Protein AF-A0A177B447-F1 (afdb_monomer)

InterPro domains:
  IPR000772 Ricin B, lectin domain [PF00652] (780-890)
  IPR000772 Ricin B, lectin domain [SM00458] (780-893)
  IPR001173 Glycosyltransferase 2-like [PF00535] (470-618)
  IPR001250 Mannose-6-phosphate isomerase, type I [TIGR00218] (9-293)
  IPR011051 RmlC-like cupin domain superfamily [SSF51182] (7-368)
  IPR014710 RmlC-like jelly roll fold [G3DSA:2.60.120.10] (8-352)
  IPR014710 RmlC-like jelly roll fold [G3DSA:2.60.120.10] (11-272)
  IPR016305 Mannose-6-phosphate isomerase [PR00714] (10-28)
  IPR016305 Mannose-6-phosphate isomerase [PR00714] (83-104)
  IPR016305 Mannose-6-phosphate isomerase [PR00714] (118-141)
  IPR016305 Mannose-6-phosphate isomerase [PR00714] (217-232)
  IPR016305 Mannose-6-phosphate isomerase [PR00714] (233-252)
  IPR016305 Mannose-6-phosphate isomerase [PR00714] (252-271)
  IPR016305 Mannose-6-phosphate isomerase [PR00714] (271-290)
  IPR018050 Phosphomannose isomerase, type I, conserved site [PS00965] (118-126)
  IPR027791 Galactosyltransferase, C-terminal [PF02709] (636-697)
  IPR029044 Nucleotide-diphospho-sugar transferases [G3DSA:3.90.550.10] (394-775)
  IPR029044 Nucleotide-diphospho-sugar transferases [SSF53448] (447-770)
  IPR035992 Ricin B-like lectins [SSF50370] (775-892)
  IPR045885 N-acetylgalactosaminyltransferase [cd02510] (470-768)

Organism: NCBI:txid1819745

Foldseek 3Di:
DPDDDDDFQKQKFWDFDPQADAWPLFPCLVCNVVRHLDDDTDRGTGTFKIKDFCAPVMWMFGDDNPPDPDPCGTPCNVLVHGAQKMKMKGAGNAKDFWWFWAALCVLLVCCVVPCVQRVDNHTKKKKKAAQFKWKKWWFWAFLVQLVVVCVVFPLSVVLQVVHPSVPDGLLRVLVSLLVCCVVPLVVQLVSLVVRLVRLVPDDPVPDDPLSVQLNRLCVQFRSKSCSCSSSTTFMDIDGHRDMDIDDGQMTMMTGHHIIMMMIGNGPGIAGRTSDPDDHDVPCNSVRHDPPPVVQPPPQNNPDPDDCVSVDQPWCCPDPFKTWRDHDPVPPFFTKIKGAADDDDPDDDDDDDPPPDDDDDPAWDWDDDPRMTIITHGPPDDDDDFAQDQDDDQWDFPDSGARFQCAQLGFTAGPLVPDDPVLNVQQVVVCLQAQFRLSSLVRDALAHNHHPPADPVLVPDDFDDDQFAEAEEEEDASDRPSQLSSAVVLCVPQDDPSRHQAYEYEYQAHDDPCVPPVVVVVQVSDPRYDYDYDPHRWAPQVSVVVSLVPIDTQKYKAAYSRKHWDHPQCRVVRSVCRVPQLEKEFEQAFALERYGRRTGQAHLQRGWAWDADLLLHIDTDRQDCVQVVVDPDSQDKGFHLWDPPNTIMHRSVNCVLLVHFDSLQTHDANRRNLVSLSSQQLPGTYIYGSSNYMYGHDGPDDSDDDDPPDPRHVLSVVLSCVQAAPPLSVSNCLQQPDDPDDSDDNVVSNVSCVVSVTHHNVCSCVPRNVVWDRQVQFPAKAFKQQPPDQWTFFAPPDFPDFTATDGDDSNCHRRIWGQHPLQFTDDTQWTQFDPPWGTGTHGDDSPQDRRHWDQDPQAIARVVPRWTWFQDPVVNGIGTGRDDPDSRRGIDGD

Structure (mmCIF, N/CA/C/O backbone):
data_AF-A0A177B447-F1
#
_entry.id   AF-A0A177B447-F1
#
loop_
_atom_site.group_PDB
_atom_site.id
_atom_site.type_symbol
_atom_site.label_atom_id
_atom_site.label_alt_id
_atom_site.label_comp_id
_atom_site.label_asym_id
_atom_site.label_entity_id
_atom_site.label_seq_id
_atom_site.pdbx_PDB_ins_code
_atom_site.Cartn_x
_atom_site.Cartn_y
_atom_site.Cartn_z
_atom_site.occupancy
_atom_site.B_iso_or_equiv
_atom_site.auth_seq_id
_atom_site.auth_comp_id
_atom_site.auth_asym_id
_atom_site.auth_atom_id
_atom_site.pdbx_PDB_model_num
ATOM 1 N N . MET A 1 1 ? 12.030 -34.809 -16.206 1.00 26.50 1 MET A N 1
ATOM 2 C CA . MET A 1 1 ? 12.253 -34.713 -17.666 1.00 26.50 1 MET A CA 1
ATOM 3 C C . MET A 1 1 ? 13.388 -33.735 -17.907 1.00 26.50 1 MET A C 1
ATOM 5 O O . MET A 1 1 ? 13.312 -32.620 -17.406 1.00 26.50 1 MET A O 1
ATOM 9 N N . THR A 1 2 ? 14.439 -34.143 -18.613 1.00 26.55 2 THR A N 1
ATOM 10 C CA . THR A 1 2 ? 15.529 -33.253 -19.038 1.00 26.55 2 THR A CA 1
ATOM 11 C C . THR A 1 2 ? 15.017 -32.325 -20.137 1.00 26.55 2 THR A C 1
ATOM 13 O O . THR A 1 2 ? 14.708 -32.766 -21.241 1.00 26.55 2 THR A O 1
ATOM 16 N N . CYS A 1 3 ? 14.873 -31.034 -19.833 1.00 27.81 3 CYS A N 1
ATOM 17 C CA . CYS A 1 3 ? 14.419 -30.052 -20.814 1.00 27.81 3 CYS A CA 1
ATOM 18 C C . CYS A 1 3 ? 15.589 -29.687 -21.739 1.00 27.81 3 CYS A C 1
ATOM 20 O O . CYS A 1 3 ? 16.423 -28.847 -21.401 1.00 27.81 3 CYS A O 1
ATOM 22 N N . SER A 1 4 ? 15.687 -30.357 -22.888 1.00 37.78 4 SER A N 1
ATOM 23 C CA . SER A 1 4 ? 16.725 -30.094 -23.886 1.00 37.78 4 SER A CA 1
ATOM 24 C C . SER A 1 4 ? 16.532 -28.709 -24.509 1.00 37.78 4 SER A C 1
ATOM 26 O O . SER A 1 4 ? 15.613 -28.502 -25.304 1.00 37.78 4 SER A O 1
ATOM 28 N N . ILE A 1 5 ? 17.408 -27.764 -24.169 1.00 45.44 5 ILE A N 1
ATOM 29 C CA . ILE A 1 5 ? 17.399 -26.419 -24.751 1.00 45.44 5 ILE A CA 1
ATOM 30 C C . ILE A 1 5 ? 17.831 -26.508 -26.218 1.00 45.44 5 ILE A C 1
ATOM 32 O O . ILE A 1 5 ? 18.969 -26.864 -26.524 1.00 45.44 5 ILE A O 1
ATOM 36 N N . LEU A 1 6 ? 16.928 -26.148 -27.131 1.00 53.03 6 LEU A N 1
ATOM 37 C CA . LEU A 1 6 ? 17.249 -25.984 -28.547 1.00 53.03 6 LEU A CA 1
ATOM 38 C C . LEU A 1 6 ? 18.032 -24.684 -28.756 1.00 53.03 6 LEU A C 1
ATOM 40 O O . LEU A 1 6 ? 17.497 -23.589 -28.596 1.00 53.03 6 LEU A O 1
ATOM 44 N N . VAL A 1 7 ? 19.300 -24.814 -29.147 1.00 58.50 7 VAL A N 1
ATOM 45 C CA . VAL A 1 7 ? 20.157 -23.691 -29.546 1.00 58.50 7 VAL A CA 1
ATOM 46 C C . VAL A 1 7 ? 20.194 -23.616 -31.069 1.00 58.50 7 VAL A C 1
ATOM 48 O O . VAL A 1 7 ? 20.606 -24.565 -31.734 1.00 58.50 7 VAL A O 1
ATOM 51 N N . TRP A 1 8 ? 19.793 -22.476 -31.631 1.00 68.12 8 TRP A N 1
ATOM 52 C CA . TRP A 1 8 ? 19.870 -22.218 -33.069 1.00 68.12 8 TRP A CA 1
ATOM 53 C C . TRP A 1 8 ? 21.007 -21.248 -33.383 1.00 68.12 8 TRP A C 1
ATOM 55 O O . TRP A 1 8 ? 21.027 -20.122 -32.889 1.00 68.12 8 TRP A O 1
ATOM 65 N N . ARG A 1 9 ? 21.928 -21.657 -34.262 1.00 72.25 9 ARG A N 1
ATOM 66 C CA . ARG A 1 9 ? 22.871 -20.727 -34.897 1.00 72.25 9 ARG A CA 1
ATOM 67 C C . ARG A 1 9 ? 22.088 -19.825 -35.854 1.00 72.25 9 ARG A C 1
ATOM 69 O O . ARG A 1 9 ? 21.210 -20.299 -36.576 1.00 72.25 9 ARG A O 1
ATOM 76 N N . LEU A 1 10 ? 22.394 -18.531 -35.854 1.00 79.06 10 LEU A N 1
ATOM 77 C CA . LEU A 1 10 ? 21.748 -17.549 -36.725 1.00 79.06 10 LEU A CA 1
ATOM 78 C C . LEU A 1 10 ? 22.632 -17.231 -37.933 1.00 79.06 10 LEU A C 1
ATOM 80 O O . LEU A 1 10 ? 23.852 -17.142 -37.804 1.00 79.06 10 LEU A O 1
ATOM 84 N N . ASN A 1 11 ? 21.995 -17.022 -39.084 1.00 84.06 11 ASN A N 1
ATOM 85 C CA . ASN A 1 11 ? 22.579 -16.315 -40.219 1.00 84.06 11 ASN A CA 1
ATOM 86 C C . ASN A 1 11 ? 22.213 -14.825 -40.067 1.00 84.06 11 ASN A C 1
ATOM 88 O O . ASN A 1 11 ? 21.034 -14.456 -40.168 1.00 84.06 11 ASN A O 1
ATOM 92 N N . ALA A 1 12 ? 23.206 -14.019 -39.693 1.00 86.44 12 ALA A N 1
ATOM 93 C CA . ALA A 1 12 ? 23.085 -12.614 -39.315 1.00 86.44 12 ALA A CA 1
ATOM 94 C C . ALA A 1 12 ? 23.074 -11.676 -40.540 1.00 86.44 12 ALA A C 1
ATOM 96 O O . ALA A 1 12 ? 23.307 -12.105 -41.668 1.00 86.44 12 ALA A O 1
ATOM 97 N N . ALA A 1 13 ? 22.794 -10.385 -40.331 1.00 87.94 13 ALA A N 1
ATOM 98 C CA . ALA A 1 13 ? 22.761 -9.389 -41.408 1.00 87.94 13 ALA A CA 1
ATOM 99 C C . ALA A 1 13 ? 23.809 -8.290 -41.184 1.00 87.94 13 ALA A C 1
ATOM 101 O O . ALA A 1 13 ? 23.809 -7.647 -40.140 1.00 87.94 13 ALA A O 1
ATOM 102 N N . VAL A 1 14 ? 24.683 -8.051 -42.160 1.00 90.56 14 VAL A N 1
ATOM 103 C CA . VAL A 1 14 ? 25.692 -6.978 -42.113 1.00 90.56 14 VAL A CA 1
ATOM 104 C C . VAL A 1 14 ? 25.160 -5.721 -42.793 1.00 90.56 14 VAL A C 1
ATOM 106 O O . VAL A 1 14 ? 24.541 -5.809 -43.852 1.00 90.56 14 VAL A O 1
ATOM 109 N N . GLN A 1 15 ? 25.425 -4.560 -42.195 1.00 90.75 15 GLN A N 1
ATOM 110 C CA . GLN A 1 15 ? 25.188 -3.245 -42.784 1.00 90.75 15 GLN A CA 1
ATOM 111 C C . GLN A 1 15 ? 26.524 -2.549 -43.044 1.00 90.75 15 GLN A C 1
ATOM 113 O O . GLN A 1 15 ? 27.381 -2.452 -42.158 1.00 90.75 15 GLN A O 1
ATOM 118 N N . ASN A 1 16 ? 26.663 -2.022 -44.257 1.00 92.50 16 ASN A N 1
ATOM 119 C CA . ASN A 1 16 ? 27.848 -1.303 -44.700 1.00 92.50 16 ASN A CA 1
ATOM 120 C C . ASN A 1 16 ? 27.535 0.197 -44.725 1.00 92.50 16 ASN A C 1
ATOM 122 O O . ASN A 1 16 ? 26.731 0.655 -45.538 1.00 92.50 16 ASN A O 1
ATOM 126 N N . TYR A 1 17 ? 28.158 0.958 -43.827 1.00 90.38 17 TYR A N 1
ATOM 127 C CA . TYR A 1 17 ? 28.044 2.416 -43.746 1.00 90.38 17 TYR A CA 1
ATOM 128 C C . TYR A 1 17 ? 29.443 3.035 -43.709 1.00 90.38 17 TYR A C 1
ATOM 130 O O . TYR A 1 17 ? 30.357 2.443 -43.142 1.00 90.38 17 TYR A O 1
ATOM 138 N N . SER A 1 18 ? 29.600 4.236 -44.270 1.00 89.69 18 SER A N 1
ATOM 139 C CA . SER A 1 18 ? 30.897 4.923 -44.403 1.00 89.69 18 SER A CA 1
ATOM 140 C C . SER A 1 18 ? 31.614 5.189 -43.077 1.00 89.69 18 SER A C 1
ATOM 142 O O . SER A 1 18 ? 32.833 5.189 -43.045 1.00 89.69 18 SER A O 1
ATOM 144 N N . TRP A 1 19 ? 30.884 5.339 -41.969 1.00 91.38 19 TRP A N 1
ATOM 145 C CA . TRP A 1 19 ? 31.481 5.516 -40.639 1.00 91.38 19 TRP A CA 1
ATOM 146 C C . TRP A 1 19 ? 32.119 4.235 -40.069 1.00 91.38 19 TRP A C 1
ATOM 148 O O . TRP A 1 19 ? 32.776 4.278 -39.025 1.00 91.38 19 TRP A O 1
ATOM 158 N N . GLY A 1 20 ? 31.887 3.082 -40.707 1.00 93.44 20 GLY A N 1
ATOM 159 C CA . GLY A 1 20 ? 32.363 1.776 -40.261 1.00 93.44 20 GLY A CA 1
ATOM 160 C C . GLY A 1 20 ? 33.851 1.546 -40.523 1.00 93.44 20 GLY A C 1
ATOM 161 O O . GLY A 1 20 ? 34.461 2.177 -41.382 1.00 93.44 20 GLY A O 1
ATOM 162 N N . ARG A 1 21 ? 34.464 0.591 -39.820 1.00 94.31 21 ARG A N 1
ATOM 163 C CA . ARG A 1 21 ? 35.858 0.203 -40.101 1.00 94.31 21 ARG A CA 1
ATOM 164 C C . ARG A 1 21 ? 35.981 -0.554 -41.428 1.00 94.31 21 ARG A C 1
ATOM 166 O O . ARG A 1 21 ? 35.160 -1.409 -41.757 1.00 94.31 21 ARG A O 1
ATOM 173 N N . ILE A 1 22 ? 37.049 -0.261 -42.167 1.00 94.25 22 ILE A N 1
ATOM 174 C CA . ILE A 1 22 ? 37.333 -0.851 -43.483 1.00 94.25 22 ILE A CA 1
ATOM 175 C C . ILE A 1 22 ? 37.920 -2.265 -43.350 1.00 94.25 22 ILE A C 1
ATOM 177 O O . ILE A 1 22 ? 38.867 -2.485 -42.585 1.00 94.25 22 ILE A O 1
ATOM 181 N N . GLY A 1 23 ? 37.397 -3.211 -44.133 1.00 92.81 23 GLY A N 1
ATOM 182 C CA . GLY A 1 23 ? 37.979 -4.537 -44.336 1.00 92.81 23 GLY A CA 1
ATOM 183 C C . GLY A 1 23 ? 38.265 -5.292 -43.036 1.00 92.81 23 GLY A C 1
ATOM 184 O O . GLY A 1 23 ? 37.469 -5.296 -42.093 1.00 92.81 23 GLY A O 1
ATOM 185 N N . SER A 1 24 ? 39.448 -5.904 -42.951 1.00 89.56 24 SER A N 1
ATOM 186 C CA . SER A 1 24 ? 39.915 -6.678 -41.789 1.00 89.56 24 SER A CA 1
ATOM 187 C C . SER A 1 24 ? 40.193 -5.843 -40.526 1.00 89.56 24 SER A C 1
ATOM 189 O O . SER A 1 24 ? 40.478 -6.408 -39.465 1.00 89.56 24 SER A O 1
ATOM 191 N N . LYS A 1 25 ? 40.100 -4.504 -40.591 1.00 91.12 25 LYS A N 1
ATOM 192 C CA . LYS A 1 25 ? 40.182 -3.636 -39.401 1.00 91.12 25 LYS A CA 1
ATOM 193 C C . LYS A 1 25 ? 38.880 -3.635 -38.600 1.00 91.12 25 LYS A C 1
ATOM 195 O O . LYS A 1 25 ? 38.932 -3.353 -37.405 1.00 91.12 25 LYS A O 1
ATOM 200 N N . SER A 1 26 ? 37.748 -3.959 -39.229 1.00 93.06 26 SER A N 1
ATOM 201 C CA . SER A 1 26 ? 36.461 -4.102 -38.546 1.00 93.06 26 SER A CA 1
ATOM 202 C C . SER A 1 26 ? 36.430 -5.340 -37.655 1.00 93.06 26 SER A C 1
ATOM 204 O O . SER A 1 26 ? 37.023 -6.373 -37.974 1.00 93.06 26 SER A O 1
ATOM 206 N N . ILE A 1 27 ? 35.720 -5.262 -36.528 1.00 89.94 27 ILE A N 1
ATOM 207 C CA . ILE A 1 27 ? 35.400 -6.465 -35.750 1.00 89.94 27 ILE A CA 1
ATOM 208 C C . ILE A 1 27 ? 34.332 -7.309 -36.458 1.00 89.94 27 ILE A C 1
ATOM 210 O O . ILE A 1 27 ? 34.312 -8.530 -36.321 1.00 89.94 27 ILE A O 1
ATOM 214 N N . ILE A 1 28 ? 33.485 -6.683 -37.281 1.00 91.50 28 ILE A N 1
ATOM 215 C CA . ILE A 1 28 ? 32.382 -7.353 -37.976 1.00 91.50 28 ILE A CA 1
ATOM 216 C C . ILE A 1 28 ? 32.911 -8.308 -39.041 1.00 91.50 28 ILE A C 1
ATOM 218 O O . ILE A 1 28 ? 32.454 -9.443 -39.089 1.00 91.50 28 ILE A O 1
ATOM 222 N N . SER A 1 29 ? 33.925 -7.925 -39.822 1.00 88.62 29 SER A N 1
ATOM 223 C CA . SER A 1 29 ? 34.547 -8.831 -40.804 1.00 88.62 29 SER A CA 1
ATOM 224 C C . SER A 1 29 ? 35.238 -10.045 -40.167 1.00 88.62 29 SER A C 1
ATOM 226 O O . SER A 1 29 ? 35.359 -11.084 -40.810 1.00 88.62 29 SER A O 1
ATOM 228 N N . LYS A 1 30 ? 35.633 -9.955 -38.888 1.00 86.88 30 LYS A N 1
ATOM 229 C CA . LYS A 1 30 ? 36.195 -11.074 -38.105 1.00 86.88 30 LYS A CA 1
ATOM 230 C C . LYS A 1 30 ? 35.110 -11.987 -37.528 1.00 86.88 30 LYS A C 1
ATOM 232 O O . LYS A 1 30 ? 35.327 -13.187 -37.395 1.00 86.88 30 LYS A O 1
ATOM 237 N N . LEU A 1 31 ? 33.949 -11.428 -37.182 1.00 84.31 31 LEU A N 1
ATOM 238 C CA . LEU A 1 31 ? 32.800 -12.157 -36.627 1.00 84.31 31 LEU A CA 1
ATOM 239 C C . LEU A 1 31 ? 31.898 -12.771 -37.709 1.00 84.31 31 LEU A C 1
ATOM 241 O O . LEU A 1 31 ? 31.275 -13.810 -37.482 1.00 84.31 31 LEU A O 1
ATOM 245 N N . ALA A 1 32 ? 31.830 -12.143 -38.882 1.00 84.69 32 ALA A N 1
ATOM 246 C CA . ALA A 1 32 ? 30.949 -12.517 -39.980 1.00 84.69 32 ALA A CA 1
ATOM 247 C C . ALA A 1 32 ? 31.124 -13.975 -40.457 1.00 84.69 32 ALA A C 1
ATOM 249 O O . ALA A 1 32 ? 30.102 -14.646 -40.565 1.00 84.69 32 ALA A O 1
ATOM 250 N N . PRO A 1 33 ? 32.334 -14.554 -40.612 1.00 82.75 33 PRO A N 1
ATOM 251 C CA . PRO A 1 33 ? 32.487 -15.984 -40.926 1.00 82.75 33 PRO A CA 1
ATOM 252 C C . PRO A 1 33 ? 31.827 -16.928 -39.899 1.00 82.75 33 PRO A C 1
ATOM 254 O O . PRO A 1 33 ? 31.399 -18.035 -40.226 1.00 82.75 33 PRO A O 1
ATOM 257 N N . GLY A 1 34 ? 31.703 -16.493 -38.640 1.00 74.19 34 GLY A N 1
ATOM 258 C CA . GLY A 1 34 ? 31.030 -17.245 -37.579 1.00 74.19 34 GLY A CA 1
ATOM 259 C C . GLY A 1 34 ? 29.498 -17.216 -37.663 1.00 74.19 34 GLY A C 1
ATOM 260 O O . GLY A 1 34 ? 28.843 -18.120 -37.135 1.00 74.19 34 GLY A O 1
ATOM 261 N N . CYS A 1 35 ? 28.914 -16.232 -38.348 1.00 76.56 35 CYS A N 1
ATOM 262 C CA . CYS A 1 35 ? 27.470 -15.970 -38.355 1.00 76.56 35 CYS A CA 1
ATOM 263 C C . CYS A 1 35 ? 26.879 -15.664 -39.743 1.00 76.56 35 CYS A C 1
ATOM 265 O O . CYS A 1 35 ? 25.706 -15.320 -39.831 1.00 76.56 35 CYS A O 1
ATOM 267 N N . ILE A 1 36 ? 27.645 -15.839 -40.823 1.00 80.56 36 ILE A N 1
ATOM 268 C CA . ILE A 1 36 ? 27.204 -15.712 -42.215 1.00 80.56 36 ILE A CA 1
ATOM 269 C C . ILE A 1 36 ? 27.780 -16.882 -43.017 1.00 80.56 36 ILE A C 1
ATOM 271 O O . ILE A 1 36 ? 28.972 -17.164 -42.969 1.00 80.56 36 ILE A O 1
ATOM 275 N N . SER A 1 37 ? 26.920 -17.574 -43.760 1.00 69.56 37 SER A N 1
ATOM 276 C CA . SER A 1 37 ? 27.222 -18.844 -44.446 1.00 69.56 37 SER A CA 1
ATOM 277 C C . SER A 1 37 ? 28.223 -18.756 -45.600 1.00 69.56 37 SER A C 1
ATOM 279 O O . SER A 1 37 ? 28.815 -19.766 -45.968 1.00 69.56 37 SER A O 1
ATOM 281 N N . LYS A 1 38 ? 28.359 -17.577 -46.213 1.00 75.56 38 LYS A N 1
ATOM 282 C CA . LYS A 1 38 ? 29.305 -17.269 -47.294 1.00 75.56 38 LYS A CA 1
ATOM 283 C C . LYS A 1 38 ? 29.717 -15.809 -47.136 1.00 75.56 38 LYS A C 1
ATOM 285 O O . LYS A 1 38 ? 29.003 -14.922 -47.599 1.00 75.56 38 LYS A O 1
ATOM 290 N N . PHE A 1 39 ? 30.793 -15.567 -46.395 1.00 83.56 39 PHE A N 1
ATOM 291 C CA . PHE A 1 39 ? 31.331 -14.230 -46.168 1.00 83.56 39 PHE A CA 1
ATOM 292 C C . PHE A 1 39 ? 32.817 -14.206 -46.493 1.00 83.56 39 PHE A C 1
ATOM 294 O O . PHE A 1 39 ? 33.613 -14.834 -45.798 1.00 83.56 39 PHE A O 1
ATOM 301 N N . ASP A 1 40 ? 33.158 -13.411 -47.500 1.00 85.75 40 ASP A N 1
ATOM 302 C CA . ASP A 1 40 ? 34.523 -13.050 -47.847 1.00 85.75 40 ASP A CA 1
ATOM 303 C C . ASP A 1 40 ? 34.730 -11.572 -47.495 1.00 85.75 40 ASP A C 1
ATOM 305 O O . ASP A 1 40 ? 33.882 -10.720 -47.777 1.00 85.75 40 ASP A O 1
ATOM 309 N N . CYS A 1 41 ? 35.843 -11.261 -46.828 1.00 88.12 41 CYS A N 1
ATOM 310 C CA . CYS A 1 41 ? 36.156 -9.896 -46.418 1.00 88.12 41 CYS A CA 1
ATOM 311 C C . CYS A 1 41 ? 36.767 -9.115 -47.589 1.00 88.12 41 CYS A C 1
ATOM 313 O O . CYS A 1 41 ? 37.940 -9.303 -47.908 1.00 88.12 41 CYS A O 1
ATOM 315 N N . ASP A 1 42 ? 36.016 -8.178 -48.163 1.00 91.69 42 ASP A N 1
ATOM 316 C CA . ASP A 1 42 ? 36.554 -7.190 -49.099 1.00 91.69 42 ASP A CA 1
ATOM 317 C C . ASP A 1 42 ? 37.415 -6.164 -48.329 1.00 91.69 42 ASP A C 1
ATOM 319 O O . ASP A 1 42 ? 36.914 -5.529 -47.393 1.00 91.69 42 ASP A O 1
ATOM 323 N N . PRO A 1 43 ? 38.701 -5.974 -48.684 1.00 90.94 43 PRO A N 1
ATOM 324 C CA . PRO A 1 43 ? 39.570 -4.997 -48.036 1.00 90.94 43 PRO A CA 1
ATOM 325 C C . PRO A 1 43 ? 39.143 -3.534 -48.233 1.00 90.94 43 PRO A C 1
ATOM 327 O O . PRO A 1 43 ? 39.664 -2.692 -47.508 1.00 90.94 43 PRO A O 1
ATOM 330 N N . ASN A 1 44 ? 38.227 -3.219 -49.158 1.00 93.06 44 ASN A N 1
ATOM 331 C CA . ASN A 1 44 ? 37.763 -1.851 -49.436 1.00 93.06 44 ASN A CA 1
ATOM 332 C C . ASN A 1 44 ? 36.374 -1.528 -48.846 1.00 93.06 44 ASN A C 1
ATOM 334 O O . ASN A 1 44 ? 36.001 -0.357 -48.731 1.00 93.06 44 ASN A O 1
ATOM 338 N N . THR A 1 45 ? 35.601 -2.539 -48.440 1.00 93.62 45 THR A N 1
ATOM 339 C CA . THR A 1 45 ? 34.256 -2.345 -47.877 1.00 93.62 45 THR A CA 1
ATOM 340 C C . THR A 1 45 ? 34.316 -1.869 -46.422 1.00 93.62 45 THR A C 1
ATOM 342 O O . THR A 1 45 ? 35.092 -2.373 -45.610 1.00 93.62 45 THR A O 1
ATOM 345 N N . HIS A 1 46 ? 33.453 -0.910 -46.073 1.00 93.81 46 HIS A N 1
ATOM 346 C CA . HIS A 1 46 ? 33.256 -0.452 -44.697 1.00 93.81 46 HIS A CA 1
ATOM 347 C C . HIS A 1 46 ? 32.201 -1.325 -44.010 1.00 93.81 46 HIS A C 1
ATOM 349 O O . HIS A 1 46 ? 31.031 -1.300 -44.392 1.00 93.81 46 HIS A O 1
ATOM 355 N N . TYR A 1 47 ? 32.601 -2.079 -42.987 1.00 94.75 47 TYR A N 1
ATOM 356 C CA . TYR A 1 47 ? 31.724 -2.979 -42.237 1.00 94.75 47 TYR A CA 1
ATOM 357 C C . TYR A 1 47 ? 31.337 -2.321 -40.909 1.00 94.75 47 TYR A C 1
ATOM 359 O O . TYR A 1 47 ? 32.165 -2.239 -39.996 1.00 94.75 47 TYR A O 1
ATOM 367 N N . ALA A 1 48 ? 30.096 -1.830 -40.823 1.00 93.31 48 ALA A N 1
ATOM 368 C CA . ALA A 1 48 ? 29.669 -0.866 -39.805 1.00 93.31 48 ALA A CA 1
ATOM 369 C C . ALA A 1 48 ? 28.775 -1.465 -38.710 1.00 93.31 48 ALA A C 1
ATOM 371 O O . ALA A 1 48 ? 29.039 -1.239 -37.529 1.00 93.31 48 ALA A O 1
ATOM 372 N N . GLU A 1 49 ? 27.764 -2.264 -39.078 1.00 93.50 49 GLU A N 1
ATOM 373 C CA . GLU A 1 49 ? 26.900 -2.970 -38.117 1.00 93.50 49 GLU A CA 1
ATOM 374 C C . GLU A 1 49 ? 26.686 -4.453 -38.484 1.00 93.50 49 GLU A C 1
ATOM 376 O O . GLU A 1 49 ? 26.599 -4.806 -39.658 1.00 93.50 49 GLU A O 1
ATOM 381 N N . LEU A 1 50 ? 26.529 -5.323 -37.483 1.00 90.69 50 LEU A N 1
ATOM 382 C CA . LEU A 1 50 ? 26.128 -6.732 -37.622 1.00 90.69 50 LEU A CA 1
ATOM 383 C C . LEU A 1 50 ? 24.878 -6.992 -36.778 1.00 90.69 50 LEU A C 1
ATOM 385 O O . LEU A 1 50 ? 24.952 -6.998 -35.554 1.00 90.69 50 LEU A O 1
ATOM 389 N N . TRP A 1 51 ? 23.737 -7.197 -37.430 1.00 89.94 51 TRP A N 1
ATOM 390 C CA . TRP A 1 51 ? 22.406 -7.219 -36.826 1.00 89.94 51 TRP A CA 1
ATOM 391 C C . TRP A 1 51 ? 21.948 -8.634 -36.476 1.00 89.94 51 TRP A C 1
ATOM 393 O O . TRP A 1 51 ? 21.925 -9.536 -37.322 1.00 89.94 51 TRP A O 1
ATOM 403 N N . MET A 1 52 ? 21.499 -8.783 -35.232 1.00 85.00 52 MET A N 1
ATOM 404 C CA . MET A 1 52 ? 20.982 -10.007 -34.635 1.00 85.00 52 MET A CA 1
ATOM 405 C C . MET A 1 52 ? 19.574 -9.758 -34.066 1.00 85.00 52 MET A C 1
ATOM 407 O O . MET A 1 52 ? 19.397 -9.105 -33.037 1.00 85.00 52 MET A O 1
ATOM 411 N N . GLY A 1 53 ? 18.547 -10.250 -34.761 1.00 81.69 53 GLY A N 1
ATOM 412 C CA . GLY A 1 53 ? 17.147 -10.106 -34.373 1.00 81.69 53 GLY A CA 1
ATOM 413 C C . GLY A 1 53 ? 16.139 -10.428 -35.486 1.00 81.69 53 GLY A C 1
ATOM 414 O O . GLY A 1 53 ? 16.456 -11.000 -36.529 1.00 81.69 53 GLY A O 1
ATOM 415 N N . THR A 1 54 ? 14.883 -10.029 -35.267 1.00 81.38 54 THR A N 1
ATOM 416 C CA . THR A 1 54 ? 13.765 -10.206 -36.221 1.00 81.38 54 THR A CA 1
ATOM 417 C C . THR A 1 54 ? 13.313 -8.893 -36.873 1.00 81.38 54 THR A C 1
ATOM 419 O O . THR A 1 54 ? 12.153 -8.766 -37.278 1.00 81.38 54 THR A O 1
ATOM 422 N N . HIS A 1 55 ? 14.159 -7.861 -36.883 1.00 83.06 55 HIS A N 1
ATOM 423 C CA . HIS A 1 55 ? 13.766 -6.542 -37.379 1.00 83.06 55 HIS A CA 1
ATOM 424 C C . HIS A 1 55 ? 13.714 -6.498 -38.915 1.00 83.06 55 HIS A C 1
ATOM 426 O O . HIS A 1 55 ? 14.521 -7.129 -39.593 1.00 83.06 55 HIS A O 1
ATOM 432 N N . LYS A 1 56 ? 12.784 -5.712 -39.477 1.00 79.62 56 LYS A N 1
ATOM 433 C CA . LYS A 1 56 ? 12.507 -5.638 -40.927 1.00 79.62 56 LYS A CA 1
ATOM 434 C C . LYS A 1 56 ? 13.742 -5.284 -41.778 1.00 79.62 56 LYS A C 1
ATOM 436 O O . LYS A 1 56 ? 13.901 -5.839 -42.857 1.00 79.62 56 LYS A O 1
ATOM 441 N N . ARG A 1 57 ? 14.632 -4.419 -41.269 1.00 77.00 57 ARG A N 1
ATOM 442 C CA . ARG A 1 57 ? 15.877 -3.976 -41.943 1.00 77.00 57 ARG A CA 1
ATOM 443 C C . ARG A 1 57 ? 17.072 -4.945 -41.807 1.00 77.00 57 ARG A C 1
ATOM 445 O O . ARG A 1 57 ? 18.088 -4.736 -42.455 1.00 77.00 57 ARG A O 1
ATOM 452 N N . GLY A 1 58 ? 16.957 -6.001 -40.998 1.00 75.94 58 GLY A N 1
ATOM 453 C CA . GLY A 1 58 ? 18.043 -6.952 -40.725 1.00 75.94 58 GLY A CA 1
ATOM 454 C C . GLY A 1 58 ? 17.510 -8.291 -40.219 1.00 75.94 58 GLY A C 1
ATOM 455 O O . GLY A 1 58 ? 17.860 -8.733 -39.130 1.00 75.94 58 GLY A O 1
ATOM 456 N N . MET A 1 59 ? 16.593 -8.895 -40.979 1.00 84.00 59 MET A N 1
ATOM 457 C CA . MET A 1 59 ? 15.927 -10.149 -40.615 1.00 84.00 59 MET A CA 1
ATOM 458 C C . MET A 1 59 ? 16.916 -11.317 -40.659 1.00 84.00 59 MET A C 1
ATOM 460 O O . MET A 1 59 ? 17.461 -11.616 -41.721 1.00 84.00 59 MET A O 1
ATOM 464 N N . ASN A 1 60 ? 17.112 -12.010 -39.536 1.00 86.25 60 ASN A N 1
ATOM 465 C CA . ASN A 1 60 ? 17.937 -13.218 -39.509 1.00 86.25 60 ASN A CA 1
ATOM 466 C C . ASN A 1 60 ? 17.171 -14.478 -39.932 1.00 86.25 60 ASN A C 1
ATOM 468 O O . ASN A 1 60 ? 15.937 -14.548 -39.889 1.00 86.25 60 ASN A O 1
ATOM 472 N N . TYR A 1 61 ? 17.944 -15.512 -40.249 1.00 83.25 61 TYR A N 1
ATOM 473 C CA . TYR A 1 61 ? 17.478 -16.859 -40.571 1.00 83.25 61 TYR A CA 1
ATOM 474 C C . TYR A 1 61 ? 18.119 -17.865 -39.614 1.00 83.25 61 TYR A C 1
ATOM 476 O O . TYR A 1 61 ? 19.207 -17.618 -39.092 1.00 83.25 61 TYR A O 1
ATOM 484 N N . VAL A 1 62 ? 17.466 -19.006 -39.391 1.00 78.12 62 VAL A N 1
ATOM 485 C CA . VAL A 1 62 ? 18.119 -20.137 -38.711 1.00 78.12 62 VAL A CA 1
ATOM 486 C C . VAL A 1 62 ? 19.124 -20.770 -39.674 1.00 78.12 62 VAL A C 1
ATOM 488 O O . VAL A 1 62 ? 18.813 -20.965 -40.850 1.00 78.12 62 VAL A O 1
ATOM 491 N N . TRP A 1 63 ? 20.331 -21.055 -39.187 1.00 73.06 63 TRP A N 1
ATOM 492 C CA . TRP A 1 63 ? 21.409 -21.642 -39.979 1.00 73.06 63 TRP A CA 1
ATOM 493 C C . TRP A 1 63 ? 21.058 -23.064 -40.422 1.00 73.06 63 TRP A C 1
ATOM 495 O O . TRP A 1 63 ? 20.942 -23.954 -39.588 1.00 73.06 63 TRP A O 1
ATOM 505 N N . ASN A 1 64 ? 20.957 -23.258 -41.734 1.00 65.94 64 ASN A N 1
ATOM 506 C CA . ASN A 1 64 ? 20.966 -24.537 -42.439 1.00 65.94 64 ASN A CA 1
ATOM 507 C C . ASN A 1 64 ? 21.733 -24.310 -43.749 1.00 65.94 64 ASN A C 1
ATOM 509 O O . ASN A 1 64 ? 21.614 -23.231 -44.337 1.00 65.94 64 ASN A O 1
ATOM 513 N N . ASP A 1 65 ? 22.472 -25.311 -44.226 1.00 47.12 65 ASP A N 1
ATOM 514 C CA . ASP A 1 65 ? 23.344 -25.140 -45.398 1.00 47.12 65 ASP A CA 1
ATOM 515 C C . ASP A 1 65 ? 22.555 -25.032 -46.727 1.00 47.12 65 ASP A C 1
ATOM 517 O O . ASP A 1 65 ? 23.018 -24.407 -47.684 1.00 47.12 65 ASP A O 1
ATOM 521 N N . ASP A 1 66 ? 21.305 -25.516 -46.759 1.00 50.69 66 ASP A N 1
ATOM 522 C CA . ASP A 1 66 ? 20.365 -25.369 -47.883 1.00 50.69 66 ASP A CA 1
ATOM 523 C C . ASP A 1 66 ? 19.681 -23.987 -47.932 1.00 50.69 66 ASP A C 1
ATOM 525 O O . ASP A 1 66 ? 18.496 -23.799 -47.620 1.00 50.69 66 ASP A O 1
ATOM 529 N N . LEU A 1 67 ? 20.430 -22.984 -48.391 1.00 51.41 67 LEU A N 1
ATOM 530 C CA . LEU A 1 67 ? 19.930 -21.627 -48.639 1.00 51.41 67 LEU A CA 1
ATOM 531 C C . LEU A 1 67 ? 19.113 -21.501 -49.937 1.00 51.41 67 LEU A C 1
ATOM 533 O O . LEU A 1 67 ? 19.487 -20.792 -50.873 1.00 51.41 67 LEU A O 1
ATOM 537 N N . LYS A 1 68 ? 17.911 -22.086 -49.952 1.00 46.59 68 LYS A N 1
ATOM 538 C CA . LYS A 1 68 ? 16.810 -21.557 -50.779 1.00 46.59 68 LYS A CA 1
ATOM 539 C C . LYS A 1 68 ? 15.995 -20.566 -49.947 1.00 46.59 68 LYS A C 1
ATOM 541 O O . LYS A 1 68 ? 15.601 -20.876 -48.824 1.00 46.59 68 LYS A O 1
ATOM 546 N N . LYS A 1 69 ? 15.730 -19.373 -50.504 1.00 52.97 69 LYS A N 1
ATOM 547 C CA . LYS A 1 69 ? 14.982 -18.254 -49.883 1.00 52.97 69 LYS A CA 1
ATOM 548 C C . LYS A 1 69 ? 13.487 -18.572 -49.672 1.00 52.97 69 LYS A C 1
ATOM 550 O O . LYS A 1 69 ? 12.611 -17.871 -50.167 1.00 52.97 69 LYS A O 1
ATOM 555 N N . ASN A 1 70 ? 13.178 -19.627 -48.925 1.00 54.84 70 ASN A N 1
ATOM 556 C CA . ASN A 1 70 ? 11.826 -19.930 -48.478 1.00 54.84 70 ASN A CA 1
ATOM 557 C C . ASN A 1 70 ? 11.515 -19.123 -47.211 1.00 54.84 70 ASN A C 1
ATOM 559 O O . ASN A 1 70 ? 12.177 -19.284 -46.184 1.00 54.84 70 ASN A O 1
ATOM 563 N N . ASN A 1 71 ? 10.440 -18.327 -47.247 1.00 58.75 71 ASN A N 1
ATOM 564 C CA . ASN A 1 71 ? 9.975 -17.505 -46.117 1.00 58.75 71 ASN A CA 1
ATOM 565 C C . ASN A 1 71 ? 9.782 -18.296 -44.800 1.00 58.75 71 ASN A C 1
ATOM 567 O O . ASN A 1 71 ? 9.792 -17.710 -43.717 1.00 58.75 71 ASN A O 1
ATOM 571 N N . LYS A 1 72 ? 9.647 -19.629 -44.866 1.00 59.53 72 LYS A N 1
ATOM 572 C CA . LYS A 1 72 ? 9.508 -20.540 -43.715 1.00 59.53 72 LYS A CA 1
ATOM 573 C C . LYS A 1 72 ? 10.735 -20.605 -42.776 1.00 59.53 72 LYS A C 1
ATOM 575 O O . LYS A 1 72 ? 10.569 -21.058 -41.647 1.00 59.53 72 LYS A O 1
ATOM 580 N N . ASN A 1 73 ? 11.922 -20.142 -43.193 1.00 69.12 73 ASN A N 1
ATOM 581 C CA . ASN A 1 73 ? 13.168 -20.243 -42.402 1.00 69.12 73 ASN A CA 1
ATOM 582 C C . ASN A 1 73 ? 13.630 -18.934 -41.723 1.00 69.12 73 ASN A C 1
ATOM 584 O O . ASN A 1 73 ? 14.709 -18.901 -41.128 1.00 69.12 73 ASN A O 1
ATOM 588 N N . THR A 1 74 ? 12.842 -17.852 -41.781 1.00 80.44 74 THR A N 1
ATOM 589 C CA . THR A 1 74 ? 13.160 -16.626 -41.018 1.00 80.44 74 THR A CA 1
ATOM 590 C C . THR A 1 74 ? 13.066 -16.879 -39.512 1.00 80.44 74 THR A C 1
ATOM 592 O O . THR A 1 74 ? 12.188 -17.617 -39.055 1.00 80.44 74 THR A O 1
ATOM 595 N N . LEU A 1 75 ? 13.918 -16.216 -38.725 1.00 79.19 75 LEU A N 1
ATOM 596 C CA . LEU A 1 75 ? 13.888 -16.303 -37.262 1.00 79.19 75 LEU A CA 1
ATOM 597 C C . LEU A 1 75 ? 12.507 -15.904 -36.714 1.00 79.19 75 LEU A C 1
ATOM 599 O O . LEU A 1 75 ? 11.947 -16.613 -35.885 1.00 79.19 75 LEU A O 1
ATOM 603 N N . LYS A 1 76 ? 11.900 -14.841 -37.263 1.00 80.56 76 LYS A N 1
ATOM 604 C CA . LYS A 1 76 ? 10.540 -14.400 -36.904 1.00 80.56 76 LYS A CA 1
ATOM 605 C C . LYS A 1 76 ? 9.505 -15.524 -37.041 1.00 80.56 76 LYS A C 1
ATOM 607 O O . LYS A 1 76 ? 8.686 -15.716 -36.147 1.00 80.56 76 LYS A O 1
ATOM 612 N N . ASN A 1 77 ? 9.536 -16.262 -38.152 1.00 80.94 77 ASN A N 1
ATOM 613 C CA . ASN A 1 77 ? 8.566 -17.326 -38.407 1.00 80.94 77 ASN A CA 1
ATOM 614 C C . ASN A 1 77 ? 8.874 -18.587 -37.589 1.00 80.94 77 ASN A C 1
ATOM 616 O O . ASN A 1 77 ? 7.947 -19.300 -37.219 1.00 80.94 77 ASN A O 1
ATOM 620 N N . LYS A 1 78 ? 10.145 -18.840 -37.246 1.00 76.00 78 LYS A N 1
ATOM 621 C CA . LYS A 1 78 ? 10.528 -19.968 -36.382 1.00 76.00 78 LYS A CA 1
ATOM 622 C C . LYS A 1 78 ? 10.179 -19.748 -34.907 1.00 76.00 78 LYS A C 1
ATOM 624 O O . LYS A 1 78 ? 9.805 -20.702 -34.237 1.00 76.00 78 LYS A O 1
ATOM 629 N N . LEU A 1 79 ? 10.220 -18.498 -34.441 1.00 71.44 79 LEU A N 1
ATOM 630 C CA . LEU A 1 79 ? 9.743 -18.086 -33.113 1.00 71.44 79 LEU A CA 1
ATOM 631 C C . LEU A 1 79 ? 8.227 -17.801 -33.068 1.00 71.44 79 LEU A C 1
ATOM 633 O O . LEU A 1 79 ? 7.689 -17.507 -32.003 1.00 71.44 79 LEU A O 1
ATOM 637 N N . ASN A 1 80 ? 7.550 -17.807 -34.223 1.00 78.25 80 ASN A N 1
ATOM 638 C CA . ASN A 1 80 ? 6.173 -17.332 -34.418 1.00 78.25 80 ASN A CA 1
ATOM 639 C C . ASN A 1 80 ? 5.891 -15.919 -33.840 1.00 78.25 80 ASN A C 1
ATOM 641 O O . ASN A 1 80 ? 4.759 -15.581 -33.496 1.00 78.25 80 ASN A O 1
ATOM 645 N N . ARG A 1 81 ? 6.928 -15.078 -33.697 1.00 75.25 81 ARG A N 1
ATOM 646 C CA . ARG A 1 81 ? 6.854 -13.746 -33.069 1.00 75.25 81 ARG A CA 1
ATOM 647 C C . ARG A 1 81 ? 8.014 -12.848 -33.500 1.00 75.25 81 ARG A C 1
ATOM 649 O O . ARG A 1 81 ? 9.016 -13.316 -34.036 1.00 75.25 81 ARG A O 1
ATOM 656 N N . LYS A 1 82 ? 7.898 -11.539 -33.253 1.00 76.25 82 LYS A N 1
ATOM 657 C CA . LYS A 1 82 ? 9.066 -10.641 -33.263 1.00 76.25 82 LYS A CA 1
ATOM 658 C C . LYS A 1 82 ? 9.809 -10.771 -31.927 1.00 76.25 82 LYS A C 1
ATOM 660 O O . LYS A 1 82 ? 9.164 -10.836 -30.881 1.00 76.25 82 LYS A O 1
ATOM 665 N N . LEU A 1 83 ? 11.139 -10.737 -31.958 1.00 73.75 83 LEU A N 1
ATOM 666 C CA . LEU A 1 83 ? 11.948 -10.499 -30.765 1.00 73.75 83 LEU A CA 1
ATOM 667 C C . LEU A 1 83 ? 11.698 -9.069 -30.244 1.00 73.75 83 LEU A C 1
ATOM 669 O O . LEU A 1 83 ? 11.582 -8.140 -31.052 1.00 73.75 83 LEU A O 1
ATOM 673 N N . PRO A 1 84 ? 11.604 -8.874 -28.913 1.00 68.44 84 PRO A N 1
ATOM 674 C CA . PRO A 1 84 ? 11.308 -7.568 -28.322 1.00 68.44 84 PRO A CA 1
ATOM 675 C C . PRO A 1 84 ? 12.514 -6.614 -28.321 1.00 68.44 84 PRO A C 1
ATOM 677 O O . PRO A 1 84 ? 12.345 -5.417 -28.096 1.00 68.44 84 PRO A O 1
ATOM 680 N N . PHE A 1 85 ? 13.710 -7.129 -28.612 1.00 75.31 85 PHE A N 1
ATOM 681 C CA . PHE A 1 85 ? 14.958 -6.384 -28.738 1.00 75.31 85 PHE A CA 1
ATOM 682 C C . PHE A 1 85 ? 15.586 -6.589 -30.123 1.00 75.31 85 PHE A C 1
ATOM 684 O O . PHE A 1 85 ? 15.264 -7.544 -30.839 1.00 75.31 85 PHE A O 1
ATOM 691 N N . LEU A 1 86 ? 16.488 -5.682 -30.484 1.00 79.44 86 LEU A N 1
ATOM 692 C CA . LEU A 1 86 ? 17.429 -5.822 -31.586 1.00 79.44 86 LEU A CA 1
ATOM 693 C C . LEU A 1 86 ? 18.835 -5.705 -30.994 1.00 79.44 86 LEU A C 1
ATOM 695 O O . LEU A 1 86 ? 19.124 -4.769 -30.252 1.00 79.44 86 LEU A O 1
ATOM 699 N N . MET A 1 87 ? 19.687 -6.678 -31.295 1.00 83.81 87 MET A N 1
ATOM 700 C CA . MET A 1 87 ? 21.095 -6.664 -30.922 1.00 83.81 87 MET A CA 1
ATOM 701 C C . MET A 1 87 ? 21.928 -6.347 -32.164 1.00 83.81 87 MET A C 1
ATOM 703 O O . MET A 1 87 ? 21.630 -6.832 -33.258 1.00 83.81 87 MET A O 1
ATOM 707 N N . LYS A 1 88 ? 22.988 -5.563 -32.004 1.00 88.56 88 LYS A N 1
ATOM 708 C CA . LYS A 1 88 ? 23.973 -5.287 -33.044 1.00 88.56 88 LYS A CA 1
ATOM 709 C C . LYS A 1 88 ? 25.389 -5.385 -32.487 1.00 88.56 88 LYS A C 1
ATOM 711 O O . LYS A 1 88 ? 25.610 -5.093 -31.318 1.00 88.56 88 LYS A O 1
ATOM 716 N N . VAL A 1 89 ? 26.356 -5.714 -33.336 1.00 90.94 89 VAL A N 1
ATOM 717 C CA . VAL A 1 89 ? 27.755 -5.299 -33.132 1.00 90.94 89 VAL A CA 1
ATOM 718 C C . VAL A 1 89 ? 28.002 -4.078 -34.005 1.00 90.94 89 VAL A C 1
ATOM 720 O O . VAL A 1 89 ? 27.665 -4.127 -35.185 1.00 90.94 89 VAL A O 1
ATOM 723 N N . LEU A 1 90 ? 28.570 -3.010 -33.451 1.00 94.62 90 LEU A N 1
ATOM 724 C CA . LEU A 1 90 ? 29.006 -1.817 -34.176 1.00 94.62 90 LEU A CA 1
ATOM 725 C C . LEU A 1 90 ? 30.534 -1.832 -34.267 1.00 94.62 90 LEU A C 1
ATOM 727 O O . LEU A 1 90 ? 31.210 -2.208 -33.306 1.00 94.62 90 LEU A O 1
ATOM 731 N N . SER A 1 91 ? 31.079 -1.393 -35.403 1.00 95.88 91 SER A N 1
ATOM 732 C CA . SER A 1 91 ? 32.524 -1.214 -35.580 1.00 95.88 91 SER A CA 1
ATOM 733 C C . SER A 1 91 ? 32.833 0.190 -36.081 1.00 95.88 91 SER A C 1
ATOM 735 O O . SER A 1 91 ? 32.801 0.457 -37.282 1.00 95.88 91 SER A O 1
ATOM 737 N N . ILE A 1 92 ? 33.082 1.105 -35.145 1.00 95.69 92 ILE A N 1
ATOM 738 C CA . ILE A 1 92 ? 33.066 2.549 -35.380 1.00 95.69 92 ILE A CA 1
ATOM 739 C C . ILE A 1 92 ? 34.477 3.052 -35.697 1.00 95.69 92 ILE A C 1
ATOM 741 O O . ILE A 1 92 ? 35.434 2.848 -34.931 1.00 95.69 92 ILE A O 1
ATOM 745 N N . ASN A 1 93 ? 34.590 3.708 -36.853 1.00 93.75 93 ASN A N 1
ATOM 746 C CA . ASN A 1 93 ? 35.776 4.422 -37.317 1.00 93.75 93 ASN A CA 1
ATOM 747 C C . ASN A 1 93 ? 35.598 5.944 -37.215 1.00 93.75 93 ASN A C 1
ATOM 749 O O . ASN A 1 93 ? 36.543 6.634 -36.847 1.00 93.75 93 ASN A O 1
ATOM 753 N N . GLU A 1 94 ? 34.396 6.445 -37.508 1.00 92.56 94 GLU A N 1
ATOM 754 C CA . GLU A 1 94 ? 34.056 7.874 -37.506 1.00 92.56 94 GLU A CA 1
ATOM 755 C C . GLU A 1 94 ? 32.882 8.178 -36.559 1.00 92.56 94 GLU A C 1
ATOM 757 O O . GLU A 1 94 ? 32.041 7.299 -36.350 1.00 92.56 94 GLU A O 1
ATOM 762 N N . PRO A 1 95 ? 32.764 9.410 -36.026 1.00 93.94 95 PRO A N 1
ATOM 763 C CA . PRO A 1 95 ? 31.671 9.783 -35.132 1.00 93.94 95 PRO A CA 1
ATOM 764 C C . PRO A 1 95 ? 30.291 9.636 -35.785 1.00 93.94 95 PRO A C 1
ATOM 766 O O . PRO A 1 95 ? 30.059 10.111 -36.903 1.00 93.94 95 PRO A O 1
ATOM 769 N N . LEU A 1 96 ? 29.365 9.008 -35.058 1.00 93.69 96 LEU A N 1
ATOM 770 C CA . LEU A 1 96 ? 27.958 8.889 -35.443 1.00 93.69 96 LEU A CA 1
ATOM 771 C C . LEU A 1 96 ? 27.192 10.200 -35.195 1.00 93.69 96 LEU A C 1
ATOM 773 O O . LEU A 1 96 ? 27.649 11.102 -34.496 1.00 93.69 96 LEU A O 1
ATOM 777 N N . SER A 1 97 ? 25.980 10.285 -35.749 1.00 93.81 97 SER A N 1
ATOM 778 C CA . SER A 1 97 ? 25.103 11.447 -35.587 1.00 93.81 97 SER A CA 1
ATOM 779 C C . SER A 1 97 ? 24.828 11.780 -34.120 1.00 93.81 97 SER A C 1
ATOM 781 O O . SER A 1 97 ? 24.460 10.884 -33.357 1.00 93.81 97 SER A O 1
ATOM 783 N N . ILE A 1 98 ? 24.877 13.067 -33.759 1.00 93.81 98 ILE A N 1
ATOM 784 C CA . ILE A 1 98 ? 24.344 13.537 -32.472 1.00 93.81 98 ILE A CA 1
ATOM 785 C C . ILE A 1 98 ? 22.845 13.279 -32.464 1.00 93.81 98 ILE A C 1
ATOM 787 O O . ILE A 1 98 ? 22.133 13.718 -33.374 1.00 93.81 98 ILE A O 1
ATOM 791 N N . GLN A 1 99 ? 22.371 12.546 -31.459 1.00 92.94 99 GLN A N 1
ATOM 792 C CA . GLN A 1 99 ? 21.017 12.011 -31.463 1.00 92.94 99 GLN A CA 1
ATOM 793 C C . GLN A 1 99 ? 20.385 11.893 -30.071 1.00 92.94 99 GLN A C 1
ATOM 795 O O . GLN A 1 99 ? 21.070 11.855 -29.049 1.00 92.94 99 GLN A O 1
ATOM 800 N N . ILE A 1 100 ? 19.052 11.815 -30.061 1.00 91.19 100 ILE A N 1
ATOM 801 C CA . ILE A 1 100 ? 18.230 11.361 -28.932 1.00 91.19 100 ILE A CA 1
ATOM 802 C C . ILE A 1 100 ? 17.233 10.298 -29.403 1.00 91.19 100 ILE A C 1
ATOM 804 O O . ILE A 1 100 ? 16.834 10.260 -30.574 1.00 91.19 100 ILE A O 1
ATOM 808 N N . HIS A 1 101 ? 16.761 9.484 -28.460 1.00 88.75 101 HIS A N 1
ATOM 809 C CA . HIS A 1 101 ? 15.662 8.544 -28.675 1.00 88.75 101 HIS A CA 1
ATOM 810 C C . HIS A 1 101 ? 14.424 8.996 -27.904 1.00 88.75 101 HIS A C 1
ATOM 812 O O . HIS A 1 101 ? 14.532 9.235 -26.700 1.00 88.75 101 HIS A O 1
ATOM 818 N N . PRO A 1 102 ? 13.250 9.117 -28.546 1.00 82.06 102 PRO A N 1
ATOM 819 C CA . PRO A 1 102 ? 12.038 9.518 -27.849 1.00 82.06 102 PRO A CA 1
ATOM 820 C C . PRO A 1 102 ? 11.606 8.450 -26.833 1.00 82.06 102 PRO A C 1
ATOM 822 O O . PRO A 1 102 ? 11.719 7.244 -27.075 1.00 82.06 102 PRO A O 1
ATOM 825 N N . ASN A 1 103 ? 11.055 8.896 -25.700 1.00 80.50 103 ASN A N 1
ATOM 826 C CA . ASN A 1 103 ? 10.325 8.017 -24.780 1.00 80.50 103 ASN A CA 1
ATOM 827 C C . ASN A 1 103 ? 9.074 7.416 -25.460 1.00 80.50 103 ASN A C 1
ATOM 829 O O . ASN A 1 103 ? 8.700 7.828 -26.558 1.00 80.50 103 ASN A O 1
ATOM 833 N N . LYS A 1 104 ? 8.414 6.435 -24.827 1.00 81.31 104 LYS A N 1
ATOM 834 C CA . LYS A 1 104 ? 7.370 5.647 -25.507 1.00 81.31 104 LYS A CA 1
ATOM 835 C C . LYS A 1 104 ? 6.186 6.512 -25.948 1.00 81.31 104 LYS A C 1
ATOM 837 O O . LYS A 1 104 ? 5.757 6.404 -27.089 1.00 81.31 104 LYS A O 1
ATOM 842 N N . THR A 1 105 ? 5.726 7.413 -25.083 1.00 78.94 105 THR A N 1
ATOM 843 C CA . THR A 1 105 ? 4.650 8.368 -25.382 1.00 78.94 105 THR A CA 1
ATOM 844 C C . THR A 1 105 ? 5.001 9.248 -26.582 1.00 78.94 105 THR A C 1
ATOM 846 O O . THR A 1 105 ? 4.217 9.361 -27.523 1.00 78.94 105 THR A O 1
ATOM 849 N N . ASN A 1 106 ? 6.210 9.814 -26.594 1.00 79.38 106 ASN A N 1
ATOM 850 C CA . ASN A 1 106 ? 6.683 10.665 -27.682 1.00 79.38 106 ASN A CA 1
ATOM 851 C C . ASN A 1 106 ? 6.875 9.874 -28.983 1.00 79.38 106 ASN A C 1
ATOM 853 O O . ASN A 1 106 ? 6.528 10.381 -30.042 1.00 79.38 106 ASN A O 1
ATOM 857 N N . ALA A 1 107 ? 7.367 8.633 -28.917 1.00 81.94 107 ALA A N 1
ATOM 858 C CA . ALA A 1 107 ? 7.506 7.750 -30.075 1.00 81.94 107 ALA A CA 1
ATOM 859 C C . ALA A 1 107 ? 6.144 7.462 -30.728 1.00 81.94 107 ALA A C 1
ATOM 861 O O . ALA A 1 107 ? 6.002 7.618 -31.937 1.00 81.94 107 ALA A O 1
ATOM 862 N N . THR A 1 108 ? 5.119 7.140 -29.930 1.00 80.75 108 THR A N 1
ATOM 863 C CA . THR A 1 108 ? 3.749 6.932 -30.427 1.00 80.75 108 THR A CA 1
ATOM 864 C C . THR A 1 108 ? 3.177 8.198 -31.083 1.00 80.75 108 THR A C 1
ATOM 866 O O . THR A 1 108 ? 2.581 8.121 -32.156 1.00 80.75 108 THR A O 1
ATOM 869 N N . ILE A 1 109 ? 3.385 9.377 -30.480 1.00 78.00 109 ILE A N 1
ATOM 870 C CA . ILE A 1 109 ? 2.921 10.663 -31.035 1.00 78.00 109 ILE A CA 1
ATOM 871 C C . ILE A 1 109 ? 3.637 10.987 -32.355 1.00 78.00 109 ILE A C 1
ATOM 873 O O . ILE A 1 109 ? 2.985 11.302 -33.350 1.00 78.00 109 ILE A O 1
ATOM 877 N N . LEU A 1 110 ? 4.968 10.882 -32.380 1.00 81.50 110 LEU A N 1
ATOM 878 C CA . LEU A 1 110 ? 5.790 11.175 -33.553 1.00 81.50 110 LEU A CA 1
ATOM 879 C C . LEU A 1 110 ? 5.509 10.212 -34.714 1.00 81.50 110 LEU A C 1
ATOM 881 O O . LEU A 1 110 ? 5.419 10.660 -35.854 1.00 81.50 110 LEU A O 1
ATOM 885 N N . ASN A 1 111 ? 5.297 8.924 -34.432 1.00 87.81 111 ASN A N 1
ATOM 886 C CA . ASN A 1 111 ? 4.893 7.942 -35.438 1.00 87.81 111 ASN A CA 1
ATOM 887 C C . ASN A 1 111 ? 3.504 8.237 -36.016 1.00 87.81 111 ASN A C 1
ATOM 889 O O . ASN A 1 111 ? 3.312 8.120 -37.222 1.00 87.81 111 ASN A O 1
ATOM 893 N N . LYS A 1 112 ? 2.546 8.670 -35.186 1.00 80.56 112 LYS A N 1
ATOM 894 C CA . LYS A 1 112 ? 1.197 9.027 -35.648 1.00 80.56 112 LYS A CA 1
ATOM 895 C C . LYS A 1 112 ? 1.183 10.288 -36.520 1.00 80.56 112 LYS A C 1
ATOM 897 O O . LYS A 1 112 ? 0.404 10.351 -37.466 1.00 80.56 112 LYS A O 1
ATOM 902 N N . LEU A 1 113 ? 2.003 11.289 -36.190 1.00 73.38 113 LEU A N 1
ATOM 903 C CA . LEU A 1 113 ? 2.044 12.573 -36.902 1.00 73.38 113 LEU A CA 1
ATOM 904 C C . LEU A 1 113 ? 2.947 12.543 -38.144 1.00 73.38 113 LEU A C 1
ATOM 906 O O . LEU A 1 113 ? 2.581 13.098 -39.176 1.00 73.38 113 LEU A O 1
ATOM 910 N N . TYR A 1 114 ? 4.102 11.878 -38.064 1.00 81.69 114 TYR A N 1
ATOM 911 C CA . TYR A 1 114 ? 5.118 11.858 -39.122 1.00 81.69 114 TYR A CA 1
ATOM 912 C C . TYR A 1 114 ? 5.653 10.430 -39.380 1.00 81.69 114 TYR A C 1
ATOM 914 O O . TYR A 1 114 ? 6.859 10.189 -39.256 1.00 81.69 114 TYR A O 1
ATOM 922 N N . PRO A 1 115 ? 4.798 9.462 -39.778 1.00 82.69 115 PRO A N 1
ATOM 923 C CA . PRO A 1 115 ? 5.175 8.046 -39.921 1.00 82.69 115 PRO A CA 1
ATOM 924 C C . PRO A 1 115 ? 6.295 7.791 -40.943 1.00 82.69 115 PRO A C 1
ATOM 926 O O . PRO A 1 115 ? 7.030 6.811 -40.831 1.00 82.69 115 PRO A O 1
ATOM 929 N N . ASN A 1 116 ? 6.455 8.685 -41.925 1.00 81.31 116 ASN A N 1
ATOM 930 C CA . ASN A 1 116 ? 7.520 8.617 -42.931 1.00 81.31 116 ASN A CA 1
ATOM 931 C C . ASN A 1 116 ? 8.905 9.013 -42.378 1.00 81.31 116 ASN A C 1
ATOM 933 O O . ASN A 1 116 ? 9.920 8.675 -42.984 1.00 81.31 116 ASN A O 1
ATOM 937 N N . ILE A 1 117 ? 8.947 9.718 -41.240 1.00 80.38 117 ILE A N 1
ATOM 938 C CA . ILE A 1 117 ? 10.170 10.178 -40.562 1.00 80.38 117 ILE A CA 1
ATOM 939 C C . ILE A 1 117 ? 10.454 9.288 -39.341 1.00 80.38 117 ILE A C 1
ATOM 941 O O . ILE A 1 117 ? 11.567 8.786 -39.182 1.00 80.38 117 ILE A O 1
ATOM 945 N N . TYR A 1 118 ? 9.432 9.029 -38.518 1.00 84.06 118 TYR A N 1
ATOM 946 C CA . TYR A 1 118 ? 9.514 8.214 -37.303 1.00 84.06 118 TYR A CA 1
ATOM 947 C C . TYR A 1 118 ? 8.738 6.910 -37.496 1.00 84.06 118 TYR A C 1
ATOM 949 O O . TYR A 1 118 ? 7.536 6.826 -37.254 1.00 84.06 118 TYR A O 1
ATOM 957 N N . GLY A 1 119 ? 9.430 5.888 -38.000 1.00 74.94 119 GLY A N 1
ATOM 958 C CA . GLY A 1 119 ? 8.805 4.676 -38.541 1.00 74.94 119 GLY A CA 1
ATOM 959 C C . GLY A 1 119 ? 8.336 3.625 -37.529 1.00 74.94 119 GLY A C 1
ATOM 960 O O . GLY A 1 119 ? 7.819 2.595 -37.969 1.00 74.94 119 GLY A O 1
ATOM 961 N N . ASP A 1 120 ? 8.531 3.840 -36.224 1.00 80.19 120 ASP A N 1
ATOM 962 C CA . ASP A 1 120 ? 8.132 2.914 -35.157 1.00 80.19 120 ASP A CA 1
ATOM 963 C C . ASP A 1 120 ? 7.437 3.678 -34.002 1.00 80.19 120 ASP A C 1
ATOM 965 O O . ASP A 1 120 ? 7.770 4.823 -33.711 1.00 80.19 120 ASP A O 1
ATOM 969 N N . ASP A 1 121 ? 6.481 3.059 -33.309 1.00 77.19 121 ASP A N 1
ATOM 970 C CA . ASP A 1 121 ? 5.683 3.658 -32.217 1.00 77.19 121 ASP A CA 1
ATOM 971 C C . ASP A 1 121 ? 6.291 3.458 -30.813 1.00 77.19 121 ASP A C 1
ATOM 973 O O . ASP A 1 121 ? 5.749 3.923 -29.804 1.00 77.19 121 ASP A O 1
ATOM 977 N N . ASN A 1 122 ? 7.424 2.756 -30.746 1.00 77.69 122 ASN A N 1
ATOM 978 C CA . ASN A 1 122 ? 8.069 2.302 -29.522 1.00 77.69 122 ASN A CA 1
ATOM 979 C C . ASN A 1 122 ? 9.351 3.096 -29.206 1.00 77.69 122 ASN A C 1
ATOM 981 O O . ASN A 1 122 ? 10.114 3.474 -30.101 1.00 77.69 122 ASN A O 1
ATOM 985 N N . HIS A 1 123 ? 9.623 3.293 -27.914 1.00 74.25 123 HIS A N 1
ATOM 986 C CA . HIS A 1 123 ? 10.899 3.832 -27.437 1.00 74.25 123 HIS A CA 1
ATOM 987 C C . HIS A 1 123 ? 12.090 2.923 -27.756 1.00 74.25 123 HIS A C 1
ATOM 989 O O . HIS A 1 123 ? 11.937 1.717 -27.964 1.00 74.25 123 HIS A O 1
ATOM 995 N N . LYS A 1 124 ? 13.277 3.532 -27.747 1.00 78.38 124 LYS A N 1
ATOM 996 C CA . LYS A 1 124 ? 14.568 2.901 -28.026 1.00 78.38 124 LYS A CA 1
ATOM 997 C C . LYS A 1 124 ? 15.565 3.213 -26.889 1.00 78.38 124 LYS A C 1
ATOM 999 O O . LYS A 1 124 ? 16.425 4.069 -27.063 1.00 78.38 124 LYS A O 1
ATOM 1004 N N . PRO A 1 125 ? 15.410 2.611 -25.692 1.00 73.94 125 PRO A N 1
ATOM 1005 C CA . PRO A 1 125 ? 16.482 2.588 -24.700 1.00 73.94 125 PRO A CA 1
ATOM 1006 C C . PRO A 1 125 ? 17.635 1.740 -25.251 1.00 73.94 125 PRO A C 1
ATOM 1008 O O . PRO A 1 125 ? 17.380 0.735 -25.926 1.00 73.94 125 PRO A O 1
ATOM 1011 N N . GLU A 1 126 ? 18.878 2.122 -24.960 1.00 78.94 126 GLU A N 1
ATOM 1012 C CA . GLU A 1 126 ? 20.069 1.433 -25.477 1.00 78.94 126 GLU A CA 1
ATOM 1013 C C . GLU A 1 126 ? 21.006 1.007 -24.345 1.00 78.94 126 GLU A C 1
ATOM 1015 O O . GLU A 1 126 ? 21.233 1.744 -23.384 1.00 78.94 126 GLU A O 1
ATOM 1020 N N . MET A 1 127 ? 21.566 -0.191 -24.479 1.00 79.19 127 MET A N 1
ATOM 1021 C CA . MET A 1 127 ? 22.639 -0.725 -23.652 1.00 79.19 127 MET A CA 1
ATOM 1022 C C . MET A 1 127 ? 23.819 -1.062 -24.556 1.00 79.19 127 MET A C 1
ATOM 1024 O O . MET A 1 127 ? 23.719 -1.929 -25.425 1.00 79.19 127 MET A O 1
ATOM 1028 N N . VAL A 1 128 ? 24.944 -0.400 -24.323 1.00 82.06 128 VAL A N 1
ATOM 1029 C CA . VAL A 1 128 ? 26.210 -0.640 -25.010 1.00 82.06 128 VAL A CA 1
ATOM 1030 C C . VAL A 1 128 ? 27.109 -1.494 -24.129 1.00 82.06 128 VAL A C 1
ATOM 1032 O O . VAL A 1 128 ? 27.231 -1.220 -22.938 1.00 82.06 128 VAL A O 1
ATOM 1035 N N . VAL A 1 129 ? 27.788 -2.482 -24.709 1.00 79.75 129 VAL A N 1
ATOM 1036 C CA . VAL A 1 129 ? 28.915 -3.198 -24.092 1.00 79.75 129 VAL A CA 1
ATOM 1037 C C . VAL A 1 129 ? 30.118 -3.077 -25.019 1.00 79.75 129 VAL A C 1
ATOM 1039 O O . VAL A 1 129 ? 30.086 -3.565 -26.147 1.00 79.75 129 VAL A O 1
ATOM 1042 N N . ALA A 1 130 ? 31.180 -2.418 -24.573 1.00 82.94 130 ALA A N 1
ATOM 1043 C CA . ALA A 1 130 ? 32.377 -2.216 -25.378 1.00 82.94 130 ALA A CA 1
ATOM 1044 C C . ALA A 1 130 ? 33.102 -3.550 -25.652 1.00 82.94 130 ALA A C 1
ATOM 1046 O O . ALA A 1 130 ? 33.191 -4.418 -24.784 1.00 82.94 130 ALA A O 1
ATOM 1047 N N . LEU A 1 131 ? 33.633 -3.730 -26.863 1.00 81.75 131 LEU A N 1
ATOM 1048 C CA . LEU A 1 131 ? 34.426 -4.906 -27.259 1.00 81.75 131 LEU A CA 1
ATOM 1049 C C . LEU A 1 131 ? 35.935 -4.622 -27.225 1.00 81.75 131 LEU A C 1
ATOM 1051 O O . LEU A 1 131 ? 36.740 -5.539 -27.067 1.00 81.75 131 LEU A O 1
ATOM 1055 N N . ASN A 1 132 ? 36.316 -3.352 -27.339 1.00 85.25 132 ASN A N 1
ATOM 1056 C CA . ASN A 1 132 ? 37.662 -2.828 -27.112 1.00 85.25 132 ASN A CA 1
ATOM 1057 C C . ASN A 1 132 ? 37.561 -1.414 -26.511 1.00 85.25 132 ASN A C 1
ATOM 1059 O O . ASN A 1 132 ? 36.569 -1.119 -25.850 1.00 85.25 132 ASN A O 1
ATOM 1063 N N . LYS A 1 133 ? 38.578 -0.554 -2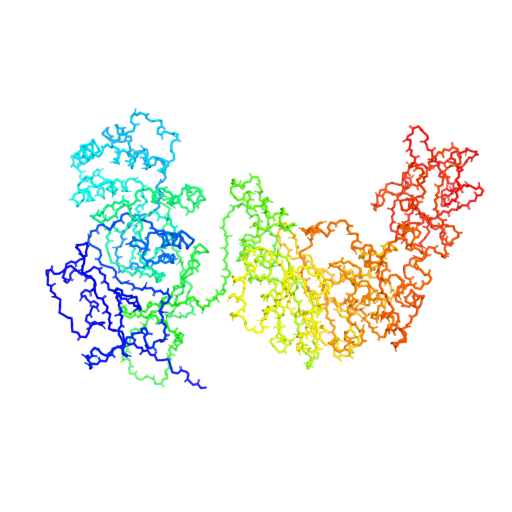6.678 1.00 88.56 133 LYS A N 1
ATOM 1064 C CA . LYS A 1 133 ? 38.476 0.849 -26.256 1.00 88.56 133 LYS A CA 1
ATOM 1065 C C . LYS A 1 133 ? 37.388 1.541 -27.084 1.00 88.56 133 LYS A C 1
ATOM 1067 O O . LYS A 1 133 ? 37.548 1.695 -28.294 1.00 88.56 133 LYS A O 1
ATOM 1072 N N . PHE A 1 134 ? 36.320 1.962 -26.421 1.00 88.81 134 PHE A N 1
ATOM 1073 C CA . PHE A 1 134 ? 35.155 2.598 -27.028 1.00 88.81 134 PHE A CA 1
ATOM 1074 C C . PHE A 1 134 ? 34.963 3.996 -26.443 1.00 88.81 134 PHE A C 1
ATOM 1076 O O . PHE A 1 134 ? 35.010 4.172 -25.228 1.00 88.81 134 PHE A O 1
ATOM 1083 N N . GLU A 1 135 ? 34.749 4.991 -27.294 1.00 91.94 135 GLU A N 1
ATOM 1084 C CA . GLU A 1 135 ? 34.579 6.389 -26.898 1.00 91.94 135 GLU A CA 1
ATOM 1085 C C . GLU A 1 135 ? 33.206 6.903 -27.346 1.00 91.94 135 GLU A C 1
ATOM 1087 O O . GLU A 1 135 ? 32.754 6.617 -28.457 1.00 91.94 135 GLU A O 1
ATOM 1092 N N . ALA A 1 136 ? 32.544 7.687 -26.496 1.00 90.31 136 ALA A N 1
ATOM 1093 C CA . ALA A 1 136 ? 31.230 8.270 -26.763 1.00 90.31 136 ALA A CA 1
ATOM 1094 C C . ALA A 1 136 ? 31.075 9.646 -26.102 1.00 90.31 136 ALA A C 1
ATOM 1096 O O . ALA A 1 136 ? 31.726 9.946 -25.106 1.00 90.31 136 ALA A O 1
ATOM 1097 N N . PHE A 1 137 ? 30.174 10.469 -26.629 1.00 90.44 137 PHE A N 1
ATOM 1098 C CA . PHE A 1 137 ? 29.695 11.696 -25.997 1.00 90.44 137 PHE A CA 1
ATOM 1099 C C . PHE A 1 137 ? 28.284 11.464 -25.453 1.00 90.44 137 PHE A C 1
ATOM 1101 O O . PHE A 1 137 ? 27.453 10.944 -26.193 1.00 90.44 137 PHE A O 1
ATOM 1108 N N . VAL A 1 138 ? 28.001 11.812 -24.190 1.00 86.06 138 VAL A N 1
ATOM 1109 C CA . VAL A 1 138 ? 26.708 11.527 -23.528 1.00 86.06 138 VAL A CA 1
ATOM 1110 C C . VAL A 1 138 ? 26.321 12.604 -22.509 1.00 86.06 138 VAL A C 1
ATOM 1112 O O . VAL A 1 138 ? 27.078 12.899 -21.583 1.00 86.06 138 VAL A O 1
ATOM 1115 N N . GLY A 1 139 ? 25.097 13.126 -22.623 1.00 82.62 139 GLY A N 1
ATOM 1116 C CA . GLY A 1 139 ? 24.511 14.095 -21.690 1.00 82.62 139 GLY A CA 1
ATOM 1117 C C . GLY A 1 139 ? 25.214 15.454 -21.710 1.00 82.62 139 GLY A C 1
ATOM 1118 O O . GLY A 1 139 ? 26.337 15.572 -22.195 1.00 82.62 139 GLY A O 1
ATOM 1119 N N . PHE A 1 140 ? 24.565 16.496 -21.188 1.00 83.00 140 PHE A N 1
ATOM 1120 C CA . PHE A 1 140 ? 25.188 17.818 -21.118 1.00 83.00 140 PHE A CA 1
ATOM 1121 C C . PHE A 1 140 ? 26.340 17.847 -20.110 1.00 83.00 140 PHE A C 1
ATOM 1123 O O . PHE A 1 140 ? 26.271 17.268 -19.025 1.00 83.00 140 PHE A O 1
ATOM 1130 N N . ARG A 1 141 ? 27.416 18.533 -20.487 1.00 84.38 141 ARG A N 1
ATOM 1131 C CA . ARG A 1 141 ? 28.535 18.867 -19.612 1.00 84.38 141 ARG A CA 1
ATOM 1132 C C . ARG A 1 141 ? 28.130 19.980 -18.661 1.00 84.38 141 ARG A C 1
ATOM 1134 O O . ARG A 1 141 ? 27.378 20.864 -19.043 1.00 84.38 141 ARG A O 1
ATOM 1141 N N . ASN A 1 142 ? 28.670 19.968 -17.444 1.00 81.25 142 ASN A N 1
ATOM 1142 C CA . ASN A 1 142 ? 28.453 21.049 -16.485 1.00 81.25 142 ASN A CA 1
ATOM 1143 C C . ASN A 1 142 ? 28.828 22.416 -17.098 1.00 81.25 142 ASN A C 1
ATOM 1145 O O . ASN A 1 142 ? 29.945 22.582 -17.609 1.00 81.25 142 ASN A O 1
ATOM 1149 N N . ARG A 1 143 ? 27.915 23.395 -16.991 1.00 84.25 143 ARG A N 1
ATOM 1150 C CA . ARG A 1 143 ? 28.049 24.744 -17.568 1.00 84.25 143 ARG A CA 1
ATOM 1151 C C . ARG A 1 143 ? 29.396 25.411 -17.295 1.00 84.25 143 ARG A C 1
ATOM 1153 O O . ARG A 1 143 ? 29.917 26.083 -18.174 1.00 84.25 143 ARG A O 1
ATOM 1160 N N . LYS A 1 144 ? 30.014 25.179 -16.128 1.00 82.12 144 LYS A N 1
ATOM 1161 C CA . LYS A 1 144 ? 31.310 25.776 -15.763 1.00 82.12 144 LYS A CA 1
ATOM 1162 C C . LYS A 1 144 ? 32.408 25.411 -16.765 1.00 82.12 144 LYS A C 1
ATOM 1164 O O . LYS A 1 144 ? 33.169 26.284 -17.172 1.00 82.12 144 LYS A O 1
ATOM 1169 N N . PHE A 1 145 ? 32.473 24.150 -17.191 1.00 84.44 145 PHE A N 1
ATOM 1170 C CA . PHE A 1 145 ? 33.450 23.709 -18.190 1.00 84.44 145 PHE A CA 1
ATOM 1171 C C . PHE A 1 145 ? 33.091 24.205 -19.592 1.00 84.44 145 PHE A C 1
ATOM 1173 O O . PHE A 1 145 ? 33.986 24.546 -20.359 1.00 84.44 145 PHE A O 1
ATOM 1180 N N . ILE A 1 146 ? 31.798 24.294 -19.924 1.00 88.94 146 ILE A N 1
ATOM 1181 C CA . ILE A 1 146 ? 31.337 24.875 -21.194 1.00 88.94 146 ILE A CA 1
ATOM 1182 C C . ILE A 1 146 ? 31.780 26.344 -21.287 1.00 88.94 146 ILE A C 1
ATOM 1184 O O . ILE A 1 146 ? 32.477 26.706 -22.233 1.00 88.94 146 ILE A O 1
ATOM 1188 N N . CYS A 1 147 ? 31.472 27.164 -20.277 1.00 88.81 147 CYS A N 1
ATOM 1189 C CA . CYS A 1 147 ? 31.886 28.567 -20.223 1.00 88.81 147 CYS A CA 1
ATOM 1190 C C . CYS A 1 147 ? 33.415 28.723 -20.224 1.00 88.81 147 CYS A C 1
ATOM 1192 O O . CYS A 1 147 ? 33.924 29.638 -20.860 1.00 88.81 147 CYS A O 1
ATOM 1194 N N . GLN A 1 148 ? 34.171 27.807 -19.604 1.00 89.56 148 GLN A N 1
ATOM 1195 C CA . GLN A 1 148 ? 35.637 27.800 -19.714 1.00 89.56 148 GLN A CA 1
ATOM 1196 C C . GLN A 1 148 ? 36.120 27.637 -21.163 1.00 89.56 148 GLN A C 1
ATOM 1198 O O . GLN A 1 148 ? 37.004 28.385 -21.572 1.00 89.56 148 GLN A O 1
ATOM 1203 N N . TYR A 1 149 ? 35.543 26.729 -21.961 1.00 91.31 149 TYR A N 1
ATOM 1204 C CA . TYR A 1 149 ? 35.897 26.609 -23.385 1.00 91.31 149 TYR A CA 1
ATOM 1205 C C . TYR A 1 149 ? 35.429 27.817 -24.213 1.00 91.31 149 TYR A C 1
ATOM 1207 O O . TYR A 1 149 ? 36.173 28.268 -25.082 1.00 91.31 149 TYR A O 1
ATOM 1215 N N . ILE A 1 150 ? 34.247 28.376 -23.918 1.00 91.12 150 ILE A N 1
ATOM 1216 C CA . ILE A 1 150 ? 33.742 29.597 -24.573 1.00 91.12 150 ILE A CA 1
ATOM 1217 C C . ILE A 1 150 ? 34.684 30.782 -24.302 1.00 91.12 150 ILE A C 1
ATOM 1219 O O . ILE A 1 150 ? 35.072 31.474 -25.237 1.00 91.12 150 ILE A O 1
ATOM 1223 N N . HIS A 1 151 ? 35.106 30.991 -23.050 1.00 89.88 151 HIS A N 1
ATOM 1224 C CA . HIS A 1 151 ? 36.013 32.078 -22.659 1.00 89.88 151 HIS A CA 1
ATOM 1225 C C . HIS A 1 151 ? 37.469 31.857 -23.099 1.00 89.88 151 HIS A C 1
ATOM 1227 O O . HIS A 1 151 ? 38.190 32.832 -23.307 1.00 89.88 151 HIS A O 1
ATOM 1233 N N . LYS A 1 152 ? 37.918 30.602 -23.253 1.00 90.62 152 LYS A N 1
ATOM 1234 C CA . LYS A 1 152 ? 39.291 30.271 -23.677 1.00 90.62 152 LYS A CA 1
ATOM 1235 C C . LYS A 1 152 ? 39.601 30.732 -25.106 1.00 90.62 152 LYS A C 1
ATOM 1237 O O . LYS A 1 152 ? 40.755 31.043 -25.389 1.00 90.62 152 LYS A O 1
ATOM 1242 N N . TYR A 1 153 ? 38.598 30.769 -25.985 1.00 90.00 153 TYR A N 1
ATOM 1243 C CA . TYR A 1 153 ? 38.771 31.033 -27.415 1.00 90.00 153 TYR A CA 1
ATOM 1244 C C . TYR A 1 153 ? 38.002 32.275 -27.853 1.00 90.00 153 TYR A C 1
ATOM 1246 O O . TYR A 1 153 ? 36.778 32.350 -27.714 1.00 90.00 153 TYR A O 1
ATOM 1254 N N . LYS A 1 154 ? 38.705 33.255 -28.431 1.00 87.06 154 LYS A N 1
ATOM 1255 C CA . LYS A 1 154 ? 38.127 34.575 -28.730 1.00 87.06 154 LYS A CA 1
ATOM 1256 C C . LYS A 1 154 ? 36.988 34.470 -29.743 1.00 87.06 154 LYS A C 1
ATOM 1258 O O . LYS A 1 154 ? 35.965 35.139 -29.590 1.00 87.06 154 LYS A O 1
ATOM 1263 N N . ASN A 1 155 ? 37.141 33.615 -30.755 1.00 87.31 155 ASN A N 1
ATOM 1264 C CA . ASN A 1 155 ? 36.094 33.406 -31.754 1.00 87.31 155 ASN A CA 1
ATOM 1265 C C . ASN A 1 155 ? 34.899 32.610 -31.194 1.00 87.31 155 ASN A C 1
ATOM 1267 O O . ASN A 1 155 ? 33.791 32.751 -31.707 1.00 87.31 155 ASN A O 1
ATOM 1271 N N . PHE A 1 156 ? 35.090 31.825 -30.125 1.00 89.62 156 PHE A N 1
ATOM 1272 C CA . PHE A 1 156 ? 34.010 31.091 -29.456 1.00 89.62 156 PHE A CA 1
ATOM 1273 C C . PHE A 1 156 ? 33.189 32.031 -28.563 1.00 89.62 156 PHE A C 1
ATOM 1275 O O . PHE A 1 156 ? 31.969 32.078 -28.701 1.00 89.62 156 PHE A O 1
ATOM 1282 N N . ALA A 1 157 ? 33.834 32.873 -27.748 1.00 87.56 157 ALA A N 1
ATOM 1283 C CA . ALA A 1 157 ? 33.157 33.938 -27.001 1.00 87.56 157 ALA A CA 1
ATOM 1284 C C . ALA A 1 157 ? 32.355 34.884 -27.921 1.00 87.56 157 ALA A C 1
ATOM 1286 O O . ALA A 1 157 ? 31.235 35.279 -27.594 1.00 87.56 157 ALA A O 1
ATOM 1287 N N . ALA A 1 158 ? 32.879 35.192 -29.114 1.00 85.69 158 ALA A N 1
ATOM 1288 C CA . ALA A 1 158 ? 32.205 36.054 -30.087 1.00 85.69 158 ALA A CA 1
ATOM 1289 C C . ALA A 1 158 ? 30.831 35.523 -30.557 1.00 85.69 158 ALA A C 1
ATOM 1291 O O . ALA A 1 158 ? 29.967 36.339 -30.893 1.00 85.69 158 ALA A O 1
ATOM 1292 N N . LEU A 1 159 ? 30.592 34.201 -30.515 1.00 82.69 159 LEU A N 1
ATOM 1293 C CA . LEU A 1 159 ? 29.290 33.583 -30.827 1.00 82.69 159 LEU A CA 1
ATOM 1294 C C . LEU A 1 159 ? 28.182 33.972 -29.832 1.00 82.69 159 LEU A C 1
ATOM 1296 O O . LEU A 1 159 ? 27.006 33.913 -30.182 1.00 82.69 159 LEU A O 1
ATOM 1300 N N . TYR A 1 160 ? 28.552 34.388 -28.618 1.00 85.12 160 TYR A N 1
ATOM 1301 C CA . TYR A 1 160 ? 27.631 34.671 -27.514 1.00 85.12 160 TYR A CA 1
ATOM 1302 C C . TYR A 1 160 ? 27.601 36.147 -27.094 1.00 85.12 160 TYR A C 1
ATOM 1304 O O . TYR A 1 160 ? 26.911 36.502 -26.146 1.00 85.12 160 TYR A O 1
ATOM 1312 N N . SER A 1 161 ? 28.315 37.021 -27.809 1.00 69.69 161 SER A N 1
ATOM 1313 C CA . SER A 1 161 ? 28.638 38.404 -27.404 1.00 69.69 161 SER A CA 1
ATOM 1314 C C . SER A 1 161 ? 27.455 39.361 -27.151 1.00 69.69 161 SER A C 1
ATOM 1316 O O . SER A 1 161 ? 27.669 40.474 -26.681 1.00 69.69 161 SER A O 1
ATOM 1318 N N . THR A 1 162 ? 26.215 38.947 -27.424 1.00 63.16 162 THR A N 1
ATOM 1319 C CA . THR A 1 162 ? 24.973 39.694 -27.135 1.00 63.16 162 THR A CA 1
ATOM 1320 C C . THR A 1 162 ? 24.136 39.083 -26.002 1.00 63.16 162 THR A C 1
ATOM 1322 O O . THR A 1 162 ? 22.976 39.451 -25.835 1.00 63.16 162 THR A O 1
ATOM 1325 N N . THR A 1 163 ? 24.671 38.098 -25.276 1.00 65.19 163 THR A N 1
ATOM 1326 C CA . THR A 1 163 ? 23.954 37.285 -24.280 1.00 65.19 163 THR A CA 1
ATOM 1327 C C . THR A 1 163 ? 24.743 37.234 -22.975 1.00 65.19 163 THR A C 1
ATOM 1329 O O . THR A 1 163 ? 25.949 36.997 -23.002 1.00 65.19 163 THR A O 1
ATOM 1332 N N . ASP A 1 164 ? 24.071 37.390 -21.831 1.00 73.06 164 ASP A N 1
ATOM 1333 C CA . ASP A 1 164 ? 24.676 37.101 -20.527 1.00 73.06 164 ASP A CA 1
ATOM 1334 C C . ASP A 1 164 ? 24.777 35.578 -20.328 1.00 73.06 164 ASP A C 1
ATOM 1336 O O . ASP A 1 164 ? 23.847 34.903 -19.879 1.00 73.06 164 ASP A O 1
ATOM 1340 N N . ILE A 1 165 ? 25.922 35.034 -20.732 1.00 76.50 165 ILE A N 1
ATOM 1341 C CA . ILE A 1 165 ? 26.237 33.604 -20.664 1.00 76.50 165 ILE A CA 1
ATOM 1342 C C . ILE A 1 165 ? 26.429 33.079 -19.242 1.00 76.50 165 ILE A C 1
ATOM 1344 O O . ILE A 1 165 ? 26.292 31.872 -19.035 1.00 76.50 165 ILE A O 1
ATOM 1348 N N . ASP A 1 166 ? 26.683 33.942 -18.256 1.00 71.50 166 ASP A N 1
ATOM 1349 C CA . ASP A 1 166 ? 26.866 33.505 -16.870 1.00 71.50 166 ASP A CA 1
ATOM 1350 C C . ASP A 1 166 ? 25.533 33.119 -16.205 1.00 71.50 166 ASP A C 1
ATOM 1352 O O . ASP A 1 166 ? 25.531 32.318 -15.259 1.00 71.50 166 ASP A O 1
ATOM 1356 N N . GLN A 1 167 ? 24.408 33.598 -16.754 1.00 77.44 167 GLN A N 1
ATOM 1357 C CA . GLN A 1 167 ? 23.041 33.245 -16.345 1.00 77.44 167 GLN A CA 1
ATOM 1358 C C . GLN A 1 167 ? 22.455 32.022 -17.077 1.00 77.44 167 GLN A C 1
ATOM 1360 O O . GLN A 1 167 ? 21.395 31.530 -16.690 1.00 77.44 167 GLN A O 1
ATOM 1365 N N . PHE A 1 168 ? 23.095 31.523 -18.140 1.00 83.56 168 PHE A N 1
ATOM 1366 C CA . PHE A 1 168 ? 22.518 30.472 -18.987 1.00 83.56 168 PHE A CA 1
ATOM 1367 C C . PHE A 1 168 ? 22.918 29.061 -18.518 1.00 83.56 168 PHE A C 1
ATOM 1369 O O . PHE A 1 168 ? 24.078 28.776 -18.208 1.00 83.56 168 PHE A O 1
ATOM 1376 N N . SER A 1 169 ? 21.945 28.145 -18.518 1.00 84.31 169 SER A N 1
ATOM 1377 C CA . SER A 1 169 ? 22.181 26.700 -18.379 1.00 84.31 169 SER A CA 1
ATOM 1378 C C . SER A 1 169 ? 22.953 26.131 -19.575 1.00 84.31 169 SER A C 1
ATOM 1380 O O . SER A 1 169 ? 22.939 26.685 -20.678 1.00 84.31 169 SER A O 1
ATOM 1382 N N . SER A 1 170 ? 23.559 24.960 -19.391 1.00 85.62 170 SER A N 1
ATOM 1383 C CA . SER A 1 170 ? 24.256 24.189 -20.435 1.00 85.62 170 SER A CA 1
ATOM 1384 C C . SER A 1 170 ? 23.356 23.948 -21.652 1.00 85.62 170 SER A C 1
ATOM 1386 O O . SER A 1 170 ? 23.791 24.078 -22.799 1.00 85.62 170 SER A O 1
ATOM 1388 N N . PHE A 1 171 ? 22.075 23.657 -21.398 1.00 86.69 171 PHE A N 1
ATOM 1389 C CA . PHE A 1 171 ? 21.055 23.501 -22.431 1.00 86.69 171 PHE A CA 1
ATOM 1390 C C . PHE A 1 171 ? 20.721 24.827 -23.132 1.00 86.69 171 PHE A C 1
ATOM 1392 O O . PHE A 1 171 ? 20.632 24.844 -24.357 1.00 86.69 171 PHE A O 1
ATOM 1399 N N . GLN A 1 172 ? 20.582 25.944 -22.409 1.00 87.00 172 GLN A N 1
ATOM 1400 C CA . GLN A 1 172 ? 20.325 27.253 -23.029 1.00 87.00 172 GLN A CA 1
ATOM 1401 C C . GLN A 1 172 ? 21.510 27.738 -23.879 1.00 87.00 172 GLN A C 1
ATOM 1403 O O . GLN A 1 172 ? 21.293 28.243 -24.979 1.00 87.00 172 GLN A O 1
ATOM 1408 N N . LEU A 1 173 ? 22.754 27.530 -23.433 1.00 88.44 173 LEU A N 1
ATOM 1409 C CA . LEU A 1 173 ? 23.952 27.816 -24.235 1.00 88.44 173 LEU A CA 1
ATOM 1410 C C . LEU A 1 173 ? 23.957 26.986 -25.534 1.00 88.44 173 LEU A C 1
ATOM 1412 O O . LEU A 1 173 ? 24.165 27.525 -26.620 1.00 88.44 173 LEU A O 1
ATOM 1416 N N . PHE A 1 174 ? 23.621 25.695 -25.448 1.00 89.25 174 PHE A N 1
ATOM 1417 C CA . PHE A 1 174 ? 23.461 24.827 -26.619 1.00 89.25 174 PHE A CA 1
ATOM 1418 C C . PHE A 1 174 ? 22.315 25.292 -27.542 1.00 89.25 174 PHE A C 1
ATOM 1420 O O . PHE A 1 174 ? 22.481 25.341 -28.761 1.00 89.25 174 PHE A O 1
ATOM 1427 N N . GLN A 1 175 ? 21.171 25.707 -26.983 1.00 87.62 175 GLN A N 1
ATOM 1428 C CA . GLN A 1 175 ? 20.049 26.273 -27.742 1.00 87.62 175 GLN A CA 1
ATOM 1429 C C . GLN A 1 175 ? 20.428 27.551 -28.500 1.00 87.62 175 GLN A C 1
ATOM 1431 O O . GLN A 1 175 ? 19.978 27.722 -29.632 1.00 87.62 175 GLN A O 1
ATOM 1436 N N . VAL A 1 176 ? 21.228 28.447 -27.909 1.00 87.38 176 VAL A N 1
ATOM 1437 C CA . VAL A 1 176 ? 21.718 29.661 -28.589 1.00 87.38 176 VAL A CA 1
ATOM 1438 C C . VAL A 1 176 ? 22.543 29.283 -29.815 1.00 87.38 176 VAL A C 1
ATOM 1440 O O . VAL A 1 176 ? 22.289 29.803 -30.903 1.00 87.38 176 VAL A O 1
ATOM 1443 N N . LEU A 1 177 ? 23.464 28.326 -29.670 1.00 87.62 177 LEU A N 1
ATOM 1444 C CA . LEU A 1 177 ? 24.299 27.856 -30.773 1.00 87.62 177 LEU A CA 1
ATOM 1445 C C . LEU A 1 177 ? 23.461 27.268 -31.921 1.00 87.62 177 LEU A C 1
ATOM 1447 O O . LEU A 1 177 ? 23.677 27.605 -33.085 1.00 87.62 177 LEU A O 1
ATOM 1451 N N . PHE A 1 178 ? 22.460 26.446 -31.591 1.00 86.06 178 PHE A N 1
ATOM 1452 C CA . PHE A 1 178 ? 21.545 25.845 -32.566 1.00 86.06 178 PHE A CA 1
ATOM 1453 C C . PHE A 1 178 ? 20.655 26.889 -33.250 1.00 86.06 178 PHE A C 1
ATOM 1455 O O . PHE A 1 178 ? 20.523 26.874 -34.472 1.00 86.06 178 PHE A O 1
ATOM 1462 N N . LYS A 1 179 ? 20.121 27.863 -32.503 1.00 84.19 179 LYS A N 1
ATOM 1463 C CA . LYS A 1 179 ? 19.381 28.994 -33.085 1.00 84.19 179 LYS A CA 1
ATOM 1464 C C . LYS A 1 179 ? 20.256 29.850 -33.998 1.00 84.19 179 LYS A C 1
ATOM 1466 O O . LYS A 1 179 ? 19.750 30.351 -34.999 1.00 84.19 179 LYS A O 1
ATOM 1471 N N . MET A 1 180 ? 21.543 30.027 -33.688 1.00 83.19 180 MET A N 1
ATOM 1472 C CA . MET A 1 180 ? 22.457 30.754 -34.573 1.00 83.19 180 MET A CA 1
ATOM 1473 C C . MET A 1 180 ? 22.790 29.946 -35.834 1.00 83.19 180 MET A C 1
ATOM 1475 O O . MET A 1 180 ? 22.892 30.527 -36.913 1.00 83.19 180 MET A O 1
ATOM 1479 N N . TYR A 1 181 ? 22.915 28.620 -35.718 1.00 85.69 181 TYR A N 1
ATOM 1480 C CA . TYR A 1 181 ? 23.082 27.732 -36.868 1.00 85.69 181 TYR A CA 1
ATOM 1481 C C . TYR A 1 181 ? 21.913 27.828 -37.844 1.00 85.69 181 TYR A C 1
ATOM 1483 O O . TYR A 1 181 ? 22.124 27.961 -39.046 1.00 85.69 181 TYR A O 1
ATOM 1491 N N . ASP A 1 182 ? 20.696 27.780 -37.310 1.00 82.50 182 ASP A N 1
ATOM 1492 C CA . ASP A 1 182 ? 19.466 27.755 -38.093 1.00 82.50 182 ASP A CA 1
ATOM 1493 C C . ASP A 1 182 ? 19.189 29.122 -38.747 1.00 82.50 182 ASP A C 1
ATOM 1495 O O . ASP A 1 182 ? 19.070 29.226 -39.967 1.00 82.50 182 ASP A O 1
ATOM 1499 N N . ASN A 1 183 ? 19.234 30.209 -37.964 1.00 82.88 183 ASN A N 1
ATOM 1500 C CA . ASN A 1 183 ? 18.927 31.559 -38.455 1.00 82.88 183 ASN A CA 1
ATOM 1501 C C . ASN A 1 183 ? 20.083 32.245 -39.212 1.00 82.88 183 ASN A C 1
ATOM 1503 O O . ASN A 1 183 ? 19.844 33.175 -39.978 1.00 82.88 183 ASN A O 1
ATOM 1507 N N . GLN A 1 184 ? 21.347 31.871 -38.964 1.00 85.25 184 GLN A N 1
ATOM 1508 C CA . GLN A 1 184 ? 22.535 32.574 -39.488 1.00 85.25 184 GLN A CA 1
ATOM 1509 C C . GLN A 1 184 ? 23.638 31.602 -39.954 1.00 85.25 184 GLN A C 1
ATOM 1511 O O . GLN A 1 184 ? 24.832 31.859 -39.765 1.00 85.25 184 GLN A O 1
ATOM 1516 N N . ARG A 1 185 ? 23.257 30.491 -40.605 1.00 85.38 185 ARG A N 1
ATOM 1517 C CA . ARG A 1 185 ? 24.155 29.388 -41.010 1.00 85.38 185 ARG A CA 1
ATOM 1518 C C . ARG A 1 185 ? 25.476 29.823 -41.653 1.00 85.38 185 ARG A C 1
ATOM 1520 O O . ARG A 1 185 ? 26.529 29.315 -41.279 1.00 85.38 185 ARG A O 1
ATOM 1527 N N . GLY A 1 186 ? 25.451 30.778 -42.586 1.00 86.38 186 GLY A N 1
ATOM 1528 C CA . GLY A 1 186 ? 26.667 31.272 -43.252 1.00 86.38 186 GLY A CA 1
ATOM 1529 C C . GLY A 1 186 ? 27.665 31.919 -42.282 1.00 86.38 186 GLY A C 1
ATOM 1530 O O . GLY A 1 186 ? 28.859 31.624 -42.324 1.00 86.38 186 GLY A O 1
ATOM 1531 N N . LYS A 1 187 ? 27.168 32.735 -41.344 1.00 86.00 187 LYS A N 1
ATOM 1532 C CA . LYS A 1 187 ? 27.972 33.350 -40.277 1.00 86.00 187 LYS A CA 1
ATOM 1533 C C . LYS A 1 187 ? 28.503 32.294 -39.309 1.00 86.00 187 LYS A C 1
ATOM 1535 O O . LYS A 1 187 ? 29.676 32.350 -38.946 1.00 86.00 187 LYS A O 1
ATOM 1540 N N . PHE A 1 188 ? 27.674 31.311 -38.941 1.00 89.06 188 PHE A N 1
ATOM 1541 C CA . PHE A 1 188 ? 28.111 30.185 -38.116 1.00 89.06 188 PHE A CA 1
ATOM 1542 C C . PHE A 1 188 ? 29.272 29.428 -38.765 1.00 89.06 188 PHE A C 1
ATOM 1544 O O . PHE A 1 188 ? 30.286 29.226 -38.109 1.00 89.06 188 PHE A O 1
ATOM 1551 N N . VAL A 1 189 ? 29.170 29.043 -40.042 1.00 90.38 189 VAL A N 1
ATOM 1552 C CA . VAL A 1 189 ? 30.221 28.262 -40.723 1.00 90.38 189 VAL A CA 1
ATOM 1553 C C . VAL A 1 189 ? 31.544 29.035 -40.785 1.00 90.38 189 VAL A C 1
ATOM 1555 O O . VAL A 1 189 ? 32.604 28.455 -40.552 1.00 90.38 189 VAL A O 1
ATOM 1558 N N . LEU A 1 190 ? 31.499 30.351 -41.025 1.00 89.38 190 LEU A N 1
ATOM 1559 C CA . LEU A 1 190 ? 32.690 31.208 -40.988 1.00 89.38 190 LEU A CA 1
ATOM 1560 C C . LEU A 1 190 ? 33.315 31.278 -39.584 1.00 89.38 190 LEU A C 1
ATOM 1562 O O . LEU A 1 190 ? 34.529 31.119 -39.449 1.00 89.38 190 LEU A O 1
ATOM 1566 N N . MET A 1 191 ? 32.503 31.462 -38.538 1.00 88.31 191 MET A N 1
ATOM 1567 C CA . MET A 1 191 ? 32.978 31.494 -37.148 1.00 88.31 191 MET A CA 1
ATOM 1568 C C . MET A 1 191 ? 33.499 30.127 -36.682 1.00 88.31 191 MET A C 1
ATOM 1570 O O . MET A 1 191 ? 34.552 30.056 -36.057 1.00 88.31 191 MET A O 1
ATOM 1574 N N . ALA A 1 192 ? 32.837 29.032 -37.057 1.00 91.38 192 ALA A N 1
ATOM 1575 C CA . ALA A 1 192 ? 33.282 27.670 -36.785 1.00 91.38 192 ALA A CA 1
ATOM 1576 C C . ALA A 1 192 ? 34.637 27.366 -37.442 1.00 91.38 192 ALA A C 1
ATOM 1578 O O . ALA A 1 192 ? 35.506 26.779 -36.801 1.00 91.38 192 ALA A O 1
ATOM 1579 N N . LYS A 1 193 ? 34.862 27.845 -38.674 1.00 94.06 193 LYS A N 1
ATOM 1580 C CA . LYS A 1 193 ? 36.168 27.763 -39.343 1.00 94.06 193 LYS A CA 1
ATOM 1581 C C . LYS A 1 193 ? 37.240 28.598 -38.634 1.00 94.06 193 LYS A C 1
ATOM 1583 O O . LYS A 1 193 ? 38.380 28.154 -38.537 1.00 94.06 193 LYS A O 1
ATOM 1588 N N . ALA A 1 194 ? 36.890 29.781 -38.125 1.00 92.44 194 ALA A N 1
ATOM 1589 C CA . ALA A 1 194 ? 37.814 30.608 -37.348 1.00 92.44 194 ALA A CA 1
ATOM 1590 C C . ALA A 1 194 ? 38.215 29.930 -36.024 1.00 92.44 194 ALA A C 1
ATOM 1592 O O . ALA A 1 194 ? 39.401 29.884 -35.712 1.00 92.44 194 ALA A O 1
ATOM 1593 N N . ILE A 1 195 ? 37.256 29.335 -35.304 1.00 93.50 195 ILE A N 1
ATOM 1594 C CA . ILE A 1 195 ? 37.497 28.563 -34.070 1.00 93.50 195 ILE A CA 1
ATOM 1595 C C . ILE A 1 195 ? 38.335 27.311 -34.364 1.00 93.50 195 ILE A C 1
ATOM 1597 O O . ILE A 1 195 ? 39.283 27.031 -33.637 1.00 93.50 195 ILE A O 1
ATOM 1601 N N . PHE A 1 196 ? 38.042 26.589 -35.452 1.00 94.88 196 PHE A N 1
ATOM 1602 C CA . PHE A 1 196 ? 38.869 25.469 -35.908 1.00 94.88 196 PHE A CA 1
ATOM 1603 C C . PHE A 1 196 ? 40.321 25.904 -36.132 1.00 94.88 196 PHE A C 1
ATOM 1605 O O . PHE A 1 196 ? 41.210 25.331 -35.515 1.00 94.88 196 PHE A O 1
ATOM 1612 N N . ASN A 1 197 ? 40.562 26.954 -36.922 1.00 93.62 197 ASN A N 1
ATOM 1613 C CA . ASN A 1 197 ? 41.915 27.459 -37.175 1.00 93.62 197 ASN A CA 1
ATOM 1614 C C . ASN A 1 197 ? 42.618 27.951 -35.890 1.00 93.62 197 ASN A C 1
ATOM 1616 O O . ASN A 1 197 ? 43.818 27.743 -35.731 1.00 93.62 197 ASN A O 1
ATOM 1620 N N . GLU A 1 198 ? 41.888 28.600 -34.973 1.00 92.81 198 GLU A N 1
ATOM 1621 C CA . GLU A 1 198 ? 42.410 29.070 -33.679 1.00 92.81 198 GLU A CA 1
ATOM 1622 C C . GLU A 1 198 ? 42.922 27.890 -32.833 1.00 92.81 198 GLU A C 1
ATOM 1624 O O . GLU A 1 198 ? 44.030 27.951 -32.300 1.00 92.81 198 GLU A O 1
ATOM 1629 N N . ILE A 1 199 ? 42.167 26.787 -32.779 1.00 93.12 199 ILE A N 1
ATOM 1630 C CA . ILE A 1 199 ? 42.525 25.579 -32.020 1.00 93.12 199 ILE A CA 1
ATOM 1631 C C . ILE A 1 199 ? 43.605 24.751 -32.738 1.00 93.12 199 ILE A C 1
ATOM 1633 O O . ILE A 1 199 ? 44.566 24.335 -32.097 1.00 93.12 199 ILE A O 1
ATOM 1637 N N . ASP A 1 200 ? 43.492 24.553 -34.054 1.00 92.50 200 ASP A N 1
ATOM 1638 C CA . ASP A 1 200 ? 44.423 23.765 -34.885 1.00 92.50 200 ASP A CA 1
ATOM 1639 C C . ASP A 1 200 ? 45.834 24.387 -34.937 1.00 92.50 200 ASP A C 1
ATOM 1641 O O . ASP A 1 200 ? 46.828 23.681 -35.092 1.00 92.50 200 ASP A O 1
ATOM 1645 N N . SER A 1 201 ? 45.940 25.707 -34.724 1.00 90.19 201 SER A N 1
ATOM 1646 C CA . SER A 1 201 ? 47.224 26.417 -34.608 1.00 90.19 201 SER A CA 1
ATOM 1647 C C . SER A 1 201 ? 48.015 26.098 -33.327 1.00 90.19 201 SER A C 1
ATOM 1649 O O . SER A 1 201 ? 49.197 26.443 -33.218 1.00 90.19 201 SER A O 1
ATOM 1651 N N . LEU A 1 202 ? 47.391 25.447 -32.338 1.00 86.75 202 LEU A N 1
ATOM 1652 C CA . LEU A 1 202 ? 48.036 25.067 -31.085 1.00 86.75 202 LEU A CA 1
ATOM 1653 C C . LEU A 1 202 ? 48.776 23.730 -31.227 1.00 86.75 202 LEU A C 1
ATOM 1655 O O . LEU A 1 202 ? 48.287 22.767 -31.806 1.00 86.75 202 LEU A O 1
ATOM 1659 N N . ASN A 1 203 ? 49.961 23.636 -30.619 1.00 76.56 203 ASN A N 1
ATOM 1660 C CA . ASN A 1 203 ? 50.715 22.382 -30.558 1.00 76.56 203 ASN A CA 1
ATOM 1661 C C . ASN A 1 203 ? 49.912 21.303 -29.805 1.00 76.56 203 ASN A C 1
ATOM 1663 O O . ASN A 1 203 ? 49.434 21.567 -28.702 1.00 76.56 203 ASN A O 1
ATOM 1667 N N . SER A 1 204 ? 49.854 20.082 -30.348 1.00 73.06 204 SER A N 1
ATOM 1668 C CA . SER A 1 204 ? 49.159 18.917 -29.774 1.00 73.06 204 SER A CA 1
ATOM 1669 C C . SER A 1 204 ? 49.433 18.678 -28.284 1.00 73.06 204 SER A C 1
ATOM 1671 O O . SER A 1 204 ? 48.523 18.320 -27.546 1.00 73.06 204 SER A O 1
ATOM 1673 N N . LYS A 1 205 ? 50.645 18.964 -27.784 1.00 72.56 205 LYS A N 1
ATOM 1674 C CA . LYS A 1 205 ? 50.972 18.857 -26.344 1.00 72.56 205 LYS A CA 1
ATOM 1675 C C . LYS A 1 205 ? 50.225 19.851 -25.433 1.00 72.56 205 LYS A C 1
ATOM 1677 O O . LYS A 1 205 ? 50.353 19.753 -24.216 1.00 72.56 205 LYS A O 1
ATOM 1682 N N . LYS A 1 206 ? 49.510 20.830 -25.998 1.00 76.88 206 LYS A N 1
ATOM 1683 C CA . LYS A 1 206 ? 48.684 21.825 -25.287 1.00 76.88 206 LYS A CA 1
ATOM 1684 C C . LYS A 1 206 ? 47.177 21.598 -25.459 1.00 76.88 206 LYS A C 1
ATOM 1686 O O . LYS A 1 206 ? 46.404 22.317 -24.825 1.00 76.88 206 LYS A O 1
ATOM 1691 N N . LEU A 1 207 ? 46.769 20.668 -26.323 1.00 87.31 207 LEU A N 1
ATOM 1692 C CA . LEU A 1 207 ? 45.363 20.365 -26.567 1.00 87.31 207 LEU A CA 1
ATOM 1693 C C . LEU A 1 207 ? 44.831 19.391 -25.513 1.00 87.31 207 LEU A C 1
ATOM 1695 O O . LEU A 1 207 ? 45.539 18.519 -25.010 1.00 87.31 207 LEU A O 1
ATOM 1699 N N . SER A 1 208 ? 43.566 19.576 -25.158 1.00 90.06 208 SER A N 1
ATOM 1700 C CA . SER A 1 208 ? 42.790 18.615 -24.380 1.00 90.06 208 SER A CA 1
ATOM 1701 C C . SER A 1 208 ? 42.097 17.610 -25.302 1.00 90.06 208 SER A C 1
ATOM 1703 O O . SER A 1 208 ? 41.787 17.916 -26.453 1.00 90.06 208 SER A O 1
ATOM 1705 N N . GLU A 1 209 ? 41.727 16.443 -24.764 1.00 88.88 209 GLU A N 1
ATOM 1706 C CA . GLU A 1 209 ? 40.956 15.421 -25.497 1.00 88.88 209 GLU A CA 1
ATOM 1707 C C . GLU A 1 209 ? 39.632 15.931 -26.098 1.00 88.88 209 GLU A C 1
ATOM 1709 O O . GLU A 1 209 ? 39.055 15.285 -26.973 1.00 88.88 209 GLU A O 1
ATOM 1714 N N . ILE A 1 210 ? 39.126 17.059 -25.596 1.00 93.44 210 ILE A N 1
ATOM 1715 C CA . ILE A 1 210 ? 37.925 17.737 -26.082 1.00 93.44 210 ILE A CA 1
ATOM 1716 C C . ILE A 1 210 ? 38.217 18.565 -27.332 1.00 93.44 210 ILE A C 1
ATOM 1718 O O . ILE A 1 210 ? 37.434 18.542 -28.279 1.00 93.44 210 ILE A O 1
ATOM 1722 N N . GLU A 1 211 ? 39.344 19.272 -27.345 1.00 94.56 211 GLU A N 1
ATOM 1723 C CA . GLU A 1 211 ? 39.789 20.053 -28.497 1.00 94.56 211 GLU A CA 1
ATOM 1724 C C . GLU A 1 211 ? 40.217 19.129 -29.640 1.00 94.56 211 GLU A C 1
ATOM 1726 O O . GLU A 1 211 ? 39.778 19.335 -30.768 1.00 94.56 211 GLU A O 1
ATOM 1731 N N . ASP A 1 212 ? 40.940 18.044 -29.346 1.00 92.88 212 ASP A N 1
ATOM 1732 C CA . ASP A 1 212 ? 41.250 17.002 -30.336 1.00 92.88 212 ASP A CA 1
ATOM 1733 C C . ASP A 1 212 ? 39.978 16.372 -30.929 1.00 92.88 212 ASP A C 1
ATOM 1735 O O . ASP A 1 212 ? 39.891 16.150 -32.140 1.00 92.88 212 ASP A O 1
ATOM 1739 N N . ALA A 1 213 ? 38.958 16.116 -30.097 1.00 93.94 213 ALA A N 1
ATOM 1740 C CA . ALA A 1 213 ? 37.680 15.588 -30.567 1.00 93.94 213 ALA A CA 1
ATOM 1741 C C . ALA A 1 213 ? 36.920 16.592 -31.447 1.00 93.94 213 ALA A C 1
ATOM 1743 O O . ALA A 1 213 ? 36.380 16.194 -32.480 1.00 93.94 213 ALA A O 1
ATOM 1744 N N . PHE A 1 214 ? 36.918 17.882 -31.091 1.00 95.75 214 PHE A N 1
ATOM 1745 C CA . PHE A 1 214 ? 36.360 18.945 -31.930 1.00 95.75 214 PHE A CA 1
ATOM 1746 C C . PHE A 1 214 ? 37.082 19.038 -33.282 1.00 95.75 214 PHE A C 1
ATOM 1748 O O . PHE A 1 214 ? 36.421 19.031 -34.322 1.00 95.75 214 PHE A O 1
ATOM 1755 N N . LEU A 1 215 ? 38.422 19.059 -33.290 1.00 95.19 215 LEU A N 1
ATOM 1756 C CA . LEU A 1 215 ? 39.215 19.094 -34.523 1.00 95.19 215 LEU A CA 1
ATOM 1757 C C . LEU A 1 215 ? 38.933 17.870 -35.407 1.00 95.19 215 LEU A C 1
ATOM 1759 O O . LEU A 1 215 ? 38.777 18.020 -36.620 1.00 95.19 215 LEU A O 1
ATOM 1763 N N . LEU A 1 216 ? 38.821 16.668 -34.827 1.00 94.00 216 LEU A N 1
ATOM 1764 C CA . LEU A 1 216 ? 38.466 15.460 -35.579 1.00 94.00 216 LEU A CA 1
ATOM 1765 C C . LEU A 1 216 ? 37.050 15.550 -36.163 1.00 94.00 216 LEU A C 1
ATOM 1767 O O . LEU A 1 216 ? 36.880 15.345 -37.364 1.00 94.00 216 LEU A O 1
ATOM 1771 N N . MET A 1 217 ? 36.048 15.895 -35.344 1.00 95.06 217 MET A N 1
ATOM 1772 C CA . MET A 1 217 ? 34.666 16.059 -35.810 1.00 95.06 217 MET A CA 1
ATOM 1773 C C . MET A 1 217 ? 34.574 17.095 -36.932 1.00 95.06 217 MET A C 1
ATOM 1775 O O . MET A 1 217 ? 33.886 16.850 -37.917 1.00 95.06 217 MET A O 1
ATOM 1779 N N . TYR A 1 218 ? 35.277 18.225 -36.816 1.00 95.44 218 TYR A N 1
ATOM 1780 C CA . TYR A 1 218 ? 35.242 19.296 -37.812 1.00 95.44 218 TYR A CA 1
ATOM 1781 C C . TYR A 1 218 ? 35.956 18.928 -39.119 1.00 95.44 218 TYR A C 1
ATOM 1783 O O . TYR A 1 218 ? 35.502 19.324 -40.189 1.00 95.44 218 TYR A O 1
ATOM 1791 N N . ARG A 1 219 ? 37.036 18.135 -39.073 1.00 94.38 219 ARG A N 1
ATOM 1792 C CA . ARG A 1 219 ? 37.692 17.621 -40.291 1.00 94.38 219 ARG A CA 1
ATOM 1793 C C . ARG A 1 219 ? 36.799 16.642 -41.066 1.00 94.38 219 ARG A C 1
ATOM 1795 O O . ARG A 1 219 ? 36.878 16.617 -42.289 1.00 94.38 219 ARG A O 1
ATOM 1802 N N . ILE A 1 220 ? 35.955 15.869 -40.373 1.00 91.81 220 ILE A N 1
ATOM 1803 C CA . ILE A 1 220 ? 35.009 14.914 -40.987 1.00 91.81 220 ILE A CA 1
ATOM 1804 C C . ILE A 1 220 ? 33.716 15.623 -41.436 1.00 91.81 220 ILE A C 1
ATOM 1806 O O . ILE A 1 220 ? 33.216 15.373 -42.530 1.00 91.81 220 ILE A O 1
ATOM 1810 N N . TYR A 1 221 ? 33.195 16.543 -40.619 1.00 92.81 221 TYR A N 1
ATOM 1811 C CA . TYR A 1 221 ? 31.930 17.256 -40.833 1.00 92.81 221 TYR A CA 1
ATOM 1812 C C . TYR A 1 221 ? 32.129 18.791 -40.803 1.00 92.81 221 TYR A C 1
ATOM 1814 O O . TYR A 1 221 ? 31.637 19.472 -39.895 1.00 92.81 221 TYR A O 1
ATOM 1822 N N . PRO A 1 222 ? 32.860 19.377 -41.772 1.00 91.25 222 PRO A N 1
ATOM 1823 C CA . PRO A 1 222 ? 33.208 20.797 -41.754 1.00 91.25 222 PRO A CA 1
ATOM 1824 C C . PRO A 1 222 ? 31.965 21.691 -41.838 1.00 91.25 222 PRO A C 1
ATOM 1826 O O . PRO A 1 222 ? 31.185 21.624 -42.787 1.00 91.25 222 PRO A O 1
ATOM 1829 N N . GLY A 1 223 ? 31.791 22.561 -40.839 1.00 86.62 223 GLY A N 1
ATOM 1830 C CA . GLY A 1 223 ? 30.637 23.462 -40.745 1.00 86.62 223 GLY A CA 1
ATOM 1831 C C . GLY A 1 223 ? 29.329 22.809 -40.265 1.00 86.62 223 GLY A C 1
ATOM 1832 O O . GLY A 1 223 ? 28.272 23.436 -40.359 1.00 86.62 223 GLY A O 1
ATOM 1833 N N . ASP A 1 224 ? 29.367 21.579 -39.747 1.00 92.12 224 ASP A N 1
ATOM 1834 C CA . ASP A 1 224 ? 28.232 20.948 -39.060 1.00 92.12 224 ASP A CA 1
ATOM 1835 C C . ASP A 1 224 ? 28.154 21.417 -37.591 1.00 92.12 224 ASP A C 1
ATOM 1837 O O . ASP A 1 224 ? 29.166 21.495 -36.888 1.00 92.12 224 ASP A O 1
ATOM 1841 N N . ILE A 1 225 ? 26.948 21.736 -37.113 1.00 90.75 225 ILE A N 1
ATOM 1842 C CA . ILE A 1 225 ? 26.694 22.195 -35.736 1.00 90.75 225 ILE A CA 1
ATOM 1843 C C . ILE A 1 225 ? 27.087 21.157 -34.676 1.00 90.75 225 ILE A C 1
ATOM 1845 O O . ILE A 1 225 ? 27.579 21.506 -33.601 1.00 90.75 225 ILE A O 1
ATOM 1849 N N . GLY A 1 226 ? 26.937 19.873 -34.997 1.00 91.69 226 GLY A N 1
ATOM 1850 C CA . GLY A 1 226 ? 27.258 18.749 -34.130 1.00 91.69 226 GLY A CA 1
ATOM 1851 C C . GLY A 1 226 ? 28.740 18.657 -33.780 1.00 91.69 226 GLY A C 1
ATOM 1852 O O . GLY A 1 226 ? 29.067 18.052 -32.763 1.00 91.69 226 GLY A O 1
ATOM 1853 N N . THR A 1 227 ? 29.635 19.310 -34.530 1.00 94.56 227 THR A N 1
ATOM 1854 C CA . THR A 1 227 ? 31.069 19.392 -34.183 1.00 94.56 227 THR A CA 1
ATOM 1855 C C . THR A 1 227 ? 31.286 20.037 -32.814 1.00 94.56 227 THR A C 1
ATOM 1857 O O . THR A 1 227 ? 32.083 19.556 -32.012 1.00 94.56 227 THR A O 1
ATOM 1860 N N . PHE A 1 228 ? 30.493 21.059 -32.479 1.00 93.81 228 PHE A N 1
ATOM 1861 C CA . PHE A 1 228 ? 30.570 21.743 -31.190 1.00 93.81 228 PHE A CA 1
ATOM 1862 C C . PHE A 1 228 ? 30.091 20.885 -30.024 1.00 93.81 228 PHE A C 1
ATOM 1864 O O . PHE A 1 228 ? 30.421 21.198 -28.883 1.00 93.81 228 PHE A O 1
ATOM 1871 N N . SER A 1 229 ? 29.371 19.783 -30.267 1.00 92.00 229 SER A N 1
ATOM 1872 C CA . SER A 1 229 ? 28.945 18.868 -29.201 1.00 92.00 229 SER A CA 1
ATOM 1873 C C . SER A 1 229 ? 30.114 18.351 -28.354 1.00 92.00 229 SER A C 1
ATOM 1875 O O . SER A 1 229 ? 29.925 18.112 -27.163 1.00 92.00 229 SER A O 1
ATOM 1877 N N . ALA A 1 230 ? 31.331 18.300 -28.913 1.00 93.56 230 ALA A N 1
ATOM 1878 C CA . ALA A 1 230 ? 32.559 18.031 -28.174 1.00 93.56 230 ALA A CA 1
ATOM 1879 C C . ALA A 1 230 ? 32.741 18.963 -26.958 1.00 93.56 230 ALA A C 1
ATOM 1881 O O . ALA A 1 230 ? 33.202 18.517 -25.908 1.00 93.56 230 ALA A O 1
ATOM 1882 N N . PHE A 1 231 ? 32.333 20.233 -27.046 1.00 93.62 231 PHE A N 1
ATOM 1883 C CA . PHE A 1 231 ? 32.378 21.197 -25.939 1.00 93.62 231 PHE A CA 1
ATOM 1884 C C . PHE A 1 231 ? 31.183 21.092 -24.980 1.00 93.62 231 PHE A C 1
ATOM 1886 O O . PHE A 1 231 ? 31.341 21.385 -23.794 1.00 93.62 231 PHE A O 1
ATOM 1893 N N . PHE A 1 232 ? 30.020 20.649 -25.469 1.00 91.00 232 PHE A N 1
ATOM 1894 C CA . PHE A 1 232 ? 28.746 20.655 -24.734 1.00 91.00 232 PHE A CA 1
ATOM 1895 C C . PHE A 1 232 ? 28.356 19.326 -24.084 1.00 91.00 232 PHE A C 1
ATOM 1897 O O . PHE A 1 232 ? 27.543 19.341 -23.164 1.00 91.00 232 PHE A O 1
ATOM 1904 N N . LEU A 1 233 ? 28.895 18.191 -24.538 1.00 89.06 233 LEU A N 1
ATOM 1905 C CA . LEU A 1 233 ? 28.544 16.856 -24.042 1.00 89.06 233 LEU A CA 1
ATOM 1906 C C . LEU A 1 233 ? 29.705 16.197 -23.288 1.00 89.06 233 LEU A C 1
ATOM 1908 O O . LEU A 1 233 ? 30.871 16.507 -23.530 1.00 89.06 233 LEU A O 1
ATOM 1912 N N . ASN A 1 234 ? 29.433 15.263 -22.378 1.00 84.19 234 ASN A N 1
ATOM 1913 C CA . ASN A 1 234 ? 30.506 14.587 -21.633 1.00 84.19 234 ASN A CA 1
ATOM 1914 C C . ASN A 1 234 ? 31.178 13.509 -22.484 1.00 84.19 234 ASN A C 1
ATOM 1916 O O . ASN A 1 234 ? 30.488 12.629 -22.991 1.00 84.19 234 ASN A O 1
ATOM 1920 N N . LYS A 1 235 ? 32.511 13.550 -22.614 1.00 85.44 235 LYS A N 1
ATOM 1921 C CA . LYS A 1 235 ? 33.280 12.474 -23.255 1.00 85.44 235 LYS A CA 1
ATOM 1922 C C . LYS A 1 235 ? 33.437 11.313 -22.267 1.00 85.44 235 LYS A C 1
ATOM 1924 O O . LYS A 1 235 ? 33.902 11.515 -21.147 1.00 85.44 235 LYS A O 1
ATOM 1929 N N . ILE A 1 236 ? 33.067 10.114 -22.695 1.00 83.00 236 ILE A N 1
ATOM 1930 C CA . ILE A 1 236 ? 33.166 8.854 -21.956 1.00 83.00 236 ILE A CA 1
ATOM 1931 C C . ILE A 1 236 ? 34.084 7.916 -22.737 1.00 83.00 236 ILE A C 1
ATOM 1933 O O . ILE A 1 236 ? 33.966 7.805 -23.957 1.00 83.00 236 ILE A O 1
ATOM 1937 N N . THR A 1 237 ? 34.952 7.211 -22.018 1.00 83.50 237 THR A N 1
ATOM 1938 C CA . THR A 1 237 ? 35.813 6.153 -22.553 1.00 83.50 237 THR A CA 1
ATOM 1939 C C . THR A 1 237 ? 35.545 4.873 -21.772 1.00 83.50 237 THR A C 1
ATOM 1941 O O . THR A 1 237 ? 35.626 4.885 -20.547 1.00 83.50 237 THR A O 1
ATOM 1944 N N . LEU A 1 238 ? 35.238 3.789 -22.481 1.00 77.94 238 LEU A N 1
ATOM 1945 C CA . LEU A 1 238 ? 35.015 2.448 -21.945 1.00 77.94 238 LEU A CA 1
ATOM 1946 C C . LEU A 1 238 ? 36.143 1.507 -22.380 1.00 77.94 238 LEU A C 1
ATOM 1948 O O . LEU A 1 238 ? 36.588 1.542 -23.531 1.00 77.94 238 LEU A O 1
ATOM 1952 N N . ASN A 1 239 ? 36.561 0.626 -21.478 1.00 80.31 239 ASN A N 1
ATOM 1953 C CA . ASN A 1 239 ? 37.409 -0.526 -21.780 1.00 80.31 239 ASN A CA 1
ATOM 1954 C C . ASN A 1 239 ? 36.569 -1.723 -22.254 1.00 80.31 239 ASN A C 1
ATOM 1956 O O . ASN A 1 239 ? 35.350 -1.759 -22.092 1.00 80.31 239 ASN A O 1
ATOM 1960 N N . ALA A 1 240 ? 37.227 -2.753 -22.792 1.00 77.19 240 ALA A N 1
ATOM 1961 C CA . ALA A 1 240 ? 36.553 -3.984 -23.199 1.00 77.19 240 ALA A CA 1
ATOM 1962 C C . ALA A 1 240 ? 35.708 -4.582 -22.053 1.00 77.19 240 ALA A C 1
ATOM 1964 O O . ALA A 1 240 ? 36.192 -4.767 -20.935 1.00 77.19 240 ALA A O 1
ATOM 1965 N N . TYR A 1 241 ? 34.463 -4.938 -22.370 1.00 67.88 241 TYR A N 1
ATOM 1966 C CA . TYR A 1 241 ? 33.421 -5.461 -21.479 1.00 67.88 241 TYR A CA 1
ATOM 1967 C C . TYR A 1 241 ? 32.849 -4.481 -20.439 1.00 67.88 241 TYR A C 1
ATOM 1969 O O . TYR A 1 241 ? 31.999 -4.891 -19.648 1.00 67.88 241 TYR A O 1
ATOM 1977 N N . GLU A 1 242 ? 33.248 -3.206 -20.444 1.00 68.75 242 GLU A N 1
ATOM 1978 C CA . GLU A 1 242 ? 32.514 -2.149 -19.737 1.00 68.75 242 GLU A CA 1
ATOM 1979 C C . GLU A 1 242 ? 31.262 -1.743 -20.532 1.00 68.75 242 GLU A C 1
ATOM 1981 O O . GLU A 1 242 ? 31.172 -1.967 -21.743 1.00 68.75 242 GLU A O 1
ATOM 1986 N N . SER A 1 243 ? 30.269 -1.167 -19.850 1.00 70.62 243 SER A N 1
ATOM 1987 C CA . SER A 1 243 ? 28.942 -0.916 -20.422 1.00 70.62 243 SER A CA 1
ATOM 1988 C C . SER A 1 243 ? 28.401 0.481 -20.140 1.00 70.62 243 SER A C 1
ATOM 1990 O O . SER A 1 243 ? 28.603 1.018 -19.052 1.00 70.62 243 SER A O 1
ATOM 1992 N N . LEU A 1 244 ? 27.629 1.015 -21.086 1.00 72.38 244 LEU A N 1
ATOM 1993 C CA . LEU A 1 244 ? 26.953 2.311 -21.014 1.00 72.38 244 LEU A CA 1
ATOM 1994 C C . LEU A 1 244 ? 25.458 2.123 -21.294 1.00 72.38 244 LEU A C 1
ATOM 1996 O O . LEU A 1 244 ? 25.085 1.506 -22.286 1.00 72.38 244 LEU A O 1
ATOM 2000 N N . TYR A 1 245 ? 24.607 2.694 -20.445 1.00 75.38 245 TYR A N 1
ATOM 2001 C CA . TYR A 1 245 ? 23.162 2.753 -20.662 1.00 75.38 245 TYR A CA 1
ATOM 2002 C C . TYR A 1 245 ? 22.744 4.157 -21.100 1.00 75.38 245 TYR A C 1
ATOM 2004 O O . TYR A 1 245 ? 23.147 5.145 -20.483 1.00 75.38 245 TYR A O 1
ATOM 2012 N N . LEU A 1 246 ? 21.896 4.233 -22.124 1.00 74.88 246 LEU A N 1
ATOM 2013 C CA . LEU A 1 246 ? 21.321 5.472 -22.633 1.00 74.88 246 LEU A CA 1
ATOM 2014 C C . LEU A 1 246 ? 19.799 5.478 -22.418 1.00 74.88 246 LEU A C 1
ATOM 2016 O O . LEU A 1 246 ? 19.072 4.735 -23.090 1.00 74.88 246 LEU A O 1
ATOM 2020 N N . PRO A 1 247 ? 19.293 6.321 -21.498 1.00 69.81 247 PRO A N 1
ATOM 2021 C CA . PRO A 1 247 ? 17.866 6.547 -21.351 1.00 69.81 247 PRO A CA 1
ATOM 2022 C C . PRO A 1 247 ? 17.308 7.361 -22.525 1.00 69.81 247 PRO A C 1
ATOM 2024 O O . PRO A 1 247 ? 18.023 8.090 -23.217 1.00 69.81 247 PRO A O 1
ATOM 2027 N N . ALA A 1 248 ? 15.985 7.310 -22.687 1.00 78.69 248 ALA A N 1
ATOM 2028 C CA . ALA A 1 248 ? 15.281 8.193 -23.609 1.00 78.69 248 ALA A CA 1
ATOM 2029 C C . ALA A 1 248 ? 15.595 9.680 -23.342 1.00 78.69 248 ALA A C 1
ATOM 2031 O O . ALA A 1 248 ? 15.803 10.097 -22.202 1.00 78.69 248 ALA A O 1
ATOM 2032 N N . ASN A 1 249 ? 15.565 10.477 -24.410 1.00 82.88 249 ASN A N 1
ATOM 2033 C CA . ASN A 1 249 ? 15.780 11.924 -24.444 1.00 82.88 249 ASN A CA 1
ATOM 2034 C C . ASN A 1 249 ? 17.196 12.417 -24.044 1.00 82.88 249 ASN A C 1
ATOM 2036 O O . ASN A 1 249 ? 17.422 13.627 -24.038 1.00 82.88 249 ASN A O 1
ATOM 2040 N N . VAL A 1 250 ? 18.162 11.539 -23.741 1.00 84.62 250 VAL A N 1
ATOM 2041 C CA . VAL A 1 250 ? 19.549 11.943 -23.423 1.00 84.62 250 VAL A CA 1
ATOM 2042 C C . VAL A 1 250 ? 20.370 12.139 -24.709 1.00 84.62 250 VAL A C 1
ATOM 2044 O O . VAL A 1 250 ? 20.453 11.201 -25.508 1.00 84.62 250 VAL A O 1
ATOM 2047 N N . PRO A 1 251 ? 20.987 13.320 -24.935 1.00 89.81 251 PRO A N 1
ATOM 2048 C CA . PRO A 1 251 ? 21.765 13.592 -26.142 1.00 89.81 251 PRO A CA 1
ATOM 2049 C C . PRO A 1 251 ? 23.084 12.824 -26.114 1.00 89.81 251 PRO A C 1
ATOM 2051 O O . PRO A 1 251 ? 23.795 12.854 -25.108 1.00 89.81 251 PRO A O 1
ATOM 2054 N N . HIS A 1 252 ? 23.418 12.138 -27.204 1.00 90.81 252 HIS A N 1
ATOM 2055 C CA . HIS A 1 252 ? 24.648 11.353 -27.289 1.00 90.81 252 HIS A CA 1
ATOM 2056 C C . HIS A 1 252 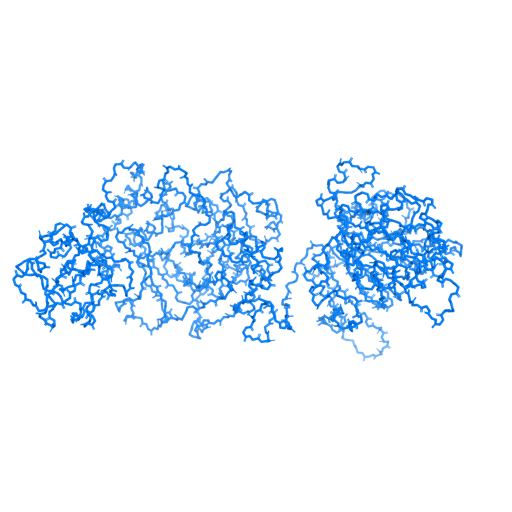? 25.152 11.160 -28.731 1.00 90.81 252 HIS A C 1
ATOM 2058 O O . HIS A 1 252 ? 24.445 11.438 -29.699 1.00 90.81 252 HIS A O 1
ATOM 2064 N N . CYS A 1 253 ? 26.389 10.674 -28.852 1.00 93.06 253 CYS A N 1
ATOM 2065 C CA . CYS A 1 253 ? 27.050 10.239 -30.085 1.00 93.06 253 CYS A CA 1
ATOM 2066 C C . CYS A 1 253 ? 28.072 9.148 -29.742 1.00 93.06 253 CYS A C 1
ATOM 2068 O O . CYS A 1 253 ? 28.884 9.331 -28.835 1.00 93.06 253 CYS A O 1
ATOM 2070 N N . TYR A 1 254 ? 28.102 8.048 -30.492 1.00 94.00 254 TYR A N 1
ATOM 2071 C CA . TYR A 1 254 ? 29.214 7.098 -30.426 1.00 94.00 254 TYR A CA 1
ATOM 2072 C C . TYR A 1 254 ? 30.367 7.609 -31.298 1.00 94.00 254 TYR A C 1
ATOM 2074 O O . TYR A 1 254 ? 30.178 7.884 -32.481 1.00 94.00 254 TYR A O 1
ATOM 2082 N N . PHE A 1 255 ? 31.538 7.802 -30.693 1.00 93.75 255 PHE A N 1
ATOM 2083 C CA . PHE A 1 255 ? 32.643 8.567 -31.272 1.00 93.75 255 PHE A CA 1
ATOM 2084 C C . PHE A 1 255 ? 33.676 7.672 -31.964 1.00 93.75 255 PHE A C 1
ATOM 2086 O O . PHE A 1 255 ? 34.067 7.957 -33.093 1.00 93.75 255 PHE A O 1
ATOM 2093 N N . SER A 1 256 ? 34.108 6.584 -31.315 1.00 94.56 256 SER A N 1
ATOM 2094 C CA . SER A 1 256 ? 35.004 5.590 -31.925 1.00 94.56 256 SER A CA 1
ATOM 2095 C C . SER A 1 256 ? 35.001 4.250 -31.175 1.00 94.56 256 SER A C 1
ATOM 2097 O O . SER A 1 256 ? 34.607 4.182 -30.013 1.00 94.56 256 SER A O 1
ATOM 2099 N N . GLY A 1 257 ? 35.479 3.187 -31.830 1.00 94.56 257 GLY A N 1
ATOM 2100 C CA . GLY A 1 257 ? 35.702 1.871 -31.213 1.00 94.56 257 GLY A CA 1
ATOM 2101 C C . GLY A 1 257 ? 34.655 0.822 -31.586 1.00 94.56 257 GLY A C 1
ATOM 2102 O O . GLY A 1 257 ? 33.753 1.076 -32.379 1.00 94.56 257 GLY A O 1
ATOM 2103 N N . ASP A 1 258 ? 34.789 -0.381 -31.036 1.00 92.81 258 ASP A N 1
ATOM 2104 C CA . ASP A 1 258 ? 33.893 -1.503 -31.322 1.00 92.81 258 ASP A CA 1
ATOM 2105 C C . ASP A 1 258 ? 33.028 -1.828 -30.096 1.00 92.81 258 ASP A C 1
ATOM 2107 O O . ASP A 1 258 ? 33.530 -1.878 -28.969 1.00 92.81 258 ASP A O 1
ATOM 2111 N N . CYS A 1 259 ? 31.735 -2.090 -30.295 1.00 90.44 259 CYS A N 1
ATOM 2112 C CA . CYS A 1 259 ? 30.810 -2.411 -29.205 1.00 90.44 259 CYS A CA 1
ATOM 2113 C C . CYS A 1 259 ? 29.661 -3.333 -29.634 1.00 90.44 259 CYS A C 1
ATOM 2115 O O . CYS A 1 259 ? 29.407 -3.546 -30.817 1.00 90.44 259 CYS A O 1
ATOM 2117 N N . ILE A 1 260 ? 28.953 -3.879 -28.650 1.00 86.25 260 ILE A N 1
ATOM 2118 C CA . ILE A 1 260 ? 27.624 -4.468 -28.796 1.00 86.25 260 ILE A CA 1
ATOM 2119 C C . ILE A 1 260 ? 26.603 -3.409 -28.388 1.00 86.25 260 ILE A C 1
ATOM 2121 O O . ILE A 1 260 ? 26.669 -2.922 -27.265 1.00 86.25 260 ILE A O 1
ATOM 2125 N N . GLU A 1 261 ? 25.637 -3.112 -29.250 1.00 87.25 261 GLU A N 1
ATOM 2126 C CA . GLU A 1 261 ? 24.433 -2.339 -28.928 1.00 87.25 261 GLU A CA 1
ATOM 2127 C C . GLU A 1 261 ? 23.271 -3.324 -28.751 1.00 87.25 261 GLU A C 1
ATOM 2129 O O . GLU A 1 261 ? 22.993 -4.143 -29.629 1.00 87.25 261 GLU A O 1
ATOM 2134 N N . CYS A 1 262 ? 22.576 -3.270 -27.620 1.00 81.75 262 CYS A N 1
ATOM 2135 C CA . CYS A 1 262 ? 21.307 -3.955 -27.420 1.00 81.75 262 CYS A CA 1
ATOM 2136 C C . CYS A 1 262 ? 20.240 -2.912 -27.102 1.00 81.75 262 CYS A C 1
ATOM 2138 O O . CYS A 1 262 ? 20.410 -2.088 -26.207 1.00 81.75 262 CYS A O 1
ATOM 2140 N N . MET A 1 263 ? 19.142 -2.940 -27.847 1.00 79.69 263 MET A N 1
ATOM 2141 C CA . MET A 1 263 ? 18.087 -1.934 -27.771 1.00 79.69 263 MET A CA 1
ATOM 2142 C C . MET A 1 263 ? 16.713 -2.584 -27.891 1.00 79.69 263 MET A C 1
ATOM 2144 O O . MET A 1 263 ? 16.581 -3.683 -28.439 1.00 79.69 263 MET A O 1
ATOM 2148 N N . ALA A 1 264 ? 15.662 -1.914 -27.415 1.00 75.25 264 ALA A N 1
ATOM 2149 C CA . ALA A 1 264 ? 14.301 -2.331 -27.762 1.00 75.25 264 ALA A CA 1
ATOM 2150 C C . ALA A 1 264 ? 14.130 -2.343 -29.295 1.00 75.25 264 ALA A C 1
ATOM 2152 O O . ALA A 1 264 ? 14.792 -1.588 -30.001 1.00 75.25 264 ALA A O 1
ATOM 2153 N N . SER A 1 265 ? 13.248 -3.196 -29.823 1.00 75.69 265 SER A N 1
ATOM 2154 C CA . SER A 1 265 ? 13.030 -3.350 -31.274 1.00 75.69 265 SER A CA 1
ATOM 2155 C C . SER A 1 265 ? 12.352 -2.106 -31.887 1.00 75.69 265 SER A C 1
ATOM 2157 O O . SER A 1 265 ? 11.138 -2.082 -32.090 1.00 75.69 265 SER A O 1
ATOM 2159 N N . SER A 1 266 ? 13.147 -1.054 -32.105 1.00 74.62 266 SER A N 1
ATOM 2160 C CA . SER A 1 266 ? 12.787 0.282 -32.599 1.00 74.62 266 SER A CA 1
ATOM 2161 C C . SER A 1 266 ? 14.014 0.929 -33.256 1.00 74.62 266 SER A C 1
ATOM 2163 O O . SER A 1 266 ? 15.132 0.784 -32.760 1.00 74.62 266 SER A O 1
ATOM 2165 N N . ASP A 1 267 ? 13.817 1.647 -34.362 1.00 73.75 267 ASP A N 1
ATOM 2166 C CA . ASP A 1 267 ? 14.866 2.368 -35.104 1.00 73.75 267 ASP A CA 1
ATOM 2167 C C . ASP A 1 267 ? 14.656 3.900 -35.042 1.00 73.75 267 ASP A C 1
ATOM 2169 O O . ASP A 1 267 ? 15.134 4.662 -35.886 1.00 73.75 267 ASP A O 1
ATOM 2173 N N . ASN A 1 268 ? 13.908 4.368 -34.034 1.00 82.69 268 ASN A N 1
ATOM 2174 C CA . ASN A 1 268 ? 13.616 5.785 -33.818 1.00 82.69 268 ASN A CA 1
ATOM 2175 C C . ASN A 1 268 ? 14.856 6.571 -33.377 1.00 82.69 268 ASN A C 1
ATOM 2177 O O . ASN A 1 268 ? 15.412 6.350 -32.298 1.00 82.69 268 ASN A O 1
ATOM 2181 N N . VAL A 1 269 ? 15.246 7.556 -34.186 1.00 88.00 269 VAL A N 1
ATOM 2182 C CA . VAL A 1 269 ? 16.393 8.432 -33.928 1.00 88.00 269 VAL A CA 1
ATOM 2183 C C . VAL A 1 269 ? 16.059 9.854 -34.371 1.00 88.00 269 VAL A C 1
ATOM 2185 O O . VAL A 1 269 ? 15.833 10.088 -35.559 1.00 88.00 269 VAL A O 1
ATOM 2188 N N . ILE A 1 270 ? 16.078 10.802 -33.434 1.00 91.19 270 ILE A N 1
ATOM 2189 C CA . ILE A 1 270 ? 15.990 12.241 -33.714 1.00 91.19 270 ILE A CA 1
ATOM 2190 C C . ILE A 1 270 ? 17.424 12.776 -33.731 1.00 91.19 270 ILE A C 1
ATOM 2192 O O . ILE A 1 270 ? 18.159 12.561 -32.767 1.00 91.19 270 ILE A O 1
ATOM 2196 N N . ARG A 1 271 ? 17.839 13.423 -34.825 1.00 92.69 271 ARG A N 1
ATOM 2197 C CA . ARG A 1 271 ? 19.228 13.866 -35.052 1.00 92.69 271 ARG A CA 1
ATOM 2198 C C . ARG A 1 271 ? 19.376 15.372 -34.892 1.00 92.69 271 ARG A C 1
ATOM 2200 O O . ARG A 1 271 ? 18.415 16.100 -35.119 1.00 92.69 271 ARG A O 1
ATOM 2207 N N . ALA A 1 272 ? 20.591 15.794 -34.554 1.00 91.19 272 ALA A N 1
ATOM 2208 C CA . ALA A 1 272 ? 20.992 17.181 -34.311 1.00 91.19 272 ALA A CA 1
ATOM 2209 C C . ALA A 1 272 ? 22.361 17.562 -34.917 1.00 91.19 272 ALA A C 1
ATOM 2211 O O . ALA A 1 272 ? 22.838 18.661 -34.666 1.00 91.19 272 ALA A O 1
ATOM 2212 N N . GLY A 1 273 ? 23.015 16.681 -35.680 1.00 92.25 273 GLY A N 1
ATOM 2213 C CA . GLY A 1 273 ? 24.297 16.975 -36.336 1.00 92.25 273 GLY A CA 1
ATOM 2214 C C . GLY A 1 273 ? 25.153 15.732 -36.573 1.00 92.25 273 GLY A C 1
ATOM 2215 O O . GLY A 1 273 ? 24.715 14.611 -36.293 1.00 92.25 273 GLY A O 1
ATOM 2216 N N . LEU A 1 274 ? 26.373 15.949 -37.071 1.00 92.75 274 LEU A N 1
ATOM 2217 C CA . LEU A 1 274 ? 27.343 14.931 -37.504 1.00 92.75 274 LEU A CA 1
ATOM 2218 C C . LEU A 1 274 ? 26.732 13.946 -38.518 1.00 92.75 274 LEU A C 1
ATOM 2220 O O . LEU A 1 274 ? 26.858 12.727 -38.388 1.00 92.75 274 LEU A O 1
ATOM 2224 N N . THR A 1 275 ? 25.952 14.455 -39.483 1.00 90.12 275 THR A N 1
ATOM 2225 C CA . THR A 1 275 ? 25.241 13.590 -40.436 1.00 90.12 275 THR A CA 1
ATOM 2226 C C . THR A 1 275 ? 24.701 14.326 -41.670 1.00 90.12 275 THR A C 1
ATOM 2228 O O . THR A 1 275 ? 24.149 15.413 -41.538 1.00 90.12 275 THR A O 1
ATOM 2231 N N . PRO A 1 276 ? 24.745 13.710 -42.869 1.00 84.88 276 PRO A N 1
ATOM 2232 C CA . PRO A 1 276 ? 24.035 14.209 -44.051 1.00 84.88 276 PRO A CA 1
ATOM 2233 C C . PRO A 1 276 ? 22.550 13.788 -44.093 1.00 84.88 276 PRO A C 1
ATOM 2235 O O . PRO A 1 276 ? 21.849 14.091 -45.056 1.00 84.88 276 PRO A O 1
ATOM 2238 N N . LYS A 1 277 ? 22.066 13.024 -43.101 1.00 86.94 277 LYS A N 1
ATOM 2239 C CA . LYS A 1 277 ? 20.659 12.591 -43.011 1.00 86.94 277 LYS A CA 1
ATOM 2240 C C . LYS A 1 277 ? 19.768 13.737 -42.519 1.00 86.94 277 LYS A C 1
ATOM 2242 O O . LYS A 1 277 ? 20.264 14.734 -42.012 1.00 86.94 277 LYS A O 1
ATOM 2247 N N . PHE A 1 278 ? 18.447 13.568 -42.620 1.00 87.44 278 PHE A N 1
ATOM 2248 C CA . PHE A 1 278 ? 17.481 14.514 -42.054 1.00 87.44 278 PHE A CA 1
ATOM 2249 C C . PHE A 1 278 ? 17.752 14.783 -40.561 1.00 87.44 278 PHE A C 1
ATOM 2251 O O . PHE A 1 278 ? 17.975 13.851 -39.777 1.00 87.44 278 PHE A O 1
ATOM 2258 N N . ILE A 1 279 ? 17.724 16.066 -40.205 1.00 88.94 279 ILE A N 1
ATOM 2259 C CA . ILE A 1 279 ? 17.950 16.623 -38.873 1.00 88.94 279 ILE A CA 1
ATOM 2260 C C . ILE A 1 279 ? 16.685 17.397 -38.494 1.00 88.94 279 ILE A C 1
ATOM 2262 O O . ILE A 1 279 ? 16.175 18.162 -39.308 1.00 88.94 279 ILE A O 1
ATOM 2266 N N . ASP A 1 280 ? 16.197 17.198 -37.270 1.00 88.50 280 ASP A N 1
ATOM 2267 C CA . ASP A 1 280 ? 14.977 17.834 -36.767 1.00 88.50 280 ASP A CA 1
ATOM 2268 C C . ASP A 1 280 ? 15.314 18.601 -35.486 1.00 88.50 280 ASP A C 1
ATOM 2270 O O . ASP A 1 280 ? 15.255 18.062 -34.377 1.00 88.50 280 ASP A O 1
ATOM 2274 N N . TYR A 1 281 ? 15.758 19.848 -35.656 1.00 84.62 281 TYR A N 1
ATOM 2275 C CA . TYR A 1 281 ? 16.201 20.689 -34.546 1.00 84.62 281 TYR A CA 1
ATOM 2276 C C . TYR A 1 281 ? 15.061 21.028 -33.582 1.00 84.62 281 TYR A C 1
ATOM 2278 O O . TYR A 1 281 ? 15.281 21.029 -32.370 1.00 84.62 281 TYR A O 1
ATOM 2286 N N . ASP A 1 282 ? 13.848 21.254 -34.087 1.00 83.19 282 ASP A N 1
ATOM 2287 C CA . ASP A 1 282 ? 12.693 21.614 -33.263 1.00 83.19 282 ASP A CA 1
ATOM 2288 C C . ASP A 1 282 ? 12.267 20.462 -32.354 1.00 83.19 282 ASP A C 1
ATOM 2290 O O . ASP A 1 282 ? 12.147 20.638 -31.137 1.00 83.19 282 ASP A O 1
ATOM 2294 N N . ILE A 1 283 ? 12.091 19.255 -32.905 1.00 85.81 283 ILE A N 1
ATOM 2295 C CA . ILE A 1 283 ? 11.757 18.073 -32.103 1.00 85.81 283 ILE A CA 1
ATOM 2296 C C . ILE A 1 283 ? 12.929 17.692 -31.191 1.00 85.81 283 ILE A C 1
ATOM 2298 O O . ILE A 1 283 ? 12.691 17.327 -30.036 1.00 85.81 283 ILE A O 1
ATOM 2302 N N . PHE A 1 284 ? 14.183 17.840 -31.637 1.00 87.94 284 PHE A N 1
ATOM 2303 C CA . PHE A 1 284 ? 15.349 17.604 -30.781 1.00 87.94 284 PHE A CA 1
ATOM 2304 C C . PHE A 1 284 ? 15.356 18.537 -29.563 1.00 87.94 284 PHE A C 1
ATOM 2306 O O . PHE A 1 284 ? 15.348 18.059 -28.430 1.00 87.94 284 PHE A O 1
ATOM 2313 N N . LEU A 1 285 ? 15.306 19.859 -29.766 1.00 84.62 285 LEU A N 1
ATOM 2314 C CA . LEU A 1 285 ? 15.341 20.849 -28.681 1.00 84.62 285 LEU A CA 1
ATOM 2315 C C . LEU A 1 285 ? 14.078 20.820 -27.804 1.00 84.62 285 LEU A C 1
ATOM 2317 O O . LEU A 1 285 ? 14.132 21.199 -26.631 1.00 84.62 285 LEU A O 1
ATOM 2321 N N . LYS A 1 286 ? 12.941 20.359 -28.339 1.00 82.88 286 LYS A N 1
ATOM 2322 C CA . LYS A 1 286 ? 11.707 20.163 -27.567 1.00 82.88 286 LYS A CA 1
ATOM 2323 C C . LYS A 1 286 ? 11.783 18.950 -26.641 1.00 82.88 286 LYS A C 1
ATOM 2325 O O . LYS A 1 286 ? 11.253 19.024 -25.531 1.00 82.88 286 LYS A O 1
ATOM 2330 N N . LEU A 1 287 ? 12.391 17.851 -27.099 1.00 82.56 287 LEU A N 1
ATOM 2331 C CA . LEU A 1 287 ? 12.368 16.563 -26.397 1.00 82.56 287 LEU A CA 1
ATOM 2332 C C . LEU A 1 287 ? 13.626 16.250 -25.585 1.00 82.56 287 LEU A C 1
ATOM 2334 O O . LEU A 1 287 ? 13.518 15.455 -24.654 1.00 82.56 287 LEU A O 1
ATOM 2338 N N . VAL A 1 288 ? 14.784 16.833 -25.911 1.00 83.75 288 VAL A N 1
ATOM 2339 C CA . VAL A 1 288 ? 16.043 16.599 -25.188 1.00 83.75 288 VAL A CA 1
ATOM 2340 C C . VAL A 1 288 ? 15.897 16.909 -23.693 1.00 83.75 288 VAL A C 1
ATOM 2342 O O . VAL A 1 288 ? 15.214 17.856 -23.297 1.00 83.75 288 VAL A O 1
ATOM 2345 N N . SER A 1 289 ? 16.519 16.080 -22.853 1.00 75.00 289 SER A N 1
ATOM 2346 C CA . SER A 1 289 ? 16.480 16.226 -21.397 1.00 75.00 289 SER A CA 1
ATOM 2347 C C . SER A 1 289 ? 17.069 17.572 -20.971 1.00 75.00 289 SER A C 1
ATOM 2349 O O . SER A 1 289 ? 18.245 17.838 -21.213 1.00 75.00 289 SER A O 1
ATOM 2351 N N . LYS A 1 290 ? 16.243 18.395 -20.317 1.00 68.00 290 LYS A N 1
ATOM 2352 C CA . LYS A 1 290 ? 16.606 19.724 -19.794 1.00 68.00 290 LYS A CA 1
ATOM 2353 C C . LYS A 1 290 ? 17.102 19.683 -18.349 1.00 68.00 290 LYS A C 1
ATOM 2355 O O . LYS A 1 290 ? 17.640 20.675 -17.874 1.00 68.00 290 LYS A O 1
ATOM 2360 N N . ASP A 1 291 ? 16.903 18.555 -17.666 1.00 53.88 291 ASP A N 1
ATOM 2361 C CA . ASP A 1 291 ? 17.307 18.354 -16.276 1.00 53.88 291 ASP A CA 1
ATOM 2362 C C . ASP A 1 291 ? 18.838 18.390 -16.147 1.00 53.88 291 ASP A C 1
ATOM 2364 O O . ASP A 1 291 ? 19.507 17.366 -16.308 1.00 53.88 291 ASP A O 1
ATOM 2368 N N . GLU A 1 292 ? 19.388 19.551 -15.789 1.00 49.78 292 GLU A N 1
ATOM 2369 C CA . GLU A 1 292 ? 20.734 19.632 -15.209 1.00 49.78 292 GLU A CA 1
ATOM 2370 C C . GLU A 1 292 ? 20.759 18.927 -13.837 1.00 49.78 292 GLU A C 1
ATOM 2372 O O . GLU A 1 292 ? 21.738 18.268 -13.496 1.00 49.78 292 GLU A O 1
ATOM 2377 N N . ASP A 1 293 ? 19.638 18.948 -13.102 1.00 36.22 293 ASP A N 1
ATOM 2378 C CA . ASP A 1 293 ? 19.514 18.371 -11.756 1.00 36.22 293 ASP A CA 1
ATOM 2379 C C . ASP A 1 293 ? 19.442 16.839 -11.711 1.00 36.22 293 ASP A C 1
ATOM 2381 O O . ASP A 1 293 ? 19.908 16.231 -10.744 1.00 36.22 293 ASP A O 1
ATOM 2385 N N . ARG A 1 294 ? 19.015 16.173 -12.798 1.00 40.81 294 ARG A N 1
ATOM 2386 C CA . ARG A 1 294 ? 19.272 14.725 -12.958 1.00 40.81 294 ARG A CA 1
ATOM 2387 C C . ARG A 1 294 ? 20.765 14.410 -12.927 1.00 40.81 294 ARG A C 1
ATOM 2389 O O . ARG A 1 294 ? 21.120 13.258 -12.690 1.00 40.81 294 ARG A O 1
ATOM 2396 N N . MET A 1 295 ? 21.617 15.406 -13.175 1.00 43.69 295 MET A N 1
ATOM 2397 C CA . MET A 1 295 ? 23.069 15.284 -13.194 1.00 43.69 295 MET A CA 1
ATOM 2398 C C . MET A 1 295 ? 23.771 15.963 -11.995 1.00 43.69 295 MET A C 1
ATOM 2400 O O . MET A 1 295 ? 24.995 15.882 -11.903 1.00 43.69 295 MET A O 1
ATOM 2404 N N . LEU A 1 296 ? 23.017 16.569 -11.055 1.00 32.47 296 LEU A N 1
ATOM 2405 C CA . LEU A 1 296 ? 23.537 17.297 -9.877 1.00 32.47 296 LEU A CA 1
ATOM 2406 C C . LEU A 1 296 ? 23.163 16.713 -8.501 1.00 32.47 296 LEU A C 1
ATOM 2408 O O . LEU A 1 296 ? 23.639 17.218 -7.487 1.00 32.47 296 LEU A O 1
ATOM 2412 N N . ASN A 1 297 ? 22.451 15.583 -8.426 1.00 30.72 297 ASN A N 1
ATOM 2413 C CA . ASN A 1 297 ? 22.783 14.639 -7.348 1.00 30.72 297 ASN A CA 1
ATOM 2414 C C . ASN A 1 297 ? 24.269 14.253 -7.508 1.00 30.72 297 ASN A C 1
ATOM 2416 O O . ASN A 1 297 ? 24.706 14.074 -8.649 1.00 30.72 297 ASN A O 1
ATOM 2420 N N . ASP A 1 298 ? 25.022 14.104 -6.402 1.00 35.91 298 ASP A N 1
ATOM 2421 C CA . ASP A 1 298 ? 26.474 13.795 -6.323 1.00 35.91 298 ASP A CA 1
ATOM 2422 C C . ASP A 1 298 ? 26.836 12.414 -6.918 1.00 35.91 298 ASP A C 1
ATOM 2424 O O . ASP A 1 298 ? 27.248 11.458 -6.259 1.00 35.91 298 ASP A O 1
ATOM 2428 N N . SER A 1 299 ? 26.550 12.262 -8.201 1.00 35.03 299 SER A N 1
ATOM 2429 C CA . SER A 1 299 ? 26.354 10.993 -8.893 1.00 35.03 299 SER A CA 1
ATOM 2430 C C . SER A 1 299 ? 26.495 11.142 -10.404 1.00 35.03 299 SER A C 1
ATOM 2432 O O . SER A 1 299 ? 26.700 10.133 -11.060 1.00 35.03 299 SER A O 1
ATOM 2434 N N . LEU A 1 300 ? 26.418 12.347 -10.983 1.00 35.59 300 LEU A N 1
ATOM 2435 C CA . LEU A 1 300 ? 26.516 12.542 -12.440 1.00 35.59 300 LEU A CA 1
ATOM 2436 C C . LEU A 1 300 ? 27.281 13.816 -12.869 1.00 35.59 300 LEU A C 1
ATOM 2438 O O . LEU A 1 300 ? 27.209 14.232 -14.025 1.00 35.59 300 LEU A O 1
ATOM 2442 N N . ILE A 1 301 ? 28.115 14.371 -11.981 1.00 30.34 301 ILE A N 1
ATOM 2443 C CA . ILE A 1 301 ? 29.155 15.331 -12.372 1.00 30.34 301 ILE A CA 1
ATOM 2444 C C . ILE A 1 301 ? 30.300 14.561 -13.046 1.00 30.34 301 ILE A C 1
ATOM 2446 O O . ILE A 1 301 ? 31.049 13.838 -12.389 1.00 30.34 301 ILE A O 1
ATOM 2450 N N . PHE A 1 302 ? 30.459 14.746 -14.358 1.00 37.88 302 PHE A N 1
ATOM 2451 C CA . PHE A 1 302 ? 31.598 14.251 -15.139 1.00 37.88 302 PHE A CA 1
ATOM 2452 C C . PHE A 1 302 ? 32.862 15.102 -14.913 1.00 37.88 302 PHE A C 1
ATOM 2454 O O . PHE A 1 302 ? 33.416 15.682 -15.846 1.00 37.88 302 PHE A O 1
ATOM 2461 N N . ASP A 1 303 ? 33.332 15.164 -13.668 1.00 27.66 303 ASP A N 1
ATOM 2462 C CA . ASP A 1 303 ? 34.675 15.646 -13.344 1.00 27.66 303 ASP A CA 1
ATOM 2463 C C . ASP A 1 303 ? 35.405 14.597 -12.501 1.00 27.66 303 ASP A C 1
ATOM 2465 O O . ASP A 1 303 ? 35.085 14.396 -11.331 1.00 27.66 303 ASP A O 1
ATOM 2469 N N . LYS A 1 304 ? 36.333 13.884 -13.156 1.00 33.84 304 LYS A N 1
ATOM 2470 C CA . LYS A 1 304 ? 37.323 12.915 -12.631 1.00 33.84 304 LYS A CA 1
ATOM 2471 C C . LYS A 1 304 ? 36.927 12.061 -11.410 1.00 33.84 304 LYS A C 1
ATOM 2473 O O . LYS A 1 304 ? 37.788 11.637 -10.636 1.00 33.84 304 LYS A O 1
ATOM 2478 N N . SER A 1 305 ? 35.654 11.717 -11.256 1.00 32.00 305 SER A N 1
ATOM 2479 C CA . SER A 1 305 ? 35.191 10.746 -10.272 1.00 32.00 305 SER A CA 1
ATOM 2480 C C . SER A 1 305 ? 35.710 9.357 -10.660 1.00 32.00 305 SER A C 1
ATOM 2482 O O . SER A 1 305 ? 35.514 8.883 -11.777 1.00 32.00 305 SER A O 1
ATOM 2484 N N . HIS A 1 306 ? 36.432 8.716 -9.734 1.00 35.91 306 HIS A N 1
ATOM 2485 C CA . HIS A 1 306 ? 37.129 7.452 -9.979 1.00 35.91 306 HIS A CA 1
ATOM 2486 C C . HIS A 1 306 ? 36.169 6.387 -10.562 1.00 35.91 306 HIS A C 1
ATOM 2488 O O . HIS A 1 306 ? 35.078 6.220 -10.003 1.00 35.91 306 HIS A O 1
ATOM 2494 N N . PRO A 1 307 ? 36.542 5.637 -11.628 1.00 37.66 307 PRO A N 1
ATOM 2495 C CA . PRO A 1 307 ? 35.624 4.748 -12.358 1.00 37.66 307 PRO A CA 1
ATOM 2496 C C . PRO A 1 307 ? 34.844 3.757 -11.484 1.00 37.66 307 PRO A C 1
ATOM 2498 O O . PRO A 1 307 ? 33.704 3.415 -11.789 1.00 37.66 307 PRO A O 1
ATOM 2501 N N . SER A 1 308 ? 35.406 3.362 -10.338 1.00 38.00 308 SER A N 1
ATOM 2502 C CA . SER A 1 308 ? 34.754 2.519 -9.326 1.00 38.00 308 SER A CA 1
ATOM 2503 C C . SER A 1 308 ? 33.438 3.068 -8.747 1.00 38.00 308 SER A C 1
ATOM 2505 O O . SER A 1 308 ? 32.760 2.328 -8.043 1.00 38.00 308 SER A O 1
ATOM 2507 N N . LYS A 1 309 ? 33.064 4.331 -9.008 1.00 33.69 309 LYS A N 1
ATOM 2508 C CA . LYS A 1 309 ? 31.735 4.882 -8.669 1.00 33.69 309 LYS A CA 1
ATOM 2509 C C . LYS A 1 309 ? 30.645 4.569 -9.708 1.00 33.69 309 LYS A C 1
ATOM 2511 O O . LYS A 1 309 ? 29.468 4.691 -9.389 1.00 33.69 309 LYS A O 1
ATOM 2516 N N . TYR A 1 310 ? 31.028 4.156 -10.919 1.00 42.00 310 TYR A N 1
ATOM 2517 C CA . TYR A 1 310 ? 30.123 3.846 -12.039 1.00 42.00 310 TYR A CA 1
ATOM 2518 C C . TYR A 1 310 ? 30.218 2.389 -12.505 1.00 42.00 310 TYR A C 1
ATOM 2520 O O . TYR A 1 310 ? 29.301 1.875 -13.145 1.00 42.00 310 TYR A O 1
ATOM 2528 N N . ILE A 1 311 ? 31.314 1.705 -12.166 1.00 42.53 311 ILE A N 1
ATOM 2529 C CA . ILE A 1 311 ? 31.485 0.271 -12.394 1.00 42.53 311 ILE A CA 1
ATOM 2530 C C . ILE A 1 311 ? 30.503 -0.501 -11.506 1.00 42.53 311 ILE A C 1
ATOM 2532 O O . ILE A 1 311 ? 30.662 -0.580 -10.288 1.00 42.53 311 ILE A O 1
ATOM 2536 N N . VAL A 1 312 ? 29.517 -1.139 -12.137 1.00 46.44 312 VAL A N 1
ATOM 2537 C CA . VAL A 1 312 ? 28.711 -2.188 -11.504 1.00 46.44 312 VAL A CA 1
ATOM 2538 C C . VAL A 1 312 ? 29.625 -3.386 -11.252 1.00 46.44 312 VAL A C 1
ATOM 2540 O O . VAL A 1 312 ? 29.937 -4.142 -12.174 1.00 46.44 312 VAL A O 1
ATOM 2543 N N . ILE A 1 313 ? 30.073 -3.556 -10.005 1.00 47.56 313 ILE A N 1
ATOM 2544 C CA . ILE A 1 313 ? 30.837 -4.738 -9.590 1.00 47.56 313 ILE A CA 1
ATOM 2545 C C . ILE A 1 313 ? 29.922 -5.959 -9.767 1.00 47.56 313 ILE A C 1
ATOM 2547 O O . ILE A 1 313 ? 28.859 -6.015 -9.143 1.00 47.56 313 ILE A O 1
ATOM 2551 N N . PRO A 1 314 ? 30.274 -6.930 -10.626 1.00 50.41 314 PRO A N 1
ATOM 2552 C CA . PRO A 1 314 ? 29.344 -7.985 -10.980 1.00 50.41 314 PRO A CA 1
ATOM 2553 C C . PRO A 1 314 ? 29.204 -9.000 -9.846 1.00 50.41 314 PRO A C 1
ATOM 2555 O O . PRO A 1 314 ? 30.193 -9.512 -9.315 1.00 50.41 314 PRO A O 1
ATOM 2558 N N . ARG A 1 315 ? 27.962 -9.364 -9.523 1.00 50.00 315 ARG A N 1
ATOM 2559 C CA . ARG A 1 315 ? 27.671 -10.431 -8.566 1.00 50.00 315 ARG A CA 1
ATOM 2560 C C . ARG A 1 315 ? 28.030 -11.772 -9.199 1.00 50.00 315 ARG A C 1
ATOM 2562 O O . ARG A 1 315 ? 27.351 -12.235 -10.115 1.00 50.00 315 ARG A O 1
ATOM 2569 N N . ILE A 1 316 ? 29.091 -12.402 -8.706 1.00 54.22 316 ILE A N 1
ATOM 2570 C CA . ILE A 1 316 ? 29.468 -13.767 -9.088 1.00 54.22 316 ILE A CA 1
ATOM 2571 C C . ILE A 1 316 ? 28.417 -14.725 -8.505 1.00 54.22 316 ILE A C 1
ATOM 2573 O O . ILE A 1 316 ? 28.225 -14.773 -7.293 1.00 54.22 316 ILE A O 1
ATOM 2577 N N . ILE A 1 317 ? 27.708 -15.457 -9.367 1.00 47.75 317 ILE A N 1
ATOM 2578 C CA . ILE A 1 317 ? 26.653 -16.415 -8.978 1.00 47.75 317 ILE A CA 1
ATOM 2579 C C . ILE A 1 317 ? 27.183 -17.852 -8.966 1.00 47.75 317 ILE A C 1
ATOM 2581 O O . ILE A 1 317 ? 26.783 -18.663 -8.134 1.00 47.75 317 ILE A O 1
ATOM 2585 N N . LYS A 1 318 ? 28.108 -18.168 -9.875 1.00 52.31 318 LYS A N 1
ATOM 2586 C CA . LYS A 1 318 ? 28.911 -19.401 -9.889 1.00 52.31 318 LYS A CA 1
ATOM 2587 C C . LYS A 1 318 ? 30.326 -19.029 -10.336 1.00 52.31 318 LYS A C 1
ATOM 2589 O O . LYS A 1 318 ? 30.504 -17.970 -10.928 1.00 52.31 318 LYS A O 1
ATOM 2594 N N . GLN A 1 319 ? 31.306 -19.914 -10.142 1.00 43.81 319 GLN A N 1
ATOM 2595 C CA . GLN A 1 319 ? 32.728 -19.723 -10.512 1.00 43.81 319 GLN A CA 1
ATOM 2596 C C . GLN A 1 319 ? 32.962 -19.157 -11.934 1.00 43.81 319 GLN A C 1
ATOM 2598 O O . GLN A 1 319 ? 33.976 -18.521 -12.197 1.00 43.81 319 GLN A O 1
ATOM 2603 N N . HIS A 1 320 ? 31.998 -19.370 -12.831 1.00 50.62 320 HIS A N 1
ATOM 2604 C CA . HIS A 1 320 ? 32.029 -19.026 -14.249 1.00 50.62 320 HIS A CA 1
ATOM 2605 C C . HIS A 1 320 ? 30.881 -18.099 -14.698 1.00 50.62 320 HIS A C 1
ATOM 2607 O O . HIS A 1 320 ? 30.691 -17.908 -15.895 1.00 50.62 320 HIS A O 1
ATOM 2613 N N . VAL A 1 321 ? 30.080 -17.541 -13.780 1.00 50.72 321 VAL A N 1
ATOM 2614 C CA . VAL A 1 321 ? 28.893 -16.725 -14.112 1.00 50.72 321 VAL A CA 1
ATOM 2615 C C . VAL A 1 321 ? 28.824 -15.491 -13.220 1.00 50.72 321 VAL A C 1
ATOM 2617 O O . VAL A 1 321 ? 28.739 -15.619 -11.998 1.00 50.72 321 VAL A O 1
ATOM 2620 N N . SER A 1 322 ? 28.772 -14.311 -13.836 1.00 53.19 322 SER A N 1
ATOM 2621 C CA . SER A 1 322 ? 28.702 -13.020 -13.149 1.00 53.19 322 SER A CA 1
ATOM 2622 C C . SER A 1 322 ? 27.556 -12.177 -13.715 1.00 53.19 322 SER A C 1
ATOM 2624 O O . SER A 1 322 ? 27.475 -11.960 -14.925 1.00 53.19 322 SER A O 1
ATOM 2626 N N . ILE A 1 323 ? 26.663 -11.693 -12.850 1.00 55.72 323 ILE A N 1
ATOM 2627 C CA . ILE A 1 323 ? 25.549 -10.818 -13.238 1.00 55.72 323 ILE A CA 1
ATOM 2628 C C . ILE A 1 323 ? 25.901 -9.366 -12.934 1.00 55.72 323 ILE A C 1
ATOM 2630 O O . ILE A 1 323 ? 26.335 -9.036 -11.831 1.00 55.72 323 ILE A O 1
ATOM 2634 N N . TYR A 1 324 ? 25.663 -8.500 -13.914 1.00 53.41 324 TYR A N 1
ATOM 2635 C CA . TYR A 1 324 ? 25.747 -7.056 -13.766 1.00 53.41 324 TYR A CA 1
ATOM 2636 C C . TYR A 1 324 ? 24.316 -6.557 -13.551 1.00 53.41 324 TYR A C 1
ATOM 2638 O O . TYR A 1 324 ? 23.477 -6.677 -14.442 1.00 53.41 324 TYR A O 1
ATOM 2646 N N . GLN A 1 325 ? 24.018 -6.057 -12.350 1.00 53.03 325 GLN A N 1
ATOM 2647 C CA . GLN A 1 325 ? 22.733 -5.432 -12.026 1.00 53.03 325 GLN A CA 1
ATOM 2648 C C . GLN A 1 325 ? 22.864 -3.918 -12.261 1.00 53.03 325 GLN A C 1
ATOM 2650 O O . GLN A 1 325 ? 23.438 -3.235 -11.411 1.00 53.03 325 GLN A O 1
ATOM 2655 N N . PRO A 1 326 ? 22.414 -3.374 -13.409 1.00 50.25 326 PRO A N 1
ATOM 2656 C CA . PRO A 1 326 ? 22.453 -1.936 -13.626 1.00 50.25 326 PRO A CA 1
ATOM 2657 C C . PRO A 1 326 ? 21.483 -1.215 -12.673 1.00 50.25 326 PRO A C 1
ATOM 2659 O O . PRO A 1 326 ? 20.547 -1.809 -12.141 1.00 50.25 326 PRO A O 1
ATOM 2662 N N . SER A 1 327 ? 21.732 0.080 -12.456 1.00 45.16 327 SER A N 1
ATOM 2663 C CA . SER A 1 327 ? 20.957 0.964 -11.567 1.00 45.16 327 SER A CA 1
ATOM 2664 C C . SER A 1 327 ? 19.429 0.850 -11.760 1.00 45.16 327 SER A C 1
ATOM 2666 O O . SER A 1 327 ? 18.993 0.612 -12.889 1.00 45.16 327 SER A O 1
ATOM 2668 N N . PRO A 1 328 ? 18.593 1.131 -10.733 1.00 41.06 328 PRO A N 1
ATOM 2669 C CA . PRO A 1 328 ? 17.133 1.245 -10.865 1.00 41.06 328 PRO A CA 1
ATOM 2670 C C . PRO A 1 328 ? 16.632 2.163 -11.997 1.00 41.06 328 PRO A C 1
ATOM 2672 O O . PRO A 1 328 ? 15.479 2.056 -12.398 1.00 41.06 328 PRO A O 1
ATOM 2675 N N . SER A 1 329 ? 17.482 3.036 -12.549 1.00 42.50 329 SER A N 1
ATOM 2676 C CA . SER A 1 329 ? 17.204 3.844 -13.750 1.00 42.50 329 SER A CA 1
ATOM 2677 C C . SER A 1 329 ? 17.240 3.056 -15.078 1.00 42.50 329 SER A C 1
ATOM 2679 O O . SER A 1 329 ? 16.886 3.601 -16.123 1.00 42.50 329 SER A O 1
ATOM 2681 N N . CYS A 1 330 ? 17.684 1.796 -15.059 1.00 50.03 330 CYS A N 1
ATOM 2682 C CA . CYS A 1 330 ? 17.925 0.921 -16.212 1.00 50.03 330 CYS A CA 1
ATOM 2683 C C . CYS A 1 330 ? 16.993 -0.308 -16.192 1.00 50.03 330 CYS A C 1
ATOM 2685 O O . CYS A 1 330 ? 17.411 -1.452 -16.352 1.00 50.03 330 CYS A O 1
ATOM 2687 N N . LEU A 1 331 ? 15.690 -0.080 -16.002 1.00 51.75 331 LEU A N 1
ATOM 2688 C CA . LEU A 1 331 ? 14.679 -1.147 -15.919 1.00 51.75 331 LEU A CA 1
ATOM 2689 C C . LEU A 1 331 ? 14.455 -1.912 -17.236 1.00 51.75 331 LEU A C 1
ATOM 2691 O O . LEU A 1 331 ? 13.577 -2.772 -17.291 1.00 51.75 331 LEU A O 1
ATOM 2695 N N . ASP A 1 332 ? 15.169 -1.579 -18.312 1.00 57.09 332 ASP A N 1
ATOM 2696 C CA . ASP A 1 332 ? 14.979 -2.141 -19.651 1.00 57.09 332 ASP A CA 1
ATOM 2697 C C . ASP A 1 332 ? 15.844 -3.367 -19.965 1.00 57.09 332 ASP A C 1
ATOM 2699 O O . ASP A 1 332 ? 15.463 -4.150 -20.839 1.00 57.09 332 ASP A O 1
ATOM 2703 N N . PHE A 1 333 ? 16.926 -3.604 -19.213 1.00 56.50 333 PHE A N 1
ATOM 2704 C CA . PHE A 1 333 ? 17.907 -4.651 -19.514 1.00 56.50 333 PHE A CA 1
ATOM 2705 C C . PHE A 1 333 ? 18.323 -5.474 -18.288 1.00 56.50 333 PHE A C 1
ATOM 2707 O O . PHE A 1 333 ? 18.496 -4.950 -17.194 1.00 56.50 333 PHE A O 1
ATOM 2714 N N . ASN A 1 334 ? 18.580 -6.765 -18.513 1.00 54.50 334 ASN A N 1
ATOM 2715 C CA . ASN A 1 334 ? 19.328 -7.642 -17.608 1.00 54.50 334 ASN A CA 1
ATOM 2716 C C . ASN A 1 334 ? 20.616 -8.069 -18.329 1.00 54.50 334 ASN A C 1
ATOM 2718 O O . ASN A 1 334 ? 20.529 -8.524 -19.471 1.00 54.50 334 ASN A O 1
ATOM 2722 N N . VAL A 1 335 ? 21.786 -7.962 -17.688 1.00 55.88 335 VAL A N 1
ATOM 2723 C CA . VAL A 1 335 ? 23.085 -8.283 -18.314 1.00 55.88 335 VAL A CA 1
ATOM 2724 C C . VAL A 1 335 ? 23.804 -9.392 -17.541 1.00 55.88 335 VAL A C 1
ATOM 2726 O O . VAL A 1 335 ? 24.074 -9.274 -16.344 1.00 55.88 335 VAL A O 1
ATOM 2729 N N . MET A 1 336 ? 24.141 -10.483 -18.235 1.00 55.25 336 MET A N 1
ATOM 2730 C CA . MET A 1 336 ? 24.865 -11.626 -17.669 1.00 55.25 336 MET A CA 1
ATOM 2731 C C . MET A 1 336 ? 26.132 -11.926 -18.477 1.00 55.25 336 MET A C 1
ATOM 2733 O O . MET A 1 336 ? 26.071 -12.076 -19.701 1.00 55.25 336 MET A O 1
ATOM 2737 N N . LYS A 1 337 ? 27.261 -12.079 -17.777 1.00 54.09 337 LYS A N 1
ATOM 2738 C CA . LYS A 1 337 ? 28.533 -12.575 -18.316 1.00 54.09 337 LYS A CA 1
ATOM 2739 C C . LYS A 1 337 ? 28.746 -14.014 -17.867 1.00 54.09 337 LYS A C 1
ATOM 2741 O O . LYS A 1 337 ? 28.608 -14.336 -16.688 1.00 54.09 337 LYS A O 1
ATOM 2746 N N . ILE A 1 338 ? 29.132 -14.869 -18.801 1.00 52.66 338 ILE A N 1
ATOM 2747 C CA . ILE A 1 338 ? 29.441 -16.277 -18.561 1.00 52.66 338 ILE A CA 1
ATOM 2748 C C . ILE A 1 338 ? 30.842 -16.537 -19.129 1.00 52.66 338 ILE A C 1
ATOM 2750 O O . ILE A 1 338 ? 31.089 -16.289 -20.304 1.00 52.66 338 ILE A O 1
ATOM 2754 N N . MET A 1 339 ? 31.777 -17.008 -18.308 1.00 46.91 339 MET A N 1
ATOM 2755 C CA . MET A 1 339 ? 33.150 -17.331 -18.714 1.00 46.91 339 MET A CA 1
ATOM 2756 C C . MET A 1 339 ? 33.306 -18.847 -18.815 1.00 46.91 339 MET A C 1
ATOM 2758 O O . MET A 1 339 ? 33.387 -19.525 -17.797 1.00 46.91 339 MET A O 1
ATOM 2762 N N . ILE A 1 340 ? 33.357 -19.394 -20.026 1.00 44.91 340 ILE A N 1
ATOM 2763 C CA . ILE A 1 340 ? 33.610 -20.821 -20.235 1.00 44.91 340 ILE A CA 1
ATOM 2764 C C . ILE A 1 340 ? 35.106 -21.085 -19.981 1.00 44.91 340 ILE A C 1
ATOM 2766 O O . ILE A 1 340 ? 35.942 -20.457 -20.639 1.00 44.91 340 ILE A O 1
ATOM 2770 N N . PRO A 1 341 ? 35.482 -21.994 -19.062 1.00 40.41 341 PRO A N 1
ATOM 2771 C CA . PRO A 1 341 ? 36.882 -22.358 -18.871 1.00 40.41 341 PRO A CA 1
ATOM 2772 C C . PRO A 1 341 ? 37.437 -23.056 -20.121 1.00 40.41 341 PRO A C 1
ATOM 2774 O O . PRO A 1 341 ? 36.737 -23.826 -20.784 1.00 40.41 341 PRO A O 1
ATOM 2777 N N . LYS A 1 342 ? 38.717 -22.818 -20.441 1.00 39.75 342 LYS A N 1
ATOM 2778 C CA . LYS A 1 342 ? 39.409 -23.583 -21.488 1.00 39.75 342 LYS A CA 1
ATOM 2779 C C . LYS A 1 342 ? 39.462 -25.059 -21.090 1.00 39.75 342 LYS A C 1
ATOM 2781 O O . LYS A 1 342 ? 39.790 -25.389 -19.956 1.00 39.75 342 LYS A O 1
ATOM 2786 N N . TYR A 1 343 ? 39.178 -25.937 -22.047 1.00 36.44 343 TYR A N 1
ATOM 2787 C CA . TYR A 1 343 ? 39.243 -27.380 -21.847 1.00 36.44 343 TYR A CA 1
ATOM 2788 C C . TYR A 1 343 ? 40.708 -27.842 -21.814 1.00 36.44 343 TYR A C 1
ATOM 2790 O O . TYR A 1 343 ? 41.310 -28.101 -22.858 1.00 36.44 343 TYR A O 1
ATOM 2798 N N . GLU A 1 344 ? 41.300 -27.930 -20.623 1.00 34.84 344 GLU A N 1
ATOM 2799 C CA . GLU A 1 344 ? 42.605 -28.572 -20.455 1.00 34.84 344 GLU A CA 1
ATOM 2800 C C . GLU A 1 344 ? 42.470 -30.087 -20.607 1.00 34.84 344 GLU A C 1
ATOM 2802 O O . GLU A 1 344 ? 41.688 -30.749 -19.923 1.00 34.84 344 GLU A O 1
ATOM 2807 N N . LYS A 1 345 ? 43.249 -30.649 -21.532 1.00 37.03 345 LYS A N 1
ATOM 2808 C CA . LYS A 1 345 ? 43.175 -32.056 -21.936 1.00 37.03 345 LYS A CA 1
ATOM 2809 C C . LYS A 1 345 ? 43.951 -32.963 -20.967 1.00 37.03 345 LYS A C 1
ATOM 2811 O O . LYS A 1 345 ? 44.813 -33.733 -21.390 1.00 37.03 345 LYS A O 1
ATOM 2816 N N . ASN A 1 346 ? 43.654 -32.867 -19.671 1.00 32.84 346 ASN A N 1
ATOM 2817 C CA . ASN A 1 346 ? 44.295 -33.691 -18.648 1.00 32.84 346 ASN A CA 1
ATOM 2818 C C . ASN A 1 346 ? 43.705 -35.109 -18.633 1.00 32.84 346 ASN A C 1
ATOM 2820 O O . ASN A 1 346 ? 42.491 -35.315 -18.595 1.00 32.84 346 ASN A O 1
ATOM 2824 N N . LYS A 1 347 ? 44.601 -36.097 -18.714 1.00 43.12 347 LYS A N 1
ATOM 2825 C CA . LYS A 1 347 ? 44.271 -37.525 -18.660 1.00 43.12 347 LYS A CA 1
ATOM 2826 C C . LYS A 1 347 ? 43.792 -37.904 -17.248 1.00 43.12 347 LYS A C 1
ATOM 2828 O O . LYS A 1 347 ? 44.180 -37.273 -16.273 1.00 43.12 347 LYS A O 1
ATOM 2833 N N . SER A 1 348 ? 42.975 -38.959 -17.175 1.00 41.25 348 SER A N 1
ATOM 2834 C CA . SER A 1 348 ? 42.526 -39.649 -15.949 1.00 41.25 348 SER A CA 1
ATOM 2835 C C . SER A 1 348 ? 41.870 -38.793 -14.848 1.00 41.25 348 SER A C 1
ATOM 2837 O O . SER A 1 348 ? 42.468 -38.557 -13.804 1.00 41.25 348 SER A O 1
ATOM 2839 N N . ASN A 1 349 ? 40.588 -38.445 -15.025 1.00 32.72 349 ASN A N 1
ATOM 2840 C CA . ASN A 1 349 ? 39.528 -38.933 -14.120 1.00 32.72 349 ASN A CA 1
ATOM 2841 C C . ASN A 1 349 ? 38.119 -38.586 -14.635 1.00 32.72 349 ASN A C 1
ATOM 2843 O O . ASN A 1 349 ? 37.772 -37.425 -14.838 1.00 32.72 349 ASN A O 1
ATOM 2847 N N . THR A 1 350 ? 37.283 -39.605 -14.835 1.00 37.00 350 THR A N 1
ATOM 2848 C CA . THR A 1 350 ? 35.949 -39.484 -15.442 1.00 37.00 350 THR A CA 1
ATOM 2849 C C . THR A 1 350 ? 34.847 -39.267 -14.406 1.00 37.00 350 THR A C 1
ATOM 2851 O O . THR A 1 350 ? 34.067 -40.178 -14.137 1.00 37.00 350 THR A O 1
ATOM 2854 N N . HIS A 1 351 ? 34.720 -38.048 -13.876 1.00 33.81 351 HIS A N 1
ATOM 2855 C CA . HIS A 1 351 ? 33.469 -37.574 -13.263 1.00 33.81 351 HIS A CA 1
ATOM 2856 C C . HIS A 1 351 ? 33.148 -36.151 -13.746 1.00 33.81 351 HIS A C 1
ATOM 2858 O O . HIS A 1 351 ? 33.777 -35.171 -13.346 1.00 33.81 351 HIS A O 1
ATOM 2864 N N . ASN A 1 352 ? 32.156 -36.055 -14.637 1.00 32.47 352 ASN A N 1
ATOM 2865 C CA . ASN A 1 352 ? 31.726 -34.816 -15.282 1.00 32.47 352 ASN A CA 1
ATOM 2866 C C . ASN A 1 352 ? 31.191 -33.795 -14.266 1.00 32.47 352 ASN A C 1
ATOM 2868 O O . ASN A 1 352 ? 30.022 -33.848 -13.884 1.00 32.47 352 ASN A O 1
ATOM 2872 N N . ARG A 1 353 ? 31.987 -32.776 -13.925 1.00 32.66 353 ARG A N 1
ATOM 2873 C CA . ARG A 1 353 ? 31.459 -31.502 -13.403 1.00 32.66 353 ARG A CA 1
ATOM 2874 C C . ARG A 1 353 ? 31.016 -30.601 -14.559 1.00 32.66 353 ARG A C 1
ATOM 2876 O O . ARG A 1 353 ? 31.559 -29.517 -14.768 1.00 32.66 353 ARG A O 1
ATOM 2883 N N . ASN A 1 354 ? 30.013 -31.052 -15.311 1.00 32.03 354 ASN A N 1
ATOM 2884 C CA . ASN A 1 354 ? 29.357 -30.204 -16.302 1.00 32.03 354 ASN A CA 1
ATOM 2885 C C . ASN A 1 354 ? 28.646 -29.062 -15.566 1.00 32.03 354 ASN A C 1
ATOM 2887 O O . ASN A 1 354 ? 27.727 -29.294 -14.782 1.00 32.03 354 ASN A O 1
ATOM 2891 N N . THR A 1 355 ? 29.068 -27.819 -15.808 1.00 34.09 355 THR A N 1
ATOM 2892 C CA . THR A 1 355 ? 28.326 -26.652 -15.316 1.00 34.09 355 THR A CA 1
ATOM 2893 C C . THR A 1 355 ? 27.123 -26.455 -16.227 1.00 34.09 355 THR A C 1
ATOM 2895 O O . THR A 1 355 ? 27.224 -25.806 -17.263 1.00 34.09 355 THR A O 1
ATOM 2898 N N . GLU A 1 356 ? 25.994 -27.058 -15.867 1.00 33.91 356 GLU A N 1
ATOM 2899 C CA . GLU A 1 356 ? 24.753 -26.927 -16.627 1.00 33.91 356 GLU A CA 1
ATOM 2900 C C . GLU A 1 356 ? 24.214 -25.487 -16.501 1.00 33.91 356 GLU A C 1
ATOM 2902 O O . GLU A 1 356 ? 24.036 -24.960 -15.394 1.00 33.91 356 GLU A O 1
ATOM 2907 N N . ILE A 1 357 ? 24.022 -24.822 -17.645 1.00 41.50 357 ILE A N 1
ATOM 2908 C CA . ILE A 1 357 ? 23.519 -23.446 -17.739 1.00 41.50 357 ILE A CA 1
ATOM 2909 C C . ILE A 1 357 ? 22.167 -23.484 -18.444 1.00 41.50 357 ILE A C 1
ATOM 2911 O O . ILE A 1 357 ? 22.086 -23.561 -19.670 1.00 41.50 357 ILE A O 1
ATOM 2915 N N . THR A 1 358 ? 21.097 -23.405 -17.658 1.00 39.44 358 THR A N 1
ATOM 2916 C CA . THR A 1 358 ? 19.730 -23.382 -18.176 1.00 39.44 358 THR A CA 1
ATOM 2917 C C . THR A 1 358 ? 19.404 -22.003 -18.747 1.00 39.44 358 THR A C 1
ATOM 2919 O O . THR A 1 358 ? 19.122 -21.055 -18.013 1.00 39.44 358 THR A O 1
ATOM 2922 N N . LEU A 1 359 ? 19.453 -21.884 -20.071 1.00 47.22 359 LEU A N 1
ATOM 2923 C CA . LEU A 1 359 ? 19.021 -20.702 -20.814 1.00 47.22 359 LEU A CA 1
ATOM 2924 C C . LEU A 1 359 ? 17.519 -20.777 -21.123 1.00 47.22 359 LEU A C 1
ATOM 2926 O O . LEU A 1 359 ? 16.956 -21.859 -21.281 1.00 47.22 359 LEU A O 1
ATOM 2930 N N . LYS A 1 360 ? 16.866 -19.615 -21.214 1.00 50.28 360 LYS A N 1
ATOM 2931 C CA . LYS A 1 360 ? 15.443 -19.511 -21.570 1.00 50.28 360 LYS A CA 1
ATOM 2932 C C . LYS A 1 360 ? 15.241 -19.424 -23.080 1.00 50.28 360 LYS A C 1
ATOM 2934 O O . LYS A 1 360 ? 16.119 -18.951 -23.804 1.00 50.28 360 LYS A O 1
ATOM 2939 N N . ASN A 1 361 ? 14.022 -19.749 -23.507 1.00 49.47 361 ASN A N 1
ATOM 2940 C CA . ASN A 1 361 ? 13.510 -19.428 -24.837 1.00 49.47 361 ASN A CA 1
ATOM 2941 C C . ASN A 1 361 ? 13.763 -17.944 -25.181 1.00 49.47 361 ASN A C 1
ATOM 2943 O O . ASN A 1 361 ? 13.609 -17.066 -24.330 1.00 49.47 361 ASN A O 1
ATOM 2947 N N . ASP A 1 362 ? 14.149 -17.687 -26.435 1.00 56.31 362 ASP A N 1
ATOM 2948 C CA . ASP A 1 362 ? 14.365 -16.350 -27.013 1.00 56.31 362 ASP A CA 1
ATOM 2949 C C . ASP A 1 362 ? 15.538 -15.522 -26.430 1.00 56.31 362 ASP A C 1
ATOM 2951 O O . ASP A 1 362 ? 15.540 -14.291 -26.511 1.00 56.31 362 ASP A O 1
ATOM 2955 N N . SER A 1 363 ? 16.561 -16.184 -25.878 1.00 57.56 363 SER A N 1
ATOM 2956 C CA . SER A 1 363 ? 17.872 -15.568 -25.595 1.00 57.56 363 SER A CA 1
ATOM 2957 C C . SER A 1 363 ? 18.747 -15.490 -26.857 1.00 57.56 363 SER A C 1
ATOM 2959 O O . SER A 1 363 ? 18.840 -16.473 -27.593 1.00 57.56 363 SER A O 1
ATOM 2961 N N . ILE A 1 364 ? 19.450 -14.371 -27.077 1.00 57.94 364 ILE A N 1
ATOM 2962 C CA . ILE A 1 364 ? 20.581 -14.299 -28.018 1.00 57.94 364 ILE A CA 1
ATOM 2963 C C . ILE A 1 364 ? 21.888 -14.426 -27.230 1.00 57.94 364 ILE A C 1
ATOM 2965 O O . ILE A 1 364 ? 22.172 -13.651 -26.316 1.00 57.94 364 ILE A O 1
ATOM 2969 N N . ILE A 1 365 ? 22.686 -15.418 -27.624 1.00 61.19 365 ILE A N 1
ATOM 2970 C CA . ILE A 1 365 ? 23.992 -15.740 -27.054 1.00 61.19 365 ILE A CA 1
ATOM 2971 C C . ILE A 1 365 ? 25.064 -15.193 -27.998 1.00 61.19 365 ILE A C 1
ATOM 2973 O O . ILE A 1 365 ? 25.150 -15.623 -29.148 1.00 61.19 365 ILE A O 1
ATOM 2977 N N . PHE A 1 366 ? 25.917 -14.300 -27.508 1.00 59.94 366 PHE A N 1
ATOM 2978 C CA . PHE A 1 366 ? 27.111 -13.860 -28.223 1.00 59.94 366 PHE A CA 1
ATOM 2979 C C . PHE A 1 366 ? 28.351 -14.480 -27.580 1.00 59.94 366 PHE A C 1
ATOM 2981 O O . PHE A 1 366 ? 28.608 -14.259 -26.398 1.00 59.94 366 PHE A O 1
ATOM 2988 N N . CYS A 1 367 ? 29.100 -15.280 -28.340 1.00 56.31 367 CYS A N 1
ATOM 2989 C CA . CYS A 1 367 ? 30.290 -15.978 -27.855 1.00 56.31 367 CYS A CA 1
ATOM 2990 C C . CYS A 1 367 ? 31.558 -15.359 -28.457 1.00 56.31 367 CYS A C 1
ATOM 2992 O O . CYS A 1 367 ? 31.726 -15.347 -29.675 1.00 56.31 367 CYS A O 1
ATOM 2994 N N . LEU A 1 368 ? 32.456 -14.875 -27.599 1.00 53.19 368 LEU A N 1
ATOM 2995 C CA . LEU A 1 368 ? 33.731 -14.263 -27.963 1.00 53.19 368 LEU A CA 1
ATOM 2996 C C . LEU A 1 368 ? 34.841 -14.824 -27.068 1.00 53.19 368 LEU A C 1
ATOM 2998 O O . LEU A 1 368 ? 34.826 -14.617 -25.858 1.00 53.19 368 LEU A O 1
ATOM 3002 N N . ASN A 1 369 ? 35.820 -15.521 -27.651 1.00 48.12 369 ASN A N 1
ATOM 3003 C CA . ASN A 1 369 ? 37.021 -16.010 -26.954 1.00 48.12 369 ASN A CA 1
ATOM 3004 C C . ASN A 1 369 ? 36.734 -16.738 -25.619 1.00 48.12 369 ASN A C 1
ATOM 3006 O O . ASN A 1 369 ? 37.387 -16.492 -24.606 1.00 48.12 369 ASN A O 1
ATOM 3010 N N . SER A 1 370 ? 35.775 -17.671 -25.621 1.00 44.53 370 SER A N 1
ATOM 3011 C CA . SER A 1 370 ? 35.271 -18.413 -24.438 1.00 44.53 370 SER A CA 1
ATOM 3012 C C . SER A 1 370 ? 34.404 -17.601 -23.459 1.00 44.53 370 SER A C 1
ATOM 3014 O O . SER A 1 370 ? 33.947 -18.144 -22.461 1.00 44.53 370 SER A O 1
ATOM 3016 N N . THR A 1 371 ? 34.112 -16.329 -23.736 1.00 41.81 371 THR A N 1
ATOM 3017 C CA . THR A 1 371 ? 33.120 -15.537 -22.989 1.00 41.81 371 THR A CA 1
ATOM 3018 C C . THR A 1 371 ? 31.781 -15.553 -23.720 1.00 41.81 371 THR A C 1
ATOM 3020 O O . THR A 1 371 ? 31.709 -15.187 -24.889 1.00 41.81 371 THR A O 1
ATOM 3023 N N . ILE A 1 372 ? 30.715 -15.938 -23.024 1.00 53.66 372 ILE A N 1
ATOM 3024 C CA . ILE A 1 372 ? 29.328 -15.760 -23.450 1.00 53.66 372 ILE A CA 1
ATOM 3025 C C . ILE A 1 372 ? 28.766 -14.479 -22.819 1.00 53.66 372 ILE A C 1
ATOM 3027 O O . ILE A 1 372 ? 28.839 -14.278 -21.604 1.00 53.66 372 ILE A O 1
ATOM 3031 N N . ILE A 1 373 ? 28.144 -13.650 -23.654 1.00 52.50 373 ILE A N 1
ATOM 3032 C CA . ILE A 1 373 ? 27.285 -12.530 -23.263 1.00 52.50 373 ILE A CA 1
ATOM 3033 C C . ILE A 1 373 ? 25.858 -12.898 -23.687 1.00 52.50 373 ILE A C 1
ATOM 3035 O O . ILE A 1 373 ? 25.638 -13.292 -24.834 1.00 52.50 373 ILE A O 1
ATOM 3039 N N . ASN A 1 374 ? 24.899 -12.820 -22.762 1.00 54.66 374 ASN A N 1
ATOM 3040 C CA . ASN A 1 374 ? 23.505 -13.201 -23.007 1.00 54.66 374 ASN A CA 1
ATOM 3041 C C . ASN A 1 374 ? 22.574 -11.981 -22.940 1.00 54.66 374 ASN A C 1
ATOM 3043 O O . ASN A 1 374 ? 22.564 -11.276 -21.929 1.00 54.66 374 ASN A O 1
ATOM 3047 N N . PHE A 1 375 ? 21.754 -11.791 -23.977 1.00 53.12 375 PHE A N 1
ATOM 3048 C CA . PHE A 1 375 ? 20.671 -10.806 -24.018 1.00 53.12 375 PHE A CA 1
ATOM 3049 C C . PHE A 1 375 ? 19.324 -11.516 -24.210 1.00 53.12 375 PHE A C 1
ATOM 3051 O O . PHE A 1 375 ? 19.165 -12.333 -25.116 1.00 53.12 375 PHE A O 1
ATOM 3058 N N . GLY A 1 376 ? 18.334 -11.192 -23.374 1.00 50.91 376 GLY A N 1
ATOM 3059 C CA . GLY A 1 376 ? 17.013 -11.826 -23.395 1.00 50.91 376 GLY A CA 1
ATOM 3060 C C . GLY A 1 376 ? 15.877 -10.841 -23.123 1.00 50.91 376 GLY A C 1
ATOM 3061 O O . GLY A 1 376 ? 16.068 -9.803 -22.492 1.00 50.91 376 GLY A O 1
ATOM 3062 N N . GLY A 1 377 ? 14.679 -11.168 -23.612 1.00 39.25 377 GLY A N 1
ATOM 3063 C CA . GLY A 1 377 ? 13.495 -10.317 -23.469 1.00 39.25 377 GLY A CA 1
ATOM 3064 C C . GLY A 1 377 ? 12.976 -10.214 -22.028 1.00 39.25 377 GLY A C 1
ATOM 3065 O O . GLY A 1 377 ? 13.158 -11.127 -21.221 1.00 39.25 377 GLY A O 1
ATOM 3066 N N . LYS A 1 378 ? 12.283 -9.106 -21.726 1.00 43.53 378 LYS A N 1
ATOM 3067 C CA . LYS A 1 378 ? 11.630 -8.809 -20.435 1.00 43.53 378 LYS A CA 1
ATOM 3068 C C . LYS A 1 378 ? 10.580 -9.854 -20.020 1.00 43.53 378 LYS A C 1
ATOM 3070 O O . LYS A 1 378 ? 9.390 -9.609 -20.180 1.00 43.53 378 LYS A O 1
ATOM 3075 N N . ASP A 1 379 ? 11.030 -10.954 -19.417 1.00 30.02 379 ASP A N 1
ATOM 3076 C CA . ASP A 1 379 ? 10.256 -11.798 -18.492 1.00 30.02 379 ASP A CA 1
ATOM 3077 C C . ASP A 1 379 ? 11.180 -12.571 -17.526 1.00 30.02 379 ASP A C 1
ATOM 3079 O O . ASP A 1 379 ? 11.438 -13.774 -17.642 1.00 30.02 379 ASP A O 1
ATOM 3083 N N . GLN A 1 380 ? 11.742 -11.832 -16.567 1.00 31.09 380 GLN A N 1
ATOM 3084 C CA . GLN A 1 380 ? 11.647 -12.119 -15.126 1.00 31.09 380 GLN A CA 1
ATOM 3085 C C . GLN A 1 380 ? 12.321 -10.997 -14.336 1.00 31.09 380 GLN A C 1
ATOM 3087 O O . GLN A 1 380 ? 13.424 -10.557 -14.663 1.00 31.09 380 GLN A O 1
ATOM 3092 N N . ILE A 1 381 ? 11.647 -10.580 -13.269 1.00 24.58 381 ILE A N 1
ATOM 3093 C CA . ILE A 1 381 ? 12.266 -9.879 -12.151 1.00 24.58 381 ILE A CA 1
ATOM 3094 C C . ILE A 1 381 ? 13.084 -10.936 -11.406 1.00 24.58 381 ILE A C 1
ATOM 3096 O O . ILE A 1 381 ? 12.512 -11.884 -10.877 1.00 24.58 381 ILE A O 1
ATOM 3100 N N . PHE A 1 382 ? 14.406 -10.782 -11.374 1.00 24.94 382 PHE A N 1
ATOM 3101 C CA . PHE A 1 382 ? 15.170 -11.299 -10.247 1.00 24.94 382 PHE A CA 1
ATOM 3102 C C . PHE A 1 382 ? 15.157 -10.201 -9.193 1.00 24.94 382 PHE A C 1
ATOM 3104 O O . PHE A 1 382 ? 15.641 -9.094 -9.435 1.00 24.94 382 PHE A O 1
ATOM 3111 N N . GLU A 1 383 ? 14.572 -10.493 -8.040 1.00 26.91 383 GLU A N 1
ATOM 3112 C CA . GLU A 1 383 ? 14.777 -9.670 -6.856 1.00 26.91 383 GLU A CA 1
ATOM 3113 C C . GLU A 1 383 ? 16.272 -9.582 -6.539 1.00 26.91 383 GLU A C 1
ATOM 3115 O O . GLU A 1 383 ? 17.014 -10.533 -6.779 1.00 26.91 383 GLU A O 1
ATOM 3120 N N . TYR A 1 384 ? 16.715 -8.442 -6.007 1.00 24.19 384 TYR A N 1
ATOM 3121 C CA . TYR A 1 384 ? 17.359 -8.369 -4.690 1.00 24.19 384 TYR A CA 1
ATOM 3122 C C . TYR A 1 384 ? 17.902 -6.956 -4.409 1.00 24.19 384 TYR A C 1
ATOM 3124 O O . TYR A 1 384 ? 18.666 -6.409 -5.197 1.00 24.19 384 TYR A O 1
ATOM 3132 N N . LEU A 1 385 ? 17.533 -6.431 -3.235 1.00 25.00 385 LEU A N 1
ATOM 3133 C CA . LEU A 1 385 ? 18.421 -5.783 -2.252 1.00 25.00 385 LEU A CA 1
ATOM 3134 C C . LEU A 1 385 ? 19.523 -4.841 -2.797 1.00 25.00 385 LEU A C 1
ATOM 3136 O O . LEU A 1 385 ? 20.612 -5.291 -3.144 1.00 25.00 385 LEU A O 1
ATOM 3140 N N . THR A 1 386 ? 19.282 -3.523 -2.765 1.00 21.80 386 THR A N 1
ATOM 3141 C CA . THR A 1 386 ? 20.276 -2.472 -3.064 1.00 21.80 386 THR A CA 1
ATOM 3142 C C . THR A 1 386 ? 20.609 -1.630 -1.825 1.00 21.80 386 THR A C 1
ATOM 3144 O O . THR A 1 386 ? 19.943 -0.641 -1.520 1.00 21.80 386 THR A O 1
ATOM 3147 N N . TYR A 1 387 ? 21.672 -2.020 -1.118 1.00 20.17 387 TYR A N 1
ATOM 3148 C CA . TYR A 1 387 ? 22.326 -1.211 -0.082 1.00 20.17 387 TYR A CA 1
ATOM 3149 C C . TYR A 1 387 ? 22.682 0.171 -0.658 1.00 20.17 387 TYR A C 1
ATOM 3151 O O . TYR A 1 387 ? 23.407 0.244 -1.651 1.00 20.17 387 TYR A O 1
ATOM 3159 N N . TYR A 1 388 ? 22.245 1.258 -0.021 1.00 23.06 388 TYR A N 1
ATOM 3160 C CA . TYR A 1 388 ? 22.736 2.607 -0.319 1.00 23.06 388 TYR A CA 1
ATOM 3161 C C . TYR A 1 388 ? 23.389 3.187 0.932 1.00 23.06 388 TYR A C 1
ATOM 3163 O O . TYR A 1 388 ? 22.715 3.466 1.919 1.00 23.06 388 TYR A O 1
ATOM 3171 N N . LYS A 1 389 ? 24.712 3.372 0.878 1.00 25.34 389 LYS A N 1
ATOM 3172 C CA . LYS A 1 389 ? 25.516 3.904 1.984 1.00 25.34 389 LYS A CA 1
ATOM 3173 C C . LYS A 1 389 ? 26.283 5.158 1.554 1.00 25.34 389 LYS A C 1
ATOM 3175 O O . LYS A 1 389 ? 27.487 5.103 1.337 1.00 25.34 389 LYS A O 1
ATOM 3180 N N . THR A 1 390 ? 25.573 6.286 1.484 1.00 22.45 390 THR A N 1
ATOM 3181 C CA . THR A 1 390 ? 26.120 7.656 1.596 1.00 22.45 390 THR A CA 1
ATOM 3182 C C . THR A 1 390 ? 25.066 8.575 2.232 1.00 22.45 390 THR A C 1
ATOM 3184 O O . THR A 1 390 ? 23.877 8.452 1.948 1.00 22.45 390 THR A O 1
ATOM 3187 N N . THR A 1 391 ? 25.505 9.447 3.141 1.00 28.33 391 THR A N 1
ATOM 3188 C CA . THR A 1 391 ? 24.702 10.221 4.113 1.00 28.33 391 THR A CA 1
ATOM 3189 C C . THR A 1 391 ? 23.848 11.351 3.496 1.00 28.33 391 THR A C 1
ATOM 3191 O O . THR A 1 391 ? 24.185 11.851 2.426 1.00 28.33 391 THR A O 1
ATOM 3194 N N . PRO A 1 392 ? 22.687 11.718 4.092 1.00 40.72 392 PRO A N 1
ATOM 3195 C CA . PRO A 1 392 ? 21.493 11.488 3.281 1.00 40.72 392 PRO A CA 1
ATOM 3196 C C . PRO A 1 392 ? 20.392 12.574 3.275 1.00 40.72 392 PRO A C 1
ATOM 3198 O O . PRO A 1 392 ? 20.229 13.373 4.200 1.00 40.72 392 PRO A O 1
ATOM 3201 N N . ILE A 1 393 ? 19.549 12.501 2.236 1.00 36.22 393 ILE A N 1
ATOM 3202 C CA . ILE A 1 393 ? 18.165 13.027 2.209 1.00 36.22 393 ILE A CA 1
ATOM 3203 C C . ILE A 1 393 ? 17.219 12.104 3.014 1.00 36.22 393 ILE A C 1
ATOM 3205 O O . ILE A 1 393 ? 16.230 12.570 3.579 1.00 36.22 393 ILE A O 1
ATOM 3209 N N . PHE A 1 394 ? 17.568 10.812 3.078 1.00 34.34 394 PHE A N 1
ATOM 3210 C CA . PHE A 1 394 ? 16.878 9.722 3.771 1.00 34.34 394 PHE A CA 1
ATOM 3211 C C . PHE A 1 394 ? 17.663 9.258 5.011 1.00 34.34 394 PHE A C 1
ATOM 3213 O O . PHE A 1 394 ? 18.599 8.467 4.882 1.00 34.34 394 PHE A O 1
ATOM 3220 N N . THR A 1 395 ? 17.329 9.719 6.216 1.00 36.66 395 THR A N 1
ATOM 3221 C CA . THR A 1 395 ? 18.013 9.215 7.420 1.00 36.66 395 THR A CA 1
ATOM 3222 C C . THR A 1 395 ? 17.587 7.771 7.678 1.00 36.66 395 THR A C 1
ATOM 3224 O O . THR A 1 395 ? 16.417 7.507 7.952 1.00 36.66 395 THR A O 1
ATOM 3227 N N . ILE A 1 396 ? 18.545 6.846 7.596 1.00 38.97 396 ILE A N 1
ATOM 3228 C CA . ILE A 1 396 ? 18.399 5.447 8.008 1.00 38.97 396 ILE A CA 1
ATOM 3229 C C . ILE A 1 396 ? 19.043 5.315 9.392 1.00 38.97 396 ILE A C 1
ATOM 3231 O O . ILE A 1 396 ? 20.164 5.779 9.592 1.00 38.97 396 ILE A O 1
ATOM 3235 N N . VAL A 1 397 ? 18.350 4.678 10.340 1.00 40.12 397 VAL A N 1
ATOM 3236 C CA . VAL A 1 397 ? 18.787 4.550 11.751 1.00 40.12 397 VAL A CA 1
ATOM 3237 C C . VAL A 1 397 ? 20.059 3.696 11.915 1.00 40.12 397 VAL A C 1
ATOM 3239 O O . VAL A 1 397 ? 20.732 3.754 12.937 1.00 40.12 397 VAL A O 1
ATOM 3242 N N . ASP A 1 398 ? 20.429 2.928 10.893 1.00 39.12 398 ASP A N 1
ATOM 3243 C CA . ASP A 1 398 ? 21.606 2.065 10.879 1.00 39.12 398 ASP A CA 1
ATOM 3244 C C . ASP A 1 398 ? 22.277 2.172 9.506 1.00 39.12 398 ASP A C 1
ATOM 3246 O O . ASP A 1 398 ? 21.631 1.967 8.480 1.00 39.12 398 ASP A O 1
ATOM 3250 N N . THR A 1 399 ? 23.576 2.488 9.482 1.00 38.94 399 THR A N 1
ATOM 3251 C CA . THR A 1 399 ? 24.344 2.649 8.230 1.00 38.94 399 THR A CA 1
ATOM 3252 C C . THR A 1 399 ? 24.621 1.327 7.516 1.00 38.94 399 THR A C 1
ATOM 3254 O O . THR A 1 399 ? 25.287 1.301 6.478 1.00 38.94 399 THR A O 1
ATOM 3257 N N . ASN A 1 400 ? 24.159 0.221 8.085 1.00 40.88 400 ASN A N 1
ATOM 3258 C CA . ASN A 1 400 ? 23.989 -1.030 7.377 1.00 40.88 400 ASN A CA 1
ATOM 3259 C C . ASN A 1 400 ? 22.686 -0.972 6.539 1.00 40.88 400 ASN A C 1
ATOM 3261 O O . ASN A 1 400 ? 22.376 0.067 5.961 1.00 40.88 400 ASN A O 1
ATOM 3265 N N . THR A 1 401 ? 21.905 -2.055 6.480 1.00 48.81 401 THR A N 1
ATOM 3266 C CA . THR A 1 401 ? 20.620 -2.169 5.745 1.00 48.81 401 THR A CA 1
ATOM 3267 C C . THR A 1 401 ? 20.693 -2.146 4.204 1.00 48.81 401 THR A C 1
ATOM 3269 O O . THR A 1 401 ? 21.356 -1.328 3.577 1.00 48.81 401 THR A O 1
ATOM 3272 N N . SER A 1 402 ? 19.956 -3.057 3.563 1.00 56.53 402 SER A N 1
ATOM 3273 C CA . SER A 1 402 ? 20.114 -3.384 2.136 1.00 56.53 402 SER A CA 1
ATOM 3274 C C . SER A 1 402 ? 19.144 -2.694 1.166 1.00 56.53 402 SER A C 1
ATOM 3276 O O . SER A 1 402 ? 19.005 -3.171 0.043 1.00 56.53 402 SER A O 1
ATOM 3278 N N . TYR A 1 403 ? 18.448 -1.640 1.602 1.00 65.00 403 TYR A N 1
ATOM 3279 C CA . TYR A 1 403 ? 17.743 -0.596 0.825 1.00 65.00 403 TYR A CA 1
ATOM 3280 C C . TYR A 1 403 ? 16.890 0.255 1.785 1.00 65.00 403 TYR A C 1
ATOM 3282 O O . TYR A 1 403 ? 16.745 -0.075 2.965 1.00 65.00 403 TYR A O 1
ATOM 3290 N N . LEU A 1 404 ? 16.248 1.308 1.267 1.00 77.88 404 LEU A N 1
ATOM 3291 C CA . LEU A 1 404 ? 15.216 2.066 1.983 1.00 77.88 404 LEU A CA 1
ATOM 3292 C C . LEU A 1 404 ? 14.062 1.145 2.427 1.00 77.88 404 LEU A C 1
ATOM 3294 O O . LEU A 1 404 ? 13.419 0.504 1.595 1.00 77.88 404 LEU A O 1
ATOM 3298 N N . GLY A 1 405 ? 13.807 1.075 3.735 1.00 79.44 405 GLY A N 1
ATOM 3299 C CA . GLY A 1 405 ? 12.768 0.227 4.327 1.00 79.44 405 GLY A CA 1
ATOM 3300 C C . GLY A 1 405 ? 13.173 -1.239 4.531 1.00 79.44 405 GLY A C 1
ATOM 3301 O O . GLY A 1 405 ? 12.297 -2.087 4.708 1.00 79.44 405 GLY A O 1
ATOM 3302 N N . TYR A 1 406 ? 14.469 -1.573 4.474 1.00 82.69 406 TYR A N 1
ATOM 3303 C CA . TYR A 1 406 ? 14.961 -2.936 4.710 1.00 82.69 406 TYR A CA 1
ATOM 3304 C C . TYR A 1 406 ? 14.697 -3.420 6.136 1.00 82.69 406 TYR A C 1
ATOM 3306 O O . TYR A 1 406 ? 15.024 -2.741 7.110 1.00 82.69 406 TYR A O 1
ATOM 3314 N N . GLY A 1 407 ? 14.118 -4.618 6.244 1.00 83.25 407 GLY A N 1
ATOM 3315 C CA . GLY A 1 407 ? 13.694 -5.203 7.511 1.00 83.25 407 GLY A CA 1
ATOM 3316 C C . GLY A 1 407 ? 12.483 -4.502 8.126 1.00 83.25 407 GLY A C 1
ATOM 3317 O O . GLY A 1 407 ? 12.245 -4.701 9.306 1.00 83.25 407 GLY A O 1
ATOM 3318 N N . GLY A 1 408 ? 11.757 -3.671 7.367 1.00 87.25 408 GLY A N 1
ATOM 3319 C CA . GLY A 1 408 ? 10.658 -2.852 7.889 1.00 87.25 408 GLY A CA 1
ATOM 3320 C C . GLY A 1 408 ? 11.100 -1.583 8.627 1.00 87.25 408 GLY A C 1
ATOM 3321 O O . GLY A 1 408 ? 10.273 -0.932 9.245 1.00 87.25 408 GLY A O 1
ATOM 3322 N N . ARG A 1 409 ? 12.381 -1.200 8.579 1.00 87.94 409 ARG A N 1
ATOM 3323 C CA . ARG A 1 409 ? 12.909 -0.037 9.322 1.00 87.94 409 ARG A CA 1
ATOM 3324 C C . ARG A 1 409 ? 12.390 1.317 8.796 1.00 87.94 409 ARG A C 1
ATOM 3326 O O . ARG A 1 409 ? 12.134 1.420 7.593 1.00 87.94 409 ARG A O 1
ATOM 3333 N N . PRO A 1 410 ? 12.304 2.360 9.650 1.00 88.44 410 PRO A N 1
ATOM 3334 C CA . PRO A 1 410 ? 11.853 3.692 9.251 1.00 88.44 410 PRO A CA 1
ATOM 3335 C C . PRO A 1 410 ? 12.820 4.338 8.258 1.00 88.44 410 PRO A C 1
ATOM 3337 O O . PRO A 1 410 ? 14.041 4.164 8.338 1.00 88.44 410 PRO A O 1
ATOM 3340 N N . VAL A 1 411 ? 12.268 5.140 7.349 1.00 84.19 411 VAL A N 1
ATOM 3341 C CA . VAL A 1 411 ? 13.026 5.985 6.423 1.00 84.19 411 VAL A CA 1
ATOM 3342 C C . VAL A 1 411 ? 12.551 7.431 6.549 1.00 84.19 411 VAL A C 1
ATOM 3344 O O . VAL A 1 411 ? 11.484 7.790 6.060 1.00 84.19 411 VAL A O 1
ATOM 3347 N N . TYR A 1 412 ? 13.357 8.288 7.178 1.00 81.75 412 TYR A N 1
ATOM 3348 C CA . TYR A 1 412 ? 12.995 9.694 7.392 1.00 81.75 412 TYR A CA 1
ATOM 3349 C C . TYR A 1 412 ? 13.434 10.576 6.224 1.00 81.75 412 TYR A C 1
ATOM 3351 O O . TYR A 1 412 ? 14.620 10.615 5.901 1.00 81.75 412 TYR A O 1
ATOM 3359 N N . ILE A 1 413 ? 12.513 11.341 5.634 1.00 75.75 413 ILE A N 1
ATOM 3360 C CA . ILE A 1 413 ? 12.816 12.308 4.567 1.00 75.75 413 ILE A CA 1
ATOM 3361 C C . ILE A 1 413 ? 12.945 13.717 5.135 1.00 75.75 413 ILE A C 1
ATOM 3363 O O . ILE A 1 413 ? 12.039 14.225 5.795 1.00 75.75 413 ILE A O 1
ATOM 3367 N N . ASN A 1 414 ? 14.037 14.406 4.800 1.00 76.69 414 ASN A N 1
ATOM 3368 C CA . ASN A 1 414 ? 14.131 15.841 5.046 1.00 76.69 414 ASN A CA 1
ATOM 3369 C C . ASN A 1 414 ? 13.436 16.627 3.919 1.00 76.69 414 ASN A C 1
ATOM 3371 O O . ASN A 1 414 ? 14.068 16.995 2.930 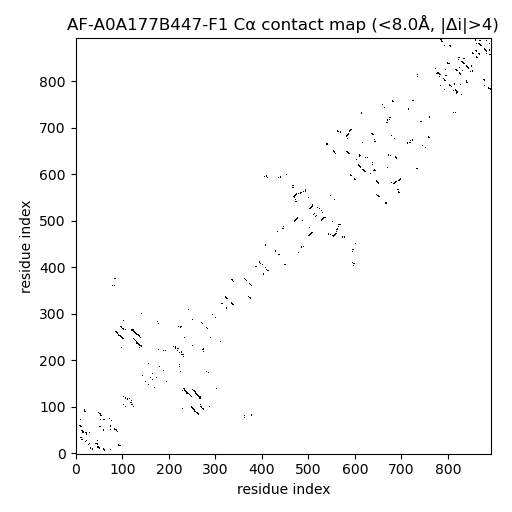1.00 76.69 414 ASN A O 1
ATOM 3375 N N . VAL A 1 415 ? 12.139 16.908 4.089 1.00 71.62 415 VAL A N 1
ATOM 3376 C CA . VAL A 1 415 ? 11.296 17.611 3.095 1.00 71.62 415 VAL A CA 1
ATOM 3377 C C . VAL A 1 415 ? 11.877 18.974 2.685 1.00 71.62 415 VAL A C 1
ATOM 3379 O O . VAL A 1 415 ? 11.774 19.366 1.527 1.00 71.62 415 VAL A O 1
ATOM 3382 N N . LYS A 1 416 ? 12.571 19.677 3.596 1.00 68.56 416 LYS A N 1
ATOM 3383 C CA . LYS A 1 416 ? 13.225 20.971 3.306 1.00 68.56 416 LYS A CA 1
ATOM 3384 C C . LYS A 1 416 ? 14.438 20.854 2.370 1.00 68.56 416 LYS A C 1
ATOM 3386 O O . LYS A 1 416 ? 14.910 21.876 1.885 1.00 68.56 416 LYS A O 1
ATOM 3391 N N . LYS A 1 417 ? 14.956 19.641 2.146 1.00 60.28 417 LYS A N 1
ATOM 3392 C CA . LYS A 1 417 ? 16.064 19.342 1.222 1.00 60.28 417 LYS A CA 1
ATOM 3393 C C . LYS A 1 417 ? 15.601 18.744 -0.113 1.00 60.28 417 LYS A C 1
ATOM 3395 O O . LYS A 1 417 ? 16.448 18.417 -0.938 1.00 60.28 417 LYS A O 1
ATOM 3400 N N . LEU A 1 418 ? 14.295 18.568 -0.328 1.00 53.66 418 LEU A N 1
ATOM 3401 C CA . LEU A 1 418 ? 13.775 18.138 -1.626 1.00 53.66 418 LEU A CA 1
ATOM 3402 C C . LEU A 1 418 ? 13.861 19.298 -2.627 1.00 53.66 418 LEU A C 1
ATOM 3404 O O . LEU A 1 418 ? 13.522 20.435 -2.294 1.00 53.66 418 LEU A O 1
ATOM 3408 N N . ASN A 1 419 ? 14.286 19.009 -3.860 1.00 50.28 419 ASN A N 1
ATOM 3409 C CA . ASN A 1 419 ? 14.159 19.958 -4.968 1.00 50.28 419 ASN A CA 1
ATOM 3410 C C . ASN A 1 419 ? 12.674 20.166 -5.330 1.00 50.28 419 ASN A C 1
ATOM 3412 O O . ASN A 1 419 ? 11.797 19.439 -4.862 1.00 50.28 419 ASN A O 1
ATOM 3416 N N . HIS A 1 420 ? 12.378 21.143 -6.190 1.00 44.72 420 HIS A N 1
ATOM 3417 C CA . HIS A 1 420 ? 10.997 21.482 -6.551 1.00 44.72 420 HIS A CA 1
ATOM 3418 C C . HIS A 1 420 ? 10.196 20.311 -7.151 1.00 44.72 420 HIS A C 1
ATOM 3420 O O . HIS A 1 420 ? 9.006 20.201 -6.868 1.00 44.72 420 HIS A O 1
ATOM 3426 N N . SER A 1 421 ? 10.823 19.421 -7.931 1.00 47.12 421 SER A N 1
ATOM 3427 C CA . SER A 1 421 ? 10.137 18.271 -8.542 1.00 47.12 421 SER A CA 1
ATOM 3428 C C . SER A 1 421 ? 9.842 17.171 -7.522 1.00 47.12 421 SER A C 1
ATOM 3430 O O . SER A 1 421 ? 8.724 16.665 -7.465 1.00 47.12 421 SER A O 1
ATOM 3432 N N . ASP A 1 422 ? 10.831 16.810 -6.703 1.00 57.09 422 ASP A N 1
ATOM 3433 C CA . ASP A 1 422 ? 10.684 15.804 -5.647 1.00 57.09 422 ASP A CA 1
ATOM 3434 C C . ASP A 1 422 ? 9.697 16.281 -4.565 1.00 57.09 422 ASP A C 1
ATOM 3436 O O . ASP A 1 422 ? 8.892 15.500 -4.058 1.00 57.09 422 ASP A O 1
ATOM 3440 N N . LYS A 1 423 ? 9.703 17.585 -4.253 1.00 62.97 423 LYS A N 1
ATOM 3441 C CA . LYS A 1 423 ? 8.733 18.208 -3.347 1.00 62.97 423 LYS A CA 1
ATOM 3442 C C . LYS A 1 423 ? 7.313 18.190 -3.926 1.00 62.97 423 LYS A C 1
ATOM 3444 O O . LYS A 1 423 ? 6.381 17.878 -3.195 1.00 62.97 423 LYS A O 1
ATOM 3449 N N . PHE A 1 424 ? 7.145 18.448 -5.224 1.00 57.25 424 PHE A N 1
ATOM 3450 C CA . PHE A 1 424 ? 5.843 18.340 -5.888 1.00 57.25 424 PHE A CA 1
ATOM 3451 C C . PHE A 1 424 ? 5.320 16.891 -5.915 1.00 57.25 424 PHE A C 1
ATOM 3453 O O . PHE A 1 424 ? 4.149 16.662 -5.620 1.00 57.25 424 PHE A O 1
ATOM 3460 N N . GLU A 1 425 ? 6.180 15.897 -6.188 1.00 69.25 425 GLU A N 1
ATOM 3461 C CA . GLU A 1 425 ? 5.817 14.470 -6.084 1.00 69.25 425 GLU A CA 1
ATOM 3462 C C . GLU A 1 425 ? 5.396 14.098 -4.648 1.00 69.25 425 GLU A C 1
ATOM 3464 O O . GLU A 1 425 ? 4.434 13.352 -4.459 1.00 69.25 425 GLU A O 1
ATOM 3469 N N . TYR A 1 426 ? 6.085 14.635 -3.636 1.00 74.62 426 TYR A N 1
ATOM 3470 C CA . TYR A 1 426 ? 5.725 14.474 -2.227 1.00 74.62 426 TYR A CA 1
ATOM 3471 C C . TYR A 1 426 ? 4.351 15.089 -1.910 1.00 74.62 426 TYR A C 1
ATOM 3473 O O . TYR A 1 426 ? 3.482 14.390 -1.392 1.00 74.62 426 TYR A O 1
ATOM 3481 N N . GLU A 1 427 ? 4.126 16.361 -2.251 1.00 77.44 427 GLU A N 1
ATOM 3482 C CA . GLU A 1 427 ? 2.898 17.098 -1.911 1.00 77.44 427 GLU A CA 1
ATOM 3483 C C . GLU A 1 427 ? 1.655 16.508 -2.605 1.00 77.44 427 GLU A C 1
ATOM 3485 O O . GLU A 1 427 ? 0.694 16.148 -1.920 1.00 77.44 427 GLU A O 1
ATOM 3490 N N . ILE A 1 428 ? 1.706 16.291 -3.926 1.00 73.62 428 ILE A N 1
ATOM 3491 C CA . ILE A 1 428 ? 0.626 15.627 -4.684 1.00 73.62 428 ILE A CA 1
ATOM 3492 C C . ILE A 1 428 ? 0.405 14.189 -4.195 1.00 73.62 428 ILE A C 1
ATOM 3494 O O . ILE A 1 428 ? -0.726 13.706 -4.141 1.00 73.62 428 ILE A O 1
ATOM 3498 N N . GLY A 1 429 ? 1.482 13.501 -3.811 1.00 78.62 429 GLY A N 1
ATOM 3499 C CA . GLY A 1 429 ? 1.430 12.156 -3.255 1.00 78.62 429 GLY A CA 1
ATOM 3500 C C . GLY A 1 429 ? 0.578 12.056 -1.989 1.00 78.62 429 GLY A C 1
ATOM 3501 O O . GLY A 1 429 ? -0.286 11.182 -1.892 1.00 78.62 429 GLY A O 1
ATOM 3502 N N . TYR A 1 430 ? 0.789 12.977 -1.046 1.00 85.38 430 TYR A N 1
ATOM 3503 C CA . TYR A 1 430 ? -0.030 13.073 0.163 1.00 85.38 430 TYR A CA 1
ATOM 3504 C C . TYR A 1 430 ? -1.461 13.513 -0.138 1.00 85.38 430 TYR A C 1
ATOM 3506 O O . TYR A 1 430 ? -2.386 12.937 0.432 1.00 85.38 430 TYR A O 1
ATOM 3514 N N . GLU A 1 431 ? -1.663 14.478 -1.039 1.00 83.25 431 GLU A N 1
ATOM 3515 C CA . GLU A 1 431 ? -3.004 14.924 -1.437 1.00 83.25 431 GLU A CA 1
ATOM 3516 C C . GLU A 1 431 ? -3.849 13.744 -1.950 1.00 83.25 431 GLU A C 1
ATOM 3518 O O . GLU A 1 431 ? -4.943 13.497 -1.439 1.00 83.25 431 GLU A O 1
ATOM 3523 N N . GLN A 1 432 ? -3.303 12.958 -2.885 1.00 82.81 432 GLN A N 1
ATOM 3524 C CA . GLN A 1 432 ? -4.014 11.859 -3.549 1.00 82.81 432 GLN A CA 1
ATOM 3525 C C . GLN A 1 432 ? -4.199 10.606 -2.684 1.00 82.81 432 GLN A C 1
ATOM 3527 O O . GLN A 1 432 ? -5.200 9.905 -2.841 1.00 82.81 432 GLN A O 1
ATOM 3532 N N . HIS A 1 433 ? -3.244 10.288 -1.803 1.00 87.94 433 HIS A N 1
ATOM 3533 C CA . HIS A 1 433 ? -3.206 8.984 -1.126 1.00 87.94 433 HIS A CA 1
ATOM 3534 C C . HIS A 1 433 ? -3.227 9.046 0.411 1.00 87.94 433 HIS A C 1
ATOM 3536 O O . HIS A 1 433 ? -3.488 8.025 1.047 1.00 87.94 433 HIS A O 1
ATOM 3542 N N . GLN A 1 434 ? -3.019 10.224 1.014 1.00 92.19 434 GLN A N 1
ATOM 3543 C CA . GLN A 1 434 ? -2.937 10.455 2.470 1.00 92.19 434 GLN A CA 1
ATOM 3544 C C . GLN A 1 434 ? -1.788 9.694 3.175 1.00 92.19 434 GLN A C 1
ATOM 3546 O O . GLN A 1 434 ? -1.826 9.471 4.385 1.00 92.19 434 GLN A O 1
ATOM 3551 N N . PHE A 1 435 ? -0.744 9.332 2.423 1.00 93.69 435 PHE A N 1
ATOM 3552 C CA . PHE A 1 435 ? 0.531 8.796 2.914 1.00 93.69 435 PHE A CA 1
ATOM 3553 C C . PHE A 1 435 ? 1.681 9.207 1.977 1.00 93.69 435 PHE A C 1
ATOM 3555 O O . PHE A 1 435 ? 1.454 9.736 0.886 1.00 93.69 435 PHE A O 1
ATOM 3562 N N . ASN A 1 436 ? 2.927 8.934 2.375 1.00 90.94 436 ASN A N 1
ATOM 3563 C CA . ASN A 1 436 ? 4.134 9.348 1.659 1.00 90.94 436 ASN A CA 1
ATOM 3564 C C . ASN A 1 436 ? 4.368 8.579 0.345 1.00 90.94 436 ASN A C 1
ATOM 3566 O O . ASN A 1 436 ? 5.202 7.671 0.261 1.00 90.94 436 ASN A O 1
ATOM 3570 N N . GLN A 1 437 ? 3.647 8.951 -0.715 1.00 85.44 437 GLN A N 1
ATOM 3571 C CA . GLN A 1 437 ? 3.783 8.304 -2.022 1.00 85.44 437 GLN A CA 1
ATOM 3572 C C . GLN A 1 437 ? 5.184 8.472 -2.630 1.00 85.44 437 GLN A C 1
ATOM 3574 O O . GLN A 1 437 ? 5.681 7.565 -3.301 1.00 85.44 437 GLN A O 1
ATOM 3579 N N . TYR A 1 438 ? 5.852 9.590 -2.349 1.00 82.31 438 TYR A N 1
ATOM 3580 C CA . TYR A 1 438 ? 7.232 9.848 -2.759 1.00 82.31 438 TYR A CA 1
ATOM 3581 C C . TYR A 1 438 ? 8.209 8.800 -2.198 1.00 82.31 438 TYR A C 1
ATOM 3583 O O . TYR A 1 438 ? 9.041 8.250 -2.931 1.00 82.31 438 TYR A O 1
ATOM 3591 N N . LEU A 1 439 ? 8.080 8.470 -0.908 1.00 84.94 439 LEU A N 1
ATOM 3592 C CA . LEU A 1 439 ? 8.846 7.399 -0.270 1.00 84.94 439 LEU A CA 1
ATOM 3593 C C . LEU A 1 439 ? 8.424 6.022 -0.786 1.00 84.94 439 LEU A C 1
ATOM 3595 O O . LEU A 1 439 ? 9.276 5.207 -1.145 1.00 84.94 439 LEU A O 1
ATOM 3599 N N . ASN A 1 440 ? 7.116 5.780 -0.891 1.00 86.62 440 ASN A N 1
ATOM 3600 C CA . ASN A 1 440 ? 6.559 4.538 -1.421 1.00 86.62 440 ASN A CA 1
ATOM 3601 C C . ASN A 1 440 ? 7.142 4.189 -2.801 1.00 86.62 440 ASN A C 1
ATOM 3603 O O . ASN A 1 440 ? 7.554 3.051 -3.035 1.00 86.62 440 ASN A O 1
ATOM 3607 N N . ASN A 1 441 ? 7.245 5.189 -3.685 1.00 79.94 441 ASN A N 1
ATOM 3608 C CA . ASN A 1 441 ? 7.850 5.099 -5.015 1.00 79.94 441 ASN A CA 1
ATOM 3609 C C . ASN A 1 441 ? 9.330 4.681 -4.989 1.00 79.94 441 ASN A C 1
ATOM 3611 O O . ASN A 1 441 ? 9.819 4.124 -5.975 1.00 79.94 441 ASN A O 1
ATOM 3615 N N . ARG A 1 442 ? 10.036 4.865 -3.870 1.00 81.25 442 ARG A N 1
ATOM 3616 C CA . ARG A 1 442 ? 11.470 4.569 -3.705 1.00 81.25 442 ARG A CA 1
ATOM 3617 C C . ARG A 1 442 ? 11.728 3.285 -2.894 1.00 81.25 442 ARG A C 1
ATOM 3619 O O . ARG A 1 442 ? 12.766 2.656 -3.083 1.00 81.25 442 ARG A O 1
ATOM 3626 N N . ILE A 1 443 ? 10.755 2.807 -2.116 1.00 76.62 443 ILE A N 1
ATOM 3627 C CA . ILE A 1 443 ? 10.794 1.495 -1.442 1.00 76.62 443 ILE A CA 1
ATOM 3628 C C . ILE A 1 443 ? 10.508 0.348 -2.445 1.00 76.62 443 ILE A C 1
ATOM 3630 O O . ILE A 1 443 ? 9.686 0.509 -3.359 1.00 76.62 443 ILE A O 1
ATOM 3634 N N . PRO A 1 444 ? 11.165 -0.827 -2.338 1.00 80.94 444 PRO A N 1
ATOM 3635 C CA . PRO A 1 444 ? 10.865 -1.989 -3.180 1.00 80.94 444 PRO A CA 1
ATOM 3636 C C . PRO A 1 444 ? 9.420 -2.496 -3.055 1.00 80.94 444 PRO A C 1
ATOM 3638 O O . PRO A 1 444 ? 8.757 -2.324 -2.035 1.00 80.94 444 PRO A O 1
ATOM 3641 N N . VAL A 1 445 ? 8.935 -3.157 -4.109 1.00 82.19 445 VAL A N 1
ATOM 3642 C CA . VAL A 1 445 ? 7.630 -3.851 -4.111 1.00 82.19 445 VAL A CA 1
ATOM 3643 C C . VAL A 1 445 ? 7.704 -5.188 -3.368 1.00 82.19 445 VAL A C 1
ATOM 3645 O O . VAL A 1 445 ? 6.725 -5.613 -2.778 1.00 82.19 445 VAL A O 1
ATOM 3648 N N . ARG A 1 446 ? 8.872 -5.832 -3.355 1.00 84.50 446 ARG A N 1
ATOM 3649 C CA . ARG A 1 446 ? 9.154 -7.037 -2.570 1.00 84.50 446 ARG A CA 1
ATOM 3650 C C . ARG A 1 446 ? 10.210 -6.702 -1.522 1.00 84.50 446 ARG A C 1
ATOM 3652 O O . ARG A 1 446 ? 11.394 -6.975 -1.713 1.00 84.50 446 ARG A O 1
ATOM 3659 N N . ARG A 1 447 ? 9.820 -5.964 -0.477 1.00 82.00 447 ARG A N 1
ATOM 3660 C CA . ARG A 1 447 ? 10.743 -5.671 0.625 1.00 82.00 447 ARG A CA 1
ATOM 3661 C C . ARG A 1 447 ? 10.703 -6.796 1.657 1.00 82.00 447 ARG A C 1
ATOM 3663 O O . ARG A 1 447 ? 9.648 -7.151 2.157 1.00 82.00 447 ARG A O 1
ATOM 3670 N N . PHE A 1 448 ? 11.874 -7.309 2.015 1.00 83.12 448 PHE A N 1
ATOM 3671 C CA . PHE A 1 448 ? 12.092 -8.030 3.262 1.00 83.12 448 PHE A CA 1
ATOM 3672 C C . PHE A 1 448 ? 11.649 -7.177 4.460 1.00 83.12 448 PHE A C 1
ATOM 3674 O O . PHE A 1 448 ? 12.203 -6.092 4.681 1.00 83.12 448 PHE A O 1
ATOM 3681 N N . ILE A 1 449 ? 10.699 -7.710 5.226 1.00 86.62 449 ILE A N 1
ATOM 3682 C CA . ILE A 1 449 ? 10.349 -7.301 6.588 1.00 86.62 449 ILE A CA 1
ATOM 3683 C C . ILE A 1 449 ? 10.988 -8.314 7.543 1.00 86.62 449 ILE A C 1
ATOM 3685 O O . ILE A 1 449 ? 11.031 -9.507 7.238 1.00 86.62 449 ILE A O 1
ATOM 3689 N N . ARG A 1 450 ? 11.530 -7.848 8.671 1.00 87.75 450 ARG A N 1
ATOM 3690 C CA . ARG A 1 450 ? 12.119 -8.731 9.681 1.00 87.75 450 ARG A CA 1
ATOM 3691 C C . ARG A 1 450 ? 10.995 -9.368 10.501 1.00 87.75 450 ARG A C 1
ATOM 3693 O O . ARG A 1 450 ? 10.070 -8.674 10.904 1.00 87.75 450 ARG A O 1
ATOM 3700 N N . ASP A 1 451 ? 11.082 -10.672 10.757 1.00 88.19 451 ASP A N 1
ATOM 3701 C CA . ASP A 1 451 ? 10.153 -11.349 11.668 1.00 88.19 451 ASP A CA 1
ATOM 3702 C C . ASP A 1 451 ? 10.512 -11.004 13.123 1.00 88.19 451 ASP A C 1
ATOM 3704 O O . ASP A 1 451 ? 11.282 -11.704 13.785 1.00 88.19 451 ASP A O 1
ATOM 3708 N N . ASP A 1 452 ? 9.984 -9.872 13.587 1.00 90.31 452 ASP A N 1
ATOM 3709 C CA . ASP A 1 452 ? 10.142 -9.355 14.950 1.00 90.31 452 ASP A CA 1
ATOM 3710 C C . ASP A 1 452 ? 9.030 -9.823 15.905 1.00 90.31 452 ASP A C 1
ATOM 3712 O O . ASP A 1 452 ? 8.906 -9.300 17.012 1.00 90.31 452 ASP A O 1
ATOM 3716 N N . ARG A 1 453 ? 8.249 -10.845 15.520 1.00 92.62 453 ARG A N 1
ATOM 3717 C CA . ARG A 1 453 ? 7.309 -11.504 16.438 1.00 92.62 453 ARG A CA 1
ATOM 3718 C C . ARG A 1 453 ? 8.024 -12.083 17.650 1.00 92.62 453 ARG A C 1
ATOM 3720 O O . ARG A 1 453 ? 9.193 -12.474 17.581 1.00 92.62 453 ARG A O 1
ATOM 3727 N N . ASP A 1 454 ? 7.269 -12.218 18.733 1.00 94.06 454 ASP A N 1
ATOM 3728 C CA . ASP A 1 454 ? 7.704 -12.914 19.938 1.00 94.06 454 ASP A CA 1
ATOM 3729 C C . ASP A 1 454 ? 8.211 -14.333 19.608 1.00 94.06 454 ASP A C 1
ATOM 3731 O O . ASP A 1 454 ? 7.634 -15.066 18.797 1.00 94.06 454 ASP A O 1
ATOM 3735 N N . GLU A 1 455 ? 9.307 -14.734 20.251 1.00 94.00 455 GLU A N 1
ATOM 3736 C CA . GLU A 1 455 ? 9.930 -16.047 20.062 1.00 94.00 455 GLU A CA 1
ATOM 3737 C C . GLU A 1 455 ? 9.011 -17.217 20.445 1.00 94.00 455 GLU A C 1
ATOM 3739 O O . GLU A 1 455 ? 9.234 -18.337 19.982 1.00 94.00 455 GLU A O 1
ATOM 3744 N N . ARG A 1 456 ? 7.966 -16.984 21.251 1.00 94.31 456 ARG A N 1
ATOM 3745 C CA . ARG A 1 456 ? 6.878 -17.943 21.490 1.00 94.31 456 ARG A CA 1
ATOM 3746 C C . ARG A 1 456 ? 6.134 -18.244 20.189 1.00 94.31 456 ARG A C 1
ATOM 3748 O O . ARG A 1 456 ? 6.103 -19.402 19.780 1.00 94.31 456 ARG A O 1
ATOM 3755 N N . CYS A 1 457 ? 5.657 -17.221 19.472 1.00 94.50 457 CYS A N 1
ATOM 3756 C CA . CYS A 1 457 ? 4.937 -17.382 18.201 1.00 94.50 457 CYS A CA 1
ATOM 3757 C C . CYS A 1 457 ? 5.733 -18.156 17.145 1.00 94.50 457 CYS A C 1
ATOM 3759 O O . CYS A 1 457 ? 5.173 -18.995 16.441 1.00 94.50 457 CYS A O 1
ATOM 3761 N N . LYS A 1 458 ? 7.045 -17.907 17.053 1.00 92.69 458 LYS A N 1
ATOM 3762 C CA . LYS A 1 458 ? 7.945 -18.581 16.098 1.00 92.69 458 LYS A CA 1
ATOM 3763 C C . LYS A 1 458 ? 8.170 -20.067 16.404 1.00 92.69 458 LYS A C 1
ATOM 3765 O O . LYS A 1 458 ? 8.602 -20.808 15.525 1.00 92.69 458 LYS A O 1
ATOM 3770 N N . LYS A 1 459 ? 7.906 -20.505 17.641 1.00 93.50 459 LYS A N 1
ATOM 3771 C CA . LYS A 1 459 ? 8.067 -21.899 18.092 1.00 93.50 459 LYS A CA 1
ATOM 3772 C C . LYS A 1 459 ? 6.779 -22.718 17.996 1.00 93.50 459 LYS A C 1
ATOM 3774 O O . LYS A 1 459 ? 6.858 -23.946 18.062 1.00 93.50 459 LYS A O 1
ATOM 3779 N N . ILE A 1 460 ? 5.618 -22.075 17.839 1.00 92.06 460 ILE A N 1
ATOM 3780 C CA . ILE A 1 460 ? 4.339 -22.774 17.681 1.00 92.06 460 ILE A CA 1
ATOM 3781 C C . ILE A 1 460 ? 4.356 -23.565 16.371 1.00 92.06 460 ILE A C 1
ATOM 3783 O O . ILE A 1 460 ? 4.686 -23.044 15.306 1.00 92.06 460 ILE A O 1
ATOM 3787 N N . LYS A 1 461 ? 3.967 -24.838 16.458 1.00 91.50 461 LYS A N 1
ATOM 3788 C CA . LYS A 1 461 ? 3.693 -25.687 15.299 1.00 91.50 461 LYS A CA 1
ATOM 3789 C C . LYS A 1 461 ? 2.188 -25.841 15.165 1.00 91.50 461 LYS A C 1
ATOM 3791 O O . LYS A 1 461 ? 1.530 -26.273 16.107 1.00 91.50 461 LYS A O 1
ATOM 3796 N N . TYR A 1 462 ? 1.666 -25.496 13.999 1.00 89.31 462 TYR A N 1
ATOM 3797 C CA . TYR A 1 462 ? 0.257 -25.661 13.664 1.00 89.31 462 TYR A CA 1
ATOM 3798 C C . TYR A 1 462 ? 0.048 -27.023 13.000 1.00 89.31 462 TYR A C 1
ATOM 3800 O O . TYR A 1 462 ? 0.922 -27.494 12.270 1.00 89.31 462 TYR A O 1
ATOM 3808 N N . ASN A 1 463 ? -1.097 -27.656 13.257 1.00 86.69 463 ASN A N 1
ATOM 3809 C CA . ASN A 1 463 ? -1.469 -28.889 12.569 1.00 86.69 463 ASN A CA 1
ATOM 3810 C C . ASN A 1 463 ? -1.618 -28.622 11.065 1.00 86.69 463 ASN A C 1
ATOM 3812 O O . ASN A 1 463 ? -2.110 -27.566 10.665 1.00 86.69 463 ASN A O 1
ATOM 3816 N N . GLU A 1 464 ? -1.215 -29.584 10.234 1.00 86.88 464 GLU A N 1
ATOM 3817 C CA . GLU A 1 464 ? -1.475 -29.509 8.798 1.00 86.88 464 GLU A CA 1
ATOM 3818 C C . GLU A 1 464 ? -2.984 -29.526 8.545 1.00 86.88 464 GLU A C 1
ATOM 3820 O O . GLU A 1 464 ? -3.701 -30.400 9.030 1.00 86.88 464 GLU A O 1
ATOM 3825 N N . THR A 1 465 ? -3.452 -28.551 7.773 1.00 92.56 465 THR A N 1
ATOM 3826 C CA . THR A 1 465 ? -4.860 -28.383 7.419 1.00 92.56 465 THR A CA 1
ATOM 3827 C C . THR A 1 465 ? -5.062 -28.588 5.924 1.00 92.56 465 THR A C 1
ATOM 3829 O O . THR A 1 465 ? -4.172 -28.329 5.113 1.00 92.56 465 THR A O 1
ATOM 3832 N N . GLN A 1 466 ? -6.255 -29.044 5.550 1.00 92.94 466 GLN A N 1
ATOM 3833 C CA . GLN A 1 466 ? -6.688 -29.091 4.154 1.00 92.94 466 GLN A CA 1
ATOM 3834 C C . GLN A 1 466 ? -7.383 -27.791 3.715 1.00 92.94 466 GLN A C 1
ATOM 3836 O O . GLN A 1 466 ? -7.852 -27.722 2.576 1.00 92.94 466 GLN A O 1
ATOM 3841 N N . LEU A 1 467 ? -7.507 -26.784 4.586 1.00 97.50 467 LEU A N 1
ATOM 3842 C CA . LEU A 1 467 ? -8.062 -25.481 4.230 1.00 97.50 467 LEU A CA 1
ATOM 3843 C C . LEU A 1 467 ? -7.082 -24.664 3.381 1.00 97.50 467 LEU A C 1
ATOM 3845 O O . LEU A 1 467 ? -5.889 -24.587 3.660 1.00 97.50 467 LEU A O 1
ATOM 3849 N N . ASP A 1 468 ? -7.631 -24.011 2.365 1.00 97.75 468 ASP A N 1
ATOM 3850 C CA . ASP A 1 468 ? -6.988 -22.987 1.553 1.00 97.75 468 ASP A CA 1
ATOM 3851 C C . ASP A 1 468 ? -7.817 -21.691 1.595 1.00 97.75 468 ASP A C 1
ATOM 3853 O O . ASP A 1 468 ? -8.983 -21.686 2.010 1.00 97.75 468 ASP A O 1
ATOM 3857 N N . THR A 1 469 ? -7.213 -20.573 1.189 1.00 98.62 469 THR A N 1
ATOM 3858 C CA . THR A 1 469 ? -7.868 -19.259 1.145 1.00 98.62 469 THR A CA 1
ATOM 3859 C C . THR A 1 469 ? -7.878 -18.635 -0.249 1.00 98.62 469 THR A C 1
ATOM 3861 O O . THR A 1 469 ? -6.868 -18.627 -0.961 1.00 98.62 469 THR A O 1
ATOM 3864 N N . SER A 1 470 ? -9.028 -18.074 -0.629 1.00 98.88 470 SER A N 1
ATOM 3865 C CA . SER A 1 470 ? -9.117 -17.030 -1.651 1.00 98.88 470 SER A CA 1
ATOM 3866 C C . SER A 1 470 ? -8.893 -15.674 -0.976 1.00 98.88 470 SER A C 1
ATOM 3868 O O . SER A 1 470 ? -9.752 -15.194 -0.232 1.00 98.88 470 SER A O 1
ATOM 3870 N N . VAL A 1 471 ? -7.759 -15.033 -1.259 1.00 98.88 471 VAL A N 1
ATOM 3871 C CA . VAL A 1 471 ? -7.435 -13.703 -0.728 1.00 98.88 471 VAL A CA 1
ATOM 3872 C C . VAL A 1 471 ? -8.100 -12.634 -1.594 1.00 98.88 471 VAL A C 1
ATOM 3874 O O . VAL A 1 471 ? -7.795 -12.519 -2.778 1.00 98.88 471 VAL A O 1
ATOM 3877 N N . ILE A 1 472 ? -9.006 -11.838 -1.032 1.00 98.88 472 ILE A N 1
ATOM 3878 C CA . ILE A 1 472 ? -9.780 -10.818 -1.749 1.00 98.88 472 ILE A CA 1
ATOM 3879 C C . ILE A 1 472 ? -9.256 -9.432 -1.365 1.00 98.88 472 ILE A C 1
ATOM 3881 O O . ILE A 1 472 ? -9.371 -9.018 -0.212 1.00 98.88 472 ILE A O 1
ATOM 3885 N N . ILE A 1 473 ? -8.715 -8.708 -2.348 1.00 98.81 473 ILE A N 1
ATOM 3886 C CA . ILE A 1 473 ? -8.171 -7.353 -2.192 1.00 98.81 473 ILE A CA 1
ATOM 3887 C C . ILE A 1 473 ? -9.025 -6.386 -3.009 1.00 98.81 473 ILE A C 1
ATOM 3889 O O . ILE A 1 473 ? -9.091 -6.476 -4.237 1.00 98.81 473 ILE A O 1
ATOM 3893 N N . ILE A 1 474 ? -9.655 -5.433 -2.330 1.00 97.75 474 ILE A N 1
ATOM 3894 C CA . ILE A 1 474 ? -10.463 -4.388 -2.958 1.00 97.75 474 ILE A CA 1
ATOM 3895 C C . ILE A 1 474 ? -9.607 -3.130 -3.082 1.00 97.75 474 ILE A C 1
ATOM 3897 O O . ILE A 1 474 ? -8.890 -2.751 -2.151 1.00 97.75 474 ILE A O 1
ATOM 3901 N N . PHE A 1 475 ? -9.683 -2.465 -4.232 1.00 97.19 475 PHE A N 1
ATOM 3902 C CA . PHE A 1 475 ? -8.996 -1.197 -4.435 1.00 97.19 475 PHE A CA 1
ATOM 3903 C C . PHE A 1 475 ? -9.822 -0.222 -5.275 1.00 97.19 475 PHE A C 1
ATOM 3905 O O . PHE A 1 475 ? -10.587 -0.602 -6.160 1.00 97.19 475 PHE A O 1
ATOM 3912 N N . TYR A 1 476 ? -9.630 1.060 -4.982 1.00 94.75 476 TYR A N 1
ATOM 3913 C CA . TYR A 1 476 ? -10.132 2.187 -5.753 1.00 94.75 476 TYR A CA 1
ATOM 3914 C C . TYR A 1 476 ? -9.056 3.269 -5.698 1.00 94.75 476 TYR A C 1
ATOM 3916 O O . TYR A 1 476 ? -8.722 3.732 -4.613 1.00 94.75 476 TYR A O 1
ATOM 3924 N N . ASN A 1 477 ? -8.473 3.638 -6.840 1.00 93.75 477 ASN A N 1
ATOM 3925 C CA . ASN A 1 477 ? -7.437 4.679 -6.933 1.00 93.75 477 ASN A CA 1
ATOM 3926 C C . ASN A 1 477 ? -6.203 4.480 -6.021 1.00 93.75 477 ASN A C 1
ATOM 3928 O O . ASN A 1 477 ? -5.555 5.443 -5.611 1.00 93.75 477 ASN A O 1
ATOM 3932 N N . GLU A 1 478 ? -5.836 3.229 -5.736 1.00 95.31 478 GLU A N 1
ATOM 3933 C CA . GLU A 1 478 ? -4.665 2.917 -4.915 1.00 95.31 478 GLU A CA 1
ATOM 3934 C C . GLU A 1 478 ? -3.332 3.219 -5.633 1.00 95.31 478 GLU A C 1
ATOM 3936 O O . GLU A 1 478 ? -3.196 3.140 -6.865 1.00 95.31 478 GLU A O 1
ATOM 3941 N N . ALA A 1 479 ? -2.309 3.542 -4.845 1.00 93.31 479 ALA A N 1
ATOM 3942 C CA . ALA A 1 479 ? -0.958 3.731 -5.342 1.00 93.31 479 ALA A CA 1
ATOM 3943 C C . ALA A 1 479 ? -0.363 2.429 -5.905 1.00 93.31 479 ALA A C 1
ATOM 3945 O O . ALA A 1 479 ? -0.344 1.392 -5.239 1.00 93.31 479 ALA A O 1
ATOM 3946 N N . TRP A 1 480 ? 0.229 2.506 -7.104 1.00 90.12 480 TRP A N 1
ATOM 3947 C CA . TRP A 1 480 ? 0.775 1.353 -7.837 1.00 90.12 480 TRP A CA 1
ATOM 3948 C C . TRP A 1 480 ? 1.680 0.446 -6.990 1.00 90.12 480 TRP A C 1
ATOM 3950 O O . TRP A 1 480 ? 1.457 -0.761 -6.907 1.00 90.12 480 TRP A O 1
ATOM 3960 N N . LYS A 1 481 ? 2.703 1.019 -6.340 1.00 90.94 481 LYS A N 1
ATOM 3961 C CA . LYS A 1 481 ? 3.643 0.232 -5.530 1.00 90.94 481 LYS A CA 1
ATOM 3962 C C . LYS A 1 481 ? 3.028 -0.316 -4.249 1.00 90.94 481 LYS A C 1
ATOM 3964 O O . LYS A 1 481 ? 3.477 -1.366 -3.810 1.00 90.94 481 LYS A O 1
ATOM 3969 N N . THR A 1 482 ? 2.031 0.355 -3.678 1.00 94.38 482 THR A N 1
ATOM 3970 C CA . THR A 1 482 ? 1.351 -0.106 -2.462 1.00 94.38 482 THR A CA 1
ATOM 3971 C C . THR A 1 482 ? 0.511 -1.343 -2.769 1.00 94.38 482 THR A C 1
ATOM 3973 O O . THR A 1 482 ? 0.788 -2.404 -2.215 1.00 94.38 482 THR A O 1
ATOM 3976 N N . LEU A 1 483 ? -0.382 -1.248 -3.763 1.00 97.31 483 LEU A N 1
ATOM 3977 C CA . LEU A 1 483 ? -1.202 -2.368 -4.236 1.00 97.31 483 LEU A CA 1
ATOM 3978 C C . LEU A 1 483 ? -0.344 -3.586 -4.606 1.00 97.31 483 LEU A C 1
ATOM 3980 O O . LEU A 1 483 ? -0.615 -4.703 -4.165 1.00 97.31 483 LEU A O 1
ATOM 3984 N N . LEU A 1 484 ? 0.722 -3.384 -5.390 1.00 94.56 484 LEU A N 1
ATOM 3985 C CA . LEU A 1 484 ? 1.600 -4.490 -5.768 1.00 94.56 484 LEU A CA 1
ATOM 3986 C C . LEU A 1 484 ? 2.396 -5.058 -4.588 1.00 94.56 484 LEU A C 1
ATOM 3988 O O . LEU A 1 484 ? 2.659 -6.259 -4.585 1.00 94.56 484 LEU A O 1
ATOM 3992 N N . ARG A 1 485 ? 2.776 -4.241 -3.596 1.00 94.50 485 ARG A N 1
ATOM 3993 C CA . ARG A 1 485 ? 3.481 -4.723 -2.398 1.00 94.50 485 ARG A CA 1
ATOM 3994 C C . ARG A 1 485 ? 2.582 -5.629 -1.565 1.00 94.50 485 ARG A C 1
ATOM 3996 O O . ARG A 1 485 ? 3.051 -6.676 -1.137 1.00 94.50 485 ARG A O 1
ATOM 4003 N N . THR A 1 486 ? 1.290 -5.319 -1.451 1.00 98.25 486 THR A N 1
ATOM 4004 C CA . THR A 1 486 ? 0.309 -6.227 -0.836 1.00 98.25 486 THR A CA 1
ATOM 4005 C C . THR A 1 486 ? 0.176 -7.536 -1.609 1.00 98.25 486 THR A C 1
ATOM 4007 O O . THR A 1 486 ? 0.333 -8.605 -1.023 1.00 98.25 486 THR A O 1
ATOM 4010 N N . VAL A 1 487 ? -0.031 -7.481 -2.931 1.00 96.38 487 VAL A N 1
ATOM 4011 C CA . VAL A 1 487 ? -0.151 -8.693 -3.768 1.00 96.38 487 VAL A CA 1
ATOM 4012 C C . VAL A 1 487 ? 1.086 -9.581 -3.658 1.00 96.38 487 VAL A C 1
ATOM 4014 O O . VAL A 1 487 ? 0.967 -10.795 -3.508 1.00 96.38 487 VAL A O 1
ATOM 4017 N N . HIS A 1 488 ? 2.278 -8.990 -3.715 1.00 94.31 488 HIS A N 1
ATOM 4018 C CA . HIS A 1 488 ? 3.513 -9.749 -3.592 1.00 94.31 488 HIS A CA 1
ATOM 4019 C C . HIS A 1 488 ? 3.770 -10.260 -2.183 1.00 94.31 488 HIS A C 1
ATOM 4021 O O . HIS A 1 488 ? 4.147 -11.413 -2.043 1.00 94.31 488 HIS A O 1
ATOM 4027 N N . SER A 1 489 ? 3.485 -9.470 -1.151 1.00 94.44 489 SER A N 1
ATOM 4028 C CA . SER A 1 489 ? 3.595 -9.928 0.230 1.00 94.44 489 SER A CA 1
ATOM 4029 C C . SER A 1 489 ? 2.713 -11.157 0.492 1.00 94.44 489 SER A C 1
ATOM 4031 O O . SER A 1 489 ? 3.195 -12.123 1.075 1.00 94.44 489 SER A O 1
ATOM 4033 N N . VAL A 1 490 ? 1.487 -11.205 -0.045 1.00 96.19 490 VAL A N 1
ATOM 4034 C CA . VAL A 1 490 ? 0.641 -12.412 0.015 1.00 96.19 490 VAL A CA 1
ATOM 4035 C C . VAL A 1 490 ? 1.265 -13.586 -0.750 1.00 96.19 490 VAL A C 1
ATOM 4037 O O . VAL A 1 490 ? 1.309 -14.692 -0.214 1.00 96.19 490 VAL A O 1
ATOM 4040 N N . LEU A 1 491 ? 1.757 -13.366 -1.978 1.00 90.69 491 LEU A N 1
ATOM 4041 C CA . LEU A 1 491 ? 2.371 -14.418 -2.807 1.00 90.69 491 LEU A CA 1
ATOM 4042 C C . LEU A 1 491 ? 3.666 -14.989 -2.210 1.00 90.69 491 LEU A C 1
ATOM 4044 O O . LEU A 1 491 ? 3.939 -16.173 -2.390 1.00 90.69 491 LEU A O 1
ATOM 4048 N N . ASP A 1 492 ? 4.466 -14.146 -1.559 1.00 88.75 492 ASP A N 1
ATOM 4049 C CA . ASP A 1 492 ? 5.813 -14.480 -1.094 1.00 88.75 492 ASP A CA 1
ATOM 4050 C C . ASP A 1 492 ? 5.824 -14.952 0.379 1.00 88.75 492 ASP A C 1
ATOM 4052 O O . ASP A 1 492 ? 6.704 -15.724 0.754 1.00 88.75 492 ASP A O 1
ATOM 4056 N N . MET A 1 493 ? 4.842 -14.546 1.205 1.00 90.88 493 MET A N 1
ATOM 4057 C CA . MET A 1 493 ? 4.730 -14.926 2.632 1.00 90.88 493 MET A CA 1
ATOM 4058 C C . MET A 1 493 ? 3.692 -16.023 2.920 1.00 90.88 493 MET A C 1
ATOM 4060 O O . MET A 1 493 ? 3.542 -16.431 4.070 1.00 90.88 493 MET A O 1
ATOM 4064 N N . THR A 1 494 ? 2.969 -16.507 1.905 1.00 91.06 494 THR A N 1
ATOM 4065 C CA . THR A 1 494 ? 2.014 -17.620 2.043 1.00 91.06 494 THR A CA 1
ATOM 4066 C C . THR A 1 494 ? 2.561 -18.890 1.405 1.00 91.06 494 THR A C 1
ATOM 4068 O O . THR A 1 494 ? 2.923 -18.889 0.229 1.00 91.06 494 THR A O 1
ATOM 4071 N N . ASN A 1 495 ? 2.543 -20.010 2.134 1.00 89.19 495 ASN A N 1
ATOM 4072 C CA . ASN A 1 495 ? 2.837 -21.316 1.544 1.00 89.19 495 ASN A CA 1
ATOM 4073 C C . ASN A 1 495 ? 1.866 -21.598 0.365 1.00 89.19 495 ASN A C 1
ATOM 4075 O O . ASN A 1 495 ? 0.648 -21.563 0.568 1.00 89.19 495 ASN A O 1
ATOM 4079 N N . PRO A 1 496 ? 2.358 -21.923 -0.851 1.00 89.31 496 PRO A N 1
ATOM 4080 C CA . PRO A 1 496 ? 1.521 -22.140 -2.032 1.00 89.31 496 PRO A CA 1
ATOM 4081 C C . PRO A 1 496 ? 0.402 -23.181 -1.903 1.00 89.31 496 PRO A C 1
ATOM 4083 O O . PRO A 1 496 ? -0.502 -23.150 -2.742 1.00 89.31 496 PRO A O 1
ATOM 4086 N N . GLN A 1 497 ? 0.448 -24.083 -0.914 1.00 90.00 497 GLN A N 1
ATOM 4087 C CA . GLN A 1 497 ? -0.633 -25.042 -0.637 1.00 90.00 497 GLN A CA 1
ATOM 4088 C C . GLN A 1 497 ? -1.861 -24.399 0.030 1.00 90.00 497 GLN A C 1
ATOM 4090 O O . GLN A 1 497 ? -2.974 -24.859 -0.189 1.00 90.00 497 GLN A O 1
ATOM 4095 N N . TYR A 1 498 ? -1.664 -23.317 0.792 1.00 95.50 498 TYR A N 1
ATOM 4096 C CA . TYR A 1 498 ? -2.721 -22.621 1.533 1.00 95.50 498 TYR A CA 1
ATOM 4097 C C . TYR A 1 498 ? -3.338 -21.448 0.757 1.00 95.50 498 TYR A C 1
ATOM 4099 O O . TYR A 1 498 ? -4.425 -20.992 1.097 1.00 95.50 498 TYR A O 1
ATOM 4107 N N . LEU A 1 499 ? -2.686 -20.961 -0.302 1.00 97.25 499 LEU A N 1
ATOM 4108 C CA . LEU A 1 499 ? -3.241 -19.927 -1.180 1.00 97.25 499 LEU A CA 1
ATOM 4109 C C . LEU A 1 499 ? -3.979 -20.568 -2.359 1.00 97.25 499 LEU A C 1
ATOM 4111 O O . LEU A 1 499 ? -3.327 -21.062 -3.279 1.00 97.25 499 LEU A O 1
ATOM 4115 N N . ALA A 1 500 ? -5.309 -20.516 -2.392 1.00 98.00 500 ALA A N 1
ATOM 4116 C CA . ALA A 1 500 ? -6.076 -20.917 -3.573 1.00 98.00 500 ALA A CA 1
ATOM 4117 C C . ALA A 1 500 ? -5.840 -19.915 -4.716 1.00 98.00 500 ALA A C 1
ATOM 4119 O O . ALA A 1 500 ? -5.378 -20.281 -5.799 1.00 98.00 500 ALA A O 1
ATOM 4120 N N . GLU A 1 501 ? -6.096 -18.633 -4.439 1.00 98.12 501 GLU A N 1
ATOM 4121 C CA . GLU A 1 501 ? -6.005 -17.526 -5.395 1.00 98.12 501 GLU A CA 1
ATOM 4122 C C . GLU A 1 501 ? -6.007 -16.151 -4.709 1.00 98.12 501 GLU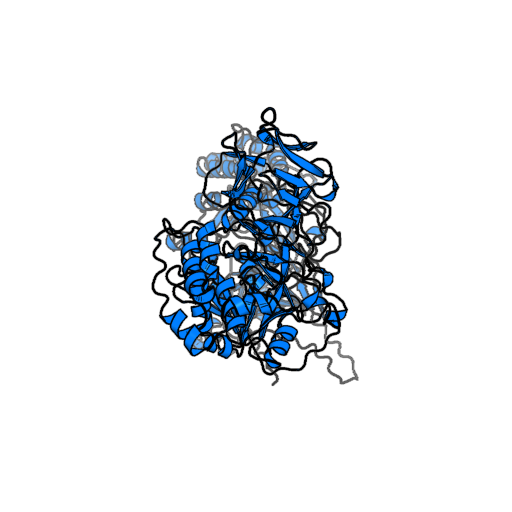 A C 1
ATOM 4124 O O . GLU A 1 501 ? -6.399 -16.020 -3.552 1.00 98.12 501 GLU A O 1
ATOM 4129 N N . ILE A 1 502 ? -5.606 -15.116 -5.451 1.00 98.75 502 ILE A N 1
ATOM 4130 C CA . ILE A 1 502 ? -5.738 -13.702 -5.091 1.00 98.75 502 ILE A CA 1
ATOM 4131 C C . ILE A 1 502 ? -6.716 -13.043 -6.070 1.00 98.75 502 ILE A C 1
ATOM 4133 O O . ILE A 1 502 ? -6.535 -13.111 -7.288 1.00 98.75 502 ILE A O 1
ATOM 4137 N N . ILE A 1 503 ? -7.739 -12.380 -5.537 1.00 98.75 503 ILE A N 1
ATOM 4138 C CA . ILE A 1 503 ? -8.824 -11.736 -6.277 1.00 98.75 503 ILE A CA 1
ATOM 4139 C C . ILE A 1 503 ? -8.715 -10.227 -6.085 1.00 98.75 503 ILE A C 1
ATOM 4141 O O . ILE A 1 503 ? -9.063 -9.700 -5.030 1.00 98.75 503 ILE A O 1
ATOM 4145 N N . LEU A 1 504 ? -8.242 -9.526 -7.111 1.00 98.75 504 LEU A N 1
ATOM 4146 C CA . LEU A 1 504 ? -8.216 -8.067 -7.129 1.00 98.75 504 LEU A CA 1
ATOM 4147 C C . LEU A 1 504 ? -9.560 -7.550 -7.639 1.00 98.75 504 LEU A C 1
ATOM 4149 O O . LEU A 1 504 ? -9.938 -7.846 -8.773 1.00 98.75 504 LEU A O 1
ATOM 4153 N N . VAL A 1 505 ? -10.277 -6.777 -6.827 1.00 98.44 505 VAL A N 1
ATOM 4154 C CA . VAL A 1 505 ? -11.549 -6.155 -7.219 1.00 98.44 505 VAL A CA 1
ATOM 4155 C C . VAL A 1 505 ? -11.348 -4.650 -7.345 1.00 98.44 505 VAL A C 1
ATOM 4157 O O . VAL A 1 505 ? -11.219 -3.940 -6.348 1.00 98.44 505 VAL A O 1
ATOM 4160 N N . ASP A 1 506 ? -11.313 -4.182 -8.589 1.00 98.12 506 ASP A N 1
ATOM 4161 C CA . ASP A 1 506 ? -11.252 -2.766 -8.938 1.00 98.12 506 ASP A CA 1
ATOM 4162 C C . ASP A 1 506 ? -12.654 -2.147 -8.868 1.00 98.12 506 ASP A C 1
ATOM 4164 O O . ASP A 1 506 ? -13.503 -2.416 -9.728 1.00 98.12 506 ASP A O 1
ATOM 4168 N N . ASP A 1 507 ? -12.903 -1.300 -7.869 1.00 96.19 507 ASP A N 1
ATOM 4169 C CA . ASP A 1 507 ? -14.186 -0.608 -7.696 1.00 96.19 507 ASP A CA 1
ATOM 4170 C C . ASP A 1 507 ? -14.288 0.662 -8.566 1.00 96.19 507 ASP A C 1
ATOM 4172 O O . ASP A 1 507 ? -14.600 1.753 -8.091 1.00 96.19 507 ASP A O 1
ATOM 4176 N N . ALA A 1 508 ? -14.023 0.498 -9.866 1.00 95.25 508 ALA A N 1
ATOM 4177 C CA . ALA A 1 508 ? -14.029 1.536 -10.901 1.00 95.25 508 ALA A CA 1
ATOM 4178 C C . ALA A 1 508 ? -12.985 2.657 -10.698 1.00 95.25 508 ALA A C 1
ATOM 4180 O O . ALA A 1 508 ? -13.308 3.846 -10.770 1.00 95.25 508 ALA A O 1
ATOM 4181 N N . SER A 1 509 ? -11.721 2.285 -10.466 1.00 94.38 509 SER A N 1
ATOM 4182 C CA . SER A 1 509 ? -10.595 3.230 -10.428 1.00 94.38 509 SER A CA 1
ATOM 4183 C C . SER A 1 509 ? -10.449 4.020 -11.734 1.00 94.38 509 SER A C 1
ATOM 4185 O O . SER A 1 509 ? -10.603 3.475 -12.827 1.00 94.38 509 SER A O 1
ATOM 4187 N N . ASN A 1 510 ? -10.049 5.290 -11.630 1.00 88.69 510 ASN A N 1
ATOM 4188 C CA . ASN A 1 510 ? -9.810 6.174 -12.777 1.00 88.69 510 ASN A CA 1
ATOM 4189 C C . ASN A 1 510 ? -8.322 6.511 -13.022 1.00 88.69 510 ASN A C 1
ATOM 4191 O O . ASN A 1 510 ? -8.002 7.162 -14.017 1.00 88.69 510 ASN A O 1
ATOM 4195 N N . LEU A 1 511 ? -7.400 6.049 -12.166 1.00 83.00 511 LEU A N 1
ATOM 4196 C CA . LEU A 1 511 ? -5.960 6.255 -12.362 1.00 83.00 511 LEU A CA 1
ATOM 4197 C C . LEU A 1 511 ? -5.414 5.380 -13.516 1.00 83.00 511 LEU A C 1
ATOM 4199 O O . LEU A 1 511 ? -5.550 4.154 -13.457 1.00 83.00 511 LEU A O 1
ATOM 4203 N N . PRO A 1 512 ? -4.728 5.945 -14.535 1.00 80.81 512 PRO A N 1
ATOM 4204 C CA . PRO A 1 512 ? -4.311 5.197 -15.730 1.00 80.81 512 PRO A CA 1
ATOM 4205 C C . PRO A 1 512 ? -3.425 3.965 -15.480 1.00 80.81 512 PRO A C 1
ATOM 4207 O O . PRO A 1 512 ? -3.487 2.996 -16.240 1.00 80.81 512 PRO A O 1
ATOM 4210 N N . HIS A 1 513 ? -2.609 3.956 -14.417 1.00 80.19 513 HIS A N 1
ATOM 4211 C CA . HIS A 1 513 ? -1.788 2.787 -14.067 1.00 80.19 513 HIS A CA 1
ATOM 4212 C C . HIS A 1 513 ? -2.615 1.592 -13.580 1.00 80.19 513 HIS A C 1
ATOM 4214 O O . HIS A 1 513 ? -2.172 0.456 -13.730 1.00 80.19 513 HIS A O 1
ATOM 4220 N N . LEU A 1 514 ? -3.820 1.819 -13.054 1.00 88.44 514 LEU A N 1
ATOM 4221 C CA . LEU A 1 514 ? -4.711 0.758 -12.581 1.00 88.44 514 LEU A CA 1
ATOM 4222 C C . LEU A 1 514 ? -5.512 0.096 -13.709 1.00 88.44 514 LEU A C 1
ATOM 4224 O O . LEU A 1 514 ? -6.050 -0.989 -13.498 1.00 88.44 514 LEU A O 1
ATOM 4228 N N . GLY A 1 515 ? -5.556 0.694 -14.906 1.00 89.50 515 GLY A N 1
ATOM 4229 C CA . GLY A 1 515 ? -6.180 0.133 -16.110 1.00 89.50 515 GLY A CA 1
ATOM 4230 C C . GLY A 1 515 ? -5.360 -0.997 -16.751 1.00 89.50 515 GLY A C 1
ATOM 4231 O O . GLY A 1 515 ? -4.899 -1.922 -16.075 1.00 89.50 515 GLY A O 1
ATOM 4232 N N . ASP A 1 516 ? -5.156 -0.936 -18.068 1.00 79.38 516 ASP A N 1
ATOM 4233 C CA . ASP A 1 516 ? -4.473 -1.990 -18.840 1.00 79.38 516 ASP A CA 1
ATOM 4234 C C . ASP A 1 516 ? -3.074 -2.335 -18.310 1.00 79.38 516 ASP A C 1
ATOM 4236 O O . ASP A 1 516 ? -2.666 -3.496 -18.344 1.00 79.38 516 ASP A O 1
ATOM 4240 N N . THR A 1 517 ? -2.352 -1.353 -17.763 1.00 80.56 517 THR A N 1
ATOM 4241 C CA . THR A 1 517 ? -1.020 -1.551 -17.169 1.00 80.56 517 THR A CA 1
ATOM 4242 C C . THR A 1 517 ? -1.055 -2.574 -16.028 1.00 80.56 517 THR A C 1
ATOM 4244 O O . THR A 1 517 ? -0.234 -3.494 -16.004 1.00 80.56 517 THR A O 1
ATOM 4247 N N . LEU A 1 518 ? -2.042 -2.480 -15.127 1.00 84.44 518 LEU A N 1
ATOM 4248 C CA . LEU A 1 518 ? -2.251 -3.459 -14.060 1.00 84.44 518 LEU A CA 1
ATOM 4249 C C . LEU A 1 518 ? -2.711 -4.809 -14.616 1.00 84.44 518 LEU A C 1
ATOM 4251 O O . LEU A 1 518 ? -2.200 -5.840 -14.191 1.00 84.44 518 LEU A O 1
ATOM 4255 N N . ALA A 1 519 ? -3.618 -4.825 -15.597 1.00 78.88 519 ALA A N 1
ATOM 4256 C CA . ALA A 1 519 ? -4.104 -6.074 -16.193 1.00 78.88 519 ALA A CA 1
ATOM 4257 C C . ALA A 1 519 ? -2.973 -6.878 -16.867 1.00 78.88 519 ALA A C 1
ATOM 4259 O O . ALA A 1 519 ? -2.875 -8.094 -16.687 1.00 78.88 519 ALA A O 1
ATOM 4260 N N . VAL A 1 520 ? -2.074 -6.201 -17.591 1.00 81.75 520 VAL A N 1
ATOM 4261 C CA . VAL A 1 520 ? -0.881 -6.809 -18.206 1.00 81.75 520 VAL A CA 1
ATOM 4262 C C . VAL A 1 520 ? 0.114 -7.303 -17.152 1.00 81.75 520 VAL A C 1
ATOM 4264 O O . VAL A 1 520 ? 0.767 -8.322 -17.380 1.00 81.75 520 VAL A O 1
ATOM 4267 N N . TYR A 1 521 ? 0.226 -6.623 -16.007 1.00 78.81 521 TYR A N 1
ATOM 4268 C CA . TYR A 1 521 ? 1.072 -7.061 -14.894 1.00 78.81 521 TYR A CA 1
ATOM 4269 C C . TYR A 1 521 ? 0.505 -8.309 -14.203 1.00 78.81 521 TYR A C 1
ATOM 4271 O O . TYR A 1 521 ? 1.183 -9.331 -14.116 1.00 78.81 521 TYR A O 1
ATOM 4279 N N . VAL A 1 522 ? -0.765 -8.252 -13.790 1.00 79.88 522 VAL A N 1
ATOM 4280 C CA . VAL A 1 522 ? -1.489 -9.336 -13.103 1.00 79.88 522 VAL A CA 1
ATOM 4281 C C . VAL A 1 522 ? -1.502 -10.615 -13.936 1.00 79.88 522 VAL A C 1
ATOM 4283 O O . VAL A 1 522 ? -1.252 -11.685 -13.395 1.00 79.88 522 VAL A O 1
ATOM 4286 N N . LYS A 1 523 ? -1.667 -10.518 -15.263 1.00 80.31 523 LYS A N 1
ATOM 4287 C CA . LYS A 1 523 ? -1.634 -11.674 -16.181 1.00 80.31 523 LYS A CA 1
ATOM 4288 C C . LYS A 1 523 ? -0.319 -12.4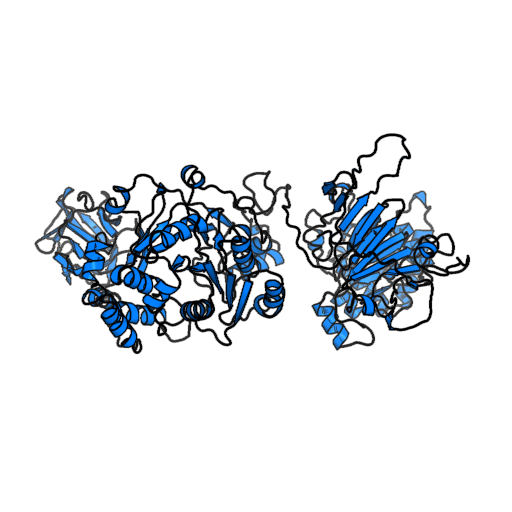78 -16.148 1.00 80.31 523 LYS A C 1
ATOM 4290 O O . LYS A 1 523 ? -0.289 -13.602 -16.644 1.00 80.31 523 LYS A O 1
ATOM 4295 N N . LYS A 1 524 ? 0.768 -11.925 -15.594 1.00 81.81 524 LYS A N 1
ATOM 4296 C CA . LYS A 1 524 ? 2.059 -12.617 -15.417 1.00 81.81 524 LYS A CA 1
ATOM 4297 C C . LYS A 1 524 ? 2.200 -13.317 -14.063 1.00 81.81 524 LYS A C 1
ATOM 4299 O O . LYS A 1 524 ? 3.151 -14.074 -13.879 1.00 81.81 524 LYS A O 1
ATOM 4304 N N . LEU A 1 525 ? 1.302 -13.048 -13.117 1.00 76.06 525 LEU A N 1
ATOM 4305 C CA . LEU A 1 525 ? 1.332 -13.615 -11.775 1.00 76.06 525 LEU A CA 1
ATOM 4306 C C . LEU A 1 525 ? 0.472 -14.879 -11.736 1.00 76.06 525 LEU A C 1
ATOM 4308 O O . LEU A 1 525 ? -0.699 -14.862 -12.109 1.00 76.06 525 LEU A O 1
ATOM 4312 N N . ASN A 1 526 ? 1.045 -15.987 -11.267 1.00 85.00 526 ASN A N 1
ATOM 4313 C CA . ASN A 1 526 ? 0.262 -17.194 -11.031 1.00 85.00 526 ASN A CA 1
ATOM 4314 C C . ASN A 1 526 ? -0.711 -16.968 -9.862 1.00 85.00 526 ASN A C 1
ATOM 4316 O O . ASN A 1 526 ? -0.385 -16.236 -8.929 1.00 85.00 526 ASN A O 1
ATOM 4320 N N . LYS A 1 527 ? -1.879 -17.615 -9.903 1.00 90.50 527 LYS A N 1
ATOM 4321 C CA . LYS A 1 527 ? -2.948 -17.512 -8.894 1.00 90.50 527 LYS A CA 1
ATOM 4322 C C . LYS A 1 527 ? -3.564 -16.111 -8.688 1.00 90.50 527 LYS A C 1
ATOM 4324 O O . LYS A 1 527 ? -4.392 -15.979 -7.797 1.00 90.50 527 LYS A O 1
ATOM 4329 N N . VAL A 1 528 ? -3.244 -15.082 -9.484 1.00 95.44 528 VAL A N 1
ATOM 4330 C CA . VAL A 1 528 ? -3.851 -13.736 -9.348 1.00 95.44 528 VAL A CA 1
ATOM 4331 C C . VAL A 1 528 ? -4.846 -13.457 -10.476 1.00 95.44 528 VAL A C 1
ATOM 4333 O O . VAL A 1 528 ? -4.503 -13.561 -11.654 1.00 95.44 528 VAL A O 1
ATOM 4336 N N . LYS A 1 529 ? -6.069 -13.045 -10.125 1.00 94.62 529 LYS A N 1
ATOM 4337 C CA . LYS A 1 529 ? -7.104 -12.580 -11.063 1.00 94.62 529 LYS A CA 1
ATOM 4338 C C . LYS A 1 529 ? -7.561 -11.161 -10.724 1.00 94.62 529 LYS A C 1
ATOM 4340 O O . LYS A 1 529 ? -7.458 -10.728 -9.581 1.00 94.62 529 LYS A O 1
ATOM 4345 N N . ILE A 1 530 ? -8.067 -10.439 -11.724 1.00 96.81 530 ILE A N 1
ATOM 4346 C CA . ILE A 1 530 ? -8.615 -9.085 -11.569 1.00 96.81 530 ILE A CA 1
ATOM 4347 C C . ILE A 1 530 ? -10.039 -9.012 -12.129 1.00 96.81 530 ILE A C 1
ATOM 4349 O O . ILE A 1 530 ? -10.290 -9.429 -13.259 1.00 96.81 530 ILE A O 1
ATOM 4353 N N . ILE A 1 531 ? -10.955 -8.471 -11.329 1.00 97.00 531 ILE A N 1
ATOM 4354 C CA . ILE A 1 531 ? -12.331 -8.113 -11.690 1.00 97.00 531 ILE A CA 1
ATOM 4355 C C . ILE A 1 531 ? -12.416 -6.586 -11.702 1.00 97.00 531 ILE A C 1
ATOM 4357 O O . ILE A 1 531 ? -11.759 -5.930 -10.893 1.00 97.00 531 ILE A O 1
ATOM 4361 N N . ARG A 1 532 ? -13.242 -6.014 -12.581 1.00 96.88 532 ARG A N 1
ATOM 4362 C CA . ARG A 1 532 ? -13.508 -4.571 -12.608 1.00 96.88 532 ARG A CA 1
ATOM 4363 C C . ARG A 1 532 ? -14.995 -4.277 -12.556 1.00 96.88 532 ARG A C 1
ATOM 4365 O O . ARG A 1 532 ? -15.786 -4.939 -13.227 1.00 96.88 532 ARG A O 1
ATOM 4372 N N . HIS A 1 533 ? -15.364 -3.262 -11.789 1.00 96.25 533 HIS A N 1
ATOM 4373 C CA . HIS A 1 533 ? -16.672 -2.635 -11.883 1.00 96.25 533 HIS A CA 1
ATOM 4374 C C . HIS A 1 533 ? -16.674 -1.525 -12.941 1.00 96.25 533 HIS A C 1
ATOM 4376 O O . HIS A 1 533 ? -15.738 -0.739 -13.030 1.00 96.25 533 HIS A O 1
ATOM 4382 N N . ASN A 1 534 ? -17.770 -1.415 -13.697 1.00 92.62 534 ASN A N 1
ATOM 4383 C CA . ASN A 1 534 ? -17.980 -0.316 -14.652 1.00 92.62 534 ASN A CA 1
ATOM 4384 C C . ASN A 1 534 ? -18.362 1.010 -13.962 1.00 92.62 534 ASN A C 1
ATOM 4386 O O . ASN A 1 534 ? -18.329 2.064 -14.587 1.00 92.62 534 ASN A O 1
ATOM 4390 N N . GLN A 1 535 ? -18.776 0.950 -12.694 1.00 92.69 535 GLN A N 1
ATOM 4391 C CA . GLN A 1 535 ? -19.165 2.089 -11.864 1.00 92.69 535 GLN A CA 1
ATOM 4392 C C . GLN A 1 535 ? -18.847 1.786 -10.398 1.00 92.69 535 GLN A C 1
ATOM 4394 O O . GLN A 1 535 ? -18.929 0.630 -9.984 1.00 92.69 535 GLN A O 1
ATOM 4399 N N . ARG A 1 536 ? -18.527 2.814 -9.611 1.00 91.69 536 ARG A N 1
ATOM 4400 C CA . ARG A 1 536 ? -18.144 2.664 -8.202 1.00 91.69 536 ARG A CA 1
ATOM 4401 C C . ARG A 1 536 ? -19.329 2.182 -7.352 1.00 91.69 536 ARG A C 1
ATOM 4403 O O . ARG A 1 536 ? -20.325 2.902 -7.194 1.00 91.69 536 ARG A O 1
ATOM 4410 N N . LYS A 1 537 ? -19.222 0.967 -6.809 1.00 91.00 537 LYS A N 1
ATOM 4411 C CA . LYS A 1 537 ? -20.262 0.313 -5.998 1.00 91.00 537 LYS A CA 1
ATOM 4412 C C . LYS A 1 537 ? -19.987 0.355 -4.493 1.00 91.00 537 LYS A C 1
ATOM 4414 O O . LYS A 1 537 ? -20.930 0.202 -3.723 1.00 91.00 537 LYS A O 1
ATOM 4419 N N . GLY A 1 538 ? -18.740 0.549 -4.070 1.00 91.00 538 GLY A N 1
ATOM 4420 C CA . GLY A 1 538 ? -18.328 0.494 -2.670 1.00 91.00 538 GLY A CA 1
ATOM 4421 C C . GLY A 1 538 ? -17.559 -0.765 -2.280 1.00 91.00 538 GLY A C 1
ATOM 4422 O O . GLY A 1 538 ? -17.672 -1.809 -2.926 1.00 91.00 538 GLY A O 1
ATOM 4423 N N . LEU A 1 539 ? -16.844 -0.678 -1.152 1.00 92.25 539 LEU A N 1
ATOM 4424 C CA . LEU A 1 539 ? -16.101 -1.779 -0.535 1.00 92.25 539 LEU A CA 1
ATOM 4425 C C . LEU A 1 539 ? -16.995 -3.002 -0.318 1.00 92.25 539 LEU A C 1
ATOM 4427 O O . LEU A 1 539 ? -16.611 -4.115 -0.664 1.00 92.25 539 LEU A O 1
ATOM 4431 N N . ILE A 1 540 ? -18.198 -2.789 0.214 1.00 93.19 540 ILE A N 1
ATOM 4432 C CA . ILE A 1 540 ? -19.140 -3.850 0.596 1.00 93.19 540 ILE A CA 1
ATOM 4433 C C . ILE A 1 540 ? -19.570 -4.653 -0.642 1.00 93.19 540 ILE A C 1
ATOM 4435 O O . ILE A 1 540 ? -19.431 -5.876 -0.696 1.00 93.19 540 ILE A O 1
ATOM 4439 N N . GLN A 1 541 ? -19.991 -3.957 -1.698 1.00 94.75 541 GLN A N 1
ATOM 4440 C CA . GLN A 1 541 ? -20.400 -4.566 -2.968 1.00 94.75 541 GLN A CA 1
ATOM 4441 C C . GLN A 1 541 ? -19.220 -5.200 -3.727 1.00 94.75 541 GLN A C 1
ATOM 4443 O O . GLN A 1 541 ? -19.375 -6.233 -4.385 1.00 94.75 541 GLN A O 1
ATOM 4448 N N . ALA A 1 542 ? -18.023 -4.615 -3.627 1.00 96.44 542 ALA A N 1
ATOM 4449 C CA . ALA A 1 542 ? -16.797 -5.189 -4.177 1.00 96.44 542 ALA A CA 1
ATOM 4450 C C . ALA A 1 542 ? -16.374 -6.471 -3.437 1.00 96.44 542 ALA A C 1
ATOM 4452 O O . ALA A 1 542 ? -16.021 -7.455 -4.088 1.00 96.44 542 ALA A O 1
ATOM 4453 N N . ARG A 1 543 ? -16.510 -6.523 -2.103 1.00 96.94 543 ARG A N 1
ATOM 4454 C CA . ARG A 1 543 ? -16.323 -7.745 -1.298 1.00 96.94 543 ARG A CA 1
ATOM 4455 C C . ARG A 1 543 ? -17.293 -8.843 -1.711 1.00 96.94 543 ARG A C 1
ATOM 4457 O O . ARG A 1 543 ? -16.859 -9.976 -1.919 1.00 96.94 543 ARG A O 1
ATOM 4464 N N . LEU A 1 544 ? -18.574 -8.517 -1.904 1.00 96.88 544 LEU A N 1
ATOM 4465 C CA . LEU A 1 544 ? -19.576 -9.467 -2.402 1.00 96.88 544 LEU A CA 1
ATOM 4466 C C . LEU A 1 544 ? -19.237 -9.982 -3.815 1.00 96.88 544 LEU A C 1
ATOM 4468 O O . LEU A 1 544 ? -19.339 -11.183 -4.059 1.00 96.88 544 LEU A O 1
ATOM 4472 N N . THR A 1 545 ? -18.751 -9.111 -4.707 1.00 97.31 545 THR A N 1
ATOM 4473 C CA . THR A 1 545 ? -18.317 -9.481 -6.072 1.00 97.31 545 THR A CA 1
ATOM 4474 C C . THR A 1 545 ? -17.069 -10.374 -6.074 1.00 97.31 545 THR A C 1
ATOM 4476 O O . THR A 1 545 ? -17.000 -11.337 -6.837 1.00 97.31 545 THR A O 1
ATOM 4479 N N . GLY A 1 546 ? -16.086 -10.100 -5.210 1.00 97.44 546 GLY A N 1
ATOM 4480 C CA . GLY A 1 546 ? -14.924 -10.976 -5.030 1.00 97.44 546 GLY A CA 1
ATOM 4481 C C . GLY A 1 546 ? -15.322 -12.340 -4.460 1.00 97.44 546 GLY A C 1
ATOM 4482 O O . GLY A 1 546 ? -14.900 -13.375 -4.971 1.00 97.44 546 GLY A O 1
ATOM 4483 N N . THR A 1 547 ? -16.210 -12.335 -3.461 1.00 97.38 547 THR A N 1
ATOM 4484 C CA . THR A 1 547 ? -16.740 -13.542 -2.807 1.00 97.38 547 THR A CA 1
ATOM 4485 C C . THR A 1 547 ? -17.489 -14.445 -3.784 1.00 97.38 547 THR A C 1
ATOM 4487 O O . THR A 1 547 ? -17.309 -15.657 -3.753 1.00 97.38 547 THR A O 1
ATOM 4490 N N . SER A 1 548 ? -18.316 -13.886 -4.674 1.00 97.00 548 SER A N 1
ATOM 4491 C CA . SER A 1 548 ? -19.151 -14.686 -5.582 1.00 97.00 548 SER A CA 1
ATOM 4492 C C . SER A 1 548 ? -18.370 -15.480 -6.634 1.00 97.00 548 SER A C 1
ATOM 4494 O O . SER A 1 548 ? -18.966 -16.314 -7.309 1.00 97.00 548 SER A O 1
ATOM 4496 N N . ILE A 1 549 ? -17.067 -15.216 -6.802 1.00 97.31 549 ILE A N 1
ATOM 4497 C CA . ILE A 1 549 ? -16.191 -15.974 -7.710 1.00 97.31 549 ILE A CA 1
ATOM 4498 C C . ILE A 1 549 ? -15.003 -16.640 -6.999 1.00 97.31 549 ILE A C 1
ATOM 4500 O O . ILE A 1 549 ? -14.078 -17.100 -7.673 1.00 97.31 549 ILE A O 1
ATOM 4504 N N . ALA A 1 550 ? -14.981 -16.633 -5.666 1.00 98.12 550 ALA A N 1
ATOM 4505 C CA . ALA A 1 550 ? -13.916 -17.231 -4.872 1.00 98.12 550 ALA A CA 1
ATOM 4506 C C . ALA A 1 550 ? -14.021 -18.763 -4.862 1.00 98.12 550 ALA A C 1
ATOM 4508 O O . ALA A 1 550 ? -15.113 -19.305 -4.696 1.00 98.12 550 ALA A O 1
ATOM 4509 N N . ILE A 1 551 ? -12.891 -19.453 -5.044 1.00 98.12 551 ILE A N 1
ATOM 4510 C CA . ILE A 1 551 ? -12.836 -20.928 -5.092 1.00 98.12 551 ILE A CA 1
ATOM 4511 C C . ILE A 1 551 ? -12.281 -21.577 -3.813 1.00 98.12 551 ILE A C 1
ATOM 4513 O O . ILE A 1 551 ? -12.437 -22.784 -3.641 1.00 98.12 551 ILE A O 1
ATOM 4517 N N . GLY A 1 552 ? -11.624 -20.807 -2.941 1.00 98.00 552 GLY A N 1
ATOM 4518 C CA . GLY A 1 552 ? -11.027 -21.301 -1.699 1.00 98.00 552 GLY A CA 1
ATOM 4519 C C . GLY A 1 552 ? -12.063 -21.706 -0.647 1.00 98.00 552 GLY A C 1
ATOM 4520 O O . GLY A 1 552 ? -13.180 -21.175 -0.588 1.00 98.00 552 GLY A O 1
ATOM 4521 N N . LYS A 1 553 ? -11.680 -22.643 0.226 1.00 98.62 553 LYS A N 1
ATOM 4522 C CA . LYS A 1 553 ? -12.507 -23.110 1.357 1.00 98.62 553 LYS A CA 1
ATOM 4523 C C . LYS A 1 553 ? -12.703 -22.028 2.419 1.00 98.62 553 LYS A C 1
ATOM 4525 O O . LYS A 1 553 ? -13.708 -22.035 3.131 1.00 98.62 553 LYS A O 1
ATOM 4530 N N . THR A 1 554 ? -11.770 -21.085 2.496 1.00 98.88 554 THR A N 1
ATOM 4531 C CA . THR A 1 554 ? -11.863 -19.860 3.292 1.00 98.88 554 THR A CA 1
ATOM 4532 C C . THR A 1 554 ? -11.714 -18.616 2.408 1.00 98.88 554 THR A C 1
ATOM 4534 O O . THR A 1 554 ? -11.187 -18.675 1.292 1.00 98.88 554 THR A O 1
ATOM 4537 N N . LEU A 1 555 ? -12.198 -17.484 2.911 1.00 98.88 555 LEU A N 1
ATOM 4538 C CA . LEU A 1 555 ? -12.070 -16.159 2.312 1.00 98.88 555 LEU A CA 1
ATOM 4539 C C . LEU A 1 555 ? -11.224 -15.303 3.248 1.00 98.88 555 LEU A C 1
ATOM 4541 O O . LEU A 1 555 ? -11.618 -15.115 4.399 1.00 98.88 555 LEU A O 1
ATOM 4545 N N . THR A 1 556 ? -10.113 -14.755 2.762 1.00 98.81 556 THR A N 1
ATOM 4546 C CA . THR A 1 556 ? -9.304 -13.781 3.508 1.00 98.81 556 THR A CA 1
ATOM 4547 C C . THR A 1 556 ? -9.429 -12.415 2.851 1.00 98.81 556 THR A C 1
ATOM 4549 O O . THR A 1 556 ? -8.966 -12.217 1.732 1.00 98.81 556 THR A O 1
ATOM 4552 N N . PHE A 1 557 ? -10.043 -11.455 3.530 1.00 98.75 557 PHE A N 1
ATOM 4553 C CA . PHE A 1 557 ? -10.117 -10.077 3.053 1.00 98.75 557 PHE A CA 1
ATOM 4554 C C . PHE A 1 557 ? -8.884 -9.307 3.517 1.00 98.75 557 PHE A C 1
ATOM 4556 O O . PHE A 1 557 ? -8.513 -9.410 4.685 1.00 98.75 557 PHE A O 1
ATOM 4563 N N . LEU A 1 558 ? -8.271 -8.543 2.610 1.00 98.50 558 LEU A N 1
ATOM 4564 C CA . LEU A 1 558 ? -7.186 -7.604 2.902 1.00 98.50 558 LEU A CA 1
ATOM 4565 C C . LEU A 1 558 ? -7.470 -6.256 2.227 1.00 98.50 558 LEU A C 1
ATOM 4567 O O . LEU A 1 558 ? -8.002 -6.205 1.112 1.00 98.50 558 LEU A O 1
ATOM 4571 N N . ASP A 1 559 ? -7.031 -5.169 2.854 1.00 97.75 559 ASP A N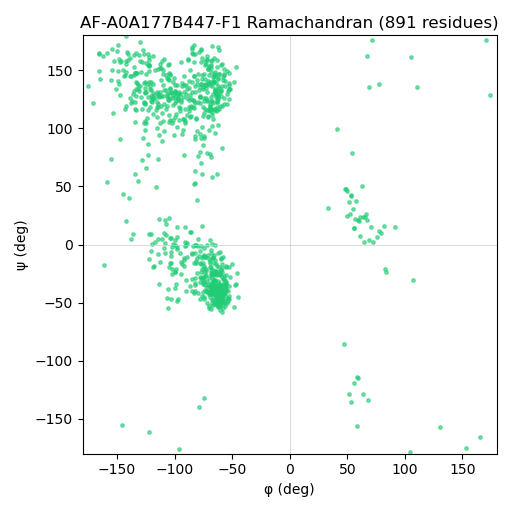 1
ATOM 4572 C CA . ASP A 1 559 ? -6.959 -3.868 2.193 1.00 97.75 559 ASP A CA 1
ATOM 4573 C C . ASP A 1 559 ? -5.790 -3.834 1.195 1.00 97.75 559 ASP A C 1
ATOM 4575 O O . ASP A 1 559 ? -4.813 -4.575 1.298 1.00 97.75 559 ASP A O 1
ATOM 4579 N N . SER A 1 560 ? -5.856 -2.934 0.215 1.00 97.38 560 SER A N 1
ATOM 4580 C CA . SER A 1 560 ? -4.859 -2.803 -0.862 1.00 97.38 560 SER A CA 1
ATOM 4581 C C . SER A 1 560 ? -3.545 -2.112 -0.451 1.00 97.38 560 SER A C 1
ATOM 4583 O O . SER A 1 560 ? -2.766 -1.685 -1.304 1.00 97.38 560 SER A O 1
ATOM 4585 N N . HIS A 1 561 ? -3.302 -2.012 0.857 1.00 97.62 561 HIS A N 1
ATOM 4586 C CA . HIS A 1 561 ? -2.172 -1.326 1.484 1.00 97.62 561 HIS A CA 1
ATOM 4587 C C . HIS A 1 561 ? -1.686 -2.041 2.752 1.00 97.62 561 HIS A C 1
ATOM 4589 O O . HIS A 1 561 ? -1.381 -1.419 3.773 1.00 97.62 561 HIS A O 1
ATOM 4595 N N . CYS A 1 562 ? -1.592 -3.367 2.644 1.00 98.44 562 CYS A N 1
ATOM 4596 C CA . CYS A 1 562 ? -1.089 -4.272 3.673 1.00 98.44 562 CYS A CA 1
ATOM 4597 C C . CYS A 1 562 ? 0.264 -4.915 3.317 1.00 98.44 562 CYS A C 1
ATOM 4599 O O . CYS A 1 562 ? 0.596 -5.071 2.139 1.00 98.44 562 CYS A O 1
ATOM 4601 N N . GLU A 1 563 ? 1.005 -5.366 4.332 1.00 98.19 563 GLU A N 1
ATOM 4602 C CA . GLU A 1 563 ? 2.164 -6.264 4.212 1.00 98.19 563 GLU A CA 1
ATOM 4603 C C . GLU A 1 563 ? 2.055 -7.372 5.272 1.00 98.19 563 GLU A C 1
ATOM 4605 O O . GLU A 1 563 ? 1.950 -7.099 6.460 1.00 98.19 563 GLU A O 1
ATOM 4610 N N . CYS A 1 564 ? 2.050 -8.632 4.852 1.00 96.19 564 CYS A N 1
ATOM 4611 C CA . CYS A 1 564 ? 1.960 -9.806 5.718 1.00 96.19 564 CYS A CA 1
ATOM 4612 C C . CYS A 1 564 ? 3.340 -10.186 6.281 1.00 96.19 564 CYS A C 1
ATOM 4614 O O . CYS A 1 564 ? 4.346 -10.082 5.571 1.00 96.19 564 CYS A O 1
ATOM 4616 N N . LEU A 1 565 ? 3.390 -10.685 7.521 1.00 94.00 565 LEU A N 1
ATOM 4617 C CA . LEU A 1 565 ? 4.582 -11.351 8.059 1.00 94.00 565 LEU A CA 1
ATOM 4618 C C . LEU A 1 565 ? 4.636 -12.839 7.675 1.00 94.00 565 LEU A C 1
ATOM 4620 O O . LEU A 1 565 ? 3.684 -13.414 7.150 1.00 94.00 565 LEU A O 1
ATOM 4624 N N . HIS A 1 566 ? 5.775 -13.481 7.938 1.00 86.31 566 HIS A N 1
ATOM 4625 C CA . HIS A 1 566 ? 5.927 -14.927 7.772 1.00 86.31 566 HIS A CA 1
ATOM 4626 C C . HIS A 1 566 ? 4.962 -15.686 8.700 1.00 86.31 566 HIS A C 1
ATOM 4628 O O . HIS A 1 566 ? 4.704 -15.241 9.814 1.00 86.31 566 HIS A O 1
ATOM 4634 N N . HIS A 1 567 ? 4.451 -16.849 8.293 1.00 89.06 567 HIS A N 1
ATOM 4635 C CA . HIS A 1 567 ? 3.453 -17.619 9.056 1.00 89.06 567 HIS A CA 1
ATOM 4636 C C . HIS A 1 567 ? 2.213 -16.818 9.505 1.00 89.06 567 HIS A C 1
ATOM 4638 O O . HIS A 1 567 ? 1.726 -17.003 10.622 1.00 89.06 567 HIS A O 1
ATOM 4644 N N . TRP A 1 568 ? 1.724 -15.885 8.684 1.00 96.12 568 TRP A N 1
ATOM 4645 C CA . TRP A 1 568 ? 0.530 -15.106 9.019 1.00 96.12 568 TRP A CA 1
ATOM 4646 C C . TRP A 1 568 ? -0.769 -15.911 8.857 1.00 96.12 568 TRP A C 1
ATOM 4648 O O . TRP A 1 568 ? -1.709 -15.690 9.615 1.00 96.12 568 TRP A O 1
ATOM 4658 N N . ILE A 1 569 ? -0.842 -16.851 7.910 1.00 97.19 569 ILE A N 1
ATOM 4659 C CA . ILE A 1 569 ? -2.100 -17.511 7.514 1.00 97.19 569 ILE A CA 1
ATOM 4660 C C . ILE A 1 569 ? -2.257 -18.921 8.104 1.00 97.19 569 ILE A C 1
ATOM 4662 O O . ILE A 1 569 ? -3.369 -19.381 8.333 1.00 97.19 569 ILE A O 1
ATOM 4666 N N . GLU A 1 570 ? -1.163 -19.598 8.432 1.00 95.19 570 GLU A N 1
ATOM 4667 C CA . GLU A 1 570 ? -1.148 -20.920 9.068 1.00 95.19 570 GLU A CA 1
ATOM 4668 C C . GLU A 1 570 ? -1.865 -20.970 10.434 1.00 95.19 570 GLU A C 1
ATOM 4670 O O . GLU A 1 570 ? -2.748 -21.820 10.580 1.00 95.19 570 GLU A O 1
ATOM 4675 N N . PRO A 1 571 ? -1.594 -20.072 11.412 1.00 95.75 571 PRO A N 1
ATOM 4676 C CA . PRO A 1 571 ? -2.392 -19.980 12.644 1.00 95.75 571 PRO A CA 1
ATOM 4677 C C . PRO A 1 571 ? -3.884 -19.767 12.375 1.00 95.75 571 PRO A C 1
ATOM 4679 O O . PRO A 1 571 ? -4.735 -20.349 13.047 1.00 95.75 571 PRO A O 1
ATOM 4682 N N . VAL A 1 572 ? -4.195 -18.940 11.376 1.00 98.06 572 VAL A N 1
ATOM 4683 C CA . VAL A 1 572 ? -5.559 -18.552 11.006 1.00 98.06 572 VAL A CA 1
ATOM 4684 C C . VAL A 1 572 ? -6.333 -19.749 10.462 1.00 98.06 572 VAL A C 1
ATOM 4686 O O . VAL A 1 572 ? -7.414 -20.062 10.961 1.00 98.06 572 VAL A O 1
ATOM 4689 N N . LEU A 1 573 ? -5.767 -20.458 9.484 1.00 98.19 573 LEU A N 1
ATOM 4690 C CA . LEU A 1 573 ? -6.404 -21.628 8.884 1.00 98.19 573 LEU A CA 1
ATOM 4691 C C . LEU A 1 573 ? -6.516 -22.777 9.887 1.00 98.19 573 LEU A C 1
ATOM 4693 O O . LEU A 1 573 ? -7.584 -23.369 9.981 1.00 98.19 573 LEU A O 1
ATOM 4697 N N . ALA A 1 574 ? -5.489 -23.037 10.702 1.00 96.44 574 ALA A N 1
ATOM 4698 C CA . ALA A 1 574 ? -5.563 -24.064 11.744 1.00 96.44 574 ALA A CA 1
ATOM 4699 C C . ALA A 1 574 ? -6.669 -23.776 12.781 1.00 96.44 574 ALA A C 1
ATOM 4701 O O . ALA A 1 574 ? -7.357 -24.698 13.226 1.00 96.44 574 ALA A O 1
ATOM 4702 N N . ARG A 1 575 ? -6.893 -22.502 13.140 1.00 96.62 575 ARG A N 1
ATOM 4703 C CA . ARG A 1 575 ? -7.969 -22.111 14.067 1.00 96.62 575 ARG A CA 1
ATOM 4704 C C . ARG A 1 575 ? -9.368 -22.222 13.449 1.00 96.62 575 ARG A C 1
ATOM 4706 O O . ARG A 1 575 ? -10.313 -22.523 14.179 1.00 96.62 575 ARG A O 1
ATOM 4713 N N . ILE A 1 576 ? -9.501 -22.013 12.138 1.00 98.31 576 ILE A N 1
ATOM 4714 C CA . ILE A 1 576 ? -10.760 -22.205 11.395 1.00 98.31 576 ILE A CA 1
ATOM 4715 C C . ILE A 1 576 ? -11.022 -23.694 11.113 1.00 98.31 576 ILE A C 1
ATOM 4717 O O . ILE A 1 576 ? -12.171 -24.116 11.123 1.00 98.31 576 ILE A O 1
ATOM 4721 N N . ASP A 1 577 ? -9.993 -24.519 10.920 1.00 97.31 577 ASP A N 1
ATOM 4722 C CA . ASP A 1 577 ? -10.162 -25.970 10.728 1.00 97.31 577 ASP A CA 1
ATOM 4723 C C . ASP A 1 577 ? -10.612 -26.658 12.030 1.00 97.31 577 ASP A C 1
ATOM 4725 O O . ASP A 1 577 ? -11.457 -27.550 12.016 1.00 97.31 577 ASP A O 1
ATOM 4729 N N . ALA A 1 578 ? -10.119 -26.177 13.179 1.00 96.12 578 ALA A N 1
ATOM 4730 C CA . ALA A 1 578 ? -10.560 -26.630 14.500 1.00 96.12 578 ALA A CA 1
ATOM 4731 C C . ALA A 1 578 ? -12.037 -26.294 14.798 1.00 96.12 578 ALA A C 1
ATOM 4733 O O . ALA A 1 578 ? -12.719 -27.069 15.468 1.00 96.12 578 ALA A O 1
ATOM 4734 N N . ASN A 1 579 ? -12.541 -25.155 14.308 1.00 97.50 579 ASN A N 1
ATOM 4735 C CA . ASN A 1 579 ? -13.972 -24.857 14.262 1.00 97.50 579 ASN A CA 1
ATOM 4736 C C . ASN A 1 579 ? -14.293 -23.878 13.121 1.00 97.50 579 ASN A C 1
ATOM 4738 O O . ASN A 1 579 ? -13.951 -22.697 13.178 1.00 97.50 579 ASN A O 1
ATOM 4742 N N . TRP A 1 580 ? -15.027 -24.362 12.120 1.00 97.50 580 TRP A N 1
ATOM 4743 C CA . TRP A 1 580 ? -15.347 -23.633 10.889 1.00 97.50 580 TRP A CA 1
ATOM 4744 C C . TRP A 1 580 ? -16.262 -22.408 11.080 1.00 97.50 580 TRP A C 1
ATOM 4746 O O . TRP A 1 580 ? -16.409 -21.621 10.143 1.00 97.50 580 TRP A O 1
ATOM 4756 N N . THR A 1 581 ? -16.871 -22.231 12.263 1.00 98.38 581 THR A N 1
ATOM 4757 C CA . THR A 1 581 ? -17.634 -21.017 12.626 1.00 98.38 581 THR A CA 1
ATOM 4758 C C . THR A 1 581 ? -16.783 -19.933 13.303 1.00 98.38 581 THR A C 1
ATOM 4760 O O . THR A 1 581 ? -17.291 -18.854 13.620 1.00 98.38 581 THR A O 1
ATOM 4763 N N . ASN A 1 582 ? -15.483 -20.182 13.499 1.00 98.50 582 ASN A N 1
ATOM 4764 C CA . ASN A 1 582 ? -14.536 -19.156 13.921 1.00 98.50 582 ASN A CA 1
ATOM 4765 C C . ASN A 1 582 ? -14.263 -18.179 12.764 1.00 98.50 582 ASN A C 1
ATOM 4767 O O . ASN A 1 582 ? -14.040 -18.576 11.616 1.00 98.50 582 ASN A O 1
ATOM 4771 N N . VAL A 1 583 ? -14.231 -16.890 13.088 1.00 98.75 583 VAL A N 1
ATOM 4772 C CA . VAL A 1 583 ? -13.837 -15.795 12.202 1.00 98.75 583 VAL A CA 1
ATOM 4773 C C . VAL A 1 583 ? -12.636 -15.115 12.821 1.00 98.75 583 VAL A C 1
ATOM 4775 O O . VAL A 1 583 ? -12.664 -14.723 13.986 1.00 98.75 583 VAL A O 1
ATOM 4778 N N . ILE A 1 584 ? -11.567 -15.012 12.043 1.00 98.50 584 ILE A N 1
ATOM 4779 C CA . ILE A 1 584 ? -10.244 -14.721 12.575 1.00 98.50 584 ILE A CA 1
ATOM 4780 C C . ILE A 1 584 ? -9.718 -13.399 12.040 1.00 98.50 584 ILE A C 1
ATOM 4782 O O . ILE A 1 584 ? -9.609 -13.199 10.829 1.00 98.50 584 ILE A O 1
ATOM 4786 N N . VAL A 1 585 ? -9.336 -12.527 12.962 1.00 98.06 585 VAL A N 1
ATOM 4787 C CA . VAL A 1 585 ? -8.676 -11.252 12.703 1.00 98.06 585 VAL A CA 1
ATOM 4788 C C . VAL A 1 585 ? -7.188 -11.423 13.052 1.00 98.06 585 VAL A C 1
ATOM 4790 O O . VAL A 1 585 ? -6.865 -11.886 14.148 1.00 98.06 585 VAL A O 1
ATOM 4793 N N . PRO A 1 586 ? -6.245 -11.119 12.148 1.00 97.75 586 PRO A N 1
ATOM 4794 C CA . PRO A 1 586 ? -4.840 -11.013 12.526 1.00 97.75 586 PRO A CA 1
ATOM 4795 C C . PRO A 1 586 ? -4.630 -9.741 13.353 1.00 97.75 586 PRO A C 1
ATOM 4797 O O . PRO A 1 586 ? -5.386 -8.777 13.230 1.00 97.75 586 PRO A O 1
ATOM 4800 N N . VAL A 1 587 ? -3.562 -9.687 14.140 1.00 97.25 587 VAL A N 1
ATOM 4801 C CA . VAL A 1 587 ? -3.099 -8.417 14.702 1.00 97.25 587 VAL A CA 1
ATOM 4802 C C . VAL A 1 587 ? -2.699 -7.486 13.555 1.00 97.25 587 VAL A C 1
ATOM 4804 O O . VAL A 1 587 ? -1.909 -7.849 12.678 1.00 97.25 587 VAL A O 1
ATOM 4807 N N . ILE A 1 588 ? -3.305 -6.297 13.546 1.00 97.00 588 ILE A N 1
ATOM 4808 C CA . ILE A 1 588 ? -3.115 -5.290 12.503 1.00 97.00 588 ILE A CA 1
ATOM 4809 C C . ILE A 1 588 ? -2.003 -4.343 12.953 1.00 97.00 588 ILE A C 1
ATOM 4811 O O . ILE A 1 588 ? -2.241 -3.396 13.701 1.00 97.00 588 ILE A O 1
ATOM 4815 N N . ASP A 1 589 ? -0.787 -4.623 12.499 1.00 96.88 589 ASP A N 1
ATOM 4816 C CA . ASP A 1 589 ? 0.398 -3.825 12.802 1.00 96.88 589 ASP A CA 1
ATOM 4817 C C . ASP A 1 589 ? 0.384 -2.489 12.046 1.00 96.88 589 ASP A C 1
ATOM 4819 O O . ASP A 1 589 ? -0.214 -2.349 10.975 1.00 96.88 589 ASP A O 1
ATOM 4823 N N . ILE A 1 590 ? 1.084 -1.484 12.572 1.00 96.25 590 ILE A N 1
ATOM 4824 C CA . ILE A 1 590 ? 1.137 -0.163 11.935 1.00 96.25 590 ILE A CA 1
ATOM 4825 C C . ILE A 1 590 ? 2.272 -0.140 10.909 1.00 96.25 590 ILE A C 1
ATOM 4827 O O . ILE A 1 590 ? 3.446 -0.233 11.270 1.00 96.25 590 ILE A O 1
ATOM 4831 N N . ILE A 1 591 ? 1.936 0.071 9.633 1.00 97.81 591 ILE A N 1
ATOM 4832 C CA . ILE A 1 591 ? 2.888 0.593 8.649 1.00 97.81 591 ILE A CA 1
ATOM 4833 C C . ILE A 1 591 ? 2.781 2.115 8.685 1.00 97.81 591 ILE A C 1
ATOM 4835 O O . ILE A 1 591 ? 1.772 2.704 8.301 1.00 97.81 591 ILE A O 1
ATOM 4839 N N . ASP A 1 592 ? 3.836 2.756 9.166 1.00 96.81 592 ASP A N 1
ATOM 4840 C CA . ASP A 1 592 ? 3.898 4.198 9.350 1.00 96.81 592 ASP A CA 1
ATOM 4841 C C . ASP A 1 592 ? 3.744 4.935 8.008 1.00 96.81 592 ASP A C 1
ATOM 4843 O O . ASP A 1 592 ? 4.576 4.801 7.111 1.00 96.81 592 ASP A O 1
ATOM 4847 N N . LYS A 1 593 ? 2.676 5.724 7.856 1.00 95.06 593 LYS A N 1
ATOM 4848 C CA . LYS A 1 593 ? 2.338 6.421 6.599 1.00 95.06 593 LYS A CA 1
ATOM 4849 C C . LYS A 1 593 ? 3.428 7.374 6.084 1.00 95.06 593 LYS A C 1
ATOM 4851 O O . LYS A 1 593 ? 3.464 7.653 4.884 1.00 95.06 593 LYS A O 1
ATOM 4856 N N . ASP A 1 594 ? 4.300 7.870 6.963 1.00 92.62 594 ASP A N 1
ATOM 4857 C CA . ASP A 1 594 ? 5.274 8.917 6.651 1.00 92.62 594 ASP A CA 1
ATOM 4858 C C . ASP A 1 594 ? 6.668 8.336 6.379 1.00 92.62 594 ASP A C 1
ATOM 4860 O O . ASP A 1 594 ? 7.370 8.799 5.475 1.00 92.62 594 ASP A O 1
ATOM 4864 N N . THR A 1 595 ? 7.050 7.297 7.128 1.00 93.56 595 THR A N 1
ATOM 4865 C CA . THR A 1 595 ? 8.389 6.675 7.109 1.00 93.56 595 THR A CA 1
ATOM 4866 C C . THR A 1 595 ? 8.409 5.235 6.589 1.00 93.56 595 THR A C 1
ATOM 4868 O O . THR A 1 595 ? 9.490 4.675 6.386 1.00 93.56 595 THR A O 1
ATOM 4871 N N . PHE A 1 596 ? 7.235 4.633 6.371 1.00 94.38 596 PHE A N 1
ATOM 4872 C CA . PHE A 1 596 ? 7.022 3.230 5.992 1.00 94.38 596 PHE A CA 1
ATOM 4873 C C . PHE A 1 596 ? 7.639 2.206 6.963 1.00 94.38 596 PHE A C 1
ATOM 4875 O O . PHE A 1 596 ? 7.857 1.049 6.588 1.00 94.38 596 PHE A O 1
ATOM 4882 N N . GLU A 1 597 ? 7.894 2.601 8.212 1.00 96.12 597 GLU A N 1
ATOM 4883 C CA . GLU A 1 597 ? 8.263 1.687 9.295 1.00 96.12 597 GLU A CA 1
ATOM 4884 C C . GLU A 1 597 ? 7.167 0.647 9.535 1.00 96.12 597 GLU A C 1
ATOM 4886 O O . GLU A 1 597 ? 6.001 1.005 9.647 1.00 96.12 597 GLU A O 1
ATOM 4891 N N . PHE A 1 598 ? 7.538 -0.625 9.632 1.00 96.38 598 PHE A N 1
ATOM 4892 C CA . PHE A 1 598 ? 6.659 -1.710 10.050 1.00 96.38 598 PHE A CA 1
ATOM 4893 C C . PHE A 1 598 ? 6.800 -1.879 11.566 1.00 96.38 598 PHE A C 1
ATOM 4895 O O . PHE A 1 598 ? 7.833 -2.345 12.051 1.00 96.38 598 PHE A O 1
ATOM 4902 N N . LYS A 1 599 ? 5.770 -1.487 12.316 1.00 95.50 599 LYS A N 1
ATOM 4903 C CA . LYS A 1 599 ? 5.750 -1.500 13.783 1.00 95.50 599 LYS A CA 1
ATOM 4904 C C . LYS A 1 599 ? 4.989 -2.733 14.264 1.00 95.50 599 LYS A C 1
ATOM 4906 O O . LYS A 1 599 ? 3.765 -2.700 14.352 1.00 95.50 599 LYS A O 1
ATOM 4911 N N . VAL A 1 600 ? 5.732 -3.805 14.549 1.00 94.19 600 VAL A N 1
ATOM 4912 C CA . VAL A 1 600 ? 5.197 -5.040 15.147 1.00 94.19 600 VAL A CA 1
ATOM 4913 C C . VAL A 1 600 ? 4.619 -4.749 16.530 1.00 94.19 600 VAL A C 1
ATOM 4915 O O . VAL A 1 600 ? 5.300 -4.180 17.385 1.00 94.19 600 VAL A O 1
ATOM 4918 N N . THR A 1 601 ? 3.382 -5.181 16.754 1.00 93.88 601 THR A N 1
ATOM 4919 C CA . THR A 1 601 ? 2.682 -5.065 18.035 1.00 93.88 601 THR A CA 1
ATOM 4920 C C . THR A 1 601 ? 3.186 -6.146 19.002 1.00 93.88 601 THR A C 1
ATOM 4922 O O . THR A 1 601 ? 3.086 -7.337 18.688 1.00 93.88 601 THR A O 1
ATOM 4925 N N . PRO A 1 602 ? 3.718 -5.787 20.187 1.00 93.50 602 PRO A N 1
ATOM 4926 C CA . PRO A 1 602 ? 4.055 -6.756 21.231 1.00 93.50 602 PRO A CA 1
ATOM 4927 C C . PRO A 1 602 ? 2.812 -7.514 21.714 1.00 93.50 602 PRO A C 1
ATOM 4929 O O . PRO A 1 602 ? 1.736 -6.927 21.806 1.00 93.50 602 PRO A O 1
ATOM 4932 N N . LEU A 1 603 ? 2.959 -8.792 22.089 1.00 91.62 603 LEU A N 1
ATOM 4933 C CA . LEU A 1 603 ? 1.825 -9.641 22.499 1.00 91.62 603 LEU A CA 1
ATOM 4934 C C . LEU A 1 603 ? 0.997 -9.040 23.645 1.00 91.62 603 LEU A C 1
ATOM 4936 O O . LEU A 1 603 ? -0.229 -9.085 23.614 1.00 91.62 603 LEU A O 1
ATOM 4940 N N . ASP A 1 604 ? 1.663 -8.422 24.620 1.00 86.44 604 ASP A N 1
ATOM 4941 C CA . ASP A 1 604 ? 1.016 -7.823 25.794 1.00 86.44 604 ASP A CA 1
ATOM 4942 C C . ASP A 1 604 ? 0.431 -6.420 25.506 1.00 86.44 604 ASP A C 1
ATOM 4944 O O . ASP A 1 604 ? -0.141 -5.780 26.383 1.00 86.44 604 ASP A O 1
ATOM 4948 N N . SER A 1 605 ? 0.574 -5.928 24.269 1.00 91.00 605 SER A N 1
ATOM 4949 C CA . SER A 1 605 ? -0.018 -4.681 23.756 1.00 91.00 605 SER A CA 1
ATOM 4950 C C . SER A 1 605 ? -1.107 -4.923 22.703 1.00 91.00 605 SER A C 1
ATOM 4952 O O . SER A 1 605 ? -1.618 -3.962 22.129 1.00 91.00 605 SER A O 1
ATOM 4954 N N . VAL A 1 606 ? -1.468 -6.183 22.429 1.00 93.06 606 VAL A N 1
ATOM 4955 C CA . VAL A 1 606 ? -2.545 -6.514 21.486 1.00 93.06 606 VAL A CA 1
ATOM 4956 C C . VAL A 1 606 ? -3.882 -5.992 22.014 1.00 93.06 606 VAL A C 1
ATOM 4958 O O . VAL A 1 606 ? -4.247 -6.217 23.167 1.00 93.06 606 VAL A O 1
ATOM 4961 N N . GLN A 1 607 ? -4.618 -5.303 21.146 1.00 93.06 607 GLN A N 1
ATOM 4962 C CA . GLN A 1 607 ? -5.943 -4.758 21.429 1.00 93.06 607 GLN A CA 1
ATOM 4963 C C . GLN A 1 607 ? -7.036 -5.588 20.747 1.00 93.06 607 GLN A C 1
ATOM 4965 O O . GLN A 1 607 ? -6.803 -6.243 19.728 1.00 93.06 607 GLN A O 1
ATOM 4970 N N . ILE A 1 608 ? -8.244 -5.534 21.305 1.00 95.19 608 ILE A N 1
ATOM 4971 C CA . ILE A 1 608 ? -9.460 -6.112 20.716 1.00 95.19 608 ILE A CA 1
ATOM 4972 C C . ILE A 1 608 ? -10.401 -5.005 20.235 1.00 95.19 608 ILE A C 1
ATOM 4974 O O . ILE A 1 608 ? -10.287 -3.845 20.639 1.00 95.19 608 ILE A O 1
ATOM 4978 N N . GLY A 1 609 ? -11.312 -5.357 19.334 1.00 95.62 609 GLY A N 1
ATOM 4979 C CA . GLY A 1 609 ? -12.297 -4.437 18.780 1.00 95.62 609 GLY A CA 1
ATOM 4980 C C . GLY A 1 609 ? -13.508 -4.261 19.690 1.00 95.62 609 GLY A C 1
ATOM 4981 O O . GLY A 1 609 ? -14.115 -5.244 20.112 1.00 95.62 609 GLY A O 1
ATOM 4982 N N . GLY A 1 610 ? -13.887 -3.009 19.937 1.00 95.06 610 GLY A N 1
ATOM 4983 C CA . GLY A 1 610 ? -15.147 -2.625 20.573 1.00 95.06 610 GLY A CA 1
ATOM 4984 C C . GLY A 1 610 ? -15.974 -1.697 19.682 1.00 95.06 610 GLY A C 1
ATOM 4985 O O . GLY A 1 610 ? -15.781 -1.630 18.461 1.00 95.06 610 GLY A O 1
ATOM 4986 N N . PHE A 1 611 ? -16.927 -0.994 20.286 1.00 94.00 611 PHE A N 1
ATOM 4987 C CA . PHE A 1 611 ? -17.657 0.094 19.640 1.00 94.00 611 PHE A CA 1
ATOM 4988 C C . PHE A 1 611 ? -18.182 1.085 20.678 1.00 94.00 611 PHE A C 1
ATOM 4990 O O . PHE A 1 611 ? -18.544 0.713 21.791 1.00 94.00 611 PHE A O 1
ATOM 4997 N N . THR A 1 612 ? -18.290 2.348 20.278 1.00 89.06 612 THR A N 1
ATOM 4998 C CA . THR A 1 612 ? -19.079 3.354 21.004 1.00 89.06 612 THR A CA 1
ATOM 4999 C C . THR A 1 612 ? -20.553 3.252 20.614 1.00 89.06 612 THR A C 1
ATOM 5001 O O . THR A 1 612 ? -20.875 2.859 19.492 1.00 89.06 612 THR A O 1
ATOM 5004 N N . TRP A 1 613 ? -21.466 3.718 21.467 1.00 88.19 613 TRP A N 1
ATOM 5005 C CA . TRP A 1 613 ? -22.908 3.771 21.168 1.00 88.19 613 TRP A CA 1
ATOM 5006 C C . TRP A 1 613 ? -23.298 4.672 19.979 1.00 88.19 613 TRP A C 1
ATOM 5008 O O . TRP A 1 613 ? -24.437 4.621 19.530 1.00 88.19 613 TRP A O 1
ATOM 5018 N N . ASN A 1 614 ? -22.358 5.438 19.412 1.00 86.00 614 ASN A N 1
ATOM 5019 C CA . ASN A 1 614 ? -22.516 6.114 18.115 1.00 86.00 614 ASN A CA 1
ATOM 5020 C C . ASN A 1 614 ? -22.287 5.170 16.911 1.00 86.00 614 ASN A C 1
ATOM 5022 O O . ASN A 1 614 ? -22.269 5.626 15.769 1.00 86.00 614 ASN A O 1
ATOM 5026 N N . MET A 1 615 ? -22.078 3.871 17.162 1.00 92.00 615 MET A N 1
ATOM 5027 C CA . MET A 1 615 ? -21.680 2.837 16.197 1.00 92.00 615 MET A CA 1
ATOM 5028 C C . MET A 1 615 ? -20.369 3.156 15.467 1.00 92.00 615 MET A C 1
ATOM 5030 O O . MET A 1 615 ? -20.194 2.860 14.286 1.00 92.00 615 MET A O 1
ATOM 5034 N N . LEU A 1 616 ? -19.422 3.753 16.195 1.00 88.88 616 LEU A N 1
ATOM 5035 C CA . LEU A 1 616 ? -18.044 3.925 15.742 1.00 88.88 616 LEU A CA 1
ATOM 5036 C C . LEU A 1 616 ? -17.161 2.866 16.398 1.00 88.88 616 LEU A C 1
ATOM 5038 O O . LEU A 1 616 ? -17.177 2.724 17.622 1.00 88.88 616 LEU A O 1
ATOM 5042 N N . PHE A 1 617 ? -16.385 2.159 15.579 1.00 92.56 617 PHE A N 1
ATOM 5043 C CA . PHE A 1 617 ? -15.366 1.210 16.022 1.00 92.56 617 PHE A CA 1
ATOM 5044 C C . PHE A 1 617 ? -14.251 1.912 16.809 1.00 92.56 617 PHE A C 1
ATOM 5046 O O . PHE A 1 617 ? -13.775 2.977 16.410 1.00 92.56 617 PHE A O 1
ATOM 5053 N N . ASN A 1 618 ? -13.801 1.280 17.890 1.00 88.56 618 ASN A N 1
ATOM 5054 C CA . ASN A 1 618 ? -12.643 1.685 18.681 1.00 88.56 618 ASN A CA 1
ATOM 5055 C C . ASN A 1 618 ? -11.860 0.453 19.170 1.00 88.56 618 ASN A C 1
ATOM 5057 O O . ASN A 1 618 ? -12.388 -0.657 19.232 1.00 88.56 618 ASN A O 1
ATOM 5061 N N . TRP A 1 619 ? -10.583 0.655 19.497 1.00 89.75 619 TRP A N 1
ATOM 5062 C CA . TRP A 1 619 ? -9.711 -0.380 20.053 1.00 89.75 619 TRP A CA 1
ATOM 5063 C C . TRP A 1 619 ? -9.713 -0.326 21.580 1.00 89.75 619 TRP A C 1
ATOM 5065 O O . TRP A 1 619 ? -9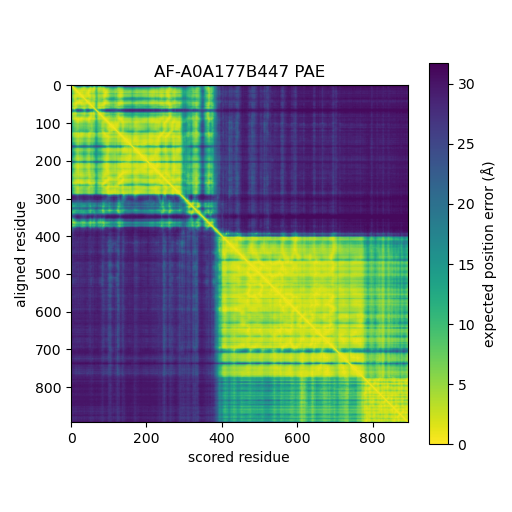.592 0.754 22.159 1.00 89.75 619 TRP A O 1
ATOM 5075 N N . HIS A 1 620 ? -9.788 -1.492 22.220 1.00 87.06 620 HIS A N 1
ATOM 5076 C CA . HIS A 1 620 ? -9.793 -1.643 23.676 1.00 87.06 620 HIS A CA 1
ATOM 5077 C C . HIS A 1 620 ? -8.651 -2.541 24.146 1.00 87.06 620 HIS A C 1
ATOM 5079 O O . HIS A 1 620 ? -8.241 -3.479 23.458 1.00 87.06 620 HIS A O 1
ATOM 5085 N N . SER A 1 621 ? -8.158 -2.280 25.356 1.00 88.31 621 SER A N 1
ATOM 5086 C CA . SER A 1 621 ? -7.332 -3.237 26.095 1.00 88.31 621 SER A CA 1
ATOM 5087 C C . SER A 1 621 ? -8.127 -4.509 26.391 1.00 88.31 621 SER A C 1
ATOM 5089 O O . SER A 1 621 ? -9.308 -4.431 26.731 1.00 88.31 621 SER A O 1
ATOM 5091 N N . VAL A 1 622 ? -7.478 -5.671 26.323 1.00 91.12 622 VAL A N 1
ATOM 5092 C CA . VAL A 1 622 ? -8.121 -6.954 26.636 1.00 91.12 622 VAL A CA 1
ATOM 5093 C C . VAL A 1 622 ? -8.572 -6.985 28.109 1.00 91.12 622 VAL A C 1
ATOM 5095 O O . VAL A 1 622 ? -7.745 -6.748 28.993 1.00 91.12 622 VAL A O 1
ATOM 5098 N N . PRO A 1 623 ? -9.845 -7.298 28.413 1.00 90.12 623 PRO A N 1
ATOM 5099 C CA . PRO A 1 623 ? -10.326 -7.361 29.787 1.00 90.12 623 PRO A CA 1
ATOM 5100 C C . PRO A 1 623 ? -9.816 -8.611 30.514 1.00 90.12 623 PRO A C 1
ATOM 5102 O O . PRO A 1 623 ? -9.564 -9.657 29.909 1.00 90.12 623 PRO A O 1
ATOM 5105 N N . LEU A 1 624 ? -9.735 -8.535 31.847 1.00 88.38 624 LEU A N 1
ATOM 5106 C CA . LEU A 1 624 ? -9.249 -9.635 32.691 1.00 88.38 624 LEU A CA 1
ATOM 5107 C C . LEU A 1 624 ? -10.037 -10.942 32.503 1.00 88.38 624 LEU A C 1
ATOM 5109 O O . LEU A 1 624 ? -9.445 -12.011 32.600 1.00 88.38 624 LEU A O 1
ATOM 5113 N N . ARG A 1 625 ? -11.332 -10.869 32.163 1.00 91.81 625 ARG A N 1
ATOM 5114 C CA . ARG A 1 625 ? -12.175 -12.028 31.817 1.00 91.81 625 ARG A CA 1
ATOM 5115 C C . ARG A 1 625 ? -11.610 -12.853 30.655 1.00 91.81 625 ARG A C 1
ATOM 5117 O O . ARG A 1 625 ? -11.718 -14.074 30.681 1.00 91.81 625 ARG A O 1
ATOM 5124 N N . ILE A 1 626 ? -11.009 -12.195 29.661 1.00 92.50 626 ILE A N 1
ATOM 5125 C CA . ILE A 1 626 ? -10.401 -12.840 28.488 1.00 92.50 626 ILE A CA 1
ATOM 5126 C C . ILE A 1 626 ? -8.923 -13.171 28.753 1.00 92.50 626 ILE A C 1
ATOM 5128 O O . ILE A 1 626 ? -8.428 -14.169 28.240 1.00 92.50 626 ILE A O 1
ATOM 5132 N N . LEU A 1 627 ? -8.214 -12.392 29.580 1.00 90.62 627 LEU A N 1
ATOM 5133 C CA . LEU A 1 627 ? -6.810 -12.665 29.923 1.00 90.62 627 LEU A CA 1
ATOM 5134 C C . LEU A 1 627 ? -6.624 -13.840 30.897 1.00 90.62 627 LEU A C 1
ATOM 5136 O O . LEU A 1 627 ? -5.757 -14.678 30.667 1.00 90.62 627 LEU A O 1
ATOM 5140 N N . ALA A 1 628 ? -7.421 -13.915 31.965 1.00 89.81 628 ALA A N 1
ATOM 5141 C CA . ALA A 1 628 ? -7.255 -14.885 33.051 1.00 89.81 628 ALA A CA 1
ATOM 5142 C C . ALA A 1 628 ? -7.345 -16.381 32.662 1.00 89.81 628 ALA A C 1
ATOM 5144 O O . ALA A 1 628 ? -6.616 -17.164 33.269 1.00 89.81 628 ALA A O 1
ATOM 5145 N N . PRO A 1 629 ? -8.188 -16.826 31.702 1.00 92.12 629 PRO A N 1
ATOM 5146 C CA . PRO A 1 629 ? -8.253 -18.238 31.308 1.00 92.12 629 PRO A CA 1
ATOM 5147 C C . PRO A 1 629 ? -7.188 -18.656 30.276 1.00 92.12 629 PRO A C 1
ATOM 5149 O O . PRO A 1 629 ? -7.179 -19.817 29.866 1.00 92.12 629 PRO A O 1
ATOM 5152 N N . ARG A 1 630 ? -6.324 -17.740 29.812 1.00 91.75 630 ARG A N 1
ATOM 5153 C CA . ARG A 1 630 ? -5.268 -18.041 28.827 1.00 91.75 630 ARG A CA 1
ATOM 5154 C C . ARG A 1 630 ? -4.071 -18.700 29.511 1.00 91.75 630 ARG A C 1
ATOM 5156 O O . ARG A 1 630 ? -3.737 -18.368 30.646 1.00 91.75 630 ARG A O 1
ATOM 5163 N N . ASN A 1 631 ? -3.395 -19.596 28.798 1.00 90.31 631 ASN A N 1
ATOM 5164 C CA . ASN A 1 631 ? -2.136 -20.187 29.252 1.00 90.31 631 ASN A CA 1
ATOM 5165 C C . ASN A 1 631 ? -0.948 -19.262 28.944 1.00 90.31 631 ASN A C 1
ATOM 5167 O O . ASN A 1 631 ? 0.015 -19.231 29.708 1.00 90.31 631 ASN A O 1
ATOM 5171 N N . ASP A 1 632 ? -0.995 -18.533 27.822 1.00 90.88 632 ASP A N 1
ATOM 5172 C CA . ASP A 1 632 ? 0.091 -17.659 27.365 1.00 90.88 632 ASP A CA 1
ATOM 5173 C C . ASP A 1 632 ? -0.416 -16.477 26.507 1.00 90.88 632 ASP A C 1
ATOM 5175 O O . ASP A 1 632 ? -1.482 -16.536 25.890 1.00 90.88 632 ASP A O 1
ATOM 5179 N N . SER A 1 633 ? 0.371 -15.394 26.414 1.00 92.81 633 SER A N 1
ATOM 5180 C CA . SER A 1 633 ? 0.054 -14.211 25.593 1.00 92.81 633 SER A CA 1
ATOM 5181 C C . SER A 1 633 ? -0.102 -14.498 24.086 1.00 92.81 633 SER A C 1
ATOM 5183 O O . SER A 1 633 ? -0.599 -13.630 23.365 1.00 92.81 633 SER A O 1
ATOM 5185 N N . THR A 1 634 ? 0.291 -15.680 23.600 1.00 94.69 634 THR A N 1
ATOM 5186 C CA . THR A 1 634 ? 0.065 -16.147 22.218 1.00 94.69 634 THR A CA 1
ATOM 5187 C C . THR A 1 634 ? -1.325 -16.734 21.948 1.00 94.69 634 THR A C 1
ATOM 5189 O O . THR A 1 634 ? -1.706 -16.826 20.779 1.00 94.69 634 THR A O 1
ATOM 5192 N N . ASP A 1 635 ? -2.097 -17.089 22.984 1.00 94.88 635 ASP A N 1
ATOM 5193 C CA . ASP A 1 635 ? -3.420 -17.713 22.829 1.00 94.88 635 ASP A CA 1
ATOM 5194 C C . ASP A 1 635 ? -4.427 -16.785 22.109 1.00 94.88 635 ASP A C 1
ATOM 5196 O O . ASP A 1 635 ? -4.311 -15.560 22.227 1.00 94.88 635 ASP A O 1
ATOM 5200 N N . PRO A 1 636 ? -5.448 -17.321 21.409 1.00 95.44 636 PRO A N 1
ATOM 5201 C CA . PRO A 1 636 ? -6.510 -16.520 20.796 1.00 95.44 636 PRO A CA 1
ATOM 5202 C C . PRO A 1 636 ? -7.192 -15.560 21.781 1.00 95.44 636 PRO A C 1
ATOM 5204 O O . PRO A 1 636 ? -7.353 -15.867 22.963 1.00 95.44 636 PRO A O 1
ATOM 5207 N N . LEU A 1 637 ? -7.630 -14.409 21.274 1.00 96.69 637 LEU A N 1
ATOM 5208 C CA . LEU A 1 637 ? -8.356 -13.387 22.023 1.00 96.69 637 LEU A CA 1
ATOM 5209 C C . LEU A 1 637 ? -9.762 -13.229 21.449 1.00 96.69 637 LEU A C 1
ATOM 5211 O O . LEU A 1 637 ? -9.905 -12.796 20.309 1.00 96.69 637 LEU A O 1
ATOM 5215 N N . GLU A 1 638 ? -10.800 -13.543 22.224 1.00 97.06 638 GLU A N 1
ATOM 5216 C CA . GLU A 1 638 ? -12.179 -13.218 21.835 1.00 97.06 638 GLU A CA 1
ATOM 5217 C C . GLU A 1 638 ? -12.323 -11.692 21.679 1.00 97.06 638 GLU A C 1
ATOM 5219 O O . GLU A 1 638 ? -11.875 -10.924 22.531 1.00 97.06 638 GLU A O 1
ATOM 5224 N N . SER A 1 639 ? -12.911 -11.247 20.568 1.00 97.88 639 SER A N 1
ATOM 5225 C CA . SER A 1 639 ? -13.045 -9.830 20.220 1.00 97.88 639 SER A CA 1
ATOM 5226 C C . SER A 1 639 ? -14.518 -9.508 19.950 1.00 97.88 639 SER A C 1
ATOM 5228 O O . SER A 1 639 ? -15.097 -10.108 19.039 1.00 97.88 639 SER A O 1
ATOM 5230 N N . PRO A 1 640 ? -15.147 -8.575 20.692 1.00 98.06 640 PRO A N 1
ATOM 5231 C CA . PRO A 1 640 ? -16.527 -8.162 20.440 1.00 98.06 640 PRO A CA 1
ATOM 5232 C C . PRO A 1 640 ? -16.761 -7.742 18.986 1.00 98.06 640 PRO A C 1
ATOM 5234 O O . PRO A 1 640 ? -17.701 -8.207 18.341 1.00 98.06 640 PRO A O 1
ATOM 5237 N N . THR A 1 641 ? -15.864 -6.918 18.440 1.00 98.31 641 THR A N 1
ATOM 5238 C CA . THR A 1 641 ? -15.940 -6.438 17.055 1.00 98.31 641 THR A CA 1
ATOM 5239 C C . THR A 1 641 ? -14.625 -6.609 16.297 1.00 98.31 641 THR A C 1
ATOM 5241 O O . THR A 1 641 ? -13.601 -7.009 16.854 1.00 98.31 641 THR A O 1
ATOM 5244 N N . MET A 1 642 ? -14.648 -6.303 14.998 1.00 97.06 642 MET A N 1
ATOM 5245 C CA . MET A 1 642 ? -13.464 -6.203 14.145 1.00 97.06 642 MET A CA 1
ATOM 5246 C C . MET A 1 642 ? -13.358 -4.816 13.503 1.00 97.06 642 MET A C 1
ATOM 5248 O O . MET A 1 642 ? -14.370 -4.183 13.195 1.00 97.06 642 MET A O 1
ATOM 5252 N N . ALA A 1 643 ? -12.134 -4.395 13.174 1.00 93.19 643 ALA A N 1
ATOM 5253 C CA . ALA A 1 643 ? -11.900 -3.235 12.307 1.00 93.19 643 ALA A CA 1
ATOM 5254 C C . ALA A 1 643 ? -12.454 -3.453 10.880 1.00 93.19 643 ALA A C 1
ATOM 5256 O O . ALA A 1 643 ? -12.743 -2.505 10.160 1.00 93.19 643 ALA A O 1
ATOM 5257 N N . GLY A 1 644 ? -12.611 -4.714 10.460 1.00 89.81 644 GLY A N 1
ATOM 5258 C CA . GLY A 1 644 ? -13.296 -5.111 9.228 1.00 89.81 644 GLY A CA 1
ATOM 5259 C C . GLY A 1 644 ? -12.448 -5.071 7.958 1.00 89.81 644 GLY A C 1
ATOM 5260 O O . GLY A 1 644 ? -12.758 -5.810 7.027 1.00 89.81 644 GLY A O 1
ATOM 5261 N N . GLY A 1 645 ? -11.368 -4.286 7.898 1.00 91.19 645 GLY A N 1
ATOM 5262 C CA . GLY A 1 645 ? -10.439 -4.262 6.754 1.00 91.19 645 GLY A CA 1
ATOM 5263 C C . GLY A 1 645 ? -9.807 -5.631 6.459 1.00 91.19 645 GLY A C 1
ATOM 5264 O O . GLY A 1 645 ? -9.735 -6.056 5.308 1.00 91.19 645 GLY A O 1
ATOM 5265 N N . ILE A 1 646 ? -9.423 -6.347 7.520 1.00 98.06 646 ILE A N 1
ATOM 5266 C CA . ILE A 1 646 ? -8.575 -7.539 7.468 1.00 98.06 646 ILE A CA 1
ATOM 5267 C C . ILE A 1 646 ? -9.182 -8.654 8.335 1.00 98.06 646 ILE A C 1
ATOM 5269 O O . ILE A 1 646 ? -9.276 -8.488 9.549 1.00 98.06 646 ILE A O 1
ATOM 5273 N N . PHE A 1 647 ? -9.587 -9.779 7.735 1.00 98.69 647 PHE A N 1
ATOM 5274 C CA . PHE A 1 647 ? -10.057 -10.979 8.455 1.00 98.69 647 PHE A CA 1
ATOM 5275 C C . PHE A 1 647 ? -10.127 -12.212 7.538 1.00 98.69 647 PHE A C 1
ATOM 5277 O O . PHE A 1 647 ? -10.134 -12.083 6.313 1.00 98.69 647 PHE A O 1
ATOM 5284 N N . THR A 1 648 ? -10.226 -13.409 8.124 1.00 98.88 648 THR A N 1
ATOM 5285 C CA . THR A 1 648 ? -10.491 -14.673 7.417 1.00 98.88 648 THR A CA 1
ATOM 5286 C C . THR A 1 648 ? -11.720 -15.384 7.977 1.00 98.88 648 THR A C 1
ATOM 5288 O O . THR A 1 648 ? -11.914 -15.446 9.191 1.00 98.88 648 THR A O 1
ATOM 5291 N N . ILE A 1 649 ? -12.546 -15.938 7.089 1.00 98.81 649 ILE A N 1
ATOM 5292 C CA . ILE A 1 649 ? -13.781 -16.665 7.412 1.00 98.81 649 ILE A CA 1
ATOM 5293 C C . ILE A 1 649 ? -13.918 -17.908 6.525 1.00 98.81 649 ILE A C 1
ATOM 5295 O O . ILE A 1 649 ? -13.545 -17.882 5.353 1.00 98.81 649 ILE A O 1
ATOM 5299 N N . HIS A 1 650 ? -14.479 -19.003 7.042 1.00 98.81 650 HIS A N 1
ATOM 5300 C CA . HIS A 1 650 ? -14.818 -20.155 6.203 1.00 98.81 650 HIS A CA 1
ATOM 5301 C C . HIS A 1 650 ? -15.899 -19.780 5.176 1.00 98.81 650 HIS A C 1
ATOM 5303 O O . HIS A 1 650 ? -16.941 -19.233 5.545 1.00 98.81 650 HIS A O 1
ATOM 5309 N N . THR A 1 651 ? -15.696 -20.107 3.895 1.00 98.62 651 THR A N 1
ATOM 5310 C CA . THR A 1 651 ? -16.548 -19.642 2.786 1.00 98.62 651 THR A CA 1
ATOM 5311 C C . THR A 1 651 ? -18.014 -19.985 3.043 1.00 98.62 651 THR A C 1
ATOM 5313 O O . THR A 1 651 ? -18.853 -19.087 3.081 1.00 98.62 651 THR A O 1
ATOM 5316 N N . LYS A 1 652 ? -18.318 -21.250 3.379 1.00 98.38 652 LYS A N 1
ATOM 5317 C CA . LYS A 1 652 ? -19.693 -21.683 3.706 1.00 98.38 652 LYS A CA 1
ATOM 5318 C C . LYS A 1 652 ? -20.277 -21.010 4.952 1.00 98.38 652 LYS A C 1
ATOM 5320 O O . LYS A 1 652 ? -21.495 -20.914 5.047 1.00 98.38 652 LYS A O 1
ATOM 5325 N N . PHE A 1 653 ? -19.452 -20.566 5.906 1.00 98.69 653 PHE A N 1
ATOM 5326 C CA . PHE A 1 653 ? -19.956 -19.868 7.092 1.00 98.69 653 PHE A CA 1
ATOM 5327 C C . PHE A 1 653 ? -20.371 -18.441 6.737 1.00 98.69 653 PHE A C 1
ATOM 5329 O O . PHE A 1 653 ? -21.458 -18.009 7.104 1.00 98.69 653 PHE A O 1
ATOM 5336 N N . PHE A 1 654 ? -19.587 -17.752 5.906 1.00 98.56 654 PHE A N 1
ATOM 5337 C CA . PHE A 1 654 ? -19.986 -16.452 5.369 1.00 98.56 654 PHE A CA 1
ATOM 5338 C C . PHE A 1 654 ? -21.267 -16.536 4.518 1.00 98.56 654 PHE A C 1
ATOM 5340 O O . PHE A 1 654 ? -22.101 -15.633 4.568 1.00 98.56 654 PHE A O 1
ATOM 5347 N N . GLU A 1 655 ? -21.477 -17.635 3.779 1.00 97.81 655 GLU A N 1
ATOM 5348 C CA . GLU A 1 655 ? -22.744 -17.885 3.072 1.00 97.81 655 GLU A CA 1
ATOM 5349 C C . GLU A 1 655 ? -23.913 -18.205 4.014 1.00 97.81 655 GLU A C 1
ATOM 5351 O O . GLU A 1 655 ? -25.009 -17.686 3.808 1.00 97.81 655 GLU A O 1
ATOM 5356 N N . TYR A 1 656 ? -23.685 -19.015 5.054 1.00 98.06 656 TYR A N 1
ATOM 5357 C CA . TYR A 1 656 ? -24.668 -19.334 6.097 1.00 98.06 656 TYR A CA 1
ATOM 5358 C C . TYR A 1 656 ? -25.157 -18.070 6.816 1.00 98.06 656 TYR A C 1
ATOM 5360 O O . TYR A 1 656 ? -26.361 -17.862 6.950 1.00 98.06 656 TYR A O 1
ATOM 5368 N N . LEU A 1 657 ? -24.230 -17.172 7.158 1.00 98.38 657 LEU A N 1
ATOM 5369 C CA . LEU A 1 657 ? -24.507 -15.837 7.690 1.00 98.38 657 LEU A CA 1
ATOM 5370 C C . LEU A 1 657 ? -25.134 -14.877 6.649 1.00 98.38 657 LEU A C 1
ATOM 5372 O O . LEU A 1 657 ? -25.343 -13.704 6.930 1.00 98.38 657 LEU A O 1
ATOM 5376 N N . GLY A 1 658 ? -25.437 -15.313 5.423 1.00 97.38 658 GLY A N 1
ATOM 5377 C CA . GLY A 1 658 ? -26.059 -14.455 4.408 1.00 97.38 658 GLY A CA 1
ATOM 5378 C C . GLY A 1 658 ? -25.193 -13.268 3.962 1.00 97.38 658 GLY A C 1
ATOM 5379 O O . GLY A 1 658 ? -25.743 -12.286 3.451 1.00 97.38 658 GLY A O 1
ATOM 5380 N N . LYS A 1 659 ? -23.864 -13.393 4.119 1.00 97.25 659 LYS A N 1
ATOM 5381 C CA . LYS A 1 659 ? -22.811 -12.448 3.705 1.00 97.25 659 LYS A CA 1
ATOM 5382 C C . LYS A 1 659 ? -22.996 -11.061 4.357 1.00 97.25 659 LYS A C 1
ATOM 5384 O O . LYS A 1 659 ? -23.588 -10.951 5.433 1.00 97.25 659 LYS A O 1
ATOM 5389 N N . TYR A 1 660 ? -22.462 -10.002 3.749 1.00 97.38 660 TYR A N 1
ATOM 5390 C CA . TYR A 1 660 ? -22.812 -8.624 4.123 1.00 97.38 660 TYR A CA 1
ATOM 5391 C C . TYR A 1 660 ? -24.257 -8.287 3.739 1.00 97.38 660 TYR A C 1
ATOM 5393 O O . TYR A 1 660 ? -24.818 -8.892 2.825 1.00 97.38 660 TYR A O 1
ATOM 5401 N N . ASP A 1 661 ? -24.844 -7.288 4.399 1.00 97.12 661 ASP A N 1
ATOM 5402 C CA . ASP A 1 661 ? -26.086 -6.665 3.940 1.00 97.12 661 ASP A CA 1
ATOM 5403 C C . ASP A 1 661 ? -25.886 -5.988 2.564 1.00 97.12 661 ASP A C 1
ATOM 5405 O O . ASP A 1 661 ? -25.127 -5.020 2.461 1.00 97.12 661 ASP A O 1
ATOM 5409 N N . PRO A 1 662 ? -26.558 -6.457 1.491 1.00 93.81 662 PRO A N 1
ATOM 5410 C CA . PRO A 1 662 ? -26.422 -5.870 0.162 1.00 93.81 662 PRO A CA 1
ATOM 5411 C C . PRO A 1 662 ? -27.081 -4.487 0.037 1.00 93.81 662 PRO A C 1
ATOM 5413 O O . PRO A 1 662 ? -26.877 -3.836 -0.986 1.00 93.81 662 PRO A O 1
ATOM 5416 N N . GLY A 1 663 ? -27.856 -4.035 1.031 1.00 93.06 663 GLY A N 1
ATOM 5417 C CA . GLY A 1 663 ? -28.412 -2.679 1.074 1.00 93.06 663 GLY A CA 1
ATOM 5418 C C . GLY A 1 663 ? -27.431 -1.606 1.562 1.00 93.06 663 GLY A C 1
ATOM 5419 O O . GLY A 1 663 ? -27.709 -0.419 1.396 1.00 93.06 663 GLY A O 1
ATOM 5420 N N . MET A 1 664 ? -26.278 -1.993 2.122 1.00 93.38 664 MET A N 1
ATOM 5421 C CA . MET A 1 664 ? -25.237 -1.041 2.517 1.00 93.38 664 MET A CA 1
ATOM 5422 C C . MET A 1 664 ? -24.433 -0.537 1.303 1.00 93.38 664 MET A C 1
ATOM 5424 O O . MET A 1 664 ? -24.056 -1.301 0.405 1.00 93.38 664 MET A O 1
ATOM 5428 N N . ASP A 1 665 ? -24.153 0.768 1.288 1.00 86.44 665 ASP A N 1
ATOM 5429 C CA . ASP A 1 665 ? -23.500 1.499 0.189 1.00 86.44 665 ASP A CA 1
ATOM 5430 C C . ASP A 1 665 ? -22.103 1.987 0.618 1.00 86.44 665 ASP A C 1
ATOM 5432 O O . ASP A 1 665 ? -21.850 2.222 1.795 1.00 86.44 665 ASP A O 1
ATOM 5436 N N . ILE A 1 666 ? -21.184 2.141 -0.339 1.00 85.00 666 ILE A N 1
ATOM 5437 C CA . ILE A 1 666 ? -19.777 2.561 -0.161 1.00 85.00 666 ILE A CA 1
ATOM 5438 C C . ILE A 1 666 ? -18.994 1.848 0.964 1.00 85.00 666 ILE A C 1
ATOM 5440 O O . ILE A 1 666 ? -18.227 0.934 0.659 1.00 85.00 666 ILE A O 1
ATOM 5444 N N . TRP A 1 667 ? -19.090 2.320 2.208 1.00 88.56 667 TRP A N 1
ATOM 5445 C CA . TRP A 1 667 ? -18.266 1.926 3.358 1.00 88.56 667 TRP A CA 1
ATOM 5446 C C . TRP A 1 667 ? -18.907 2.408 4.666 1.00 88.56 667 TRP A C 1
ATOM 5448 O O . TRP A 1 667 ? -19.505 3.487 4.682 1.00 88.56 667 TRP A O 1
ATOM 5458 N N . GLY A 1 668 ? -18.698 1.667 5.754 1.00 88.50 668 GLY A N 1
ATOM 5459 C CA . GLY A 1 668 ? -19.035 2.064 7.117 1.00 88.50 668 GLY A CA 1
ATOM 5460 C C . GLY A 1 668 ? -20.188 1.242 7.684 1.00 88.50 668 GLY A C 1
ATOM 5461 O O . GLY A 1 668 ? -21.192 1.029 7.007 1.00 88.50 668 GLY A O 1
ATOM 5462 N N . GLY A 1 669 ? -20.039 0.796 8.935 1.00 93.00 669 GLY A N 1
ATOM 5463 C CA . GLY A 1 669 ? -21.024 -0.008 9.667 1.00 93.00 669 GLY A CA 1
ATOM 5464 C C . GLY A 1 669 ? -20.981 -1.512 9.363 1.00 93.00 669 GLY A C 1
ATOM 5465 O O . GLY A 1 669 ? -21.402 -2.308 10.203 1.00 93.00 669 GLY A O 1
ATOM 5466 N N . GLU A 1 670 ? -20.418 -1.938 8.226 1.00 96.00 670 GLU A N 1
ATOM 5467 C CA . GLU A 1 670 ? -20.411 -3.350 7.815 1.00 96.00 670 GLU A CA 1
ATOM 5468 C C . GLU A 1 670 ? -19.552 -4.237 8.725 1.00 96.00 670 GLU A C 1
ATOM 5470 O O . GLU A 1 670 ? -19.811 -5.431 8.882 1.00 96.00 670 GLU A O 1
ATOM 5475 N N . ASN A 1 671 ? -18.520 -3.651 9.333 1.00 97.00 671 ASN A N 1
ATOM 5476 C CA . ASN A 1 671 ? -17.627 -4.333 10.258 1.00 97.00 671 ASN A CA 1
ATOM 5477 C C . ASN A 1 671 ? -18.344 -4.676 11.574 1.00 97.00 671 ASN A C 1
ATOM 5479 O O . ASN A 1 671 ? -18.183 -5.786 12.080 1.00 97.00 671 ASN A O 1
ATOM 5483 N N . LEU A 1 672 ? -19.182 -3.766 12.086 1.00 98.31 672 LEU A N 1
ATOM 5484 C CA . LEU A 1 672 ? -20.031 -4.009 13.256 1.00 98.31 672 LEU A CA 1
ATOM 5485 C C . LEU A 1 672 ? -21.173 -4.977 12.915 1.00 98.31 672 LEU A C 1
ATOM 5487 O O . LEU A 1 672 ? -21.421 -5.910 13.673 1.00 98.31 672 LEU A O 1
ATOM 5491 N N . GLU A 1 673 ? -21.791 -4.829 11.738 1.00 98.31 673 GLU A N 1
ATOM 5492 C CA . GLU A 1 673 ? -22.897 -5.685 11.269 1.00 98.31 673 GLU A CA 1
ATOM 5493 C C . GLU A 1 673 ? -22.484 -7.148 11.180 1.00 98.31 673 GLU A C 1
ATOM 5495 O O . GLU A 1 673 ? -23.166 -8.029 11.707 1.00 98.31 673 GLU A O 1
ATOM 5500 N N . LEU A 1 674 ? -21.318 -7.404 10.584 1.00 98.50 674 LEU A N 1
ATOM 5501 C CA . LEU A 1 674 ? -20.768 -8.746 10.520 1.00 98.50 674 LEU A CA 1
ATOM 5502 C C . LEU A 1 674 ? -20.330 -9.247 11.906 1.00 98.50 674 LEU A C 1
ATOM 5504 O O . LEU A 1 674 ? -20.520 -10.425 12.189 1.00 98.50 674 LEU A O 1
ATOM 5508 N N . SER A 1 675 ? -19.805 -8.384 12.784 1.00 98.75 675 SER A N 1
ATOM 5509 C CA . SER A 1 675 ? -19.394 -8.772 14.146 1.00 98.75 675 SER A CA 1
ATOM 5510 C C . SER A 1 675 ? -20.572 -9.248 15.000 1.00 98.75 675 SER A C 1
ATOM 5512 O O . SER A 1 675 ? -20.531 -10.355 15.540 1.00 98.75 675 SER A O 1
ATOM 5514 N N . PHE A 1 676 ? -21.645 -8.450 15.072 1.00 98.69 676 PHE A N 1
ATOM 5515 C CA . PHE A 1 676 ? -22.865 -8.799 15.808 1.00 98.69 676 PHE A CA 1
ATOM 5516 C C . PHE A 1 676 ? -23.469 -10.091 15.261 1.00 98.69 676 PHE A C 1
ATOM 5518 O O . PHE A 1 676 ? -23.761 -11.016 16.014 1.00 98.69 676 PHE A O 1
ATOM 5525 N N . LYS A 1 677 ? -23.552 -10.203 13.933 1.00 97.81 677 LYS A N 1
ATOM 5526 C CA . LYS A 1 677 ? -24.050 -11.392 13.247 1.00 97.81 677 LYS A CA 1
ATOM 5527 C C . LYS A 1 677 ? -23.228 -12.653 13.537 1.00 97.81 677 LYS A C 1
ATOM 5529 O O . LYS A 1 677 ? -23.820 -13.702 13.769 1.00 97.81 677 LYS A O 1
ATOM 5534 N N . ILE A 1 678 ? -21.894 -12.579 13.532 1.00 98.69 678 ILE A N 1
ATOM 5535 C CA . ILE A 1 678 ? -21.031 -13.726 13.865 1.00 98.69 678 ILE A CA 1
ATOM 5536 C C . ILE A 1 678 ? -21.362 -14.227 15.268 1.00 98.69 678 ILE A C 1
ATOM 5538 O O . ILE A 1 678 ? -21.704 -15.395 15.426 1.00 98.69 678 ILE A O 1
ATOM 5542 N N . TRP A 1 679 ? -21.313 -13.342 16.264 1.00 98.62 679 TRP A N 1
ATOM 5543 C CA . TRP A 1 679 ? -21.536 -13.712 17.659 1.00 98.62 679 TRP A CA 1
ATOM 5544 C C . TRP A 1 679 ? -22.967 -14.178 17.933 1.00 98.62 679 TRP A C 1
ATOM 5546 O O . TRP A 1 679 ? -23.180 -15.259 18.479 1.00 98.62 679 TRP A O 1
ATOM 5556 N N . MET A 1 680 ? -23.961 -13.388 17.527 1.00 98.69 680 MET A N 1
ATOM 5557 C CA . MET A 1 680 ? -25.368 -13.658 17.829 1.00 98.69 680 MET A CA 1
ATOM 5558 C C . MET A 1 680 ? -25.889 -14.896 17.090 1.00 98.69 680 MET A C 1
ATOM 5560 O O . MET A 1 680 ? -26.814 -15.531 17.583 1.00 98.69 680 MET A O 1
ATOM 5564 N N . CYS A 1 681 ? -25.311 -15.273 15.943 1.00 98.38 681 CYS A N 1
ATOM 5565 C CA . CYS A 1 681 ? -25.761 -16.409 15.128 1.00 98.38 681 CYS A CA 1
ATOM 5566 C C . CYS A 1 681 ? -24.859 -17.665 15.239 1.00 98.38 681 CYS A C 1
ATOM 5568 O O . CYS A 1 681 ? -24.869 -18.507 14.336 1.00 98.38 681 CYS A O 1
ATOM 5570 N N . GLY A 1 682 ? -24.096 -17.812 16.333 1.00 95.31 682 GLY A N 1
ATOM 5571 C CA . GLY A 1 682 ? -23.401 -19.062 16.696 1.00 95.31 682 GLY A CA 1
ATOM 5572 C C . GLY A 1 682 ? -21.963 -19.229 16.179 1.00 95.31 682 GLY A C 1
ATOM 5573 O O . GLY A 1 682 ? -21.429 -20.341 16.179 1.00 95.31 682 GLY A O 1
ATOM 5574 N N . GLY A 1 683 ? -21.334 -18.149 15.720 1.00 97.94 683 GLY A N 1
ATOM 5575 C CA . GLY A 1 683 ? -19.900 -18.083 15.444 1.00 97.94 683 GLY A CA 1
ATOM 5576 C C . GLY A 1 683 ? -19.097 -17.494 16.602 1.00 97.94 683 GLY A C 1
ATOM 5577 O O . GLY A 1 683 ? -19.628 -17.171 17.664 1.00 97.94 683 GLY A O 1
ATOM 5578 N N . ARG A 1 684 ? -17.792 -17.339 16.372 1.00 98.06 684 ARG A N 1
ATOM 5579 C CA . ARG A 1 684 ? -16.849 -16.669 17.281 1.00 98.06 684 ARG A CA 1
ATOM 5580 C C . ARG A 1 684 ? -15.978 -15.712 16.485 1.00 98.06 684 ARG A C 1
ATOM 5582 O O . ARG A 1 684 ? -15.558 -16.063 15.385 1.00 98.06 684 ARG A O 1
ATOM 5589 N N . LEU A 1 685 ? -15.697 -14.534 17.031 1.00 98.69 685 LEU A N 1
ATOM 5590 C CA . LEU A 1 685 ? -14.776 -13.566 16.437 1.00 98.69 685 LEU A CA 1
ATOM 5591 C C . LEU A 1 685 ? -13.535 -13.460 17.322 1.00 98.69 685 LEU A C 1
ATOM 5593 O O . LEU A 1 685 ? -13.639 -13.120 18.499 1.00 98.69 685 LEU A O 1
ATOM 5597 N N . GLU A 1 686 ? -12.370 -13.788 16.770 1.00 98.06 686 GLU A N 1
ATOM 5598 C CA . GLU A 1 686 ? -11.133 -13.905 17.546 1.00 98.06 686 GLU A CA 1
ATOM 5599 C C . GLU A 1 686 ? -9.966 -13.185 16.859 1.00 98.06 686 GLU A C 1
ATOM 5601 O O . GLU A 1 686 ? -9.727 -13.359 15.663 1.00 98.06 686 GLU A O 1
ATOM 5606 N N . SER A 1 687 ? -9.205 -12.414 17.635 1.00 97.06 687 SER A N 1
ATOM 5607 C CA . SER A 1 687 ? -7.894 -11.899 17.243 1.00 97.06 687 SER A CA 1
ATOM 5608 C C . SER A 1 687 ? -6.820 -12.953 17.541 1.00 97.06 687 SER A C 1
ATOM 5610 O O . SER A 1 687 ? -6.773 -13.480 18.654 1.00 97.06 687 SER A O 1
ATOM 5612 N N . LEU A 1 688 ? -5.936 -13.261 16.584 1.00 96.56 688 LEU A N 1
ATOM 5613 C CA . LEU A 1 688 ? -4.815 -14.197 16.782 1.00 96.56 688 LEU A CA 1
ATOM 5614 C C . LEU A 1 688 ? -3.473 -13.460 16.928 1.00 96.56 688 LEU A C 1
ATOM 5616 O O . LEU A 1 688 ? -2.931 -13.021 15.912 1.00 96.56 688 LEU A O 1
ATOM 5620 N N . PRO A 1 689 ? -2.872 -13.390 18.135 1.00 96.31 689 PRO A N 1
ATOM 5621 C CA . PRO A 1 689 ? -1.651 -12.614 18.378 1.00 96.31 689 PRO A CA 1
ATOM 5622 C C . PRO A 1 689 ? -0.448 -12.965 17.486 1.00 96.31 689 PRO A C 1
ATOM 5624 O O . PRO A 1 689 ? 0.328 -12.088 17.117 1.00 96.31 689 PRO A O 1
ATOM 5627 N N . CYS A 1 690 ? -0.296 -14.237 17.106 1.00 96.25 690 CYS A N 1
ATOM 5628 C CA . CYS A 1 690 ? 0.818 -14.701 16.269 1.00 96.25 690 CYS A CA 1
ATOM 5629 C C . CYS A 1 690 ? 0.608 -14.537 14.754 1.00 96.25 690 CYS A C 1
ATOM 5631 O O . CYS A 1 690 ? 1.550 -14.753 13.981 1.00 96.25 690 CYS A O 1
ATOM 5633 N N . SER A 1 691 ? -0.602 -14.164 14.332 1.00 97.44 691 SER A N 1
ATOM 5634 C CA . SER A 1 691 ? -0.916 -13.783 12.957 1.00 97.44 691 SER A CA 1
ATOM 5635 C C . SER A 1 691 ? -0.827 -12.264 12.852 1.00 97.44 691 SER A C 1
ATOM 5637 O O . SER A 1 691 ? -1.593 -11.564 13.504 1.00 97.44 691 SER A O 1
ATOM 5639 N N . GLN A 1 692 ? 0.120 -11.751 12.067 1.00 96.94 692 GLN A N 1
ATOM 5640 C CA . GLN A 1 692 ? 0.412 -10.318 11.997 1.00 96.94 692 GLN A CA 1
ATOM 5641 C C . GLN A 1 692 ? 0.486 -9.821 10.554 1.00 96.94 692 GLN A C 1
ATOM 5643 O O . GLN A 1 692 ? 1.148 -10.421 9.697 1.00 96.94 692 GLN A O 1
ATOM 5648 N N . ILE A 1 693 ? -0.210 -8.712 10.298 1.00 98.25 693 ILE A N 1
ATOM 5649 C CA . ILE A 1 693 ? -0.253 -8.024 9.007 1.00 98.25 693 ILE A CA 1
ATOM 5650 C C . ILE A 1 693 ? -0.161 -6.523 9.263 1.00 98.25 693 ILE A C 1
ATOM 5652 O O . ILE A 1 693 ? -1.013 -5.951 9.935 1.00 98.25 693 ILE A O 1
ATOM 5656 N N . GLY A 1 694 ? 0.842 -5.874 8.684 1.00 98.00 694 GLY A N 1
ATOM 5657 C CA . GLY A 1 694 ? 0.972 -4.425 8.704 1.00 98.00 694 GLY A CA 1
ATOM 5658 C C . GLY A 1 694 ? -0.036 -3.753 7.776 1.00 98.00 694 GLY A C 1
ATOM 5659 O O . GLY A 1 694 ? -0.282 -4.245 6.674 1.00 98.00 694 GLY A O 1
ATOM 5660 N N . HIS A 1 695 ? -0.576 -2.608 8.188 1.00 98.25 695 HIS A N 1
ATOM 5661 C CA . HIS A 1 695 ? -1.528 -1.780 7.440 1.00 98.25 695 HIS A CA 1
ATOM 5662 C C . HIS A 1 695 ? -1.107 -0.304 7.456 1.00 98.25 695 HIS A C 1
ATOM 5664 O O . HIS A 1 695 ? -0.654 0.207 8.482 1.00 98.25 695 HIS A O 1
ATOM 5670 N N . ILE A 1 696 ? -1.238 0.393 6.321 1.00 97.50 696 ILE A N 1
ATOM 5671 C CA . ILE A 1 696 ? -0.990 1.844 6.249 1.00 97.50 696 ILE A CA 1
ATOM 5672 C C . ILE A 1 696 ? -2.231 2.607 6.729 1.00 97.50 696 ILE A C 1
ATOM 5674 O O . ILE A 1 696 ? -3.125 2.931 5.939 1.00 97.50 696 ILE A O 1
ATOM 5678 N N . PHE A 1 697 ? -2.246 2.949 8.017 1.00 91.25 697 PHE A N 1
ATOM 5679 C CA . PHE A 1 697 ? -3.270 3.805 8.615 1.00 91.25 697 PHE A CA 1
ATOM 5680 C C . PHE A 1 697 ? -3.175 5.246 8.083 1.00 91.25 697 PHE A C 1
ATOM 5682 O O . PHE A 1 697 ? -2.091 5.823 7.978 1.00 91.25 697 PHE A O 1
ATOM 5689 N N . ARG A 1 698 ? -4.329 5.841 7.755 1.00 88.31 698 ARG A N 1
ATOM 5690 C CA . ARG A 1 698 ? -4.465 7.193 7.181 1.00 88.31 698 ARG A CA 1
ATOM 5691 C C . ARG A 1 698 ? -5.347 8.043 8.093 1.00 88.31 698 ARG A C 1
ATOM 5693 O O . ARG A 1 698 ? -6.383 7.563 8.542 1.00 88.31 698 ARG A O 1
ATOM 5700 N N . ASP A 1 699 ? -5.000 9.313 8.299 1.00 78.12 699 ASP A N 1
ATOM 5701 C CA . ASP A 1 699 ? -5.784 10.227 9.155 1.00 78.12 699 ASP A CA 1
ATOM 5702 C C . ASP A 1 699 ? -7.182 10.519 8.583 1.00 78.12 699 ASP A C 1
ATOM 5704 O O . ASP A 1 699 ? -8.098 10.906 9.308 1.00 78.12 699 ASP A O 1
ATOM 5708 N N . LYS A 1 700 ? -7.323 10.417 7.255 1.00 76.31 700 LYS A N 1
ATOM 5709 C CA . LYS A 1 700 ? -8.527 10.756 6.491 1.00 76.31 700 LYS A CA 1
ATOM 5710 C C . LYS A 1 700 ? -8.683 9.805 5.308 1.00 76.31 700 LYS A C 1
ATOM 5712 O O . LYS A 1 700 ? -7.698 9.345 4.730 1.00 76.31 700 LYS A O 1
ATOM 5717 N N . SER A 1 701 ? -9.928 9.561 4.902 1.00 76.44 701 SER A N 1
ATOM 5718 C CA . SER A 1 701 ? -10.220 8.884 3.635 1.00 76.44 701 SER A CA 1
ATOM 5719 C C . SER A 1 701 ? -9.833 9.792 2.454 1.00 76.44 701 SER A C 1
ATOM 5721 O O . SER A 1 701 ? -10.323 10.921 2.402 1.00 76.44 701 SER A O 1
ATOM 5723 N N . PRO A 1 702 ? -9.015 9.333 1.485 1.00 72.69 702 PRO A N 1
ATOM 5724 C CA . PRO A 1 702 ? -8.708 10.096 0.269 1.00 72.69 702 PRO A CA 1
ATOM 5725 C C . PRO A 1 702 ? -9.860 10.123 -0.751 1.00 72.69 702 PRO A C 1
ATOM 5727 O O . PRO A 1 702 ? -9.732 10.723 -1.817 1.00 72.69 702 PRO A O 1
ATOM 5730 N N . TYR A 1 703 ? -10.975 9.437 -0.485 1.00 76.25 703 TYR A N 1
ATOM 5731 C CA . TYR A 1 703 ? -12.023 9.220 -1.478 1.00 76.25 703 TYR A CA 1
ATOM 5732 C C . TYR A 1 703 ? -13.223 10.143 -1.266 1.00 76.25 703 TYR A C 1
ATOM 5734 O O . TYR A 1 703 ? -13.805 10.195 -0.185 1.00 76.25 703 TYR A O 1
ATOM 5742 N N . VAL A 1 704 ? -13.656 10.804 -2.341 1.00 67.69 704 VAL A N 1
ATOM 5743 C CA . VAL A 1 704 ? -14.875 11.626 -2.360 1.00 67.69 704 VAL A CA 1
ATOM 5744 C C . VAL A 1 704 ? -16.105 10.744 -2.103 1.00 67.69 704 VAL A C 1
ATOM 5746 O O . VAL A 1 704 ? -16.277 9.706 -2.749 1.00 67.69 704 VAL A O 1
ATOM 5749 N N . TRP A 1 705 ? -16.963 11.134 -1.162 1.00 71.88 705 TRP A N 1
ATOM 5750 C CA . TRP A 1 705 ? -18.223 10.444 -0.848 1.00 71.88 705 TRP A CA 1
ATOM 5751 C C . TRP A 1 705 ? -19.323 10.786 -1.868 1.00 71.88 705 TRP A C 1
ATOM 5753 O O . TRP A 1 705 ? -19.171 11.724 -2.649 1.00 71.88 705 TRP A O 1
ATOM 5763 N N . ARG A 1 706 ? -20.437 10.034 -1.902 1.00 71.69 706 ARG A N 1
ATOM 5764 C CA . ARG A 1 706 ? -21.571 10.388 -2.780 1.00 71.69 706 ARG A CA 1
ATOM 5765 C C . ARG A 1 706 ? -22.143 11.750 -2.335 1.00 71.69 706 ARG A C 1
ATOM 5767 O O . ARG A 1 706 ? -22.540 11.855 -1.174 1.00 71.69 706 ARG A O 1
ATOM 5774 N N . PRO A 1 707 ? -22.209 12.780 -3.201 1.00 66.19 707 PRO A N 1
ATOM 5775 C CA . PRO A 1 707 ? -22.765 14.076 -2.815 1.00 66.19 707 PRO A CA 1
ATOM 5776 C C . PRO A 1 707 ? -24.217 13.949 -2.339 1.00 66.19 707 PRO A C 1
ATOM 5778 O O . PRO A 1 707 ? -25.012 13.250 -2.963 1.00 66.19 707 PRO A O 1
ATOM 5781 N N . GLY A 1 708 ? -24.562 14.628 -1.242 1.00 65.75 708 GLY A N 1
ATOM 5782 C CA . GLY A 1 708 ? -25.939 14.716 -0.742 1.00 65.75 708 GLY A CA 1
ATOM 5783 C C . GLY A 1 708 ? -26.500 13.476 -0.029 1.00 65.75 708 GLY A C 1
ATOM 5784 O O . GLY A 1 708 ? -27.678 13.488 0.310 1.00 65.75 708 GLY A O 1
ATOM 5785 N N . LYS A 1 709 ? -25.702 12.426 0.226 1.00 75.12 709 LYS A N 1
ATOM 5786 C CA . LYS A 1 709 ? -26.142 11.223 0.959 1.00 75.12 709 LYS A CA 1
ATOM 5787 C C . LYS A 1 709 ? -25.207 10.917 2.132 1.00 75.12 709 LYS A C 1
ATOM 5789 O O . LYS A 1 709 ? -24.024 10.657 1.922 1.00 75.12 709 LYS A O 1
ATOM 5794 N N . ASP A 1 710 ? -25.748 10.879 3.350 1.00 82.69 710 ASP A N 1
ATOM 5795 C CA . ASP A 1 710 ? -25.027 10.413 4.544 1.00 8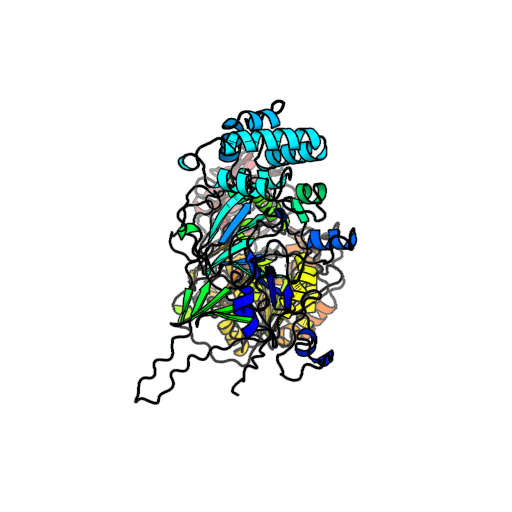2.69 710 ASP A CA 1
ATOM 5796 C C . ASP A 1 710 ? -24.983 8.876 4.562 1.00 82.69 710 ASP A C 1
ATOM 5798 O O . ASP A 1 710 ? -25.796 8.193 5.185 1.00 82.69 710 ASP A O 1
ATOM 5802 N N . VAL A 1 711 ? -24.060 8.325 3.771 1.00 86.81 711 VAL A N 1
ATOM 5803 C CA . VAL A 1 711 ? -23.930 6.877 3.563 1.00 86.81 711 VAL A CA 1
ATOM 5804 C C . VAL A 1 711 ? -23.595 6.142 4.863 1.00 86.81 711 VAL A C 1
ATOM 5806 O O . VAL A 1 711 ? -24.159 5.080 5.112 1.00 86.81 711 VAL A O 1
ATOM 5809 N N . LEU A 1 712 ? -22.729 6.720 5.704 1.00 87.00 712 LEU A N 1
ATOM 5810 C CA . LEU A 1 712 ? -22.345 6.121 6.982 1.00 87.00 712 LEU A CA 1
ATOM 5811 C C . LEU A 1 712 ? -23.564 5.998 7.902 1.00 87.00 712 LEU A C 1
ATOM 5813 O O . LEU A 1 712 ? -23.835 4.912 8.408 1.00 87.00 712 LEU A O 1
ATOM 5817 N N . ARG A 1 713 ? -24.337 7.080 8.068 1.00 88.00 713 ARG A N 1
ATOM 5818 C CA . ARG A 1 713 ? -25.543 7.065 8.905 1.00 88.00 713 ARG A CA 1
ATOM 5819 C C . ARG A 1 713 ? -26.600 6.097 8.383 1.00 88.00 713 ARG A C 1
ATOM 5821 O O . ARG A 1 713 ? -27.181 5.378 9.186 1.00 88.00 713 ARG A O 1
ATOM 5828 N N . ILE A 1 714 ? -26.811 6.026 7.067 1.00 90.94 714 ILE A N 1
ATOM 5829 C CA . ILE A 1 714 ? -27.758 5.076 6.461 1.00 90.94 714 ILE A CA 1
ATOM 5830 C C . ILE A 1 714 ? -27.347 3.627 6.745 1.00 90.94 714 ILE A C 1
ATOM 5832 O O . ILE A 1 714 ? -28.171 2.851 7.226 1.00 90.94 714 ILE A O 1
ATOM 5836 N N . ASN A 1 715 ? -26.082 3.261 6.512 1.00 94.00 715 ASN A N 1
ATOM 5837 C CA . ASN A 1 715 ? -25.600 1.910 6.810 1.00 94.00 715 ASN A CA 1
ATOM 5838 C C . ASN A 1 715 ? -25.739 1.595 8.312 1.00 94.00 715 ASN A C 1
ATOM 5840 O O . ASN A 1 715 ? -26.228 0.528 8.680 1.00 94.00 715 ASN A O 1
ATOM 5844 N N . THR A 1 716 ? -25.387 2.544 9.182 1.00 93.75 716 THR A N 1
ATOM 5845 C CA . THR A 1 716 ? -25.560 2.405 10.632 1.00 93.75 716 THR A CA 1
ATOM 5846 C C . THR A 1 716 ? -27.030 2.256 11.039 1.00 93.75 716 THR A C 1
ATOM 5848 O O . THR A 1 716 ? -27.335 1.429 11.891 1.00 93.75 716 THR A O 1
ATOM 5851 N N . MET A 1 717 ? -27.972 2.972 10.421 1.00 93.25 717 MET A N 1
ATOM 5852 C CA . MET A 1 717 ? -29.401 2.787 10.707 1.00 93.25 717 MET A CA 1
ATOM 5853 C C . MET A 1 717 ? -29.871 1.370 10.343 1.00 93.25 717 MET A C 1
ATOM 5855 O O . MET A 1 717 ? -30.556 0.735 11.141 1.00 93.25 717 MET A O 1
ATOM 5859 N N . ARG A 1 718 ? -29.419 0.816 9.208 1.00 95.88 718 ARG A N 1
ATOM 5860 C CA . ARG A 1 718 ? -29.702 -0.585 8.829 1.00 95.88 718 ARG A CA 1
ATOM 5861 C C . ARG A 1 718 ? -29.126 -1.591 9.832 1.00 95.88 718 ARG A C 1
ATOM 5863 O O . ARG A 1 718 ? -29.786 -2.575 10.153 1.00 95.88 718 ARG A O 1
ATOM 5870 N N . LEU A 1 719 ? -27.918 -1.336 10.343 1.00 96.69 719 LEU A N 1
ATOM 5871 C CA . LEU A 1 719 ? -27.287 -2.116 11.414 1.00 96.69 719 LEU A CA 1
ATOM 5872 C C . LEU A 1 719 ? -28.154 -2.127 12.683 1.00 96.69 719 LEU A C 1
ATOM 5874 O O . LEU A 1 719 ? -28.512 -3.206 13.159 1.00 96.69 719 LEU A O 1
ATOM 5878 N N . VAL A 1 720 ? -28.466 -0.951 13.242 1.00 95.81 720 VAL A N 1
ATOM 5879 C CA . VAL A 1 720 ? -29.104 -0.866 14.568 1.00 95.81 720 VAL A CA 1
ATOM 5880 C C . VAL A 1 720 ? -30.539 -1.393 14.549 1.00 95.81 720 VAL A C 1
ATOM 5882 O O . VAL A 1 720 ? -30.939 -2.089 15.479 1.00 95.81 720 VAL A O 1
ATOM 5885 N N . GLU A 1 721 ? -31.284 -1.154 13.466 1.00 95.81 721 GLU A N 1
ATOM 5886 C CA . GLU A 1 721 ? -32.665 -1.633 13.314 1.00 95.81 721 GLU A CA 1
ATOM 5887 C C . GLU A 1 721 ? -32.764 -3.161 13.215 1.00 95.81 721 GLU A C 1
ATOM 5889 O O . GLU A 1 721 ? -33.736 -3.747 13.688 1.00 95.81 721 GLU A O 1
ATOM 5894 N N . VAL A 1 722 ? -31.759 -3.824 12.628 1.00 97.88 722 VAL A N 1
ATOM 5895 C CA . VAL A 1 722 ? -31.749 -5.290 12.475 1.00 97.88 722 VAL A CA 1
ATOM 5896 C C . VAL A 1 722 ? -31.168 -5.998 13.698 1.00 97.88 722 VAL A C 1
ATOM 5898 O O . VAL A 1 722 ? -31.631 -7.093 14.025 1.00 97.88 722 VAL A O 1
ATOM 5901 N N . TRP A 1 723 ? -30.150 -5.424 14.352 1.00 98.19 723 TRP A N 1
ATOM 5902 C CA . TRP A 1 723 ? -29.301 -6.159 15.302 1.00 98.19 723 TRP A CA 1
ATOM 5903 C C . TRP A 1 723 ? -29.325 -5.663 16.752 1.00 98.19 723 TRP A C 1
ATOM 5905 O O . TRP A 1 723 ? -28.929 -6.439 17.614 1.00 98.19 723 TRP A O 1
ATOM 5915 N N . MET A 1 724 ? -29.768 -4.434 17.052 1.00 97.81 724 MET A N 1
ATOM 5916 C CA . MET A 1 724 ? -29.648 -3.865 18.411 1.00 97.81 724 MET A CA 1
ATOM 5917 C C . MET A 1 724 ? -30.903 -3.961 19.290 1.00 97.81 724 MET A C 1
ATOM 5919 O O . MET A 1 724 ? -30.847 -3.566 20.452 1.00 97.81 724 MET A O 1
ATOM 5923 N N . ASP A 1 725 ? -32.012 -4.495 18.778 1.00 97.69 725 ASP A N 1
ATOM 5924 C CA . ASP A 1 725 ? -33.271 -4.655 19.524 1.00 97.69 725 ASP A CA 1
ATOM 5925 C C . ASP A 1 725 ? -33.715 -3.339 20.207 1.00 97.69 725 ASP A C 1
ATOM 5927 O O . ASP A 1 725 ? -33.770 -2.298 19.548 1.00 97.69 725 ASP A O 1
ATOM 5931 N N . GLU A 1 726 ? -34.025 -3.347 21.506 1.00 95.44 726 GLU A N 1
ATOM 5932 C CA . GLU A 1 726 ? -34.384 -2.152 22.283 1.00 95.44 726 GLU A CA 1
ATOM 5933 C C . GLU A 1 726 ? -33.226 -1.147 22.457 1.00 95.44 726 GLU A C 1
ATOM 5935 O O . GLU A 1 726 ? -33.456 0.047 22.648 1.00 95.44 726 GLU A O 1
ATOM 5940 N N . TYR A 1 727 ? -31.971 -1.587 22.328 1.00 95.25 727 TYR A N 1
ATOM 5941 C CA . TYR A 1 727 ? -30.789 -0.749 22.563 1.00 95.25 727 TYR A CA 1
ATOM 5942 C C . TYR A 1 727 ? -30.510 0.244 21.424 1.00 95.25 727 TYR A C 1
ATOM 5944 O O . TYR A 1 727 ? -29.689 1.150 21.586 1.00 95.25 727 TYR A O 1
ATOM 5952 N N . LYS A 1 728 ? -31.204 0.125 20.282 1.00 93.00 728 LYS A N 1
ATOM 5953 C CA . LYS A 1 728 ? -31.123 1.101 19.180 1.00 93.00 728 LYS A CA 1
ATOM 5954 C C . LYS A 1 728 ? -31.578 2.505 19.592 1.00 93.00 728 LYS A C 1
ATOM 5956 O O . LYS A 1 728 ? -31.103 3.489 19.029 1.00 93.00 728 LYS A O 1
ATOM 5961 N N . GLU A 1 729 ? -32.437 2.613 20.605 1.00 88.81 729 GLU A N 1
ATOM 5962 C CA . GLU A 1 729 ? -32.878 3.901 21.151 1.00 88.81 729 GLU A CA 1
ATOM 5963 C C . GLU A 1 729 ? -31.688 4.709 21.702 1.00 88.81 729 GLU A C 1
ATOM 5965 O O . GLU A 1 729 ? -31.581 5.898 21.424 1.00 88.81 729 GLU A O 1
ATOM 5970 N N . ILE A 1 730 ? -30.700 4.047 22.325 1.00 87.06 730 ILE A N 1
ATOM 5971 C CA . ILE A 1 730 ? -29.474 4.686 22.842 1.00 87.06 730 ILE A CA 1
ATOM 5972 C C . ILE A 1 730 ? -28.655 5.330 21.710 1.00 87.06 730 ILE A C 1
ATOM 5974 O O . ILE A 1 730 ? -28.059 6.391 21.900 1.00 87.06 730 ILE A O 1
ATOM 5978 N N . TYR A 1 731 ? -28.625 4.714 20.522 1.00 88.12 731 TYR A N 1
ATOM 5979 C CA . TYR A 1 731 ? -28.016 5.318 19.333 1.00 88.12 731 TYR A CA 1
ATOM 5980 C C . TYR A 1 731 ? -28.820 6.543 18.873 1.00 88.12 731 TYR A C 1
ATOM 5982 O O . TYR A 1 731 ? -28.251 7.615 18.646 1.00 88.12 731 TYR A O 1
ATOM 5990 N N . TYR A 1 732 ? -30.146 6.412 18.778 1.00 85.19 732 TYR A N 1
ATOM 5991 C CA . TYR A 1 732 ? -31.026 7.486 18.318 1.00 85.19 732 TYR A CA 1
ATOM 5992 C C . TYR A 1 732 ? -31.056 8.713 19.236 1.00 85.19 732 TYR A C 1
ATOM 5994 O O . TYR A 1 732 ? -31.098 9.833 18.722 1.00 85.19 732 TYR A O 1
ATOM 6002 N N . ASP A 1 733 ? -30.953 8.531 20.551 1.00 78.75 733 ASP A N 1
ATOM 6003 C CA . ASP A 1 733 ? -30.857 9.624 21.528 1.00 78.75 733 ASP A CA 1
ATOM 6004 C C . ASP A 1 733 ? -29.564 10.445 21.360 1.00 78.75 733 ASP A C 1
ATOM 6006 O O . ASP A 1 733 ? -29.518 11.630 21.693 1.00 78.75 733 ASP A O 1
ATOM 6010 N N . ARG A 1 734 ? -28.507 9.840 20.800 1.00 76.94 734 ARG A N 1
ATOM 6011 C CA . ARG A 1 734 ? -27.197 10.482 20.595 1.00 76.94 734 ARG A CA 1
ATOM 6012 C C . ARG A 1 734 ? -27.062 11.193 19.260 1.00 76.94 734 ARG A C 1
ATOM 6014 O O . ARG A 1 734 ? -26.455 12.259 19.206 1.00 76.94 734 ARG A O 1
ATOM 6021 N N . VAL A 1 735 ? -27.580 10.599 18.182 1.00 75.75 735 VAL A N 1
ATOM 6022 C CA . VAL A 1 735 ? -27.487 11.174 16.823 1.00 75.75 735 VAL A CA 1
ATOM 6023 C C . VAL A 1 735 ? -28.722 11.986 16.419 1.00 75.75 735 VAL A C 1
ATOM 6025 O O . VAL A 1 735 ? -28.732 12.601 15.346 1.00 75.75 735 VAL A O 1
ATOM 6028 N N . GLY A 1 736 ? -29.767 11.964 17.249 1.00 72.19 736 GLY A N 1
ATOM 6029 C CA . GLY A 1 736 ? -31.093 12.510 16.979 1.00 72.19 736 GLY A CA 1
ATOM 6030 C C . GLY A 1 736 ? -31.931 11.607 16.065 1.00 72.19 736 GLY A C 1
ATOM 6031 O O . GLY A 1 736 ? -31.452 11.097 15.046 1.00 72.19 736 GLY A O 1
ATOM 6032 N N . LYS A 1 737 ? -33.222 11.454 16.381 1.00 66.31 737 LYS A N 1
ATOM 6033 C CA . LYS A 1 737 ? -34.198 10.801 15.493 1.00 66.31 737 LYS A CA 1
ATOM 6034 C C . LYS A 1 737 ? -34.482 11.692 14.284 1.00 66.31 737 LYS A C 1
ATOM 6036 O O . LYS A 1 737 ? -35.272 12.628 14.357 1.00 66.31 737 LYS A O 1
ATOM 6041 N N . ILE A 1 738 ? -33.828 11.392 13.165 1.00 65.25 738 ILE A N 1
ATOM 6042 C CA . ILE A 1 738 ? -34.121 11.983 11.856 1.00 65.25 738 ILE A CA 1
ATOM 6043 C C . ILE A 1 738 ? -34.899 10.944 11.046 1.00 65.25 738 ILE A C 1
ATOM 6045 O O . ILE A 1 738 ? -34.454 9.802 10.944 1.00 65.25 738 ILE A O 1
ATOM 6049 N N . ASN A 1 739 ? -36.016 11.351 10.430 1.00 69.00 739 ASN A N 1
ATOM 6050 C CA . ASN A 1 739 ? -36.729 10.559 9.420 1.00 69.00 739 ASN A CA 1
ATOM 6051 C C . ASN A 1 739 ? -35.879 10.457 8.141 1.00 69.00 739 ASN A C 1
ATOM 6053 O O . ASN A 1 739 ? -36.114 11.156 7.156 1.00 69.00 739 ASN A O 1
ATOM 6057 N N . MET A 1 740 ? -34.849 9.616 8.188 1.00 76.38 740 MET A N 1
ATOM 6058 C CA . MET A 1 740 ? -33.962 9.304 7.074 1.00 76.38 740 MET A CA 1
ATOM 6059 C C . MET A 1 740 ? -34.299 7.907 6.555 1.00 76.38 740 MET A C 1
ATOM 6061 O O . MET A 1 740 ? -34.313 6.948 7.323 1.00 76.38 740 MET A O 1
ATOM 6065 N N . ASP A 1 741 ? -34.568 7.801 5.254 1.00 86.19 741 ASP A N 1
ATOM 6066 C CA . ASP A 1 741 ? -34.833 6.519 4.604 1.00 86.19 741 ASP A CA 1
ATOM 6067 C C . ASP A 1 741 ? -33.550 5.674 4.548 1.00 86.19 741 ASP A C 1
ATOM 6069 O O . ASP A 1 741 ? -32.568 6.038 3.893 1.00 86.19 741 ASP A O 1
ATOM 6073 N N . TYR A 1 742 ? -33.569 4.545 5.257 1.00 89.75 742 TYR A N 1
ATOM 6074 C CA . TYR A 1 742 ? -32.499 3.550 5.277 1.00 89.75 742 TYR A CA 1
ATOM 6075 C C . TYR A 1 742 ? -32.777 2.336 4.370 1.00 89.75 742 TYR A C 1
ATOM 6077 O O . TYR A 1 742 ? -31.960 1.410 4.312 1.00 89.75 742 TYR A O 1
ATOM 6085 N N . GLY A 1 743 ? -33.884 2.348 3.622 1.00 92.31 743 GLY A N 1
ATOM 6086 C CA . GLY A 1 743 ? -34.301 1.295 2.698 1.00 92.31 743 GLY A CA 1
ATOM 6087 C C . GLY A 1 743 ? -34.779 0.008 3.379 1.00 92.31 743 GLY A C 1
ATOM 6088 O O . GLY A 1 743 ? -34.699 -0.156 4.593 1.00 92.31 743 GLY A O 1
ATOM 6089 N N . ASP A 1 744 ? -35.244 -0.952 2.577 1.00 94.44 744 ASP A N 1
ATOM 6090 C CA . ASP A 1 744 ? -35.793 -2.213 3.088 1.00 94.44 744 ASP A CA 1
ATOM 6091 C C . ASP A 1 744 ? -34.736 -3.075 3.810 1.00 94.44 744 ASP A C 1
ATOM 6093 O O . ASP A 1 744 ? -33.624 -3.293 3.313 1.00 94.44 744 ASP A O 1
ATOM 6097 N N . ILE A 1 745 ? -35.097 -3.570 4.994 1.00 96.81 745 ILE A N 1
ATOM 6098 C CA . ILE A 1 745 ? -34.299 -4.454 5.857 1.00 96.81 745 ILE A CA 1
ATOM 6099 C C . ILE A 1 745 ? -34.981 -5.809 6.110 1.00 96.81 745 ILE A C 1
ATOM 6101 O O . ILE A 1 745 ? -34.417 -6.655 6.805 1.00 96.81 745 ILE A O 1
ATOM 6105 N N . LEU A 1 746 ? -36.169 -6.057 5.545 1.00 97.06 746 LEU A N 1
ATOM 6106 C CA . LEU A 1 746 ? -36.999 -7.227 5.847 1.00 97.06 746 LEU A CA 1
ATOM 6107 C C . LEU A 1 746 ? -36.273 -8.559 5.593 1.00 97.06 746 LEU A C 1
ATOM 6109 O O . LEU A 1 746 ? -36.392 -9.495 6.383 1.00 97.06 746 LEU A O 1
ATOM 6113 N N . ASP A 1 747 ? -35.461 -8.639 4.539 1.00 96.94 747 ASP A N 1
ATOM 6114 C CA . ASP A 1 747 ? -34.635 -9.818 4.243 1.00 96.94 747 ASP A CA 1
ATOM 6115 C C . ASP A 1 747 ? -33.494 -10.043 5.247 1.00 96.94 747 ASP A C 1
ATOM 6117 O O . ASP A 1 747 ? -32.980 -11.157 5.355 1.00 96.94 747 ASP A O 1
ATOM 6121 N N . ARG A 1 748 ? -33.060 -9.004 5.971 1.00 98.06 748 ARG A N 1
ATOM 6122 C CA . ARG A 1 748 ? -32.071 -9.118 7.056 1.00 98.06 748 ARG A CA 1
ATOM 6123 C C . ARG A 1 748 ? -32.740 -9.561 8.360 1.00 98.06 748 ARG A C 1
ATOM 6125 O O . ARG A 1 748 ? -32.218 -10.453 9.024 1.00 98.06 748 ARG A O 1
ATOM 6132 N N . VAL A 1 749 ? -33.934 -9.041 8.657 1.00 97.88 749 VAL A N 1
ATOM 6133 C CA . VAL A 1 749 ? -34.766 -9.483 9.795 1.00 97.88 749 VAL A CA 1
ATOM 6134 C C . VAL A 1 749 ? -35.130 -10.969 9.657 1.00 97.88 749 VAL A C 1
ATOM 6136 O O . VAL A 1 749 ? -34.786 -11.768 10.527 1.00 97.88 749 VAL A O 1
ATOM 6139 N N . LYS A 1 750 ? -35.686 -11.382 8.509 1.00 98.31 750 LYS A N 1
ATOM 6140 C CA . LYS A 1 750 ? -36.000 -12.797 8.212 1.00 98.31 750 LYS A CA 1
ATOM 6141 C C . LYS A 1 750 ? -34.777 -13.715 8.285 1.00 98.31 750 LYS A C 1
ATOM 6143 O O . LYS A 1 750 ? -34.899 -14.883 8.649 1.00 98.31 750 LYS A O 1
ATOM 6148 N N . LEU A 1 751 ? -33.594 -13.219 7.911 1.00 98.25 751 LEU A N 1
ATOM 6149 C CA . LEU A 1 751 ? -32.345 -13.973 8.037 1.00 98.25 751 LEU A CA 1
ATOM 6150 C C . LEU A 1 751 ? -31.994 -14.202 9.514 1.00 98.25 751 LEU A C 1
ATOM 6152 O O . LEU A 1 751 ? -31.706 -15.337 9.888 1.00 98.25 751 LEU A O 1
ATOM 6156 N N . ARG A 1 752 ? -32.069 -13.159 10.348 1.00 98.44 752 ARG A N 1
ATOM 6157 C CA . ARG A 1 752 ? -31.818 -13.240 11.795 1.00 98.44 752 ARG A CA 1
ATOM 6158 C C . ARG A 1 752 ? -32.767 -14.228 12.488 1.00 98.44 752 ARG A C 1
ATOM 6160 O O . ARG A 1 752 ? -32.309 -15.077 13.252 1.00 98.44 752 ARG A O 1
ATOM 6167 N N . GLU A 1 753 ? -34.056 -14.182 12.149 1.00 98.12 753 GLU A N 1
ATOM 6168 C CA . GLU A 1 753 ? -35.072 -15.143 12.611 1.00 98.12 753 GLU A CA 1
ATOM 6169 C C . GLU A 1 753 ? -34.754 -16.580 12.165 1.00 98.12 753 GLU A C 1
ATOM 6171 O O . GLU A 1 753 ? -34.718 -17.503 12.982 1.00 98.12 753 GLU A O 1
ATOM 6176 N N . LYS A 1 754 ? -34.473 -16.781 10.868 1.00 98.25 754 LYS A N 1
ATOM 6177 C CA . LYS A 1 754 ? -34.170 -18.097 10.278 1.00 98.25 754 LYS A CA 1
ATOM 6178 C C . LYS A 1 754 ? -32.946 -18.757 10.914 1.00 98.25 754 LYS A C 1
ATOM 6180 O O . LYS A 1 754 ? -32.948 -19.971 11.118 1.00 98.25 754 LYS A O 1
ATOM 6185 N N . LEU A 1 755 ? -31.906 -17.972 11.192 1.00 98.19 755 LEU A N 1
ATOM 6186 C CA . LEU A 1 755 ? -30.676 -18.433 11.840 1.00 98.19 755 LEU A CA 1
ATOM 6187 C C . LEU A 1 755 ? -30.829 -18.604 13.363 1.00 98.19 755 LEU A C 1
ATOM 6189 O O . LEU A 1 755 ? -29.910 -19.117 13.996 1.00 98.19 755 LEU A O 1
ATOM 6193 N N . LYS A 1 756 ? -31.981 -18.217 13.938 1.00 98.19 756 LYS A N 1
ATOM 6194 C CA . LYS A 1 756 ? -32.277 -18.251 15.381 1.00 98.19 756 LYS A CA 1
ATOM 6195 C C . LYS A 1 756 ? -31.218 -17.526 16.214 1.00 98.19 756 LYS A C 1
ATOM 6197 O O . LYS A 1 756 ? -30.801 -18.019 17.261 1.00 98.19 756 LYS A O 1
ATOM 6202 N N . CYS A 1 757 ? -30.763 -16.374 15.725 1.00 98.56 757 CYS A N 1
ATOM 6203 C CA . CYS A 1 757 ? -29.728 -15.613 16.408 1.00 98.56 757 CYS A CA 1
ATOM 6204 C C . CYS A 1 757 ? -30.228 -15.098 17.767 1.00 98.56 757 CYS A C 1
ATOM 6206 O O . CYS A 1 757 ? -31.405 -14.772 17.928 1.00 98.56 757 CYS A O 1
ATOM 6208 N N . HIS A 1 758 ? -29.313 -14.978 18.723 1.00 98.69 758 HIS A N 1
ATOM 6209 C CA . HIS A 1 758 ? -29.560 -14.375 20.027 1.00 98.69 758 HIS A CA 1
ATOM 6210 C C . HIS A 1 758 ? -29.986 -12.891 19.922 1.00 98.69 758 HIS A C 1
ATOM 6212 O O . HIS A 1 758 ? -29.897 -12.255 18.864 1.00 98.69 758 HIS A O 1
ATOM 6218 N N . ASN A 1 759 ? -30.474 -12.331 21.032 1.00 98.50 759 ASN A N 1
ATOM 6219 C CA . ASN A 1 759 ? -30.792 -10.907 21.147 1.00 98.50 759 ASN A CA 1
ATOM 6220 C C . ASN A 1 759 ? -29.558 -10.069 21.526 1.00 98.50 759 ASN A C 1
ATOM 6222 O O . ASN A 1 759 ? -28.528 -10.602 21.947 1.00 98.50 759 ASN A O 1
ATOM 6226 N N . PHE A 1 760 ? -29.645 -8.751 21.353 1.00 98.38 760 PHE A N 1
ATOM 6227 C CA . PHE A 1 760 ? -28.532 -7.848 21.636 1.00 98.38 760 PHE A CA 1
ATOM 6228 C C . PHE A 1 760 ? -28.195 -7.810 23.130 1.00 98.38 760 PHE A C 1
ATOM 6230 O O . PHE A 1 760 ? -27.023 -7.726 23.488 1.00 98.38 760 PHE A O 1
ATOM 6237 N N . LYS A 1 761 ? -29.193 -8.002 24.008 1.00 97.50 761 LYS A N 1
ATOM 6238 C CA . LYS A 1 761 ? -28.945 -8.210 25.439 1.00 97.50 761 LYS A CA 1
ATOM 6239 C C . LYS A 1 761 ? -28.006 -9.393 25.694 1.00 97.50 761 LYS A C 1
ATOM 6241 O O . LYS A 1 761 ? -27.031 -9.234 26.416 1.00 97.50 761 LYS A O 1
ATOM 6246 N N . TRP A 1 762 ? -28.242 -10.554 25.078 1.00 98.44 762 TRP A N 1
ATOM 6247 C CA . TRP A 1 762 ? -27.336 -11.700 25.206 1.00 98.44 762 TRP A CA 1
ATOM 6248 C C . TRP A 1 762 ? -25.921 -11.368 24.714 1.00 98.44 762 TRP A C 1
ATOM 6250 O O . TRP A 1 762 ? -24.952 -11.770 25.355 1.00 98.44 762 TRP A O 1
ATOM 6260 N N . TYR A 1 763 ? -25.790 -10.606 23.623 1.00 98.62 763 TYR A N 1
ATOM 6261 C CA . TYR A 1 763 ? -24.487 -10.163 23.120 1.00 98.62 763 TYR A CA 1
ATOM 6262 C C . TYR A 1 763 ? -23.758 -9.275 24.145 1.00 98.62 763 TYR A C 1
ATOM 6264 O O . TYR A 1 763 ? -22.590 -9.523 24.440 1.00 98.62 763 TYR A O 1
ATOM 6272 N N . LEU A 1 764 ? -24.447 -8.303 24.750 1.00 97.25 764 LEU A N 1
ATOM 6273 C CA . LEU A 1 764 ? -23.887 -7.487 25.831 1.00 97.25 764 LEU A CA 1
ATOM 6274 C C . LEU A 1 764 ? -23.517 -8.355 27.044 1.00 97.25 764 LEU A C 1
ATOM 6276 O O . LEU A 1 764 ? -22.381 -8.310 27.491 1.00 97.25 764 LEU A O 1
ATOM 6280 N N . ASP A 1 765 ? -24.418 -9.218 27.515 1.00 96.25 765 ASP A N 1
ATOM 6281 C CA . ASP A 1 765 ? -24.209 -10.029 28.722 1.00 96.25 765 ASP A CA 1
ATOM 6282 C C . ASP A 1 765 ? -23.075 -11.075 28.579 1.00 96.25 765 ASP A C 1
ATOM 6284 O O . ASP A 1 765 ? -22.435 -11.423 29.571 1.00 96.25 765 ASP A O 1
ATOM 6288 N N . ASN A 1 766 ? -22.831 -11.608 27.370 1.00 96.75 766 ASN A N 1
ATOM 6289 C CA . ASN A 1 766 ? -21.940 -12.765 27.154 1.00 96.75 766 ASN A CA 1
ATOM 6290 C C . ASN A 1 766 ? -20.669 -12.435 26.359 1.00 96.75 766 ASN A C 1
ATOM 6292 O O . ASN A 1 766 ? -19.622 -13.037 26.604 1.00 96.75 766 ASN A O 1
ATOM 6296 N N . VAL A 1 767 ? -20.742 -11.504 25.403 1.00 97.19 767 VAL A N 1
ATOM 6297 C CA . VAL A 1 767 ? -19.616 -11.158 24.520 1.00 97.19 767 VAL A CA 1
ATOM 6298 C C . VAL A 1 767 ? -18.895 -9.918 25.032 1.00 97.19 767 VAL A C 1
ATOM 6300 O O . VAL A 1 767 ? -17.669 -9.946 25.166 1.00 97.19 767 VAL A O 1
ATOM 6303 N N . TYR A 1 768 ? -19.644 -8.857 25.356 1.00 96.38 768 TYR A N 1
ATOM 6304 C CA . TYR A 1 768 ? -19.080 -7.552 25.721 1.00 96.38 768 TYR A CA 1
ATOM 6305 C C . TYR A 1 768 ? -19.678 -6.924 27.002 1.00 96.38 768 TYR A C 1
ATOM 6307 O O . TYR A 1 768 ? -20.112 -5.770 26.967 1.00 96.38 768 TYR A O 1
ATOM 6315 N N . PRO A 1 769 ? -19.671 -7.635 28.149 1.00 92.81 769 PRO A N 1
ATOM 6316 C CA . PRO A 1 769 ? -20.199 -7.133 29.423 1.00 92.81 769 PRO A CA 1
ATOM 6317 C C . PRO A 1 769 ? -19.395 -5.957 29.995 1.00 92.81 769 PRO A C 1
ATOM 6319 O O . PRO A 1 769 ? -19.821 -5.320 30.954 1.00 92.81 769 PRO A O 1
ATOM 6322 N N . GLU A 1 770 ? -18.221 -5.667 29.433 1.00 87.75 770 GLU A N 1
ATOM 6323 C CA . GLU A 1 770 ? -17.405 -4.511 29.797 1.00 87.75 770 GLU A CA 1
ATOM 6324 C C . GLU A 1 770 ? -17.906 -3.184 29.187 1.00 87.75 770 GLU A C 1
ATOM 6326 O O . GLU A 1 770 ? -17.507 -2.115 29.655 1.00 87.75 770 GLU A O 1
ATOM 6331 N N . LEU A 1 771 ? -18.783 -3.227 28.173 1.00 89.25 771 LEU A N 1
ATOM 6332 C CA . LEU A 1 771 ? -19.386 -2.028 27.588 1.00 89.25 771 LEU A CA 1
ATOM 6333 C C . LEU A 1 771 ? -20.444 -1.447 28.535 1.00 89.25 771 LEU A C 1
ATOM 6335 O O . LEU A 1 771 ? -21.480 -2.060 28.784 1.00 89.25 771 LEU A O 1
ATOM 6339 N N . HIS A 1 772 ? -20.220 -0.224 29.020 1.00 86.12 772 HIS A N 1
ATOM 6340 C CA . HIS A 1 772 ? -21.203 0.473 29.853 1.00 86.12 772 HIS A CA 1
ATOM 6341 C C . HIS A 1 772 ? -22.491 0.754 29.072 1.00 86.12 772 HIS A C 1
ATOM 6343 O O . HIS A 1 772 ? -22.447 1.379 28.011 1.00 86.12 772 HIS A O 1
ATOM 6349 N N . VAL A 1 773 ? -23.633 0.342 29.626 1.00 88.19 773 VAL A N 1
ATOM 6350 C CA . VAL A 1 773 ? -24.969 0.532 29.050 1.00 88.19 773 VAL A CA 1
ATOM 6351 C C . VAL A 1 773 ? -25.649 1.741 29.721 1.00 88.19 773 VAL A C 1
ATOM 6353 O O . VAL A 1 773 ? -26.044 1.645 30.885 1.00 88.19 773 VAL A O 1
ATOM 6356 N N . PRO A 1 774 ? -25.842 2.882 29.024 1.00 82.44 774 PRO A N 1
ATOM 6357 C CA . PRO A 1 774 ? -26.414 4.091 29.624 1.00 82.44 774 PRO A CA 1
ATOM 6358 C C . PRO A 1 774 ? -27.778 3.902 30.296 1.00 82.44 774 PRO A C 1
ATOM 6360 O O . PRO A 1 774 ? -28.021 4.514 31.330 1.00 82.44 774 PRO A O 1
ATOM 6363 N N . SER A 1 775 ? -28.644 3.032 29.767 1.00 77.00 775 SER A N 1
ATOM 6364 C CA . SER A 1 775 ? -29.980 2.770 30.325 1.00 77.00 775 SER A CA 1
ATOM 6365 C C . SER A 1 775 ? -29.975 2.054 31.685 1.00 77.00 775 SER A C 1
ATOM 6367 O O . SER A 1 775 ? -31.031 1.909 32.293 1.00 77.00 775 SER A O 1
ATOM 6369 N N . GLU A 1 776 ? -28.816 1.605 32.180 1.00 83.00 776 GLU A N 1
ATOM 6370 C CA . GLU A 1 776 ? -28.673 0.996 33.512 1.00 83.00 776 GLU A CA 1
ATOM 6371 C C . GLU A 1 776 ? -28.161 1.973 34.592 1.00 83.00 776 GLU A C 1
ATOM 6373 O O . GLU A 1 776 ? -28.066 1.603 35.772 1.00 83.00 776 GLU A O 1
ATOM 6378 N N . SER A 1 777 ? -27.840 3.212 34.199 1.00 85.06 777 SER A N 1
ATOM 6379 C CA . SER A 1 777 ? -27.428 4.304 35.089 1.00 85.06 777 SER A CA 1
ATOM 6380 C C . SER A 1 777 ? -28.584 4.850 35.939 1.00 85.06 777 SER A C 1
ATOM 6382 O O . SER A 1 777 ? -29.756 4.680 35.623 1.00 85.06 777 SER A O 1
ATOM 6384 N N . ILE A 1 778 ? -28.244 5.526 37.042 1.00 89.19 778 ILE A N 1
ATOM 6385 C CA . ILE A 1 778 ? -29.210 6.164 37.954 1.00 89.19 778 ILE A CA 1
ATOM 6386 C C . ILE A 1 778 ? -29.814 7.419 37.309 1.00 89.19 778 ILE A C 1
ATOM 6388 O O . ILE A 1 778 ? -31.000 7.691 37.465 1.00 89.19 778 ILE A O 1
ATOM 6392 N N . LEU A 1 779 ? -28.976 8.192 36.614 1.00 89.38 779 LEU A N 1
ATOM 6393 C CA . LEU A 1 779 ? -29.342 9.416 35.902 1.00 89.38 779 LEU A CA 1
ATOM 6394 C C . LEU A 1 779 ? -28.636 9.430 34.548 1.00 89.38 779 LEU A C 1
ATOM 6396 O O . LEU A 1 779 ? -27.495 8.972 34.439 1.00 89.38 779 LEU A O 1
ATOM 6400 N N . THR A 1 780 ? -29.305 9.975 33.538 1.00 88.62 780 THR A N 1
ATOM 6401 C CA . THR A 1 780 ? -28.809 10.134 32.167 1.00 88.62 780 THR A CA 1
ATOM 6402 C C . THR A 1 780 ? -29.334 11.436 31.591 1.00 88.62 780 THR A C 1
ATOM 6404 O O . THR A 1 780 ? -30.476 11.786 31.868 1.00 88.62 780 THR A O 1
ATOM 6407 N N . GLY A 1 781 ? -28.540 12.112 30.765 1.00 88.12 781 GLY A N 1
ATOM 6408 C CA . GLY A 1 781 ? -28.936 13.366 30.122 1.00 88.12 781 GLY A CA 1
ATOM 6409 C C . GLY A 1 781 ? -27.879 14.448 30.292 1.00 88.12 781 GLY A C 1
ATOM 6410 O O . GLY A 1 781 ? -26.700 14.151 30.513 1.00 88.12 781 GLY A O 1
ATOM 6411 N N . SER A 1 782 ? -28.304 15.698 30.178 1.00 91.94 782 SER A N 1
ATOM 6412 C CA . SER A 1 782 ? -27.460 16.881 30.288 1.00 91.94 782 SER A CA 1
ATOM 6413 C C . SER A 1 782 ? -27.365 17.405 31.715 1.00 91.94 782 SER A C 1
ATOM 6415 O O . SER A 1 782 ? -28.349 17.462 32.441 1.00 91.94 782 SER A O 1
ATOM 6417 N N . ILE A 1 783 ? -26.155 17.786 32.134 1.00 96.19 783 ILE A N 1
ATOM 6418 C CA . ILE A 1 783 ? -25.909 18.343 33.468 1.00 96.19 783 ILE A CA 1
ATOM 6419 C C . ILE A 1 783 ? -25.880 19.867 33.335 1.00 96.19 783 ILE A C 1
ATOM 6421 O O . ILE A 1 783 ? -24.886 20.435 32.881 1.00 96.19 783 ILE A O 1
ATOM 6425 N N . LYS A 1 784 ? -26.973 20.528 33.707 1.00 96.38 784 LYS A N 1
ATOM 6426 C CA . LYS A 1 784 ? -27.203 21.965 33.508 1.00 96.38 784 LYS A CA 1
ATOM 6427 C C . LYS A 1 784 ? -27.118 22.733 34.820 1.00 96.38 784 LYS A C 1
ATOM 6429 O O . LYS A 1 784 ? -27.741 22.333 35.799 1.00 96.38 784 LYS A O 1
ATOM 6434 N N . ASN A 1 785 ? -26.394 23.849 34.858 1.00 96.19 785 ASN A N 1
ATOM 6435 C CA . ASN A 1 785 ? -26.416 24.733 36.023 1.00 96.19 785 ASN A CA 1
ATOM 6436 C C . ASN A 1 785 ? -27.772 25.462 36.123 1.00 96.19 785 ASN A C 1
ATOM 6438 O O . ASN A 1 785 ? -28.316 25.896 35.113 1.00 96.19 785 ASN A O 1
ATOM 6442 N N . ILE A 1 786 ? -28.328 25.608 37.331 1.00 92.88 786 ILE A N 1
ATOM 6443 C CA . ILE A 1 786 ? -29.687 26.166 37.505 1.00 92.88 786 ILE A CA 1
ATOM 6444 C C . ILE A 1 786 ? -29.770 27.655 37.129 1.00 92.88 786 ILE A C 1
ATOM 6446 O O . ILE A 1 786 ? -30.782 28.092 36.587 1.00 92.88 786 ILE A O 1
ATOM 6450 N N . ASP A 1 787 ? -28.718 28.424 37.409 1.00 88.62 787 ASP A N 1
ATOM 6451 C CA . ASP A 1 787 ? -28.729 29.897 37.367 1.00 88.62 787 ASP A CA 1
ATOM 6452 C C . ASP A 1 787 ? -28.055 30.475 36.108 1.00 88.62 787 ASP A C 1
ATOM 6454 O O . ASP A 1 787 ? -27.869 31.681 35.965 1.00 88.62 787 ASP A O 1
ATOM 6458 N N . SER A 1 788 ? -27.665 29.609 35.170 1.00 88.25 788 SER A N 1
ATOM 6459 C CA . SER A 1 788 ? -27.033 30.001 33.911 1.00 88.25 788 SER A CA 1
ATOM 6460 C C . SER A 1 788 ? -27.424 29.055 32.777 1.00 88.25 788 SER A C 1
ATOM 6462 O O . SER A 1 788 ? -27.783 27.903 32.995 1.00 88.25 788 SER A O 1
ATOM 6464 N N . ASN A 1 789 ? -27.318 29.503 31.523 1.00 90.38 789 ASN A N 1
ATOM 6465 C CA . ASN A 1 789 ? -27.560 28.633 30.363 1.00 90.38 789 ASN A CA 1
ATOM 6466 C C . ASN A 1 789 ? -26.336 27.751 30.024 1.00 90.38 789 ASN A C 1
ATOM 6468 O O . ASN A 1 789 ? -25.983 27.588 28.852 1.00 90.38 789 ASN A O 1
ATOM 6472 N N . LYS A 1 790 ? -25.638 27.256 31.053 1.00 95.81 790 LYS A N 1
ATOM 6473 C CA . LYS A 1 790 ? -24.374 26.526 30.934 1.00 95.81 790 LYS A CA 1
ATOM 6474 C C . LYS A 1 790 ? -24.546 25.079 31.374 1.00 95.81 790 LYS A C 1
ATOM 6476 O O . LYS A 1 790 ? -25.050 24.788 32.457 1.00 95.81 790 LYS A O 1
ATOM 6481 N N . CYS A 1 791 ? -24.094 24.185 30.511 1.00 96.25 791 CYS A N 1
ATOM 6482 C CA . CYS A 1 791 ? -24.087 22.750 30.709 1.00 96.25 791 CYS A CA 1
ATOM 6483 C C . CYS A 1 791 ? -22.647 22.260 30.850 1.00 96.25 791 CYS A C 1
ATOM 6485 O O . CYS A 1 791 ? -21.713 22.852 30.300 1.00 96.25 791 CYS A O 1
ATOM 6487 N N . VAL A 1 792 ? -22.481 21.160 31.579 1.00 96.00 792 VAL A N 1
ATOM 6488 C CA . VAL A 1 792 ? -21.218 20.432 31.641 1.00 96.00 792 VAL A CA 1
ATOM 6489 C C . VAL A 1 792 ? -20.964 19.784 30.285 1.00 96.00 792 VAL A C 1
ATOM 6491 O O . VAL A 1 792 ? -21.724 18.921 29.845 1.00 96.00 792 VAL A O 1
ATOM 6494 N N . ASP A 1 793 ? -19.894 20.204 29.622 1.00 94.25 793 ASP A N 1
ATOM 6495 C CA . ASP A 1 793 ? -19.563 19.813 28.259 1.00 94.25 793 ASP A CA 1
ATOM 6496 C C . ASP A 1 793 ? -18.230 19.059 28.242 1.00 94.25 793 ASP A C 1
ATOM 6498 O O . ASP A 1 793 ? -17.218 19.460 28.830 1.00 94.25 793 ASP A O 1
ATOM 6502 N N . SER A 1 794 ? -18.258 17.889 27.617 1.00 89.88 794 SER A N 1
ATOM 6503 C CA . SER A 1 794 ? -17.123 16.987 27.534 1.00 89.88 794 SER A CA 1
ATOM 6504 C C . SER A 1 794 ? -16.234 17.362 26.342 1.00 89.88 794 SER A C 1
ATOM 6506 O O . SER A 1 794 ? -16.707 17.300 25.204 1.00 89.88 794 SER A O 1
ATOM 6508 N N . PRO A 1 795 ? -14.919 17.604 26.533 1.00 85.69 795 PRO A N 1
ATOM 6509 C CA . PRO A 1 795 ? -13.992 17.949 25.448 1.00 85.69 795 PRO A CA 1
ATOM 6510 C C . PRO A 1 795 ? -13.783 16.832 24.406 1.00 85.69 795 PRO A C 1
ATOM 6512 O O . PRO A 1 795 ? -12.991 17.016 23.486 1.00 85.69 795 PRO A O 1
ATOM 6515 N N . ALA A 1 796 ? -14.432 15.668 24.563 1.00 77.31 796 ALA A N 1
ATOM 6516 C CA . ALA A 1 796 ? -14.336 14.482 23.701 1.00 77.31 796 ALA A CA 1
ATOM 6517 C C . ALA A 1 796 ? -12.906 13.928 23.498 1.00 77.31 796 ALA A C 1
ATOM 6519 O O . ALA A 1 796 ? -12.675 13.101 22.618 1.00 77.31 796 ALA A O 1
ATOM 6520 N N . VAL A 1 797 ? -11.947 14.370 24.316 1.00 79.44 797 VAL A N 1
ATOM 6521 C CA . VAL A 1 797 ? -10.526 14.019 24.236 1.00 79.44 797 VAL A CA 1
ATOM 6522 C C . VAL A 1 797 ? -10.033 13.656 25.635 1.00 79.44 797 VAL A C 1
ATOM 6524 O O . VAL A 1 797 ? -10.211 14.423 26.581 1.00 79.44 797 VAL A O 1
ATOM 6527 N N . LEU A 1 798 ? -9.400 12.488 25.754 1.00 82.25 798 LEU A N 1
ATOM 6528 C CA . LEU A 1 798 ? -8.796 11.991 26.992 1.00 82.25 798 LEU A CA 1
ATOM 6529 C C . LEU A 1 798 ? -7.748 12.981 27.542 1.00 82.25 798 LEU A C 1
ATOM 6531 O O . LEU A 1 798 ? -7.037 13.636 26.776 1.00 82.25 798 LEU A O 1
ATOM 6535 N N . ASN A 1 799 ? -7.634 13.080 28.867 1.00 86.25 799 ASN A N 1
ATOM 6536 C CA . ASN A 1 799 ? -6.737 13.994 29.588 1.00 86.25 799 ASN A CA 1
ATOM 6537 C C . ASN A 1 799 ? -6.977 15.492 29.297 1.00 86.25 799 ASN A C 1
ATOM 6539 O O . ASN A 1 799 ? -6.086 16.321 29.498 1.00 86.25 799 ASN A O 1
ATOM 6543 N N . LYS A 1 800 ? -8.169 15.866 28.811 1.00 91.75 800 LYS A N 1
ATOM 6544 C CA . LYS A 1 800 ? -8.607 17.266 28.718 1.00 91.75 800 LYS A CA 1
ATOM 6545 C C . LYS A 1 800 ? -9.618 17.591 29.808 1.00 91.75 800 LYS A C 1
ATOM 6547 O O . LYS A 1 800 ? -10.419 16.743 30.198 1.00 91.75 800 LYS A O 1
ATOM 6552 N N . ASN A 1 801 ? -9.563 18.835 30.278 1.00 93.38 801 ASN A N 1
ATOM 6553 C CA . ASN A 1 801 ? -10.460 19.337 31.308 1.00 93.38 801 ASN A CA 1
ATOM 6554 C C . ASN A 1 801 ? -11.898 19.396 30.791 1.00 93.38 801 ASN A C 1
ATOM 6556 O O . ASN A 1 801 ? -12.136 19.793 29.650 1.00 93.38 801 ASN A O 1
ATOM 6560 N N . VAL A 1 802 ? -12.842 19.037 31.654 1.00 94.56 802 VAL A N 1
ATOM 6561 C CA . VAL A 1 802 ? -14.273 19.241 31.419 1.00 94.56 802 VAL A CA 1
ATOM 6562 C C . VAL A 1 802 ? -14.564 20.748 31.440 1.00 94.56 802 VAL A C 1
ATOM 6564 O O . VAL A 1 802 ? -13.994 21.471 32.259 1.00 94.56 802 VAL A O 1
ATOM 6567 N N . ILE A 1 803 ? -15.411 21.237 30.529 1.00 95.00 803 ILE A N 1
ATOM 6568 C CA . ILE A 1 803 ? -15.676 22.675 30.355 1.00 95.00 803 ILE A CA 1
ATOM 6569 C C . ILE A 1 803 ? -17.149 23.013 30.600 1.00 95.00 803 ILE A C 1
ATOM 6571 O O . ILE A 1 803 ? -18.016 22.142 30.565 1.00 95.00 803 ILE A O 1
ATOM 6575 N N . ALA A 1 804 ? -17.436 24.294 30.829 1.00 94.75 804 ALA A N 1
ATOM 6576 C CA . ALA A 1 804 ? -18.792 24.821 30.763 1.00 94.75 804 ALA A CA 1
ATOM 6577 C C . ALA A 1 804 ? -19.063 25.297 29.329 1.00 94.75 804 ALA A C 1
ATOM 6579 O O . ALA A 1 804 ? -18.279 26.063 28.768 1.00 94.75 804 ALA A O 1
ATOM 6580 N N . TYR A 1 805 ? -20.173 24.873 28.728 1.00 95.31 805 TYR A N 1
ATOM 6581 C CA . TYR A 1 805 ? -20.584 25.346 27.403 1.00 95.31 805 TYR A CA 1
ATOM 6582 C C . TYR A 1 805 ? -22.071 25.688 27.376 1.00 95.31 805 TYR A C 1
ATOM 6584 O O . TYR A 1 805 ? -22.821 25.305 28.270 1.00 95.31 805 TYR A O 1
ATOM 6592 N N . THR A 1 806 ? -22.516 26.445 26.375 1.00 95.31 806 THR A N 1
ATOM 6593 C CA . THR A 1 806 ? -23.936 26.784 26.220 1.00 95.31 806 THR A CA 1
ATOM 6594 C C . THR A 1 806 ? -24.762 25.508 26.065 1.00 95.31 806 THR A C 1
ATOM 6596 O O . THR A 1 806 ? -24.456 24.683 25.201 1.00 95.31 806 THR A O 1
ATOM 6599 N N . CYS A 1 807 ? -25.807 25.341 26.878 1.00 93.75 807 CYS A N 1
ATOM 6600 C CA . CYS A 1 807 ? -26.708 24.195 26.769 1.00 93.75 807 CYS A CA 1
ATOM 6601 C C . CYS A 1 807 ? -27.356 24.156 25.378 1.00 93.75 807 CYS A C 1
ATOM 6603 O O . CYS A 1 807 ? -28.047 25.103 24.996 1.00 93.75 807 CYS A O 1
ATOM 6605 N N . HIS A 1 808 ? -27.129 23.078 24.622 1.00 89.44 808 HIS A N 1
ATOM 6606 C CA . HIS A 1 808 ? -27.599 22.968 23.235 1.00 89.44 808 HIS A CA 1
ATOM 6607 C C . HIS A 1 808 ? -28.688 21.905 23.021 1.00 89.44 808 HIS A C 1
ATOM 6609 O O . HIS A 1 808 ? -29.343 21.926 21.983 1.00 89.44 808 HIS A O 1
ATOM 6615 N N . GLY A 1 809 ? -28.907 20.985 23.971 1.00 84.19 809 GLY A N 1
ATOM 6616 C CA . GLY A 1 809 ? -30.006 20.004 23.907 1.00 84.19 809 GLY A CA 1
ATOM 6617 C C . GLY A 1 809 ? -29.896 18.980 22.765 1.00 84.19 809 GLY A C 1
ATOM 6618 O O . GLY A 1 809 ? -30.901 18.431 22.333 1.00 84.19 809 GLY A O 1
ATOM 6619 N N . GLN A 1 810 ? -28.683 18.729 22.258 1.00 81.25 810 GLN A N 1
ATOM 6620 C CA . GLN A 1 810 ? -28.419 17.799 21.138 1.00 81.25 810 GLN A CA 1
ATOM 6621 C C . GLN A 1 810 ? -27.728 16.504 21.608 1.00 81.25 810 GLN A C 1
ATOM 6623 O O . GLN A 1 810 ? -27.072 15.834 20.815 1.00 81.25 810 GLN A O 1
ATOM 6628 N N . GLY A 1 811 ? -27.778 16.196 22.910 1.00 80.12 811 GLY A N 1
ATOM 6629 C CA . GLY A 1 811 ? -26.991 15.116 23.508 1.00 80.12 811 GLY A CA 1
ATOM 6630 C C . GLY A 1 811 ? -25.491 15.342 23.291 1.00 80.12 811 GLY A C 1
ATOM 6631 O O . GLY A 1 811 ? -24.920 16.309 23.799 1.00 80.12 811 GLY A O 1
ATOM 6632 N N . GLY A 1 812 ? -24.849 14.473 22.506 1.00 79.62 812 GLY A N 1
ATOM 6633 C CA . GLY A 1 812 ? -23.489 14.698 22.009 1.00 79.62 812 GLY A CA 1
ATOM 6634 C C . GLY A 1 812 ? -22.452 14.880 23.122 1.00 79.62 812 GLY A C 1
ATOM 6635 O O . GLY A 1 812 ? -22.160 13.936 23.856 1.00 79.62 812 GLY A O 1
ATOM 6636 N N . ASN A 1 813 ? -21.853 16.074 23.215 1.00 87.31 813 ASN A N 1
ATOM 6637 C CA . ASN A 1 813 ? -20.856 16.411 24.240 1.00 87.31 813 ASN A CA 1
ATOM 6638 C C . ASN A 1 813 ? -21.435 16.702 25.626 1.00 87.31 813 ASN A C 1
ATOM 6640 O O . ASN A 1 813 ? -20.694 16.648 26.606 1.00 87.31 813 ASN A O 1
ATOM 6644 N N . GLN A 1 814 ? -22.736 16.966 25.713 1.00 91.19 814 GLN A N 1
ATOM 6645 C CA . GLN A 1 814 ? -23.416 17.297 26.963 1.00 91.19 814 GLN A CA 1
ATOM 6646 C C . GLN A 1 814 ? -24.154 16.094 27.557 1.00 91.19 814 GLN A C 1
ATOM 6648 O O . GLN A 1 814 ? -24.742 16.228 28.619 1.00 91.19 814 GLN A O 1
ATOM 6653 N N . TYR A 1 815 ? -24.121 14.920 26.915 1.00 87.56 815 TYR A N 1
ATOM 6654 C CA . TYR A 1 815 ? -24.747 13.707 27.442 1.00 87.56 815 TYR A CA 1
ATOM 6655 C C . TYR A 1 815 ? -23.821 12.978 28.427 1.00 87.56 815 TYR A C 1
ATOM 6657 O O . TYR A 1 815 ? -22.748 12.496 28.050 1.00 87.56 815 TYR A O 1
ATOM 6665 N N . TRP A 1 816 ? -24.277 12.851 29.671 1.00 90.94 816 TRP A N 1
ATOM 6666 C CA . TRP A 1 816 ? -23.590 12.172 30.769 1.00 90.94 816 TRP A CA 1
ATOM 6667 C C . TRP A 1 816 ? -24.506 11.148 31.438 1.00 90.94 816 TRP A C 1
ATOM 6669 O O . TRP A 1 816 ? -25.732 11.272 31.402 1.00 90.94 816 TRP A O 1
ATOM 6679 N N . SER A 1 817 ? -23.913 10.157 32.107 1.00 91.56 817 SER A N 1
ATOM 6680 C CA . SER A 1 817 ? -24.651 9.171 32.903 1.00 91.56 817 SER A CA 1
ATOM 6681 C C . SER A 1 817 ? -23.995 8.914 34.263 1.00 91.56 817 SER A C 1
ATOM 6683 O O . SER A 1 817 ? -22.786 8.698 34.321 1.00 91.56 817 SER A O 1
ATOM 6685 N N . MET A 1 818 ? -24.777 8.924 35.346 1.00 92.31 818 MET A N 1
ATOM 6686 C CA . MET A 1 818 ? -24.322 8.588 36.704 1.00 92.31 818 MET A CA 1
ATOM 6687 C C . MET A 1 818 ? -24.516 7.093 36.971 1.00 92.31 818 MET A C 1
ATOM 6689 O O . MET A 1 818 ? -25.655 6.621 37.017 1.00 92.31 818 MET A O 1
ATOM 6693 N N . THR A 1 819 ? -23.440 6.342 37.192 1.00 90.81 819 THR A N 1
ATOM 6694 C CA . THR A 1 819 ? -23.538 4.897 37.453 1.00 90.81 819 THR A CA 1
ATOM 6695 C C . THR A 1 819 ? -23.865 4.569 38.908 1.00 90.81 819 THR A C 1
ATOM 6697 O O . THR A 1 819 ? -23.666 5.365 39.827 1.00 90.81 819 THR A O 1
ATOM 6700 N N . LYS A 1 820 ? -24.298 3.324 39.138 1.00 88.19 820 LYS A N 1
ATOM 6701 C CA . LYS A 1 820 ? -24.450 2.738 40.484 1.00 88.19 820 LYS A CA 1
ATOM 6702 C C . LYS A 1 820 ? -23.123 2.681 41.259 1.00 88.19 820 LYS A C 1
ATOM 6704 O O . LYS A 1 820 ? -23.140 2.707 42.485 1.00 88.19 820 LYS A O 1
ATOM 6709 N N . ASN A 1 821 ? -21.992 2.698 40.547 1.00 87.75 821 ASN A N 1
ATOM 6710 C CA . ASN A 1 821 ? -20.636 2.738 41.101 1.00 87.75 821 ASN A CA 1
ATOM 6711 C C . ASN A 1 821 ? -20.143 4.170 41.399 1.00 87.75 821 ASN A C 1
ATOM 6713 O O . ASN A 1 821 ? -18.966 4.347 41.700 1.00 87.75 821 ASN A O 1
ATOM 6717 N N . LYS A 1 822 ? -21.033 5.178 41.350 1.00 92.94 822 LYS A N 1
ATOM 6718 C CA . LYS A 1 822 ? -20.744 6.605 41.598 1.00 92.94 822 LYS A CA 1
ATOM 6719 C C . LYS A 1 822 ? -19.834 7.269 40.554 1.00 92.94 822 LYS A C 1
ATOM 6721 O O . LYS A 1 822 ? -19.235 8.301 40.835 1.00 92.94 822 LYS A O 1
ATOM 6726 N N . GLU A 1 823 ? -19.730 6.718 39.348 1.00 94.06 823 GLU A N 1
ATOM 6727 C CA . GLU A 1 823 ? -18.981 7.350 38.256 1.00 94.06 823 GLU A CA 1
ATOM 6728 C C . GLU A 1 823 ? -19.897 8.286 37.452 1.00 94.06 823 GLU A C 1
ATOM 6730 O O . GLU A 1 823 ? -20.987 7.876 37.045 1.00 94.06 823 GLU A O 1
ATOM 6735 N N . ILE A 1 824 ? -19.441 9.506 37.140 1.00 94.94 824 ILE A N 1
ATOM 6736 C CA . ILE A 1 824 ? -20.070 10.346 36.107 1.00 94.94 824 ILE A CA 1
ATOM 6737 C C . ILE A 1 824 ? -19.374 10.042 34.784 1.00 94.94 824 ILE A C 1
ATOM 6739 O O . ILE A 1 824 ? -18.237 10.461 34.550 1.00 94.94 824 ILE A O 1
ATOM 6743 N N . ARG A 1 825 ? -20.060 9.277 33.933 1.00 91.00 825 ARG A N 1
ATOM 6744 C CA . ARG A 1 825 ? -19.519 8.708 32.697 1.00 91.00 825 ARG A CA 1
ATOM 6745 C C . ARG A 1 825 ? -20.002 9.419 31.450 1.00 91.00 825 ARG A C 1
ATOM 6747 O O . ARG A 1 825 ? -21.174 9.785 31.340 1.00 91.00 825 ARG A O 1
ATOM 6754 N N . ARG A 1 826 ? -19.116 9.445 30.462 1.00 83.88 826 ARG A N 1
ATOM 6755 C CA . ARG A 1 826 ? -19.413 9.571 29.041 1.00 83.88 826 ARG A CA 1
ATOM 6756 C C . ARG A 1 826 ? -18.735 8.405 28.318 1.00 83.88 826 ARG A C 1
ATOM 6758 O O . ARG A 1 826 ? -17.541 8.454 28.038 1.00 83.88 826 ARG A O 1
ATOM 6765 N N . ASP A 1 827 ? -19.514 7.363 28.033 1.00 79.25 827 ASP A N 1
ATOM 6766 C CA . ASP A 1 827 ? -19.037 6.105 27.441 1.00 79.25 827 ASP A 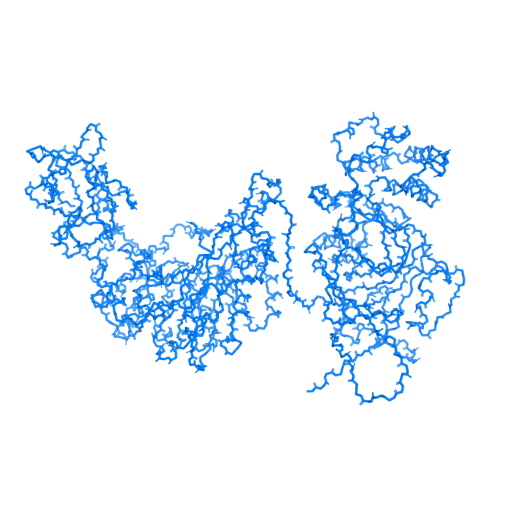CA 1
ATOM 6767 C C . ASP A 1 827 ? -17.909 5.452 28.266 1.00 79.25 827 ASP A C 1
ATOM 6769 O O . ASP A 1 827 ? -18.102 5.102 29.439 1.00 79.25 827 ASP A O 1
ATOM 6773 N N . ASP A 1 828 ? -16.738 5.296 27.653 1.00 79.88 828 ASP A N 1
ATOM 6774 C CA . ASP A 1 828 ? -15.531 4.705 28.233 1.00 79.88 828 ASP A CA 1
ATOM 6775 C C . ASP A 1 828 ? -14.774 5.688 29.151 1.00 79.88 828 ASP A C 1
ATOM 6777 O O . ASP A 1 828 ? -13.852 5.290 29.868 1.00 79.88 828 ASP A O 1
ATOM 6781 N N . PHE A 1 829 ? -15.166 6.970 29.151 1.00 87.88 829 PHE A N 1
ATOM 6782 C CA . PHE A 1 829 ? -14.515 8.032 29.915 1.00 87.88 829 PHE A CA 1
ATOM 6783 C C . PHE A 1 829 ? -15.326 8.476 31.132 1.00 87.88 829 PHE A C 1
ATOM 6785 O O . PHE A 1 829 ? -16.551 8.594 31.091 1.00 87.88 829 PHE A O 1
ATOM 6792 N N . CYS A 1 830 ? -14.618 8.783 32.209 1.00 92.31 830 CYS A N 1
ATOM 6793 C CA . CYS A 1 830 ? -15.143 9.217 33.494 1.00 92.31 830 CYS A CA 1
ATOM 6794 C C . CYS A 1 830 ? -14.657 10.632 33.811 1.00 92.31 830 CYS A C 1
ATOM 6796 O O . CYS A 1 830 ? -13.560 11.024 33.403 1.00 92.31 830 CYS A O 1
ATOM 6798 N N . MET A 1 831 ? -15.459 11.394 34.560 1.00 95.19 831 MET A N 1
ATOM 6799 C CA . MET A 1 831 ? -14.960 12.587 35.244 1.00 95.19 831 MET A CA 1
ATOM 6800 C C . MET A 1 831 ? -13.963 12.170 36.325 1.00 95.19 831 MET A C 1
ATOM 6802 O O . MET A 1 831 ? -14.312 11.427 37.242 1.00 95.19 831 MET A O 1
ATOM 6806 N N . ASP A 1 832 ? -12.744 12.682 36.217 1.00 95.25 832 ASP A N 1
ATOM 6807 C CA . ASP A 1 832 ? -11.611 12.354 37.073 1.00 95.25 832 ASP A CA 1
ATOM 6808 C C . ASP A 1 832 ? -11.028 13.638 37.673 1.00 95.25 832 ASP A C 1
ATOM 6810 O O . ASP A 1 832 ? -10.661 14.562 36.936 1.00 95.25 832 ASP A O 1
ATOM 6814 N N . TYR A 1 833 ? -10.984 13.725 39.004 1.00 95.69 833 TYR A N 1
ATOM 6815 C CA . TYR A 1 833 ? -10.431 14.874 39.718 1.00 95.69 833 TYR A CA 1
ATOM 6816 C C . TYR A 1 833 ? -9.017 14.589 40.231 1.00 95.69 833 TYR A C 1
ATOM 6818 O O . TYR A 1 833 ? -8.816 13.920 41.245 1.00 95.69 833 TYR A O 1
ATOM 6826 N N . SER A 1 834 ? -8.031 15.201 39.576 1.00 89.62 834 SER A N 1
ATOM 6827 C CA . SER A 1 834 ? -6.605 15.041 39.893 1.00 89.62 834 SER A CA 1
ATOM 6828 C C . SER A 1 834 ? -6.123 15.828 41.122 1.00 89.62 834 SER A C 1
ATOM 6830 O O . SER A 1 834 ? -4.945 15.764 41.468 1.00 89.62 834 SER A O 1
ATOM 6832 N N . GLY A 1 835 ? -7.005 16.598 41.769 1.00 87.69 835 GLY A N 1
ATOM 6833 C CA . GLY A 1 835 ? -6.678 17.537 42.851 1.00 87.69 835 GLY A CA 1
ATOM 6834 C C . GLY A 1 835 ? -6.753 19.009 42.429 1.00 87.69 835 GLY A C 1
ATOM 6835 O O . GLY A 1 835 ? -7.174 19.844 43.232 1.00 87.69 835 GLY A O 1
ATOM 6836 N N . ASP A 1 836 ? -6.480 19.309 41.156 1.00 85.94 836 ASP A N 1
ATOM 6837 C CA . ASP A 1 836 ? -6.593 20.666 40.597 1.00 85.94 836 ASP A CA 1
ATOM 6838 C C . ASP A 1 836 ? -7.823 20.823 39.692 1.00 85.94 836 ASP A C 1
ATOM 6840 O O . ASP A 1 836 ? -8.665 21.688 39.928 1.00 85.94 836 ASP A O 1
ATOM 6844 N N . ASN A 1 837 ? -7.957 19.963 38.676 1.00 90.12 837 ASN A N 1
ATOM 6845 C CA . ASN A 1 837 ? -8.976 20.073 37.627 1.00 90.12 837 ASN A CA 1
ATOM 6846 C C . ASN A 1 837 ? -9.807 18.789 37.508 1.00 90.12 837 ASN A C 1
ATOM 6848 O O . ASN A 1 837 ? -9.323 17.704 37.829 1.00 90.12 837 ASN A O 1
ATOM 6852 N N . ILE A 1 838 ? -11.030 18.908 36.979 1.00 94.56 838 ILE A N 1
ATOM 6853 C CA . ILE A 1 838 ? -11.806 17.758 36.492 1.00 94.56 838 ILE A CA 1
ATOM 6854 C C . ILE A 1 838 ? -11.423 17.509 35.034 1.00 94.56 838 ILE A C 1
ATOM 6856 O O . ILE A 1 838 ? -11.554 18.408 34.200 1.00 94.56 838 ILE A O 1
ATOM 6860 N N . SER A 1 839 ? -10.984 16.298 34.713 1.00 93.94 839 SER A N 1
ATOM 6861 C CA . SER A 1 839 ? -10.616 15.879 33.358 1.00 93.94 839 SER A CA 1
ATOM 6862 C C . SER A 1 839 ? -11.347 14.604 32.941 1.00 93.94 839 SER A C 1
ATOM 6864 O O . SER A 1 839 ? -11.916 13.911 33.780 1.00 93.94 839 SER A O 1
ATOM 6866 N N . LEU A 1 840 ? -11.364 14.305 31.640 1.00 91.69 840 LEU A N 1
ATOM 6867 C CA . LEU A 1 840 ? -11.772 12.985 31.158 1.00 91.69 840 LEU A CA 1
ATOM 6868 C C . LEU A 1 840 ? -10.620 11.994 31.316 1.00 91.69 840 LEU A C 1
ATOM 6870 O O . LEU A 1 840 ? -9.566 12.186 30.705 1.00 91.69 840 LEU A O 1
ATOM 6874 N N . PHE A 1 841 ? -10.856 10.907 32.042 1.00 90.19 841 PHE A N 1
ATOM 6875 C CA . PHE A 1 841 ? -9.938 9.772 32.129 1.00 90.19 841 PHE A CA 1
ATOM 6876 C C . PHE A 1 841 ? -10.662 8.459 31.801 1.00 90.19 841 PHE A C 1
ATOM 6878 O O . PHE A 1 841 ? -11.888 8.439 31.729 1.00 90.19 841 PHE A O 1
ATOM 6885 N N . ASN A 1 842 ? -9.939 7.359 31.581 1.00 87.19 842 ASN A N 1
ATOM 6886 C CA . ASN A 1 842 ? -10.574 6.054 31.368 1.00 87.19 842 ASN A CA 1
ATOM 6887 C C . ASN A 1 842 ? -11.308 5.620 32.646 1.00 87.19 842 ASN A C 1
ATOM 6889 O O . ASN A 1 842 ? -10.734 5.695 33.736 1.00 87.19 842 ASN A O 1
ATOM 6893 N N . CYS A 1 843 ? -12.547 5.147 32.513 1.00 86.88 843 CYS A N 1
ATOM 6894 C CA . CYS A 1 843 ? -13.300 4.612 33.645 1.00 86.88 843 CYS A CA 1
ATOM 6895 C C . CYS A 1 843 ? -12.664 3.330 34.180 1.00 86.88 843 CYS A C 1
ATOM 6897 O O . CYS A 1 843 ? -12.417 2.395 33.415 1.00 86.88 843 CYS A O 1
ATOM 6899 N N . HIS A 1 844 ? -12.434 3.267 35.492 1.00 84.62 844 HIS A N 1
ATOM 6900 C CA . HIS A 1 844 ? -11.771 2.121 36.122 1.00 84.62 844 HIS A CA 1
ATOM 6901 C C . HIS A 1 844 ? -12.605 1.398 37.192 1.00 84.62 844 HIS A C 1
ATOM 6903 O O . HIS A 1 844 ? -12.168 0.356 37.674 1.00 84.62 844 HIS A O 1
ATOM 6909 N N . ASN A 1 845 ? -13.798 1.883 37.564 1.00 83.19 845 ASN A N 1
ATOM 6910 C CA . ASN A 1 845 ? -14.673 1.302 38.598 1.00 83.19 845 ASN A CA 1
ATOM 6911 C C . ASN A 1 845 ? -14.028 1.130 39.995 1.00 83.19 845 ASN A C 1
ATOM 6913 O O . ASN A 1 845 ? -14.586 0.451 40.854 1.00 83.19 845 ASN A O 1
ATOM 6917 N N . MET A 1 846 ? -12.871 1.752 40.261 1.00 86.62 846 MET A N 1
ATOM 6918 C CA . MET A 1 846 ? -12.168 1.640 41.559 1.00 86.62 846 MET A CA 1
ATOM 6919 C C . MET A 1 846 ? -12.585 2.729 42.566 1.00 86.62 846 MET A C 1
ATOM 6921 O O . MET A 1 846 ? -12.029 2.801 43.660 1.00 86.62 846 MET A O 1
ATOM 6925 N N . GLY A 1 847 ? -13.537 3.595 42.202 1.00 89.38 847 GLY A N 1
ATOM 6926 C CA . GLY A 1 847 ? -13.927 4.760 42.995 1.00 89.38 847 GLY A CA 1
ATOM 6927 C C . GLY A 1 847 ? -12.817 5.815 43.055 1.00 89.38 847 GLY A C 1
ATOM 6928 O O . GLY A 1 847 ? -12.224 6.159 42.035 1.00 89.38 847 GLY A O 1
ATOM 6929 N N . GLY A 1 848 ? -12.532 6.341 44.249 1.00 93.44 848 GLY A N 1
ATOM 6930 C CA . GLY A 1 848 ? -11.459 7.320 44.445 1.00 93.44 848 GLY A CA 1
ATOM 6931 C C . GLY A 1 848 ? -11.715 8.632 43.696 1.00 93.44 848 GLY A C 1
ATOM 6932 O O . GLY A 1 848 ? -12.786 9.217 43.825 1.00 93.44 848 GLY A O 1
ATOM 6933 N N . ASN A 1 849 ? -10.734 9.080 42.915 1.00 93.56 849 ASN A N 1
ATOM 6934 C CA . ASN A 1 849 ? -10.756 10.294 42.083 1.00 93.56 849 ASN A CA 1
ATOM 6935 C C . ASN A 1 849 ? -11.865 10.328 41.008 1.00 93.56 849 ASN A C 1
ATOM 6937 O O . ASN A 1 849 ? -12.118 11.388 40.434 1.00 93.56 849 ASN A O 1
ATOM 6941 N N . GLN A 1 850 ? -12.542 9.200 40.759 1.00 95.69 850 GLN A N 1
ATOM 6942 C CA . GLN A 1 850 ? -13.702 9.096 39.864 1.00 95.69 850 GLN A CA 1
ATOM 6943 C C . GLN A 1 850 ? -15.042 8.898 40.604 1.00 95.69 850 GLN A C 1
ATOM 6945 O O . GLN A 1 850 ? -16.057 8.634 39.961 1.00 95.69 850 GLN A O 1
ATOM 6950 N N . ALA A 1 851 ? -15.073 9.012 41.941 1.00 96.38 851 ALA A N 1
ATOM 6951 C CA . ALA A 1 851 ? -16.284 8.817 42.744 1.00 96.38 851 ALA A CA 1
ATOM 6952 C C . ALA A 1 851 ? -17.025 10.135 43.043 1.00 96.38 851 ALA A C 1
ATOM 6954 O O . ALA A 1 851 ? -16.499 11.052 43.683 1.00 96.38 851 ALA A O 1
ATOM 6955 N N . TRP A 1 852 ? -18.296 10.191 42.643 1.00 96.50 852 TRP A N 1
ATOM 6956 C CA . TRP A 1 852 ? -19.160 11.368 42.697 1.00 96.50 852 TRP A CA 1
ATOM 6957 C C . TRP A 1 852 ? -20.528 11.047 43.304 1.00 96.50 852 TRP A C 1
ATOM 6959 O O . TRP A 1 852 ? -21.174 10.057 42.971 1.00 96.50 852 TRP A O 1
ATOM 6969 N N . ILE A 1 853 ? -21.024 11.932 44.163 1.00 95.81 853 ILE A N 1
ATOM 6970 C CA . ILE A 1 853 ? -22.353 11.833 44.770 1.00 95.81 853 ILE A CA 1
ATOM 6971 C C . ILE A 1 853 ? -23.195 13.000 44.269 1.00 95.81 853 ILE A C 1
ATOM 6973 O O . ILE A 1 853 ? -22.864 14.156 44.526 1.00 95.81 853 ILE A O 1
ATOM 6977 N N . TYR A 1 854 ? -24.318 12.704 43.619 1.00 95.38 854 TYR A N 1
ATOM 6978 C CA . TYR A 1 854 ? -25.340 13.702 43.315 1.00 95.38 854 TYR A CA 1
ATOM 6979 C C . TYR A 1 854 ? -26.430 13.678 44.392 1.00 95.38 854 TYR A C 1
ATOM 6981 O O . TYR A 1 854 ? -27.093 12.660 44.592 1.00 95.38 854 TYR A O 1
ATOM 6989 N N . LYS A 1 855 ? -26.597 14.790 45.116 1.00 93.44 855 LYS A N 1
ATOM 6990 C CA . LYS A 1 855 ? -27.623 14.958 46.162 1.00 93.44 855 LYS A CA 1
ATOM 6991 C C . LYS A 1 855 ? -28.064 16.416 46.247 1.00 93.44 855 LYS A C 1
ATOM 6993 O O . LYS A 1 855 ? -27.228 17.308 46.165 1.00 93.44 855 LYS A O 1
ATOM 6998 N N . ASN A 1 856 ? -29.358 16.669 46.448 1.00 92.75 856 ASN A N 1
ATOM 6999 C CA . ASN A 1 856 ? -29.926 18.020 46.597 1.00 92.75 856 ASN A CA 1
ATOM 7000 C C . ASN A 1 856 ? -29.475 19.002 45.489 1.00 92.75 856 ASN A C 1
ATOM 7002 O O . ASN A 1 856 ? -29.061 20.125 45.782 1.00 92.75 856 ASN A O 1
ATOM 7006 N N . PHE A 1 857 ? -29.521 18.556 44.228 1.00 94.94 857 PHE A N 1
ATOM 7007 C CA . PHE A 1 857 ? -29.029 19.288 43.050 1.00 94.94 857 PHE A CA 1
ATOM 7008 C C . PHE A 1 857 ? -27.532 19.632 43.079 1.00 94.94 857 PHE A C 1
ATOM 7010 O O . PHE A 1 857 ? -27.101 20.530 42.377 1.00 94.94 857 PHE A O 1
ATOM 7017 N N . THR A 1 858 ? -26.706 18.960 43.878 1.00 96.12 858 THR A N 1
ATOM 7018 C CA . THR A 1 858 ? -25.276 19.273 43.990 1.00 96.12 858 THR A CA 1
ATOM 7019 C C . THR A 1 858 ? -24.436 18.028 43.733 1.00 96.12 858 THR A C 1
ATOM 7021 O O . THR A 1 858 ? -24.730 16.951 44.256 1.00 96.12 858 THR A O 1
ATOM 7024 N N . ILE A 1 859 ? -23.387 18.183 42.920 1.00 97.25 859 ILE A N 1
ATOM 7025 C CA . ILE A 1 859 ? -22.423 17.126 42.598 1.00 97.25 859 ILE A CA 1
ATOM 7026 C C . ILE A 1 859 ? -21.211 17.280 43.521 1.00 97.25 859 ILE A C 1
ATOM 7028 O O . ILE A 1 859 ? -20.532 18.308 43.498 1.00 97.25 859 ILE A O 1
ATOM 7032 N N . VAL A 1 860 ? -20.956 16.255 44.333 1.00 97.25 860 VAL A N 1
ATOM 7033 C CA . VAL A 1 860 ? -19.902 16.215 45.355 1.00 97.25 860 VAL A CA 1
ATOM 7034 C C . VAL A 1 860 ? -18.863 15.165 44.977 1.00 97.25 860 VAL A C 1
ATOM 7036 O O . VAL A 1 860 ? -19.224 14.017 44.735 1.00 97.25 860 VAL A O 1
ATOM 7039 N N . HIS A 1 861 ? -17.580 15.519 44.983 1.00 97.19 861 HIS A N 1
ATOM 7040 C CA . HIS A 1 861 ? -16.488 14.552 44.865 1.00 97.19 861 HIS A CA 1
ATOM 7041 C C . HIS A 1 861 ? -16.319 13.797 46.196 1.00 97.19 861 HIS A C 1
ATOM 7043 O O . HIS A 1 861 ? -16.050 14.412 47.233 1.00 97.19 861 HIS A O 1
ATOM 7049 N N . GLU A 1 862 ? -16.497 12.473 46.190 1.00 95.62 862 GLU A N 1
ATOM 7050 C CA . GLU A 1 862 ? -16.632 11.674 47.417 1.00 95.62 862 GLU A CA 1
ATOM 7051 C C . GLU A 1 862 ? -15.378 11.707 48.323 1.00 95.62 862 GLU A C 1
ATOM 7053 O O . GLU A 1 862 ? -15.539 11.995 49.512 1.00 95.62 862 GLU A O 1
ATOM 7058 N N . PRO A 1 863 ? -14.137 11.523 47.829 1.00 95.75 863 PRO A N 1
ATOM 7059 C CA . PRO A 1 863 ? -12.948 11.584 48.684 1.00 95.75 863 PRO A CA 1
ATOM 7060 C C . PRO A 1 863 ? -12.681 12.940 49.347 1.00 95.75 863 PRO A C 1
ATOM 7062 O O . PRO A 1 863 ? -12.169 12.980 50.461 1.00 95.75 863 PRO A O 1
ATOM 7065 N N . THR A 1 864 ? -12.976 14.059 48.672 1.00 96.06 864 THR A N 1
ATOM 7066 C CA . THR A 1 864 ? -12.601 15.403 49.170 1.00 96.06 864 THR A CA 1
ATOM 7067 C C . THR A 1 864 ? -13.758 16.189 49.774 1.00 96.06 864 THR A C 1
ATOM 7069 O O . THR A 1 864 ? -13.515 17.247 50.351 1.00 96.06 864 THR A O 1
ATOM 7072 N N . GLN A 1 865 ? -15.000 15.708 49.632 1.00 96.25 865 GLN A N 1
ATOM 7073 C CA . GLN A 1 865 ? -16.226 16.395 50.066 1.00 96.25 865 GLN A CA 1
ATOM 7074 C C . GLN A 1 865 ? -16.344 17.839 49.530 1.00 96.25 865 GLN A C 1
ATOM 7076 O O . GLN A 1 865 ? -17.002 18.691 50.128 1.00 96.25 865 GLN A O 1
ATOM 7081 N N . LYS A 1 866 ? -15.702 18.116 48.388 1.00 96.75 866 LYS A N 1
ATOM 7082 C CA . LYS A 1 866 ? -15.818 19.369 47.634 1.00 96.75 866 LYS A CA 1
ATOM 7083 C C . LYS A 1 866 ? -16.875 19.230 46.537 1.00 96.75 866 LYS A C 1
ATOM 7085 O O . LYS A 1 866 ? -17.160 18.124 46.080 1.00 96.75 866 LYS A O 1
ATOM 7090 N N . CYS A 1 867 ? -17.426 20.354 46.101 1.00 97.19 867 CYS A N 1
ATOM 7091 C CA . CYS A 1 867 ? -18.517 20.425 45.140 1.00 97.19 867 CYS A CA 1
ATOM 7092 C C . CYS A 1 867 ? -18.057 20.991 43.793 1.00 97.19 867 CYS A C 1
ATOM 7094 O O . CYS A 1 867 ? -17.146 21.820 43.741 1.00 97.19 867 CYS A O 1
ATOM 7096 N N . ILE A 1 868 ? -18.715 20.553 42.716 1.00 96.69 868 ILE A N 1
ATOM 7097 C CA . ILE A 1 868 ? -18.560 21.140 41.380 1.00 96.69 868 ILE A CA 1
ATOM 7098 C C . ILE A 1 868 ? -19.289 22.491 41.335 1.00 96.69 868 ILE A C 1
ATOM 7100 O O . ILE A 1 868 ? -20.489 22.555 41.615 1.00 96.69 868 ILE A O 1
ATOM 7104 N N . GLU A 1 869 ? -18.582 23.550 40.943 1.00 95.81 869 GLU A N 1
ATOM 7105 C CA . GLU A 1 869 ? -19.117 24.903 40.745 1.00 95.81 869 GLU A CA 1
ATOM 7106 C C . GLU A 1 869 ? -18.815 25.416 39.330 1.00 95.81 869 GLU A C 1
ATOM 7108 O O . GLU A 1 869 ? -17.769 25.107 38.754 1.00 95.81 869 GLU A O 1
ATOM 7113 N N . TYR A 1 870 ? -19.726 26.218 38.778 1.00 96.31 870 TYR A N 1
ATOM 7114 C CA . TYR A 1 870 ? -19.474 27.033 37.589 1.00 96.31 870 TYR A CA 1
ATOM 7115 C C . TYR A 1 870 ? -18.857 28.389 37.986 1.00 96.31 870 TYR A C 1
ATOM 7117 O O . TYR A 1 870 ? -19.530 29.244 38.563 1.00 96.31 870 TYR A O 1
ATOM 7125 N N . ASP A 1 871 ? -17.575 28.605 37.673 1.00 94.06 871 ASP A N 1
ATOM 7126 C CA . ASP A 1 871 ? -16.893 29.888 37.889 1.00 94.06 871 ASP A CA 1
ATOM 7127 C C . ASP A 1 871 ? -17.239 30.857 36.751 1.00 94.06 871 ASP A C 1
ATOM 7129 O O . ASP A 1 871 ? -16.625 30.847 35.680 1.00 94.06 871 ASP A O 1
ATOM 7133 N N . VAL A 1 872 ? -18.220 31.726 37.010 1.00 91.44 872 VAL A N 1
ATOM 7134 C CA . VAL A 1 872 ? -18.717 32.746 36.071 1.00 91.44 872 VAL A CA 1
ATOM 7135 C C . VAL A 1 872 ? -17.609 33.677 35.561 1.00 91.44 872 VAL A C 1
ATOM 7137 O O . VAL A 1 872 ? -17.687 34.151 34.431 1.00 91.44 872 VAL A O 1
ATOM 7140 N N . ASN A 1 873 ? -16.564 33.939 36.357 1.00 91.12 873 ASN A N 1
ATOM 7141 C CA . ASN A 1 873 ? -15.495 34.870 35.972 1.00 91.12 873 ASN A CA 1
ATOM 7142 C C . ASN A 1 873 ? -14.501 34.244 34.988 1.00 91.12 873 ASN A C 1
ATOM 7144 O O . ASN A 1 873 ? -13.864 34.961 34.217 1.00 91.12 873 ASN A O 1
ATOM 7148 N N . LYS A 1 874 ? -14.337 32.917 35.045 1.00 90.44 874 LYS A N 1
ATOM 7149 C CA . LYS A 1 874 ? -13.426 32.153 34.179 1.00 90.44 874 LYS A CA 1
ATOM 7150 C C . LYS A 1 874 ? -14.142 31.398 33.056 1.00 90.44 874 LYS A C 1
ATOM 7152 O O . LYS A 1 874 ? -13.462 30.813 32.219 1.00 90.44 874 LYS A O 1
ATOM 7157 N N . ASP A 1 875 ? -15.476 31.401 33.062 1.00 91.44 875 ASP A N 1
ATOM 7158 C CA . ASP A 1 875 ? -16.342 30.570 32.215 1.00 91.44 875 ASP A CA 1
ATOM 7159 C C . ASP A 1 875 ? -15.920 29.086 32.241 1.00 91.44 875 ASP A C 1
ATOM 7161 O O . ASP A 1 875 ? -15.704 28.441 31.213 1.00 91.44 875 ASP A O 1
ATOM 7165 N N . SER A 1 876 ? -15.706 28.554 33.449 1.00 92.75 876 SER A N 1
ATOM 7166 C CA . SER A 1 876 ? -15.102 27.234 33.648 1.00 92.75 876 SER A CA 1
ATOM 7167 C C . SER A 1 876 ? -15.746 26.437 34.781 1.00 92.75 876 SER A C 1
ATOM 7169 O O . SER A 1 876 ? -16.470 26.969 35.620 1.00 92.75 876 SER A O 1
ATOM 7171 N N . ILE A 1 877 ? -15.478 25.131 34.800 1.00 94.69 877 ILE A N 1
ATOM 7172 C CA . ILE A 1 877 ? -15.904 24.232 35.875 1.00 94.69 877 ILE A CA 1
ATOM 7173 C C . ILE A 1 877 ? -14.749 24.064 36.861 1.00 94.69 877 ILE A C 1
ATOM 7175 O O . ILE A 1 877 ? -13.623 23.759 36.462 1.00 94.69 877 ILE A O 1
ATOM 7179 N N . VAL A 1 878 ? -15.031 24.260 38.148 1.00 94.62 878 VAL A N 1
ATOM 7180 C CA . VAL A 1 878 ? -14.049 24.195 39.238 1.00 94.62 878 VAL A CA 1
ATOM 7181 C C . VAL A 1 878 ? -14.549 23.322 40.388 1.00 94.62 878 VAL A C 1
ATOM 7183 O O . VAL A 1 878 ? -15.742 23.039 40.500 1.00 94.62 878 VAL A O 1
ATOM 7186 N N . ILE A 1 879 ? -13.632 22.901 41.265 1.00 95.00 879 ILE A N 1
ATOM 7187 C CA . ILE A 1 879 ? -13.961 22.182 42.501 1.00 95.00 879 ILE A CA 1
ATOM 7188 C C . ILE A 1 879 ? -13.589 23.013 43.726 1.00 95.00 879 ILE A C 1
ATOM 7190 O O . ILE A 1 879 ? -12.422 23.320 43.978 1.00 95.00 879 ILE A O 1
ATOM 7194 N N . VAL A 1 880 ? -14.608 23.342 44.515 1.00 95.56 880 VAL A N 1
ATOM 7195 C CA . VAL A 1 880 ? -14.550 24.280 45.644 1.00 95.56 880 VAL A CA 1
ATOM 7196 C C . VAL A 1 880 ? -15.257 23.692 46.873 1.00 95.56 880 VAL A C 1
ATOM 7198 O O . VAL A 1 880 ? -15.990 22.708 46.749 1.00 95.56 880 VAL A O 1
ATOM 7201 N N . PRO A 1 881 ? -15.052 24.236 48.086 1.00 96.88 881 PRO A N 1
ATOM 7202 C CA . PRO A 1 881 ? -15.841 23.841 49.249 1.00 96.88 881 PRO A CA 1
ATOM 7203 C C . PRO A 1 881 ? -17.349 23.954 48.982 1.00 96.88 881 PRO A C 1
ATOM 7205 O O . PRO A 1 881 ? -17.822 24.926 48.388 1.00 96.88 881 PRO A O 1
ATOM 7208 N N . CYS A 1 882 ? -18.099 22.946 49.426 1.00 96.19 882 CYS A N 1
ATOM 7209 C CA . CYS A 1 882 ? -19.542 22.899 49.237 1.00 96.19 882 CYS A CA 1
ATOM 7210 C C . CYS A 1 882 ? -20.247 24.055 49.957 1.00 96.19 882 CYS A C 1
ATOM 7212 O O . CYS A 1 882 ? -19.996 24.317 51.134 1.00 96.19 882 CYS A O 1
ATOM 7214 N N . SER A 1 883 ? -21.153 24.727 49.252 1.00 95.38 883 SER A N 1
ATOM 7215 C CA . SER A 1 883 ? -21.898 25.888 49.736 1.00 95.38 883 SER A CA 1
ATOM 7216 C C . SER A 1 883 ? -23.349 25.866 49.239 1.00 95.38 883 SER A C 1
ATOM 7218 O O . SER A 1 883 ? -23.760 24.974 48.499 1.00 95.38 883 SER A O 1
ATOM 7220 N N . ASN A 1 884 ? -24.142 26.868 49.626 1.00 91.88 884 ASN A N 1
ATOM 7221 C CA . ASN A 1 884 ? -25.490 27.068 49.083 1.00 91.88 884 ASN A CA 1
ATOM 7222 C C . ASN A 1 884 ? -25.514 27.905 47.785 1.00 91.88 884 ASN A C 1
ATOM 7224 O O . ASN A 1 884 ? -26.595 28.296 47.353 1.00 91.88 884 ASN A O 1
ATOM 7228 N N . SER A 1 885 ? -24.352 28.165 47.169 1.00 93.69 885 SER A N 1
ATOM 7229 C CA . SER A 1 885 ? -24.207 28.871 45.887 1.00 93.69 885 SER A CA 1
ATOM 7230 C C . SER A 1 885 ? -25.089 28.263 44.791 1.00 93.69 885 SER A C 1
ATOM 7232 O O . SER A 1 885 ? -25.096 27.048 44.586 1.00 93.69 885 SER A O 1
ATOM 7234 N N . MET A 1 886 ? -25.798 29.114 44.045 1.00 93.25 886 MET A N 1
ATOM 7235 C CA . MET A 1 886 ? -26.597 28.700 42.883 1.00 93.25 886 MET A CA 1
ATOM 7236 C C . MET A 1 886 ? -25.716 28.132 41.755 1.00 93.25 886 MET A C 1
ATOM 7238 O O . MET A 1 886 ? -26.147 27.258 41.003 1.00 93.25 886 MET A O 1
ATOM 7242 N N . TYR A 1 887 ? -24.439 28.522 41.702 1.00 94.69 887 TYR A N 1
ATOM 7243 C CA . TYR A 1 887 ? -23.447 27.980 40.769 1.00 94.69 887 TYR A CA 1
ATOM 7244 C C . TYR A 1 887 ? -22.966 26.559 41.128 1.00 94.69 887 TYR A C 1
ATOM 7246 O O . TYR A 1 887 ? -22.330 25.906 40.304 1.00 94.69 887 TYR A O 1
ATOM 7254 N N . GLN A 1 888 ? -23.307 26.051 42.324 1.00 96.38 888 GLN A N 1
ATOM 7255 C CA . GLN A 1 888 ? -23.121 24.647 42.741 1.00 96.38 888 GLN A CA 1
ATOM 7256 C C . GLN A 1 888 ? -24.397 23.805 42.589 1.00 96.38 888 GLN A C 1
ATOM 7258 O O . GLN A 1 888 ? -24.447 22.652 43.039 1.00 96.38 888 GLN A O 1
ATOM 7263 N N . ARG A 1 889 ? -25.451 24.380 41.996 1.00 96.50 889 ARG A N 1
ATOM 7264 C CA . ARG A 1 889 ? -26.701 23.679 41.710 1.00 96.50 889 ARG A CA 1
ATOM 7265 C C . ARG A 1 889 ? -26.741 23.243 40.251 1.00 96.50 889 ARG A C 1
ATOM 7267 O O . ARG A 1 889 ? -26.585 24.057 39.344 1.00 96.50 889 ARG A O 1
ATOM 7274 N N . TRP A 1 890 ? -26.988 21.962 40.044 1.00 96.44 890 TRP A N 1
ATOM 7275 C CA . TRP A 1 890 ? -27.006 21.276 38.765 1.00 96.44 890 TRP A CA 1
ATOM 7276 C C . TRP A 1 890 ? -28.285 20.442 38.672 1.00 96.44 890 TRP A C 1
ATOM 7278 O O . TRP A 1 890 ? -28.630 19.747 39.626 1.00 96.44 890 TRP A O 1
ATOM 7288 N N . ILE A 1 891 ? -28.981 20.519 37.543 1.00 95.19 891 ILE A N 1
ATOM 7289 C CA . ILE A 1 891 ? -30.111 19.659 37.174 1.00 95.19 891 ILE A CA 1
ATOM 7290 C C . ILE A 1 891 ? -29.613 18.643 36.144 1.00 95.19 891 ILE A C 1
ATOM 7292 O O . ILE A 1 891 ? -28.741 18.959 35.333 1.00 95.19 891 ILE A O 1
ATOM 7296 N N . TRP A 1 892 ? -30.160 17.429 36.199 1.00 92.06 892 TRP A N 1
ATOM 7297 C CA . TRP A 1 892 ? -30.037 16.442 35.130 1.00 92.06 892 TRP A CA 1
ATOM 7298 C C . TRP A 1 892 ? -31.298 16.545 34.258 1.00 92.06 892 TRP A C 1
ATOM 7300 O O . TRP A 1 892 ? -32.373 16.175 34.733 1.00 92.06 892 TRP A O 1
ATOM 7310 N N . ASP A 1 893 ? -31.148 17.112 33.057 1.00 81.00 893 ASP A N 1
ATOM 7311 C CA . ASP A 1 893 ? -32.190 17.345 32.031 1.00 81.00 893 ASP A CA 1
ATOM 7312 C C . ASP A 1 893 ? -32.070 16.309 30.894 1.00 81.00 893 ASP A C 1
ATOM 7314 O O . ASP A 1 893 ? -30.969 16.243 30.285 1.00 81.00 893 ASP A O 1
#

pLDDT: mean 82.26, std 18.41, range [20.17, 98.88]

Mean predicted aligned error: 18.01 Å

Nearest PDB structures (foldseek):
  6e4q-assembly3_C  TM=9.470E-01  e=1.656E-62  Drosophila melanogaster
  6e4r-assembly1_A  TM=9.134E-01  e=9.988E-64  Drosophila melanogaster
  6s22-assembly1_A  TM=8.321E-01  e=1.266E-56  Taeniopygia guttata
  8ujf-assembly1_A  TM=8.549E-01  e=5.085E-44  Toxoplasma gondii ME49
  8ui1-assembly1_A  TM=8.536E-01  e=4.863E-43  Toxoplasma gondii ME49

Sequence (893 aa):
MTCSILVWRLNAAVQNYSWGRIGSKSIISKLAPGCISKFDCDPNTHYAELWMGTHKRGMNYVWNDDLKKNNKNTLKNKLNRKLPFLMKVLSINEPLSIQIHPNKTNATILNKLYPNIYGDDNHKPEMVVALNKFEAFVGFRNRKFICQYIHKYKNFAALYSTTDIDQFSSFQLFQVLFKMYDNQRGKFVLMAKAIFNEIDSLNSKKLSEIEDAFLLMYRIYPGDIGTFSAFFLNKITLNAYESLYLPANVPHCYFSGDCIECMASSDNVIRAGLTPKFIDYDIFLKLVSKDEDRMLNDSLIFDKSHPSKYIVIPRIIKQHVSIYQPSPSCLDFNVMKIMIPKYEKNKSNTHNRNTEITLKNDSIIFCLNSTIINFGGKDQIFEYLTYYKTTPIFTIVDTNTSYLGYGGRPVYINVKKLNHSDKFEYEIGYEQHQFNQYLNNRIPVRRFIRDDRDERCKKIKYNETQLDTSVIIIFYNEAWKTLLRTVHSVLDMTNPQYLAEIILVDDASNLPHLGDTLAVYVKKLNKVKIIRHNQRKGLIQARLTGTSIAIGKTLTFLDSHCECLHHWIEPVLARIDANWTNVIVPVIDIIDKDTFEFKVTPLDSVQIGGFTWNMLFNWHSVPLRILAPRNDSTDPLESPTMAGGIFTIHTKFFEYLGKYDPGMDIWGGENLELSFKIWMCGGRLESLPCSQIGHIFRDKSPYVWRPGKDVLRINTMRLVEVWMDEYKEIYYDRVGKINMDYGDILDRVKLREKLKCHNFKWYLDNVYPELHVPSESILTGSIKNIDSNKCVDSPAVLNKNVIAYTCHGQGGNQYWSMTKNKEIRRDDFCMDYSGDNISLFNCHNMGGNQAWIYKNFTIVHEPTQKCIEYDVNKDSIVIVPCSNSMYQRWIWD

Radius of gyration: 36.96 Å; Cα contacts (8 Å, |Δi|>4): 1737; chains: 1; bounding box: 88×79×101 Å

Solvent-accessible surface area (backbone atoms only — not comparable to full-atom values): 49320 Å² total; per-residue (Å²): 132,87,82,79,76,86,81,77,58,52,30,50,29,79,42,71,40,87,45,16,18,46,13,84,75,10,61,46,52,69,48,34,62,81,28,31,98,82,63,80,75,50,72,83,46,29,34,20,37,37,28,49,37,42,45,92,94,30,59,18,27,59,65,62,93,80,81,66,97,53,78,77,47,30,40,32,59,70,65,74,42,72,53,68,40,36,35,32,38,39,13,36,60,38,58,44,44,29,29,30,17,46,43,48,70,52,16,38,52,42,21,73,76,38,46,94,79,28,79,36,53,45,30,33,44,38,40,36,35,21,68,31,68,22,34,32,33,47,37,78,32,62,42,72,61,36,52,49,57,30,69,74,33,73,56,48,36,59,79,43,74,91,56,75,64,90,80,46,51,46,63,52,54,51,49,51,52,51,52,41,42,72,78,37,42,72,61,40,35,55,42,50,51,50,38,48,52,62,57,69,73,49,60,72,95,76,56,49,80,47,54,55,47,26,54,51,39,32,74,77,35,70,70,40,72,31,26,56,42,43,61,45,28,32,80,45,79,37,50,58,74,35,72,51,77,44,62,51,17,45,47,30,25,55,40,34,32,30,30,35,42,39,26,34,63,40,86,47,71,43,25,60,24,47,60,96,62,88,62,40,61,66,64,37,71,70,54,41,68,76,63,62,62,84,30,63,52,102,80,49,65,93,66,92,66,63,65,78,80,74,56,63,80,51,52,68,79,47,105,44,31,30,37,40,74,67,59,91,90,43,84,86,68,67,47,42,43,32,49,56,77,81,87,75,89,72,81,91,75,98,71,87,82,73,83,83,76,90,74,65,89,77,53,51,77,48,77,54,97,54,32,37,40,47,46,58,64,100,80,75,88,77,86,76,79,57,60,70,83,72,94,66,64,55,53,56,96,54,86,63,62,43,32,69,36,42,49,20,37,51,33,45,69,50,69,91,75,46,53,76,67,59,40,47,46,33,54,55,23,31,66,60,62,47,30,39,42,48,57,48,74,68,33,65,47,82,59,58,60,57,87,76,68,58,73,67,55,76,67,63,80,71,68,92,65,92,60,23,26,20,35,34,31,50,42,59,65,65,56,69,54,42,37,46,19,22,56,40,25,52,65,75,38,41,62,74,82,40,50,57,31,37,36,37,28,33,39,41,53,80,49,72,66,71,44,69,59,37,55,63,51,41,74,74,42,83,57,44,48,77,48,74,38,98,55,72,55,26,58,59,49,38,50,52,58,41,55,77,73,54,83,26,58,19,38,29,40,36,51,42,47,29,42,54,38,71,61,28,56,56,61,49,47,38,52,26,72,77,37,52,51,36,30,38,26,51,38,75,20,45,22,37,38,78,34,53,21,53,47,78,71,53,58,94,68,58,64,33,26,42,65,46,72,85,70,44,78,43,80,37,76,71,51,65,85,70,54,70,82,48,95,50,70,63,49,75,37,81,22,59,25,49,89,55,57,51,35,36,36,29,40,70,44,44,56,72,65,60,54,71,71,84,82,45,51,45,57,57,42,60,30,53,45,52,25,52,49,35,50,35,52,75,31,42,41,29,37,31,58,55,16,40,31,27,33,58,65,53,98,56,82,63,66,87,72,66,84,98,55,67,46,45,61,33,25,38,48,49,38,33,74,63,57,28,65,82,58,34,53,63,32,34,62,44,74,52,87,67,101,66,87,51,70,87,52,64,76,56,44,53,45,43,61,74,62,64,35,58,55,39,66,55,41,36,71,72,64,39,66,85,61,78,59,69,91,73,32,81,43,64,34,28,43,29,35,73,82,50,72,35,18,50,28,48,70,89,44,80,81,32,58,46,36,49,37,73,64,75,89,62,38,63,51,30,38,37,27,33,38,90,75,24,31,47,24,48,78,69,28,21,49,28,48,82,82,80,53,48,21,30,36,76,62,74,92,77,41,59,56,33,20,43,45,81,53,95,44,27,46,28,37,59,83,75,64,27,19,47,29,54,40,79,92,72,60,30,54,46,74,41,79,67,70,90,52,57,50,32,27,43,45,80,86

Secondary structure (DSSP, 8-state):
---------EE-EEE--TTBEEGGGSSHHHHHHHH-SS----TT-EE-EEEESS-TTS--EE--S-----GGGBHHHHTTS--SEEEEEEEESSPPPEEE---HHHHHHHHHH-TTTS--SS---EEEEESSSEEEEEEEPPHHHHHHHHHH-HHHHHTTTTS-GGG--HHHHHHHHHHHHHH-HHHHHHHHHHHHHHHHTS-GGG--HHHHHHHHHHHHSTT-GGGGHHHHEEEEEE-TT-EEEE-TT--EEEEEEEEEEEEES----EEEESSSS---HHHHHHHS---SGGGTSTT---SS--GGGT----EEEETTEEEE---TT-TT--EEEEEPPP-----S----------PPTTEEEEEETTEEEEEE-S-----------S--SEEESSS--SSTTTBT--EEE-GGG--HHHHHHHHHHHHHHSS-HHHHTTS-SSPPBP--S-HHHHH--PPP----EEEEEEESS--HHHHHHHHHHHHHHS-TTTEEEEEEEE-S---GGGTHHHHHHHTTSTTEEEEE-SS--BHHHHHHHHHTT--SSEEEEEETTEEEPTTSSHHHHHHHHH-TTEEEEEEEEEE-TTT--EEPPPGGG-EEEEEETTTEEEEEEPPHHHHTT-SSTTS-EE-SB--SSSEEEEHHHHHHTT-S-TT--BSSSHHHHHHHHHHHTT-EEEEEEEEEEEEE--SS--SPPPTT--HHHHHHHHHHHHH-GGGHHHHHHHH----------HHHHHHHHHTTPPPHHHHHHHT-TTS--GGGSSEEEEEEETTSSEEEE--SSTT-B-EEEE--SSSGGGEEEE-TTS-EEETTEEEEE-SS-EEEEE--S--GGG-EEEETTEEEETTTTEEEEEETTTTEEEEEE--S-GGG-EEE-